Protein 8IRM (pdb70)

Organism: Arabidopsis thaliana (NCBI:txid3702)

Solvent-accessible surface area: 41224 Å² total; per-residue (Å²): 160,138,122,81,77,153,65,26,87,151,17,8,78,19,201,83,0,144,112,11,85,0,71,132,52,140,11,34,47,14,44,0,51,129,0,0,35,2,0,28,56,34,0,8,8,0,10,4,0,0,0,8,2,0,4,28,0,0,7,22,11,48,42,102,53,9,75,46,36,4,26,50,86,96,54,100,33,84,117,8,122,37,140,77,38,160,76,70,127,34,84,97,58,11,27,31,38,37,51,7,75,13,1,29,56,18,15,64,60,0,34,29,1,0,1,10,0,0,1,24,1,0,38,56,0,0,45,41,0,0,78,80,8,12,8,2,5,0,0,0,0,5,16,11,5,0,0,3,0,0,6,31,6,1,4,34,14,29,53,33,60,3,60,7,101,6,0,0,0,0,0,36,29,0,0,78,53,0,52,125,12,3,44,96,37,92,25,56,106,44,13,159,114,7,20,111,2,0,100,10,0,9,37,0,0,12,0,5,0,0,0,0,0,0,7,8,53,56,4,3,7,0,14,2,3,5,5,32,29,7,3,0,37,17,0,0,1,34,82,111,3,15,26,1,1,1,2,1,77,41,38,63,34,32,83,38,55,64,59,100,87,18,44,17,3,29,52,20,20,29,91,119,15,98,66,109,6,51,31,3,110,17,0,45,67,0,15,39,48,0,0,34,23,44,20,80,131,58,82,2,5,11,35,93,1,8,86,82,1,3,38,47,0,60,138,61,121,61,146,18,19,21,0,62,111,71,100,62,2,70,62,31,34,84,28,29,131,105,88,92,39,97,21,94,29,144,76,0,44,60,2,37,29,95,90,3,60,132,83,58,76,0,104,45,2,3,61,8,1,12,44,18,0,0,24,53,0,32,44,8,1,51,46,4,3,172,120,15,60,55,39,75,183,185,23,56,7,104,13,36,98,91,0,2,34,0,0,0,29,1,0,16,51,0,0,71,33,0,0,0,0,0,3,2,12,104,30,0,12,9,0,4,156,70,16,0,60,0,0,15,1,0,42,15,0,3,74,64,0,74,98,11,34,72,75,0,0,53,29,16,7,10,13,26,44,1,2,0,0,2,0,7,0,10,0,0,51,41,0,70,18,0,62,113,8,79,5,126,41,17,67,34,0,0,0,0,0,18,0,0,6,15,0,8,5,2,4,2,0,0,38,0,11,101,20,0,52,33,19,34,56,50,4,15,101,129,39,99,38,79,89,34,74,65,174,118,47,144,77,220,149,145,138,86,54,152,69,26,93,154,17,6,78,19,206,80,0,146,112,10,87,0,69,133,51,141,12,34,45,17,43,0,50,130,0,0,36,2,0,25,60,36,0,7,7,0,12,5,0,0,1,10,2,0,3,25,0,1,7,20,23,56,37,98,73,9,74,47,33,5,23,51,86,96,56,101,32,84,112,8,121,38,143,76,37,160,78,65,127,32,84,97,58,10,28,32,36,38,52,6,75,11,3,39,55,11,28,41,64,1,38,17,2,0,2,8,0,0,0,19,1,0,36,59,0,0,45,40,0,0,78,79,8,11,6,2,8,1,0,0,0,3,15,13,2,0,1,2,0,0,5,30,6,1,3,31,13,28,53,33,59,3,58,6,101,6,0,0,0,0,0,37,30,0,0,79,53,0,56,118,15,3,37,76,45,101,26,57,115,48,16,159,120,9,17,112,1,0,99,9,0,10,39,0,0,10,0,5,0,0,0,0,0,0,7,8,53,57,5,2,7,0,14,1,3,5,6,36,32,6,3,0,37,17,1,0,1,35,84,111,3,15,27,1,1,2,1,1,80,41,43,57,37,37,87,28,58,60,58,98,86,19,46,18,2,28,54,18,20,28,91,119,15,98,64,109,6,52,32,3,113,18,0,45,66,0,17,37,47,0,0,30,23,33,22,79,136,59,81,1,5,14,34,91,2,4,80,81,1,3,37,47,0,59,137,62,122,61,143,16,20,21,1,62,111,72,101,65,2,69,59,19,35,93,25,28,125,106,88,90,38,100,19,94,30,143,86,0,45,60,1,37,27,94,92,3,59,132,84,58,76,0,102,46,2,4,62,8,0,13,43,13,0,0,24,48,0,29,45,7,2,47,43,1,6,166,126,14,59,54,42,73,184,186,29,48,6,101,16,43,98,90,0,1,28,0,0,0,26,0,0,17,51,0,0,69,32,0,0,0,0,0,3,2,11,104,35,0,15,8,0,3,165,73,15,0,55,0,0,16,1,0,39,16,0,3,74,59,0,81,101,9,33,77,71,1,0,52,27,8,8,10,12,28,44,1,5,0,1,2,0,7,0,13,0,0,63,39,0,66,18,0,61,110,8,79,6,126,39,18,68,34,0,0,0,0,0,17,0,0,7,14,0,8,4,3,3,2,0,0,37,0,10,102,21,0,51,32,19,36,60,51,4,14,100,128,39,121,37,80,95,35,74,62,168,117,48,146,74,223

InterPro domains:
  IPR006043 Nucleobase cation symporter 2 family [PF00860] (124-240)
  IPR006043 Nucleobase cation symporter 2 family [PF00860] (277-529)
  IPR045018 Azaguanine-like transporters [PTHR43337] (21-566)

Foldseek 3Di:
DDPVVVVQVVQCPDPNNVLFVCVVQVHGAVLLLVLLVLLLLQPVLCLQQLLLLQLQLLFPQALVQADWAKPDNVDGVVRQDDVVMDTHRTDRLCLAVVHGPSSVVSSLLSSLLVSVLQLVLQLQLLVLCQNQLWFLFTKTFDDLLSNQLRPELQRGSRPYPHHLQLLLQLLQVLLVVLLVCLLPPCLVVVLPVADDLLLLLLLLLSLLLLQVQLCPDQFHLHLWFQDPPVRIGGAQAALVQFDKDWQWDADPPGPTHGDPPTRIHHRGDGPDRGNNQVLNVLLVVLLVQLVVCVVVVHRNSLVVSLVSLLVVQCDAPDSSHLQDPDPSSVVLNVLLVQQFDQDDNDRAAQSHDNPCVPPPSSVLSSVLLNNVQSSVQVVLVLVLCVLLVQQDPVGDRVSVSSSSSSQSVSSNSSSNSRGGRMHTDSSSSSSSVSSGGTSSSSNSNSVVSVVVHRRSSVSSSRHSNSSNSVSNVSSVVSNVSVVVFPCVDCLSNVLSVQLNVCCNPVSHSSRSSVSSSVSNCVVCVVVVVVVVCVVVPVHD/DDPVVVVQVVQCPDPNNVLFVCVVLVHGAVLLLVLLVLLCLQPVCCLFQLLLLQLQLLAQDALVQFDWAKPDNVDGVVPQDDVVIDTHRTDRLCLAVVHGVSSVVRSLLSSLLVSVLQLVLQLLLLLLCQNQLWFLFTKTFDLLFRNQLRCELQRGSRPYPHHLQLLLVLLLVLLVVLLVCLLVVCLVVVLPVFPPLLLLLLLLQSLLLLQLQLQPDSAHLHLWFQDPPPRTGGAQAALVQFDKDWQFDDDPPGPTHGDPPTRIHHRGDGPDRGNNQVLNVLLVVLLVQLVVCVVVVNRSSLVVSQVSLLVVQCDAPDSSHLQDPDPSSVVLNVLLVQQFDQDDNDRAAQSHDNPCVPPPSSVLSSVLLNNVQSSCQVVLVLVCCVVLVQQDPVGDRVSVSSNSSSQSVSSNVSSNSRGTRMHTDSSSSSSSNSPTGTSSSSNSNSVVSVVSHRRSSVSSSRHSNSSNSVSNVSSVVSNVSVVVFPCVDCLSNVLSVQLNPCCNVVSHNSRSSVSSSVSNCVSCVVVVVVVVVVVVPVHD

B-factor: mean 57.9, std 16.14, range [30.0, 123.57]

Nearest PDB structures (foldseek):
  8irn-assembly1_B  TM=1.001E+00  e=1.001E-74  Arabidopsis thaliana
  8wo7-assembly1_A  TM=9.992E-01  e=2.193E-74  Arabidopsis thaliana
  5iof-assembly1_A  TM=7.818E-01  e=3.837E-09  Deinococcus geothermalis DSM 11300
  5da0-assembly1_A  TM=7.818E-01  e=4.982E-09  Deinococcus geothermalis DSM 11300
  8opq-assembly1_B  TM=6.068E-01  e=4.071E-06  Homo sapiens

Structure (mmCIF, N/CA/C/O backbone):
data_8IRM
#
_entry.id   8IRM
#
_cell.length_a   1.00
_cell.length_b   1.00
_cell.length_c   1.00
_cell.angle_alpha   90.00
_cell.angle_beta   90.00
_cell.angle_gamma   90.00
#
_symmetry.space_group_name_H-M   'P 1'
#
loop_
_entity.id
_entity.type
_entity.pdbx_description
1 polymer 'Adenine/guanine permease AZG1'
2 branched 2-acetamido-2-deoxy-beta-D-glucopyranose-(1-4)-2-acetamido-2-deoxy-beta-D-glucopyranose
3 non-polymer ADENINE
4 water water
#
loop_
_atom_site.group_PDB
_atom_site.id
_atom_site.type_symbol
_atom_site.label_atom_id
_atom_site.label_alt_id
_atom_site.label_comp_id
_atom_site.label_asym_id
_atom_site.label_entity_id
_atom_site.label_seq_id
_atom_site.pdbx_PDB_ins_code
_atom_site.Cartn_x
_atom_site.Cartn_y
_atom_site.Cartn_z
_atom_site.occupancy
_atom_site.B_iso_or_equiv
_atom_site.auth_seq_id
_atom_site.auth_comp_id
_atom_site.auth_asym_id
_atom_site.auth_atom_id
_atom_site.pdbx_PDB_model_num
ATOM 1 N N . PRO A 1 18 ? 140.366 70.184 69.878 1.00 91.89 18 PRO A N 1
ATOM 2 C CA . PRO A 1 18 ? 140.085 71.593 70.174 1.00 91.89 18 PRO A CA 1
ATOM 3 C C . PRO A 1 18 ? 140.432 71.971 71.612 1.00 91.89 18 PRO A C 1
ATOM 4 O O . PRO A 1 18 ? 141.583 72.295 71.901 1.00 91.89 18 PRO A O 1
ATOM 8 N N . LYS A 1 19 ? 139.440 71.933 72.496 1.00 87.30 19 LYS A N 1
ATOM 9 C CA . LYS A 1 19 ? 139.617 72.252 73.902 1.00 87.30 19 LYS A CA 1
ATOM 10 C C . LYS A 1 19 ? 138.978 71.166 74.759 1.00 87.30 19 LYS A C 1
ATOM 11 O O . LYS A 1 19 ? 138.026 70.499 74.346 1.00 87.30 19 LYS A O 1
ATOM 17 N N . LEU A 1 20 ? 139.526 70.988 75.964 1.00 84.05 20 LEU A N 1
ATOM 18 C CA . LEU A 1 20 ? 138.971 70.011 76.896 1.00 84.05 20 LEU A CA 1
ATOM 19 C C . LEU A 1 20 ? 137.518 70.324 77.230 1.00 84.05 20 LEU A C 1
ATOM 20 O O . LEU A 1 20 ? 136.721 69.406 77.455 1.00 84.05 20 LEU A O 1
ATOM 25 N N . LEU A 1 21 ? 137.158 71.608 77.267 1.00 81.42 21 LEU A N 1
ATOM 26 C CA . LEU A 1 21 ? 135.776 71.986 77.537 1.00 81.42 21 LEU A CA 1
ATOM 27 C C . LEU A 1 21 ? 134.843 71.471 76.448 1.00 81.42 21 LEU A C 1
ATOM 28 O O . LEU A 1 21 ? 133.765 70.940 76.742 1.00 81.42 21 LEU A O 1
ATOM 33 N N . ASN A 1 22 ? 135.246 71.610 75.183 1.00 81.98 22 ASN A N 1
ATOM 34 C CA . ASN A 1 22 ? 134.433 71.100 74.084 1.00 81.98 22 ASN A CA 1
ATOM 35 C C . ASN A 1 22 ? 134.334 69.582 74.131 1.00 81.98 22 ASN A C 1
ATOM 36 O O . ASN A 1 22 ? 133.284 69.009 73.814 1.00 81.98 22 ASN A O 1
ATOM 41 N N . ARG A 1 23 ? 135.424 68.911 74.512 1.00 80.53 23 ARG A N 1
ATOM 42 C CA . ARG A 1 23 ? 135.393 67.459 74.646 1.00 80.53 23 ARG A CA 1
ATOM 43 C C . ARG A 1 23 ? 134.402 67.032 75.720 1.00 80.53 23 ARG A C 1
ATOM 44 O O . ARG A 1 23 ? 133.614 66.100 75.520 1.00 80.53 23 ARG A O 1
ATOM 52 N N . LEU A 1 24 ? 134.423 67.711 76.869 1.00 75.34 24 LEU A N 1
ATOM 53 C CA . LEU A 1 24 ? 133.453 67.411 77.918 1.00 75.34 24 LEU A CA 1
ATOM 54 C C . LEU A 1 24 ? 132.031 67.662 77.438 1.00 75.34 24 LEU A C 1
ATOM 55 O O . LEU A 1 24 ? 131.126 66.861 77.700 1.00 75.34 24 LEU A O 1
ATOM 60 N N . ASN A 1 25 ? 131.819 68.771 76.726 1.00 73.12 25 ASN A N 1
ATOM 61 C CA . ASN A 1 25 ? 130.484 69.099 76.241 1.00 73.12 25 ASN A CA 1
ATOM 62 C C . ASN A 1 25 ? 129.960 68.026 75.297 1.00 73.12 25 ASN A C 1
ATOM 63 O O . ASN A 1 25 ? 128.823 67.562 75.442 1.00 73.12 25 ASN A O 1
ATOM 68 N N . THR A 1 26 ? 130.777 67.607 74.329 1.00 75.27 26 THR A N 1
ATOM 69 C CA . THR A 1 26 ? 130.303 66.614 73.369 1.00 75.27 26 THR A CA 1
ATOM 70 C C . THR A 1 26 ? 130.136 65.247 74.022 1.00 75.27 26 THR A C 1
ATOM 71 O O . THR A 1 26 ? 129.206 64.504 73.683 1.00 75.27 26 THR A O 1
ATOM 75 N N . TYR A 1 27 ? 131.006 64.902 74.977 1.00 75.46 27 TYR A N 1
ATOM 76 C CA . TYR A 1 27 ? 130.864 63.627 75.669 1.00 75.46 27 TYR A CA 1
ATOM 77 C C . TYR A 1 27 ? 129.575 63.580 76.477 1.00 75.46 27 TYR A C 1
ATOM 78 O O . TYR A 1 27 ? 128.873 62.563 76.480 1.00 75.46 27 TYR A O 1
ATOM 87 N N . VAL A 1 28 ? 129.246 64.671 77.172 1.00 72.25 28 VAL A N 1
ATOM 88 C CA . VAL A 1 28 ? 128.009 64.698 77.944 1.00 72.25 28 VAL A CA 1
ATOM 89 C C . VAL A 1 28 ? 126.799 64.713 77.018 1.00 72.25 28 VAL A C 1
ATOM 90 O O . VAL A 1 28 ? 125.805 64.021 77.266 1.00 72.25 28 VAL A O 1
ATOM 94 N N . GLY A 1 29 ? 126.865 65.485 75.931 1.00 72.66 29 GLY A N 1
ATOM 95 C CA . GLY A 1 29 ? 125.730 65.574 75.028 1.00 72.66 29 GLY A CA 1
ATOM 96 C C . GLY A 1 29 ? 125.424 64.266 74.325 1.00 72.66 29 GLY A C 1
ATOM 97 O O . GLY A 1 29 ? 124.257 63.929 74.105 1.00 72.66 29 GLY A O 1
ATOM 98 N N . SER A 1 30 ? 126.460 63.512 73.958 1.00 74.26 30 SER A N 1
ATOM 99 C CA . SER A 1 30 ? 126.248 62.236 73.289 1.00 74.26 30 SER A CA 1
ATOM 100 C C . SER A 1 30 ? 125.972 61.093 74.257 1.00 74.26 30 SER A C 1
ATOM 101 O O . SER A 1 30 ? 125.691 59.978 73.807 1.00 74.26 30 SER A O 1
ATOM 104 N N . SER A 1 31 ? 126.043 61.338 75.562 1.00 73.72 31 SER A N 1
ATOM 105 C CA . SER A 1 31 ? 125.864 60.283 76.545 1.00 73.72 31 SER A CA 1
ATOM 106 C C . SER A 1 31 ? 124.381 60.014 76.794 1.00 73.72 31 SER A C 1
ATOM 107 O O . SER A 1 31 ? 123.495 60.672 76.243 1.00 73.72 31 SER A O 1
ATOM 110 N N . ARG A 1 32 ? 124.122 59.015 77.641 1.00 73.96 32 ARG A N 1
ATOM 111 C CA . ARG A 1 32 ? 122.749 58.676 78.002 1.00 73.96 32 ARG A CA 1
ATOM 112 C C . ARG A 1 32 ? 122.090 59.808 78.779 1.00 73.96 32 ARG A C 1
ATOM 113 O O . ARG A 1 32 ? 120.916 60.126 78.556 1.00 73.96 32 ARG A O 1
ATOM 121 N N . VAL A 1 33 ? 122.833 60.423 79.701 1.00 70.27 33 VAL A N 1
ATOM 122 C CA . VAL A 1 33 ? 122.304 61.550 80.463 1.00 70.27 33 VAL A CA 1
ATOM 123 C C . VAL A 1 33 ? 121.988 62.717 79.538 1.00 70.27 33 VAL A C 1
ATOM 124 O O . VAL A 1 33 ? 120.960 63.387 79.691 1.00 70.27 33 VAL A O 1
ATOM 128 N N . GLY A 1 34 ? 122.865 62.982 78.569 1.00 69.25 34 GLY A N 1
ATOM 129 C CA . GLY A 1 34 ? 122.622 64.075 77.644 1.00 69.25 34 GLY A CA 1
ATOM 130 C C . GLY A 1 34 ? 121.353 63.891 76.836 1.00 69.25 34 GLY A C 1
ATOM 131 O O . GLY A 1 34 ? 120.606 64.846 76.608 1.00 69.25 34 GLY A O 1
ATOM 132 N N . LYS A 1 35 ? 121.093 62.663 76.386 1.00 69.35 35 LYS A N 1
ATOM 133 C CA . LYS A 1 35 ? 119.866 62.399 75.645 1.00 69.35 35 LYS A CA 1
ATOM 134 C C . LYS A 1 35 ? 118.648 62.415 76.558 1.00 69.35 35 LYS A C 1
ATOM 135 O O . LYS A 1 35 ? 117.561 62.820 76.131 1.00 69.35 35 LYS A O 1
ATOM 141 N N . ARG A 1 36 ? 118.806 61.979 77.810 1.00 65.24 36 ARG A N 1
ATOM 142 C CA . ARG A 1 36 ? 117.699 62.029 78.759 1.00 65.24 36 ARG A CA 1
ATOM 143 C C . ARG A 1 36 ? 117.277 63.465 79.038 1.00 65.24 36 ARG A C 1
ATOM 144 O O . ARG A 1 36 ? 116.082 63.760 79.143 1.00 65.24 36 ARG A O 1
ATOM 152 N N . PHE A 1 37 ? 118.242 64.369 79.165 1.00 62.13 37 PHE A N 1
ATOM 153 C CA . PHE A 1 37 ? 117.965 65.777 79.409 1.00 62.13 37 PHE A CA 1
ATOM 154 C C . PHE A 1 37 ? 117.742 66.567 78.128 1.00 62.13 37 PHE A C 1
ATOM 155 O O . PHE A 1 37 ? 117.478 67.771 78.202 1.00 62.13 37 PHE A O 1
ATOM 163 N N . LYS A 1 38 ? 117.838 65.920 76.964 1.00 65.60 38 LYS A N 1
ATOM 164 C CA . LYS A 1 38 ? 117.602 66.564 75.671 1.00 65.60 38 LYS A CA 1
ATOM 165 C C . LYS A 1 38 ? 118.539 67.751 75.460 1.00 65.60 38 LYS A C 1
ATOM 166 O O . LYS A 1 38 ? 118.130 68.814 74.991 1.00 65.60 38 LYS A O 1
ATOM 172 N N . LEU A 1 39 ? 119.811 67.567 75.816 1.00 65.00 39 LEU A N 1
ATOM 173 C CA . LEU A 1 39 ? 120.787 68.643 75.674 1.00 65.00 39 LEU A CA 1
ATOM 174 C C . LEU A 1 39 ? 121.009 68.997 74.210 1.00 65.00 39 LEU A C 1
ATOM 175 O O . LEU A 1 39 ? 121.067 70.177 73.846 1.00 65.00 39 LEU A O 1
ATOM 180 N N . ALA A 1 40 ? 121.144 67.983 73.353 1.00 67.48 40 ALA A N 1
ATOM 181 C CA . ALA A 1 40 ? 121.352 68.240 71.932 1.00 67.48 40 ALA A CA 1
ATOM 182 C C . ALA A 1 40 ? 120.134 68.903 71.302 1.00 67.48 40 ALA A C 1
ATOM 183 O O . ALA A 1 40 ? 120.274 69.821 70.485 1.00 67.48 40 ALA A O 1
ATOM 185 N N . GLU A 1 41 ? 118.932 68.456 71.670 1.00 68.53 41 GLU A N 1
ATOM 186 C CA . GLU A 1 41 ? 117.715 68.981 71.063 1.00 68.53 41 GLU A CA 1
ATOM 187 C C . GLU A 1 41 ? 117.430 70.423 71.461 1.00 68.53 41 GLU A C 1
ATOM 188 O O . GLU A 1 41 ? 116.593 71.071 70.825 1.00 68.53 41 GLU A O 1
ATOM 194 N N . ARG A 1 42 ? 118.091 70.937 72.496 1.00 64.53 42 ARG A N 1
ATOM 195 C CA . ARG A 1 42 ? 117.860 72.296 72.967 1.00 64.53 42 ARG A CA 1
ATOM 196 C C . ARG A 1 42 ? 119.069 73.201 72.765 1.00 64.53 42 ARG A C 1
ATOM 197 O O . ARG A 1 42 ? 119.061 74.342 73.238 1.00 64.53 42 ARG A O 1
ATOM 205 N N . ASN A 1 43 ? 120.110 72.711 72.087 1.00 68.65 43 ASN A N 1
ATOM 206 C CA . ASN A 1 43 ? 121.242 73.525 71.635 1.00 68.65 43 ASN A CA 1
ATOM 207 C C . ASN A 1 43 ? 122.091 74.035 72.801 1.00 68.65 43 ASN A C 1
ATOM 208 O O . ASN A 1 43 ? 122.532 75.185 72.806 1.00 68.65 43 ASN A O 1
ATOM 213 N N . SER A 1 44 ? 122.325 73.171 73.789 1.00 66.41 44 SER A N 1
ATOM 214 C CA . SER A 1 44 ? 123.232 73.451 74.899 1.00 66.41 44 SER A CA 1
ATOM 215 C C . SER A 1 44 ? 123.495 72.153 75.647 1.00 66.41 44 SER A C 1
ATOM 216 O O . SER A 1 44 ? 122.541 71.450 75.995 1.00 66.41 44 SER A O 1
ATOM 219 N N . THR A 1 45 ? 124.757 71.806 75.911 1.00 69.49 45 THR A N 1
ATOM 220 C CA . THR A 1 45 ? 125.040 70.476 76.436 1.00 69.49 45 THR A CA 1
ATOM 221 C C . THR A 1 45 ? 125.520 70.472 77.883 1.00 69.49 45 THR A C 1
ATOM 222 O O . THR A 1 45 ? 124.805 69.979 78.757 1.00 69.49 45 THR A O 1
ATOM 226 N N . PHE A 1 46 ? 126.677 71.016 78.188 1.00 64.43 46 PHE A N 1
ATOM 227 C CA . PHE A 1 46 ? 126.970 70.868 79.611 1.00 64.43 46 PHE A CA 1
ATOM 228 C C . PHE A 1 46 ? 127.470 72.138 80.272 1.00 64.43 46 PHE A C 1
ATOM 229 O O . PHE A 1 46 ? 127.062 72.437 81.395 1.00 64.43 46 PHE A O 1
ATOM 237 N N . THR A 1 47 ? 128.334 72.898 79.604 1.00 63.06 47 THR A N 1
ATOM 238 C CA . THR A 1 47 ? 128.897 74.079 80.241 1.00 63.06 47 THR A CA 1
ATOM 239 C C . THR A 1 47 ? 127.897 75.223 80.255 1.00 63.06 47 THR A C 1
ATOM 240 O O . THR A 1 47 ? 127.884 76.025 81.192 1.00 63.06 47 THR A O 1
ATOM 244 N N . THR A 1 48 ? 127.048 75.306 79.231 1.00 59.29 48 THR A N 1
ATOM 245 C CA . THR A 1 48 ? 125.981 76.297 79.244 1.00 59.29 48 THR A CA 1
ATOM 246 C C . THR A 1 48 ? 125.028 76.048 80.404 1.00 59.29 48 THR A C 1
ATOM 247 O O . THR A 1 48 ? 124.600 76.990 81.079 1.00 59.29 48 THR A O 1
ATOM 251 N N . GLU A 1 49 ? 124.698 74.780 80.661 1.00 57.76 49 GLU A N 1
ATOM 252 C CA . GLU A 1 49 ? 123.838 74.452 81.793 1.00 57.76 49 GLU A CA 1
ATOM 253 C C . GLU A 1 49 ? 124.502 74.811 83.116 1.00 57.76 49 GLU A C 1
ATOM 254 O O . GLU A 1 49 ? 123.847 75.331 84.025 1.00 57.76 49 GLU A O 1
ATOM 260 N N . LEU A 1 50 ? 125.804 74.541 83.242 1.00 56.35 50 LEU A N 1
ATOM 261 C CA . LEU A 1 50 ? 126.512 74.881 84.472 1.00 56.35 50 LEU A CA 1
ATOM 262 C C . LEU A 1 50 ? 126.554 76.387 84.694 1.00 56.35 50 LEU A C 1
ATOM 263 O O . LEU A 1 50 ? 126.324 76.862 85.812 1.00 56.35 50 LEU A O 1
ATOM 268 N N . ARG A 1 51 ? 126.843 77.158 83.643 1.00 57.21 51 ARG A N 1
ATOM 269 C CA . ARG A 1 51 ? 126.864 78.611 83.783 1.00 57.21 51 ARG A CA 1
ATOM 270 C C . ARG A 1 51 ? 125.477 79.157 84.098 1.00 57.21 51 ARG A C 1
ATOM 271 O O . ARG A 1 51 ? 125.338 80.086 84.900 1.00 57.21 51 ARG A O 1
ATOM 279 N N . ALA A 1 52 ? 124.439 78.601 83.470 1.00 54.11 52 ALA A N 1
ATOM 280 C CA . ALA A 1 52 ? 123.081 79.049 83.754 1.00 54.11 52 ALA A CA 1
ATOM 281 C C . ALA A 1 52 ? 122.687 78.744 85.192 1.00 54.11 52 ALA A C 1
ATOM 282 O O . ALA A 1 52 ? 122.065 79.575 85.862 1.00 54.11 52 ALA A O 1
ATOM 284 N N . GLY A 1 53 ? 123.038 77.555 85.682 1.00 51.96 53 GLY A N 1
ATOM 285 C CA . GLY A 1 53 ? 122.768 77.233 87.072 1.00 51.96 53 GLY A CA 1
ATOM 286 C C . GLY A 1 53 ? 123.524 78.131 88.030 1.00 51.96 53 GLY A C 1
ATOM 287 O O . GLY A 1 53 ? 122.984 78.557 89.053 1.00 51.96 53 GLY A O 1
ATOM 288 N N . THR A 1 54 ? 124.784 78.433 87.709 1.00 51.75 54 THR A N 1
ATOM 289 C CA . THR A 1 54 ? 125.562 79.340 88.545 1.00 51.75 54 THR A CA 1
ATOM 290 C C . THR A 1 54 ? 124.942 80.730 88.576 1.00 51.75 54 THR A C 1
ATOM 291 O O . THR A 1 54 ? 124.849 81.351 89.639 1.00 51.75 54 THR A O 1
ATOM 295 N N . ALA A 1 55 ? 124.509 81.233 87.418 1.00 51.68 55 ALA A N 1
ATOM 296 C CA . ALA A 1 55 ? 123.875 82.546 87.370 1.00 51.68 55 ALA A CA 1
ATOM 297 C C . ALA A 1 55 ? 122.573 82.561 88.159 1.00 51.68 55 ALA A C 1
ATOM 298 O O . ALA A 1 55 ? 122.304 83.506 88.912 1.00 51.68 55 ALA A O 1
ATOM 300 N N . THR A 1 56 ? 121.754 81.518 88.006 1.00 50.92 56 THR A N 1
ATOM 301 C CA . THR A 1 56 ? 120.502 81.451 88.749 1.00 50.92 56 THR A CA 1
ATOM 302 C C . THR A 1 56 ? 120.758 81.407 90.248 1.00 50.92 56 THR A C 1
ATOM 303 O O . THR A 1 56 ? 120.089 82.105 91.018 1.00 50.92 56 THR A O 1
ATOM 307 N N . PHE A 1 57 ? 121.729 80.599 90.682 1.00 49.76 57 PHE A N 1
ATOM 308 C CA . PHE A 1 57 ? 122.028 80.516 92.105 1.00 49.76 57 PHE A CA 1
ATOM 309 C C . PHE A 1 57 ? 122.563 81.837 92.636 1.00 49.76 57 PHE A C 1
ATOM 310 O O . PHE A 1 57 ? 122.202 82.258 93.737 1.00 49.76 57 PHE A O 1
ATOM 318 N N . LEU A 1 58 ? 123.431 82.505 91.875 1.00 50.10 58 LEU A N 1
ATOM 319 C CA . LEU A 1 58 ? 123.931 83.802 92.313 1.00 50.10 58 LEU A CA 1
ATOM 320 C C . LEU A 1 58 ? 122.796 84.804 92.451 1.00 50.10 58 LEU A C 1
ATOM 321 O O . LEU A 1 58 ? 122.775 85.608 93.389 1.00 50.10 58 LEU A O 1
ATOM 326 N N . THR A 1 59 ? 121.835 84.765 91.529 1.00 50.34 59 THR A N 1
ATOM 327 C CA . THR A 1 59 ? 120.751 85.736 91.569 1.00 50.34 59 THR A CA 1
ATOM 328 C C . THR A 1 59 ? 119.737 85.413 92.664 1.00 50.34 59 THR A C 1
ATOM 329 O O . THR A 1 59 ? 119.078 86.321 93.180 1.00 50.34 59 THR A O 1
ATOM 333 N N . MET A 1 60 ? 119.602 84.141 93.040 1.00 49.39 60 MET A N 1
ATOM 334 C CA . MET A 1 60 ? 118.567 83.721 93.978 1.00 49.39 60 MET A CA 1
ATOM 335 C C . MET A 1 60 ? 119.080 83.417 95.380 1.00 49.39 60 MET A C 1
ATOM 336 O O . MET A 1 60 ? 118.266 83.175 96.274 1.00 49.39 60 MET A O 1
ATOM 341 N N . ALA A 1 61 ? 120.395 83.425 95.605 1.00 48.24 61 ALA A N 1
ATOM 342 C CA . ALA A 1 61 ? 120.923 82.914 96.864 1.00 48.24 61 ALA A CA 1
ATOM 343 C C . ALA A 1 61 ? 120.690 83.853 98.038 1.00 48.24 61 ALA A C 1
ATOM 344 O O . ALA A 1 61 ? 120.987 83.478 99.176 1.00 48.24 61 ALA A O 1
ATOM 346 N N . TYR A 1 62 ? 120.183 85.063 97.795 1.00 47.77 62 TYR A N 1
ATOM 347 C CA . TYR A 1 62 ? 119.794 85.929 98.902 1.00 47.77 62 TYR A CA 1
ATOM 348 C C . TYR A 1 62 ? 118.721 85.286 99.766 1.00 47.77 62 TYR A C 1
ATOM 349 O O . TYR A 1 62 ? 118.570 85.659 100.936 1.00 47.77 62 TYR A O 1
ATOM 358 N N . ILE A 1 63 ? 117.976 84.328 99.212 1.00 47.52 63 ILE A N 1
ATOM 359 C CA . ILE A 1 63 ? 116.926 83.664 99.973 1.00 47.52 63 ILE A CA 1
ATOM 360 C C . ILE A 1 63 ? 117.522 82.912 101.155 1.00 47.52 63 ILE A C 1
ATOM 361 O O . ILE A 1 63 ? 116.913 82.846 102.227 1.00 47.52 63 ILE A O 1
ATOM 366 N N . LEU A 1 64 ? 118.745 82.393 100.998 1.00 47.46 64 LEU A N 1
ATOM 367 C CA . LEU A 1 64 ? 119.405 81.652 102.068 1.00 47.46 64 LEU A CA 1
ATOM 368 C C . LEU A 1 64 ? 119.506 82.470 103.346 1.00 47.46 64 LEU A C 1
ATOM 369 O O . LEU A 1 64 ? 119.500 81.910 104.447 1.00 47.46 64 LEU A O 1
ATOM 374 N N . ALA A 1 65 ? 119.602 83.790 103.220 1.00 47.11 65 ALA A N 1
ATOM 375 C CA . ALA A 1 65 ? 119.581 84.687 104.364 1.00 47.11 65 ALA A CA 1
ATOM 376 C C . ALA A 1 65 ? 118.168 85.158 104.685 1.00 47.11 65 ALA A C 1
ATOM 377 O O . ALA A 1 65 ? 117.719 85.067 105.836 1.00 47.11 65 ALA A O 1
ATOM 379 N N . VAL A 1 66 ? 117.464 85.657 103.670 1.00 46.36 66 VAL A N 1
ATOM 380 C CA . VAL A 1 66 ? 116.221 86.381 103.909 1.00 46.36 66 VAL A CA 1
ATOM 381 C C . VAL A 1 66 ? 115.138 85.444 104.431 1.00 46.36 66 VAL A C 1
ATOM 382 O O . VAL A 1 66 ? 114.450 85.759 105.408 1.00 46.36 66 VAL A O 1
ATOM 386 N N . ASN A 1 67 ? 114.962 84.286 103.789 1.00 45.83 67 ASN A N 1
ATOM 387 C CA . ASN A 1 67 ? 113.912 83.366 104.206 1.00 45.83 67 ASN A CA 1
ATOM 388 C C . ASN A 1 67 ? 114.159 82.862 105.617 1.00 45.83 67 ASN A C 1
ATOM 389 O O . ASN A 1 67 ? 113.236 82.788 106.436 1.00 45.83 67 ASN A O 1
ATOM 394 N N . ALA A 1 68 ? 115.407 82.506 105.916 1.00 46.37 68 ALA A N 1
ATOM 395 C CA . ALA A 1 68 ? 115.736 82.002 107.241 1.00 46.37 68 ALA A CA 1
ATOM 396 C C . ALA A 1 68 ? 115.464 83.052 108.306 1.00 46.37 68 ALA A C 1
ATOM 397 O O . ALA A 1 68 ? 114.831 82.763 109.326 1.00 46.37 68 ALA A O 1
ATOM 399 N N . SER A 1 69 ? 115.908 84.291 108.073 1.00 46.30 69 SER A N 1
ATOM 400 C CA . SER A 1 69 ? 115.686 85.344 109.059 1.00 46.30 69 SER A CA 1
ATOM 401 C C . SER A 1 69 ? 114.199 85.622 109.245 1.00 46.30 69 SER A C 1
ATOM 402 O O . SER A 1 69 ? 113.711 85.742 110.378 1.00 46.30 69 SER A O 1
ATOM 405 N N . ILE A 1 70 ? 113.457 85.714 108.139 1.00 45.52 70 ILE A N 1
ATOM 406 C CA . ILE A 1 70 ? 112.038 86.040 108.217 1.00 45.52 70 ILE A CA 1
ATOM 407 C C . ILE A 1 70 ? 111.276 84.951 108.959 1.00 45.52 70 ILE A C 1
ATOM 408 O O . ILE A 1 70 ? 110.506 85.235 109.883 1.00 45.52 70 ILE A O 1
ATOM 413 N N . LEU A 1 71 ? 111.489 83.687 108.586 1.00 46.22 71 LEU A N 1
ATOM 414 C CA . LEU A 1 71 ? 110.783 82.603 109.258 1.00 46.22 71 LEU A CA 1
ATOM 415 C C . LEU A 1 71 ? 111.256 82.426 110.693 1.00 46.22 71 LEU A C 1
ATOM 416 O O . LEU A 1 71 ? 110.518 81.886 111.523 1.00 46.22 71 LEU A O 1
ATOM 421 N N . SER A 1 72 ? 112.480 82.858 111.005 1.00 47.96 72 SER A N 1
ATOM 422 C CA . SER A 1 72 ? 112.944 82.816 112.384 1.00 47.96 72 SER A CA 1
ATOM 423 C C . SER A 1 72 ? 112.241 83.860 113.235 1.00 47.96 72 SER A C 1
ATOM 424 O O . SER A 1 72 ? 111.964 83.612 114.413 1.00 47.96 72 SER A O 1
ATOM 427 N N . ASP A 1 73 ? 111.950 85.029 112.659 1.00 49.85 73 ASP A N 1
ATOM 428 C CA . ASP A 1 73 ? 111.198 86.040 113.395 1.00 49.85 73 ASP A CA 1
ATOM 429 C C . ASP A 1 73 ? 109.814 85.533 113.782 1.00 49.85 73 ASP A C 1
ATOM 430 O O . ASP A 1 73 ? 109.199 86.056 114.716 1.00 49.85 73 ASP A O 1
ATOM 435 N N . SER A 1 74 ? 109.313 84.516 113.080 1.00 48.97 74 SER A N 1
ATOM 436 C CA . SER A 1 74 ? 108.042 83.886 113.410 1.00 48.97 74 SER A CA 1
ATOM 437 C C . SER A 1 74 ? 108.078 83.124 114.727 1.00 48.97 74 SER A C 1
ATOM 438 O O . SER A 1 74 ? 107.013 82.817 115.271 1.00 48.97 74 SER A O 1
ATOM 441 N N . GLY A 1 75 ? 109.262 82.806 115.244 1.00 50.53 75 GLY A N 1
ATOM 442 C CA . GLY A 1 75 ? 109.394 82.073 116.482 1.00 50.53 75 GLY A CA 1
ATOM 443 C C . GLY A 1 75 ? 109.465 80.570 116.334 1.00 50.53 75 GLY A C 1
ATOM 444 O O . GLY A 1 75 ? 109.913 79.896 117.269 1.00 50.53 75 GLY A O 1
ATOM 445 N N . GLY A 1 76 ? 109.048 80.024 115.194 1.00 49.46 76 GLY A N 1
ATOM 446 C CA . GLY A 1 76 ? 109.139 78.591 114.980 1.00 49.46 76 GLY A CA 1
ATOM 447 C C . GLY A 1 76 ? 108.291 77.817 115.967 1.00 49.46 76 GLY A C 1
ATOM 448 O O . GLY A 1 76 ? 107.221 78.262 116.394 1.00 49.46 76 GLY A O 1
ATOM 449 N N . THR A 1 77 ? 108.784 76.644 116.353 1.00 52.94 77 THR A N 1
ATOM 450 C CA . THR A 1 77 ? 108.093 75.772 117.291 1.00 52.94 77 THR A CA 1
ATOM 451 C C . THR A 1 77 ? 108.321 76.174 118.741 1.00 52.94 77 THR A C 1
ATOM 452 O O . THR A 1 77 ? 107.811 75.504 119.643 1.00 52.94 77 THR A O 1
ATOM 456 N N . CYS A 1 78 ? 109.078 77.241 118.982 1.00 57.14 78 CYS A N 1
ATOM 457 C CA . CYS A 1 78 ? 109.342 77.684 120.343 1.00 57.14 78 CYS A CA 1
ATOM 458 C C . CYS A 1 78 ? 108.068 78.207 120.989 1.00 57.14 78 CYS A C 1
ATOM 459 O O . CYS A 1 78 ? 107.294 78.937 120.363 1.00 57.14 78 CYS A O 1
ATOM 462 N N . SER A 1 79 ? 107.854 77.832 122.242 1.00 62.75 79 SER A N 1
ATOM 463 C CA . SER A 1 79 ? 106.677 78.223 123.002 1.00 62.75 79 SER A CA 1
ATOM 464 C C . SER A 1 79 ? 107.106 78.759 124.366 1.00 62.75 79 SER A C 1
ATOM 465 O O . SER A 1 79 ? 108.290 78.976 124.632 1.00 62.75 79 SER A O 1
ATOM 468 N N . VAL A 1 80 ? 106.117 78.983 125.235 1.00 66.20 80 VAL A N 1
ATOM 469 C CA . VAL A 1 80 ? 106.395 79.416 126.597 1.00 66.20 80 VAL A CA 1
ATOM 470 C C . VAL A 1 80 ? 107.139 78.341 127.379 1.00 66.20 80 VAL A C 1
ATOM 471 O O . VAL A 1 80 ? 107.879 78.660 128.317 1.00 66.20 80 VAL A O 1
ATOM 475 N N . SER A 1 81 ? 106.975 77.070 127.007 1.00 65.80 81 SER A N 1
ATOM 476 C CA . SER A 1 81 ? 107.675 75.992 127.696 1.00 65.80 81 SER A CA 1
ATOM 477 C C . SER A 1 81 ? 109.186 76.089 127.543 1.00 65.80 81 SER A C 1
ATOM 478 O O . SER A 1 81 ? 109.916 75.528 128.366 1.00 65.80 81 SER A O 1
ATOM 481 N N . ASP A 1 82 ? 109.671 76.784 126.515 1.00 65.80 82 ASP A N 1
ATOM 482 C CA . ASP A 1 82 ? 111.097 77.021 126.347 1.00 65.80 82 ASP A CA 1
ATOM 483 C C . ASP A 1 82 ? 111.598 78.212 127.150 1.00 65.80 82 ASP A C 1
ATOM 484 O O . ASP A 1 82 ? 112.814 78.396 127.262 1.00 65.80 82 ASP A O 1
ATOM 489 N N . CYS A 1 83 ? 110.699 79.016 127.707 1.00 69.13 83 CYS A N 1
ATOM 490 C CA . CYS A 1 83 ? 111.095 80.152 128.526 1.00 69.13 83 CYS A CA 1
ATOM 491 C C . CYS A 1 83 ? 111.515 79.665 129.907 1.00 69.13 83 CYS A C 1
ATOM 492 O O . CYS A 1 83 ? 110.802 78.882 130.541 1.00 69.13 83 CYS A O 1
ATOM 495 N N . ILE A 1 84 ? 112.674 80.123 130.368 1.00 74.62 84 ILE A N 1
ATOM 496 C CA . ILE A 1 84 ? 113.190 79.726 131.675 1.00 74.62 84 ILE A CA 1
ATOM 497 C C . ILE A 1 84 ? 112.644 80.670 132.739 1.00 74.62 84 ILE A C 1
ATOM 498 O O . ILE A 1 84 ? 112.400 81.852 132.453 1.00 74.62 84 ILE A O 1
ATOM 503 N N . PRO A 1 85 ? 112.406 80.195 133.960 1.00 83.21 85 PRO A N 1
ATOM 504 C CA . PRO A 1 85 ? 112.032 81.111 135.043 1.00 83.21 85 PRO A CA 1
ATOM 505 C C . PRO A 1 85 ? 113.155 82.093 135.339 1.00 83.21 85 PRO A C 1
ATOM 506 O O . PRO A 1 85 ? 114.337 81.748 135.285 1.00 83.21 85 PRO A O 1
ATOM 510 N N . LEU A 1 86 ? 112.774 83.325 135.659 1.00 91.28 86 LEU A N 1
ATOM 511 C CA . LEU A 1 86 ? 113.720 84.396 135.931 1.00 91.28 86 LEU A CA 1
ATOM 512 C C . LEU A 1 86 ? 113.590 84.846 137.379 1.00 91.28 86 LEU A C 1
ATOM 513 O O . LEU A 1 86 ? 112.499 84.811 137.955 1.00 91.28 86 LEU A O 1
ATOM 518 N N . CYS A 1 87 ? 114.709 85.267 137.962 1.00 106.66 87 CYS A N 1
ATOM 519 C CA . CYS A 1 87 ? 114.713 85.681 139.356 1.00 106.66 87 CYS A CA 1
ATOM 520 C C . CYS A 1 87 ? 114.003 87.019 139.535 1.00 106.66 87 CYS A C 1
ATOM 521 O O . CYS A 1 87 ? 113.659 87.711 138.574 1.00 106.66 87 CYS A O 1
ATOM 524 N N . SER A 1 88 ? 113.781 87.373 140.804 1.00 110.18 88 SER A N 1
ATOM 525 C CA . SER A 1 88 ? 113.135 88.642 141.119 1.00 110.18 88 SER A CA 1
ATOM 526 C C . SER A 1 88 ? 113.976 89.823 140.653 1.00 110.18 88 SER A C 1
ATOM 527 O O . SER A 1 88 ? 113.443 90.795 140.108 1.00 110.18 88 SER A O 1
ATOM 530 N N . ASN A 1 89 ? 115.289 89.762 140.858 1.00 114.22 89 ASN A N 1
ATOM 531 C CA . ASN A 1 89 ? 116.167 90.837 140.428 1.00 114.22 89 ASN A CA 1
ATOM 532 C C . ASN A 1 89 ? 117.072 90.374 139.297 1.00 114.22 89 ASN A C 1
ATOM 533 O O . ASN A 1 89 ? 117.497 89.211 139.283 1.00 114.22 89 ASN A O 1
ATOM 538 N N . PRO A 1 90 ? 117.368 91.240 138.326 1.00 114.84 90 PRO A N 1
ATOM 539 C CA . PRO A 1 90 ? 118.256 90.833 137.225 1.00 114.84 90 PRO A CA 1
ATOM 540 C C . PRO A 1 90 ? 119.688 90.577 137.655 1.00 114.84 90 PRO A C 1
ATOM 541 O O . PRO A 1 90 ? 120.424 89.896 136.930 1.00 114.84 90 PRO A O 1
ATOM 545 N N . ALA A 1 91 ? 120.111 91.098 138.808 1.00 117.75 91 ALA A N 1
ATOM 546 C CA . ALA A 1 91 ? 121.499 90.973 139.233 1.00 117.75 91 ALA A CA 1
ATOM 547 C C . ALA A 1 91 ? 121.853 89.575 139.721 1.00 117.75 91 ALA A C 1
ATOM 548 O O . ALA A 1 91 ? 123.037 89.302 139.945 1.00 117.75 91 ALA A O 1
ATOM 550 N N . ILE A 1 92 ? 120.874 88.692 139.893 1.00 117.82 92 ILE A N 1
ATOM 551 C CA . ILE A 1 92 ? 121.103 87.361 140.442 1.00 117.82 92 ILE A CA 1
ATOM 552 C C . ILE A 1 92 ? 120.693 86.331 139.399 1.00 117.82 92 ILE A C 1
ATOM 553 O O . ILE A 1 92 ? 119.563 86.363 138.896 1.00 117.82 92 ILE A O 1
ATOM 558 N N . GLU A 1 93 ? 121.612 85.426 139.075 1.00 120.14 93 GLU A N 1
ATOM 559 C CA . GLU A 1 93 ? 121.312 84.332 138.170 1.00 120.14 93 GLU A CA 1
ATOM 560 C C . GLU A 1 93 ? 120.305 83.387 138.831 1.00 120.14 93 GLU A C 1
ATOM 561 O O . GLU A 1 93 ? 120.340 83.190 140.048 1.00 120.14 93 GLU A O 1
ATOM 567 N N . PRO A 1 94 ? 119.386 82.804 138.052 1.00 116.84 94 PRO A N 1
ATOM 568 C CA . PRO A 1 94 ? 118.265 82.067 138.665 1.00 116.84 94 PRO A CA 1
ATOM 569 C C . PRO A 1 94 ? 118.669 80.937 139.600 1.00 116.84 94 PRO A C 1
ATOM 570 O O . PRO A 1 94 ? 117.891 80.602 140.502 1.00 116.84 94 PRO A O 1
ATOM 574 N N . SER A 1 95 ? 119.842 80.326 139.419 1.00 120.34 95 SER A N 1
ATOM 575 C CA . SER A 1 95 ? 120.237 79.247 140.320 1.00 120.34 95 SER A CA 1
ATOM 576 C C . SER A 1 95 ? 120.491 79.758 141.733 1.00 120.34 95 SER A C 1
ATOM 577 O O . SER A 1 95 ? 120.227 79.043 142.707 1.00 120.34 95 SER A O 1
ATOM 580 N N . GLN A 1 96 ? 120.994 80.985 141.868 1.00 121.94 96 GLN A N 1
ATOM 581 C CA . GLN A 1 96 ? 121.270 81.587 143.167 1.00 121.94 96 GLN A CA 1
ATOM 582 C C . GLN A 1 96 ? 120.097 82.427 143.662 1.00 121.94 96 GLN A C 1
ATOM 583 O O . GLN A 1 96 ? 120.273 83.320 144.495 1.00 121.94 96 GLN A O 1
ATOM 589 N N . CYS A 1 97 ? 118.896 82.152 143.160 1.00 119.60 97 CYS A N 1
ATOM 590 C CA . CYS A 1 97 ? 117.731 82.986 143.451 1.00 119.60 97 CYS A CA 1
ATOM 591 C C . CYS A 1 97 ? 116.958 82.426 144.648 1.00 119.60 97 CYS A C 1
ATOM 592 O O . CYS A 1 97 ? 115.800 82.019 144.556 1.00 119.60 97 CYS A O 1
ATOM 595 N N . THR A 1 98 ? 117.640 82.399 145.791 1.00 123.57 98 THR A N 1
ATOM 596 C CA . THR A 1 98 ? 117.060 81.955 147.055 1.00 123.57 98 THR A CA 1
ATOM 597 C C . THR A 1 98 ? 117.441 82.964 148.130 1.00 123.57 98 THR A C 1
ATOM 598 O O . THR A 1 98 ? 118.620 83.091 148.475 1.00 123.57 98 THR A O 1
ATOM 602 N N . GLY A 1 99 ? 116.450 83.677 148.657 1.00 122.48 99 GLY A N 1
ATOM 603 C CA . GLY A 1 99 ? 116.691 84.673 149.672 1.00 122.48 99 GLY A CA 1
ATOM 604 C C . GLY A 1 99 ? 115.418 85.347 150.140 1.00 122.48 99 GLY A C 1
ATOM 605 O O . GLY A 1 99 ? 114.313 85.021 149.695 1.00 122.48 99 GLY A O 1
ATOM 606 N N . PRO A 1 100 ? 115.550 86.303 151.060 1.00 123.10 100 PRO A N 1
ATOM 607 C CA . PRO A 1 100 ? 114.365 87.019 151.553 1.00 123.10 100 PRO A CA 1
ATOM 608 C C . PRO A 1 100 ? 113.827 87.970 150.493 1.00 123.10 100 PRO A C 1
ATOM 609 O O . PRO A 1 100 ? 114.569 88.774 149.924 1.00 123.10 100 PRO A O 1
ATOM 613 N N . GLY A 1 101 ? 112.525 87.871 150.232 1.00 119.13 101 GLY A N 1
ATOM 614 C CA . GLY A 1 101 ? 111.914 88.689 149.204 1.00 119.13 101 GLY A CA 1
ATOM 615 C C . GLY A 1 101 ? 112.356 88.361 147.799 1.00 119.13 101 GLY A C 1
ATOM 616 O O . GLY A 1 101 ? 112.125 89.154 146.883 1.00 119.13 101 GLY A O 1
ATOM 617 N N . LEU A 1 102 ? 112.985 87.207 147.600 1.00 116.60 102 LEU A N 1
ATOM 618 C CA . LEU A 1 102 ? 113.517 86.797 146.309 1.00 116.60 102 LEU A CA 1
ATOM 619 C C . LEU A 1 102 ? 112.797 85.536 145.854 1.00 116.60 102 LEU A C 1
ATOM 620 O O . LEU A 1 102 ? 112.637 84.592 146.636 1.00 116.60 102 LEU A O 1
ATOM 625 N N . ARG A 1 103 ? 112.364 85.521 144.595 1.00 109.66 103 ARG A N 1
ATOM 626 C CA . ARG A 1 103 ? 111.582 84.409 144.077 1.00 109.66 103 ARG A CA 1
ATOM 627 C C . ARG A 1 103 ? 111.836 84.265 142.585 1.00 109.66 103 ARG A C 1
ATOM 628 O O . ARG A 1 103 ? 112.332 85.183 141.927 1.00 109.66 103 ARG A O 1
ATOM 636 N N . LEU A 1 104 ? 111.487 83.095 142.058 1.00 101.59 104 LEU A N 1
ATOM 637 C CA . LEU A 1 104 ? 111.578 82.830 140.630 1.00 101.59 104 LEU A CA 1
ATOM 638 C C . LEU A 1 104 ? 110.234 83.118 139.977 1.00 101.59 104 LEU A C 1
ATOM 639 O O . LEU A 1 104 ? 109.198 82.616 140.425 1.00 101.59 104 LEU A O 1
ATOM 644 N N . ILE A 1 105 ? 110.254 83.923 138.921 1.00 93.59 105 ILE A N 1
ATOM 645 C CA . ILE A 1 105 ? 109.039 84.308 138.215 1.00 93.59 105 ILE A CA 1
ATOM 646 C C . ILE A 1 105 ? 108.754 83.268 137.141 1.00 93.59 105 ILE A C 1
ATOM 647 O O . ILE A 1 105 ? 109.543 83.098 136.205 1.00 93.59 105 ILE A O 1
ATOM 652 N N . GLN A 1 106 ? 107.631 82.571 137.276 1.00 86.15 106 GLN A N 1
ATOM 653 C CA . GLN A 1 106 ? 107.251 81.589 136.276 1.00 86.15 106 GLN A CA 1
ATOM 654 C C . GLN A 1 106 ? 106.907 82.289 134.963 1.00 86.15 106 GLN A C 1
ATOM 655 O O . GLN A 1 106 ? 106.169 83.279 134.960 1.00 86.15 106 GLN A O 1
ATOM 661 N N . PRO A 1 107 ? 107.426 81.803 133.836 1.00 77.49 107 PRO A N 1
ATOM 662 C CA . PRO A 1 107 ? 107.214 82.498 132.559 1.00 77.49 107 PRO A CA 1
ATOM 663 C C . PRO A 1 107 ? 105.773 82.369 132.084 1.00 77.49 107 PRO A C 1
ATOM 664 O O . PRO A 1 107 ? 105.143 81.320 132.236 1.00 77.49 107 PRO A O 1
ATOM 668 N N . ASP A 1 108 ? 105.260 83.446 131.505 1.00 71.34 108 ASP A N 1
ATOM 669 C CA . ASP A 1 108 ? 103.926 83.507 130.927 1.00 71.34 108 ASP A CA 1
ATOM 670 C C . ASP A 1 108 ? 104.048 83.825 129.438 1.00 71.34 108 ASP A C 1
ATOM 671 O O . ASP A 1 108 ? 105.140 83.798 128.864 1.00 71.34 108 ASP A O 1
ATOM 676 N N . VAL A 1 109 ? 102.908 84.118 128.809 1.00 67.62 109 VAL A N 1
ATOM 677 C CA . VAL A 1 109 ? 102.888 84.419 127.380 1.00 67.62 109 VAL A CA 1
ATOM 678 C C . VAL A 1 109 ? 103.782 85.610 127.057 1.00 67.62 109 VAL A C 1
ATOM 679 O O . VAL A 1 109 ? 104.362 85.684 125.967 1.00 67.62 109 VAL A O 1
ATOM 683 N N . SER A 1 110 ? 103.933 86.545 127.997 1.00 65.26 110 SER A N 1
ATOM 684 C CA . SER A 1 110 ? 104.719 87.745 127.734 1.00 65.26 110 SER A CA 1
ATOM 685 C C . SER A 1 110 ? 106.216 87.468 127.662 1.00 65.26 110 SER A C 1
ATOM 686 O O . SER A 1 110 ? 106.975 88.361 127.272 1.00 65.26 110 SER A O 1
ATOM 689 N N . CYS A 1 111 ? 106.660 86.265 128.033 1.00 64.65 111 CYS A N 1
ATOM 690 C CA . CYS A 1 111 ? 108.075 85.928 127.915 1.00 64.65 111 CYS A CA 1
ATOM 691 C C . CYS A 1 111 ? 108.536 85.892 126.466 1.00 64.65 111 CYS A C 1
ATOM 692 O O . CYS A 1 111 ? 109.725 86.094 126.199 1.00 64.65 111 CYS A O 1
ATOM 695 N N . LYS A 1 112 ? 107.624 85.636 125.527 1.00 60.03 112 LYS A N 1
ATOM 696 C CA . LYS A 1 112 ? 107.997 85.565 124.120 1.00 60.03 112 LYS A CA 1
ATOM 697 C C . LYS A 1 112 ? 108.368 86.931 123.562 1.00 60.03 112 LYS A C 1
ATOM 698 O O . LYS A 1 112 ? 109.203 87.023 122.656 1.00 60.03 112 LYS A O 1
ATOM 704 N N . PHE A 1 113 ? 107.766 87.994 124.083 1.00 60.55 113 PHE A N 1
ATOM 705 C CA . PHE A 1 113 ? 107.944 89.337 123.559 1.00 60.55 113 PHE A CA 1
ATOM 706 C C . PHE A 1 113 ? 108.812 90.159 124.505 1.00 60.55 113 PHE A C 1
ATOM 707 O O . PHE A 1 113 ? 109.267 89.679 125.544 1.00 60.55 113 PHE A O 1
ATOM 715 N N . ASN A 1 114 ? 109.032 91.417 124.137 1.00 66.85 114 ASN A N 1
ATOM 716 C CA . ASN A 1 114 ? 109.966 92.266 124.865 1.00 66.85 114 ASN A CA 1
ATOM 717 C C . ASN A 1 114 ? 109.501 92.465 126.304 1.00 66.85 114 ASN A C 1
ATOM 718 O O . ASN A 1 114 ? 108.344 92.846 126.529 1.00 66.85 114 ASN A O 1
ATOM 723 N N . PRO A 1 115 ? 110.361 92.220 127.305 1.00 68.63 115 PRO A N 1
ATOM 724 C CA . PRO A 1 115 ? 111.732 91.729 127.120 1.00 68.63 115 PRO A CA 1
ATOM 725 C C . PRO A 1 115 ? 111.777 90.218 126.916 1.00 68.63 115 PRO A C 1
ATOM 726 O O . PRO A 1 115 ? 111.183 89.474 127.696 1.00 68.63 115 PRO A O 1
ATOM 730 N N . VAL A 1 116 ? 112.479 89.776 125.873 1.00 63.78 116 VAL A N 1
ATOM 731 C CA . VAL A 1 116 ? 112.430 88.375 125.475 1.00 63.78 116 VAL A CA 1
ATOM 732 C C . VAL A 1 116 ? 113.187 87.526 126.485 1.00 63.78 116 VAL A C 1
ATOM 733 O O . VAL A 1 116 ? 114.320 87.845 126.867 1.00 63.78 116 VAL A O 1
ATOM 737 N N . ASN A 1 117 ? 112.557 86.443 126.924 1.00 65.07 117 ASN A N 1
ATOM 738 C CA . ASN A 1 117 ? 113.201 85.521 127.845 1.00 65.07 117 ASN A CA 1
ATOM 739 C C . ASN A 1 117 ? 114.436 84.911 127.184 1.00 65.07 117 ASN A C 1
ATOM 740 O O . ASN A 1 117 ? 114.381 84.515 126.015 1.00 65.07 117 ASN A O 1
ATOM 745 N N . PRO A 1 118 ? 115.570 84.842 127.890 1.00 62.94 118 PRO A N 1
ATOM 746 C CA . PRO A 1 118 ? 116.777 84.263 127.275 1.00 62.94 118 PRO A CA 1
ATOM 747 C C . PRO A 1 118 ? 116.589 82.845 126.764 1.00 62.94 118 PRO A C 1
ATOM 748 O O . PRO A 1 118 ? 117.163 82.487 125.727 1.00 62.94 118 PRO A O 1
ATOM 752 N N . GLY A 1 119 ? 115.808 82.021 127.464 1.00 60.95 119 GLY A N 1
ATOM 753 C CA . GLY A 1 119 ? 115.540 80.682 126.967 1.00 60.95 119 GLY A CA 1
ATOM 754 C C . GLY A 1 119 ? 114.803 80.695 125.643 1.00 60.95 119 GLY A C 1
ATOM 755 O O . GLY A 1 119 ? 115.128 79.929 124.730 1.00 60.95 119 GLY A O 1
ATOM 756 N N . TYR A 1 120 ? 113.809 81.575 125.514 1.00 57.79 120 TYR A N 1
ATOM 757 C CA . TYR A 1 120 ? 113.092 81.696 124.251 1.00 57.79 120 TYR A CA 1
ATOM 758 C C . TYR A 1 120 ? 114.008 82.202 123.145 1.00 57.79 120 TYR A C 1
ATOM 759 O O . TYR A 1 120 ? 113.905 81.758 121.999 1.00 57.79 120 TYR A O 1
ATOM 768 N N . ALA A 1 121 ? 114.909 83.133 123.465 1.00 57.70 121 ALA A N 1
ATOM 769 C CA . ALA A 1 121 ? 115.845 83.628 122.461 1.00 57.70 121 ALA A CA 1
ATOM 770 C C . ALA A 1 121 ? 116.790 82.528 121.990 1.00 57.70 121 ALA A C 1
ATOM 771 O O . ALA A 1 121 ? 117.082 82.418 120.792 1.00 57.70 121 ALA A O 1
ATOM 773 N N . ALA A 1 122 ? 117.283 81.704 122.918 1.00 57.14 122 ALA A N 1
ATOM 774 C CA . ALA A 1 122 ? 118.138 80.586 122.530 1.00 57.14 122 ALA A CA 1
ATOM 775 C C . ALA A 1 122 ? 117.376 79.581 121.675 1.00 57.14 122 ALA A C 1
ATOM 776 O O . ALA A 1 122 ? 117.909 79.057 120.685 1.00 57.14 122 ALA A O 1
ATOM 778 N N . CYS A 1 123 ? 116.122 79.302 122.039 1.00 58.42 123 CYS A N 1
ATOM 779 C CA . CYS A 1 123 ? 115.298 78.420 121.222 1.00 58.42 123 CYS A CA 1
ATOM 780 C C . CYS A 1 123 ? 115.090 79.003 119.831 1.00 58.42 123 CYS A C 1
ATOM 781 O O . CYS A 1 123 ? 115.082 78.268 118.839 1.00 58.42 123 CYS A O 1
ATOM 784 N N . VAL A 1 124 ? 114.903 80.320 119.740 1.00 54.69 124 VAL A N 1
ATOM 785 C CA . VAL A 1 124 ? 114.706 80.961 118.444 1.00 54.69 124 VAL A CA 1
ATOM 786 C C . VAL A 1 124 ? 115.976 80.876 117.607 1.00 54.69 124 VAL A C 1
ATOM 787 O O . VAL A 1 124 ? 115.916 80.725 116.385 1.00 54.69 124 VAL A O 1
ATOM 791 N N . GLU A 1 125 ? 117.145 80.969 118.243 1.00 56.04 125 GLU A N 1
ATOM 792 C CA . GLU A 1 125 ? 118.394 80.786 117.503 1.00 56.04 125 GLU A CA 1
ATOM 793 C C . GLU A 1 125 ? 118.523 79.360 116.971 1.00 56.04 125 GLU A C 1
ATOM 794 O O . GLU A 1 125 ? 118.938 79.145 115.820 1.00 56.04 125 GLU A O 1
ATOM 800 N N . GLU A 1 126 ? 118.172 78.370 117.796 1.00 53.87 126 GLU A N 1
ATOM 801 C CA . GLU A 1 126 ? 118.169 76.987 117.322 1.00 53.87 126 GLU A CA 1
ATOM 802 C C . GLU A 1 126 ? 117.199 76.811 116.160 1.00 53.87 126 GLU A C 1
ATOM 803 O O . GLU A 1 126 ? 117.510 76.138 115.168 1.00 53.87 126 GLU A O 1
ATOM 809 N N . ILE A 1 127 ? 116.017 77.419 116.267 1.00 52.05 127 ILE A N 1
ATOM 810 C CA . ILE A 1 127 ? 115.031 77.371 115.196 1.00 52.05 127 ILE A CA 1
ATOM 811 C C . ILE A 1 127 ? 115.563 78.058 113.948 1.00 52.05 127 ILE A C 1
ATOM 812 O O . ILE A 1 127 ? 115.268 77.637 112.830 1.00 52.05 127 ILE A O 1
ATOM 817 N N . ARG A 1 128 ? 116.351 79.120 114.113 1.00 49.80 128 ARG A N 1
ATOM 818 C CA . ARG A 1 128 ? 116.943 79.791 112.961 1.00 49.80 128 ARG A CA 1
ATOM 819 C C . ARG A 1 128 ? 117.917 78.881 112.231 1.00 49.80 128 ARG A C 1
ATOM 820 O O . ARG A 1 128 ? 117.929 78.840 110.997 1.00 49.80 128 ARG A O 1
ATOM 828 N N . LYS A 1 129 ? 118.749 78.154 112.975 1.00 49.34 129 LYS A N 1
ATOM 829 C CA . LYS A 1 129 ? 119.632 77.179 112.334 1.00 49.34 129 LYS A CA 1
ATOM 830 C C . LYS A 1 129 ? 118.821 76.105 111.612 1.00 49.34 129 LYS A C 1
ATOM 831 O O . LYS A 1 129 ? 119.115 75.740 110.461 1.00 49.34 129 LYS A O 1
ATOM 837 N N . ASP A 1 130 ? 117.776 75.604 112.277 1.00 51.00 130 ASP A N 1
ATOM 838 C CA . ASP A 1 130 ? 116.909 74.603 111.666 1.00 51.00 130 ASP A CA 1
ATOM 839 C C . ASP A 1 130 ? 116.274 75.131 110.389 1.00 51.00 130 ASP A C 1
ATOM 840 O O . ASP A 1 130 ? 116.140 74.399 109.407 1.00 51.00 130 ASP A O 1
ATOM 845 N N . LEU A 1 131 ? 115.881 76.403 110.385 1.00 47.33 131 LEU A N 1
ATOM 846 C CA . LEU A 1 131 ? 115.206 76.980 109.231 1.00 47.33 131 LEU A CA 1
ATOM 847 C C . LEU A 1 131 ? 116.177 77.281 108.101 1.00 47.33 131 LEU A C 1
ATOM 848 O O . LEU A 1 131 ? 115.793 77.220 106.933 1.00 47.33 131 LEU A O 1
ATOM 853 N N . ILE A 1 132 ? 117.431 77.602 108.420 1.00 47.58 132 ILE A N 1
ATOM 854 C CA . ILE A 1 132 ? 118.455 77.686 107.381 1.00 47.58 132 ILE A CA 1
ATOM 855 C C . ILE A 1 132 ? 118.589 76.342 106.680 1.00 47.58 132 ILE A C 1
ATOM 856 O O . ILE A 1 132 ? 118.559 76.252 105.442 1.00 47.58 132 ILE A O 1
ATOM 861 N N . VAL A 1 133 ? 118.729 75.273 107.467 1.00 47.81 133 VAL A N 1
ATOM 862 C CA . VAL A 1 133 ? 118.869 73.946 106.873 1.00 47.81 133 VAL A CA 1
ATOM 863 C C . VAL A 1 133 ? 117.608 73.570 106.103 1.00 47.81 133 VAL A C 1
ATOM 864 O O . VAL A 1 133 ? 117.676 72.952 105.036 1.00 47.81 133 VAL A O 1
ATOM 868 N N . ALA A 1 134 ? 116.438 73.939 106.630 1.00 46.46 134 ALA A N 1
ATOM 869 C CA . ALA A 1 134 ? 115.179 73.628 105.963 1.00 46.46 134 ALA A CA 1
ATOM 870 C C . ALA A 1 134 ? 115.053 74.365 104.639 1.00 46.46 134 ALA A C 1
ATOM 871 O O . ALA A 1 134 ? 114.583 73.795 103.653 1.00 46.46 134 ALA A O 1
ATOM 873 N N . THR A 1 135 ? 115.456 75.635 104.599 1.00 46.54 135 THR A N 1
ATOM 874 C CA . THR A 1 135 ? 115.444 76.387 103.351 1.00 46.54 135 THR A CA 1
ATOM 875 C C . THR A 1 135 ? 116.361 75.740 102.326 1.00 46.54 135 THR A C 1
ATOM 876 O O . THR A 1 135 ? 115.984 75.555 101.163 1.00 46.54 135 THR A O 1
ATOM 880 N N . VAL A 1 136 ? 117.570 75.370 102.753 1.00 46.72 136 VAL A N 1
ATOM 881 C CA . VAL A 1 136 ? 118.513 74.729 101.840 1.00 46.72 136 VAL A CA 1
ATOM 882 C C . VAL A 1 136 ? 117.929 73.430 101.298 1.00 46.72 136 VAL A C 1
ATOM 883 O O . VAL A 1 136 ? 117.943 73.180 100.087 1.00 46.72 136 VAL A O 1
ATOM 887 N N . ALA A 1 137 ? 117.401 72.588 102.188 1.00 45.83 137 ALA A N 1
ATOM 888 C CA . ALA A 1 137 ? 116.896 71.284 101.775 1.00 45.83 137 ALA A CA 1
ATOM 889 C C . ALA A 1 137 ? 115.667 71.413 100.887 1.00 45.83 137 ALA A C 1
ATOM 890 O O . ALA A 1 137 ? 115.529 70.678 99.904 1.00 45.83 137 ALA A O 1
ATOM 892 N N . ALA A 1 138 ? 114.759 72.334 101.216 1.00 46.60 138 ALA A N 1
ATOM 893 C CA . ALA A 1 138 ? 113.572 72.531 100.395 1.00 46.60 138 ALA A CA 1
ATOM 894 C C . ALA A 1 138 ? 113.938 73.041 99.010 1.00 46.60 138 ALA A C 1
ATOM 895 O O . ALA A 1 138 ? 113.399 72.560 98.007 1.00 46.60 138 ALA A O 1
ATOM 897 N N . SER A 1 139 ? 114.859 74.006 98.930 1.00 47.87 139 SER A N 1
ATOM 898 C CA . SER A 1 139 ? 115.295 74.493 97.628 1.00 47.87 139 SER A CA 1
ATOM 899 C C . SER A 1 139 ? 115.965 73.388 96.825 1.00 47.87 139 SER A C 1
ATOM 900 O O . SER A 1 139 ? 115.707 73.238 95.625 1.00 47.87 139 SER A O 1
ATOM 903 N N . LEU A 1 140 ? 116.816 72.593 97.476 1.00 47.20 140 LEU A N 1
ATOM 904 C CA . LEU A 1 140 ? 117.494 71.498 96.792 1.00 47.20 140 LEU A CA 1
ATOM 905 C C . LEU A 1 140 ? 116.495 70.487 96.247 1.00 47.20 140 LEU A C 1
ATOM 906 O O . LEU A 1 140 ? 116.584 70.071 95.086 1.00 47.20 140 LEU A O 1
ATOM 911 N N . ILE A 1 141 ? 115.536 70.074 97.077 1.00 47.49 141 ILE A N 1
ATOM 912 C CA . ILE A 1 141 ? 114.579 69.056 96.661 1.00 47.49 141 ILE A CA 1
ATOM 913 C C . ILE A 1 141 ? 113.677 69.586 95.555 1.00 47.49 141 ILE A C 1
ATOM 914 O O . ILE A 1 141 ? 113.386 68.877 94.585 1.00 47.49 141 ILE A O 1
ATOM 919 N N . GLY A 1 142 ? 113.228 70.838 95.670 1.00 48.55 142 GLY A N 1
ATOM 920 C CA . GLY A 1 142 ? 112.419 71.415 94.612 1.00 48.55 142 GLY A CA 1
ATOM 921 C C . GLY A 1 142 ? 113.164 71.512 93.296 1.00 48.55 142 GLY A C 1
ATOM 922 O O . GLY A 1 142 ? 112.619 71.186 92.238 1.00 48.55 142 GLY A O 1
ATOM 923 N N . CYS A 1 143 ? 114.425 71.950 93.344 1.00 48.45 143 CYS A N 1
ATOM 924 C CA . CYS A 1 143 ? 115.222 72.036 92.127 1.00 48.45 143 CYS A CA 1
ATOM 925 C C . CYS A 1 143 ? 115.441 70.661 91.512 1.00 48.45 143 CYS A C 1
ATOM 926 O O . CYS A 1 143 ? 115.360 70.504 90.290 1.00 48.45 143 CYS A O 1
ATOM 929 N N . VAL A 1 144 ? 115.715 69.651 92.340 1.00 49.15 144 VAL A N 1
ATOM 930 C CA . VAL A 1 144 ? 115.937 68.305 91.819 1.00 49.15 144 VAL A CA 1
ATOM 931 C C . VAL A 1 144 ? 114.666 67.761 91.178 1.00 49.15 144 VAL A C 1
ATOM 932 O O . VAL A 1 144 ? 114.706 67.169 90.092 1.00 49.15 144 VAL A O 1
ATOM 936 N N . ILE A 1 145 ? 113.519 67.957 91.831 1.00 50.08 145 ILE A N 1
ATOM 937 C CA . ILE A 1 145 ? 112.256 67.475 91.278 1.00 50.08 145 ILE A CA 1
ATOM 938 C C . ILE A 1 145 ? 111.948 68.172 89.960 1.00 50.08 145 ILE A C 1
ATOM 939 O O . ILE A 1 145 ? 111.523 67.532 88.990 1.00 50.08 145 ILE A O 1
ATOM 944 N N . MET A 1 146 ? 112.152 69.490 89.899 1.00 52.14 146 MET A N 1
ATOM 945 C CA . MET A 1 146 ? 111.875 70.214 88.663 1.00 52.14 146 MET A CA 1
ATOM 946 C C . MET A 1 146 ? 112.822 69.797 87.546 1.00 52.14 146 MET A C 1
ATOM 947 O O . MET A 1 146 ? 112.405 69.653 86.392 1.00 52.14 146 MET A O 1
ATOM 952 N N . GLY A 1 147 ? 114.102 69.608 87.864 1.00 52.89 147 GLY A N 1
ATOM 953 C CA . GLY A 1 147 ? 115.054 69.210 86.843 1.00 52.89 147 GLY A CA 1
ATOM 954 C C . GLY A 1 147 ? 114.811 67.808 86.322 1.00 52.89 147 GLY A C 1
ATOM 955 O O . GLY A 1 147 ? 114.980 67.543 85.130 1.00 52.89 147 GLY A O 1
ATOM 956 N N . LEU A 1 148 ? 114.415 66.889 87.203 1.00 54.91 148 LEU A N 1
ATOM 957 C CA . LEU A 1 148 ? 114.281 65.498 86.787 1.00 54.91 148 LEU A CA 1
ATOM 958 C C . LEU A 1 148 ? 112.919 65.221 86.161 1.00 54.91 148 LEU A C 1
ATOM 959 O O . LEU A 1 148 ? 112.839 64.689 85.049 1.00 54.91 148 LEU A O 1
ATOM 964 N N . MET A 1 149 ? 111.838 65.570 86.856 1.00 58.22 149 MET A N 1
ATOM 965 C CA . MET A 1 149 ? 110.515 65.185 86.382 1.00 58.22 149 MET A CA 1
ATOM 966 C C . MET A 1 149 ? 109.952 66.164 85.358 1.00 58.22 149 MET A C 1
ATOM 967 O O . MET A 1 149 ? 109.221 65.753 84.451 1.00 58.22 149 MET A O 1
ATOM 972 N N . ALA A 1 150 ? 110.290 67.447 85.463 1.00 55.07 150 ALA A N 1
ATOM 973 C CA . ALA A 1 150 ? 109.798 68.430 84.505 1.00 55.07 150 ALA A CA 1
ATOM 974 C C . ALA A 1 150 ? 110.817 68.770 83.428 1.00 55.07 150 ALA A C 1
ATOM 975 O O . ALA A 1 150 ? 110.425 69.147 82.318 1.00 55.07 150 ALA A O 1
ATOM 977 N N . ASN A 1 151 ? 112.110 68.648 83.733 1.00 55.27 151 ASN A N 1
ATOM 978 C CA . ASN A 1 151 ? 113.193 68.931 82.790 1.00 55.27 151 ASN A CA 1
ATOM 979 C C . ASN A 1 151 ? 113.125 70.375 82.288 1.00 55.27 151 ASN A C 1
ATOM 980 O O . ASN A 1 151 ? 113.056 70.647 81.088 1.00 55.27 151 ASN A O 1
ATOM 985 N N . LEU A 1 152 ? 113.144 71.305 83.235 1.00 53.87 152 LEU A N 1
ATOM 986 C CA . LEU A 1 152 ? 113.125 72.722 82.920 1.00 53.87 152 LEU A CA 1
ATOM 987 C C . LEU A 1 152 ? 114.194 73.447 83.720 1.00 53.87 152 LEU A C 1
ATOM 988 O O . LEU A 1 152 ? 114.504 73.056 84.849 1.00 53.87 152 LEU A O 1
ATOM 993 N N . PRO A 1 153 ? 114.777 74.518 83.158 1.00 53.76 153 PRO A N 1
ATOM 994 C CA . PRO A 1 153 ? 115.830 75.280 83.843 1.00 53.76 153 PRO A CA 1
ATOM 995 C C . PRO A 1 153 ? 115.296 76.229 84.914 1.00 53.76 153 PRO A C 1
ATOM 996 O O . PRO A 1 153 ? 115.645 77.409 84.954 1.00 53.76 153 PRO A O 1
ATOM 1000 N N . LEU A 1 154 ? 114.449 75.705 85.792 1.00 51.48 154 LEU A N 1
ATOM 1001 C CA . LEU A 1 154 ? 113.781 76.493 86.814 1.00 51.48 154 LEU A CA 1
ATOM 1002 C C . LEU A 1 154 ? 114.270 76.084 88.194 1.00 51.48 154 LEU A C 1
ATOM 1003 O O . LEU A 1 154 ? 114.402 74.893 88.490 1.00 51.48 154 LEU A O 1
ATOM 1008 N N . ALA A 1 155 ? 114.536 77.077 89.034 1.00 49.39 155 ALA A N 1
ATOM 1009 C CA . ALA A 1 155 ? 115.006 76.859 90.393 1.00 49.39 155 ALA A CA 1
ATOM 1010 C C . ALA A 1 155 ? 113.892 77.195 91.372 1.00 49.39 155 ALA A C 1
ATOM 1011 O O . ALA A 1 155 ? 113.207 78.210 91.215 1.00 49.39 155 ALA A O 1
ATOM 1013 N N . LEU A 1 156 ? 113.714 76.342 92.374 1.00 49.14 156 LEU A N 1
ATOM 1014 C CA . LEU A 1 156 ? 112.641 76.475 93.347 1.00 49.14 156 LEU A CA 1
ATOM 1015 C C . LEU A 1 156 ? 113.221 76.787 94.718 1.00 49.14 156 LEU A C 1
ATOM 1016 O O . LEU A 1 156 ? 114.244 76.221 95.112 1.00 49.14 156 LEU A O 1
ATOM 1021 N N . ALA A 1 157 ? 112.567 77.693 95.437 1.00 48.47 157 ALA A N 1
ATOM 1022 C CA . ALA A 1 157 ? 112.992 78.071 96.777 1.00 48.47 157 ALA A CA 1
ATOM 1023 C C . ALA A 1 157 ? 111.821 78.750 97.472 1.00 48.47 157 ALA A C 1
ATOM 1024 O O . ALA A 1 157 ? 110.869 79.167 96.809 1.00 48.47 157 ALA A O 1
ATOM 1026 N N . PRO A 1 158 ? 111.843 78.844 98.803 1.00 48.13 158 PRO A N 1
ATOM 1027 C CA . PRO A 1 158 ? 110.721 79.479 99.509 1.00 48.13 158 PRO A CA 1
ATOM 1028 C C . PRO A 1 158 ? 110.470 80.899 99.024 1.00 48.13 158 PRO A C 1
ATOM 1029 O O . PRO A 1 158 ? 111.340 81.767 99.099 1.00 48.13 158 PRO A O 1
ATOM 1033 N N . GLY A 1 159 ? 109.256 81.129 98.528 1.00 48.34 159 GLY A N 1
ATOM 1034 C CA . GLY A 1 159 ? 108.922 82.413 97.949 1.00 48.34 159 GLY A CA 1
ATOM 1035 C C . GLY A 1 159 ? 108.860 83.524 98.977 1.00 48.34 159 GLY A C 1
ATOM 1036 O O . GLY A 1 159 ? 108.503 83.326 100.136 1.00 48.34 159 GLY A O 1
ATOM 1037 N N . MET A 1 160 ? 109.196 84.730 98.519 1.00 49.01 160 MET A N 1
ATOM 1038 C CA . MET A 1 160 ? 109.348 85.875 99.411 1.00 49.01 160 MET A CA 1
ATOM 1039 C C . MET A 1 160 ? 108.009 86.340 99.978 1.00 49.01 160 MET A C 1
ATOM 1040 O O . MET A 1 160 ? 107.883 86.594 101.185 1.00 49.01 160 MET A O 1
ATOM 1045 N N . GLY A 1 161 ? 107.000 86.475 99.115 1.00 48.55 161 GLY A N 1
ATOM 1046 C CA . GLY A 1 161 ? 105.695 86.906 99.587 1.00 48.55 161 GLY A CA 1
ATOM 1047 C C . GLY A 1 161 ? 105.097 85.944 100.593 1.00 48.55 161 GLY A C 1
ATOM 1048 O O . GLY A 1 161 ? 104.617 86.355 101.655 1.00 48.55 161 GLY A O 1
ATOM 1049 N N . THR A 1 162 ? 105.184 84.656 100.294 1.00 48.43 162 THR A N 1
ATOM 1050 C CA . THR A 1 162 ? 104.684 83.654 101.213 1.00 48.43 162 THR A CA 1
ATOM 1051 C C . THR A 1 162 ? 105.534 83.686 102.481 1.00 48.43 162 THR A C 1
ATOM 1052 O O . THR A 1 162 ? 105.019 83.496 103.578 1.00 48.43 162 THR A O 1
ATOM 1056 N N . ASN A 1 163 ? 106.835 83.926 102.333 1.00 48.23 163 ASN A N 1
ATOM 1057 C CA . ASN A 1 163 ? 107.713 84.005 103.498 1.00 48.23 163 ASN A CA 1
ATOM 1058 C C . ASN A 1 163 ? 107.203 85.035 104.492 1.00 48.23 163 ASN A C 1
ATOM 1059 O O . ASN A 1 163 ? 106.964 84.728 105.669 1.00 48.23 163 ASN A O 1
ATOM 1064 N N . ALA A 1 164 ? 107.019 86.269 104.022 1.00 47.51 164 ALA A N 1
ATOM 1065 C CA . ALA A 1 164 ? 106.592 87.342 104.910 1.00 47.51 164 ALA A CA 1
ATOM 1066 C C . ALA A 1 164 ? 105.188 87.094 105.442 1.00 47.51 164 ALA A C 1
ATOM 1067 O O . ALA A 1 164 ? 104.916 87.322 106.627 1.00 47.51 164 ALA A O 1
ATOM 1069 N N . TYR A 1 165 ? 104.281 86.624 104.580 1.00 47.27 165 TYR A N 1
ATOM 1070 C CA . TYR A 1 165 ? 102.913 86.369 105.016 1.00 47.27 165 TYR A CA 1
ATOM 1071 C C . TYR A 1 165 ? 102.863 85.273 106.076 1.00 47.27 165 TYR A C 1
ATOM 1072 O O . TYR A 1 165 ? 102.135 85.390 107.067 1.00 47.27 165 TYR A O 1
ATOM 1081 N N . PHE A 1 166 ? 103.634 84.202 105.884 1.00 46.29 166 PHE A N 1
ATOM 1082 C CA . PHE A 1 166 ? 103.697 83.123 106.859 1.00 46.29 166 PHE A CA 1
ATOM 1083 C C . PHE A 1 166 ? 104.263 83.611 108.183 1.00 46.29 166 PHE A C 1
ATOM 1084 O O . PHE A 1 166 ? 103.727 83.294 109.250 1.00 46.29 166 PHE A O 1
ATOM 1092 N N . ALA A 1 167 ? 105.345 84.389 108.136 1.00 47.04 167 ALA A N 1
ATOM 1093 C CA . ALA A 1 167 ? 106.038 84.725 109.374 1.00 47.04 167 ALA A CA 1
ATOM 1094 C C . ALA A 1 167 ? 105.299 85.794 110.169 1.00 47.04 167 ALA A C 1
ATOM 1095 O O . ALA A 1 167 ? 105.051 85.617 111.366 1.00 47.04 167 ALA A O 1
ATOM 1097 N N . TYR A 1 168 ? 104.937 86.906 109.531 1.00 48.12 168 TYR A N 1
ATOM 1098 C CA . TYR A 1 168 ? 104.463 88.067 110.269 1.00 48.12 168 TYR A CA 1
ATOM 1099 C C . TYR A 1 168 ? 102.950 88.210 110.308 1.00 48.12 168 TYR A C 1
ATOM 1100 O O . TYR A 1 168 ? 102.449 89.043 111.069 1.00 48.12 168 TYR A O 1
ATOM 1109 N N . THR A 1 169 ? 102.208 87.428 109.526 1.00 46.51 169 THR A N 1
ATOM 1110 C CA . THR A 1 169 ? 100.754 87.509 109.517 1.00 46.51 169 THR A CA 1
ATOM 1111 C C . THR A 1 169 ? 100.097 86.232 110.025 1.00 46.51 169 THR A C 1
ATOM 1112 O O . THR A 1 169 ? 99.287 86.282 110.953 1.00 46.51 169 THR A O 1
ATOM 1116 N N . VAL A 1 170 ? 100.419 85.083 109.431 1.00 45.71 170 VAL A N 1
ATOM 1117 C CA . VAL A 1 170 ? 99.769 83.837 109.824 1.00 45.71 170 VAL A CA 1
ATOM 1118 C C . VAL A 1 170 ? 100.164 83.452 111.243 1.00 45.71 170 VAL A C 1
ATOM 1119 O O . VAL A 1 170 ? 99.310 83.158 112.086 1.00 45.71 170 VAL A O 1
ATOM 1123 N N . VAL A 1 171 ? 101.461 83.458 111.531 1.00 46.84 171 VAL A N 1
ATOM 1124 C CA . VAL A 1 171 ? 101.966 83.095 112.845 1.00 46.84 171 VAL A CA 1
ATOM 1125 C C . VAL A 1 171 ? 102.247 84.326 113.695 1.00 46.84 171 VAL A C 1
ATOM 1126 O O . VAL A 1 171 ? 102.100 84.287 114.916 1.00 46.84 171 VAL A O 1
ATOM 1130 N N . GLY A 1 172 ? 102.647 85.424 113.066 1.00 47.68 172 GLY A N 1
ATOM 1131 C CA . GLY A 1 172 ? 102.994 86.632 113.779 1.00 47.68 172 GLY A CA 1
ATOM 1132 C C . GLY A 1 172 ? 104.408 86.587 114.323 1.00 47.68 172 GLY A C 1
ATOM 1133 O O . GLY A 1 172 ? 105.096 85.565 114.293 1.00 47.68 172 GLY A O 1
ATOM 1134 N N . PHE A 1 173 ? 104.850 87.731 114.831 1.00 50.26 173 PHE A N 1
ATOM 1135 C CA . PHE A 1 173 ? 106.175 87.808 115.427 1.00 50.26 173 PHE A CA 1
ATOM 1136 C C . PHE A 1 173 ? 106.198 87.035 116.736 1.00 50.26 173 PHE A C 1
ATOM 1137 O O . PHE A 1 173 ? 105.432 87.335 117.656 1.00 50.26 173 PHE A O 1
ATOM 1145 N N . HIS A 1 174 ? 107.084 86.041 116.814 1.00 51.09 174 HIS A N 1
ATOM 1146 C CA . HIS A 1 174 ? 107.209 85.180 117.989 1.00 51.09 174 HIS A CA 1
ATOM 1147 C C . HIS A 1 174 ? 105.874 84.531 118.344 1.00 51.09 174 HIS A C 1
ATOM 1148 O O . HIS A 1 174 ? 105.499 84.427 119.511 1.00 51.09 174 HIS A O 1
ATOM 1155 N N . GLY A 1 175 ? 105.150 84.091 117.320 1.00 50.34 175 GLY A N 1
ATOM 1156 C CA . GLY A 1 175 ? 103.896 83.387 117.535 1.00 50.34 175 GLY A CA 1
ATOM 1157 C C . GLY A 1 175 ? 102.803 84.227 118.157 1.00 50.34 175 GLY A C 1
ATOM 1158 O O . GLY A 1 175 ? 102.036 83.726 118.987 1.00 50.34 175 GLY A O 1
ATOM 1159 N N . SER A 1 176 ? 102.709 85.495 117.770 1.00 50.46 176 SER A N 1
ATOM 1160 C CA . SER A 1 176 ? 101.673 86.384 118.275 1.00 50.46 176 SER A CA 1
ATOM 1161 C C . SER A 1 176 ? 100.429 86.403 117.398 1.00 50.46 176 SER A C 1
ATOM 1162 O O . SER A 1 176 ? 99.471 87.109 117.726 1.00 50.46 176 SER A O 1
ATOM 1165 N N . GLY A 1 177 ? 100.418 85.653 116.302 1.00 50.65 177 GLY A N 1
ATOM 1166 C CA . GLY A 1 177 ? 99.280 85.611 115.412 1.00 50.65 177 GLY A CA 1
ATOM 1167 C C . GLY A 1 177 ? 98.213 84.647 115.892 1.00 50.65 177 GLY A C 1
ATOM 1168 O O . GLY A 1 177 ? 98.292 84.055 116.969 1.00 50.65 177 GLY A O 1
ATOM 1169 N N . SER A 1 178 ? 97.187 84.493 115.057 1.00 51.66 178 SER A N 1
ATOM 1170 C CA . SER A 1 178 ? 96.045 83.654 115.394 1.00 51.66 178 SER A CA 1
ATOM 1171 C C . SER A 1 178 ? 96.257 82.185 115.056 1.00 51.66 178 SER A C 1
ATOM 1172 O O . SER A 1 178 ? 95.435 81.353 115.452 1.00 51.66 178 SER A O 1
ATOM 1175 N N . ILE A 1 179 ? 97.328 81.847 114.343 1.00 48.45 179 ILE A N 1
ATOM 1176 C CA . ILE A 1 179 ? 97.619 80.475 113.948 1.00 48.45 179 ILE A CA 1
ATOM 1177 C C . ILE A 1 179 ? 99.024 80.136 114.421 1.00 48.45 179 ILE A C 1
ATOM 1178 O O . ILE A 1 179 ? 99.956 80.921 114.217 1.00 48.45 179 ILE A O 1
ATOM 1183 N N . SER A 1 180 ? 99.173 78.980 115.062 1.00 47.17 180 SER A N 1
ATOM 1184 C CA . SER A 1 180 ? 100.478 78.559 115.541 1.00 47.17 180 SER A CA 1
ATOM 1185 C C . SER A 1 180 ? 101.373 78.161 114.369 1.00 47.17 180 SER A C 1
ATOM 1186 O O . SER A 1 180 ? 100.918 77.956 113.241 1.00 47.17 180 SER A O 1
ATOM 1189 N N . TYR A 1 181 ? 102.673 78.058 114.652 1.00 47.02 181 TYR A N 1
ATOM 1190 C CA . TYR A 1 181 ? 103.630 77.699 113.612 1.00 47.02 181 TYR A CA 1
ATOM 1191 C C . TYR A 1 181 ? 103.359 76.304 113.064 1.00 47.02 181 TYR A C 1
ATOM 1192 O O . TYR A 1 181 ? 103.440 76.079 111.852 1.00 47.02 181 TYR A O 1
ATOM 1201 N N . ARG A 1 182 ? 103.042 75.351 113.942 1.00 48.17 182 ARG A N 1
ATOM 1202 C CA . ARG A 1 182 ? 102.728 74.000 113.488 1.00 48.17 182 ARG A CA 1
ATOM 1203 C C . ARG A 1 182 ? 101.436 73.969 112.681 1.00 48.17 182 ARG A C 1
ATOM 1204 O O . ARG A 1 182 ? 101.347 73.275 111.660 1.00 48.17 182 ARG A O 1
ATOM 1212 N N . THR A 1 183 ? 100.420 74.712 113.123 1.00 47.48 183 THR A N 1
ATOM 1213 C CA . THR A 1 183 ? 99.172 74.769 112.373 1.00 47.48 183 THR A CA 1
ATOM 1214 C C . THR A 1 183 ? 99.373 75.458 111.030 1.00 47.48 183 THR A C 1
ATOM 1215 O O . THR A 1 183 ? 98.755 75.079 110.030 1.00 47.48 183 THR A O 1
ATOM 1219 N N . ALA A 1 184 ? 100.248 76.462 110.981 1.00 46.00 184 ALA A N 1
ATOM 1220 C CA . ALA A 1 184 ? 100.560 77.1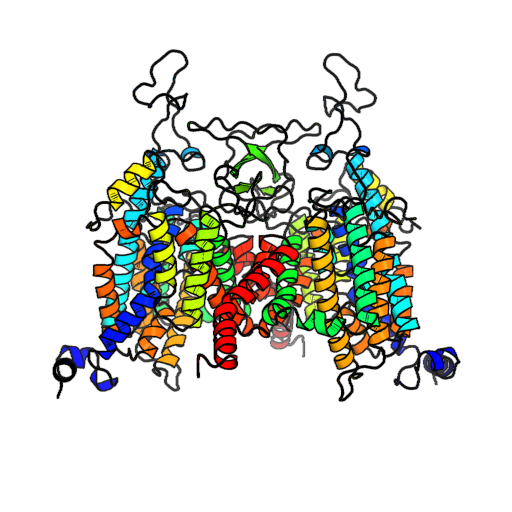01 109.707 1.00 46.00 184 ALA A CA 1
ATOM 1221 C C . ALA A 1 184 ? 101.327 76.158 108.789 1.00 46.00 184 ALA A C 1
ATOM 1222 O O . ALA A 1 184 ? 101.142 76.184 107.567 1.00 46.00 184 ALA A O 1
ATOM 1224 N N . LEU A 1 185 ? 102.196 75.319 109.356 1.00 45.66 185 LEU A N 1
ATOM 1225 C CA . LEU A 1 185 ? 102.862 74.296 108.555 1.00 45.66 185 LEU A CA 1
ATOM 1226 C C . LEU A 1 185 ? 101.855 73.311 107.982 1.00 45.66 185 LEU A C 1
ATOM 1227 O O . LEU A 1 185 ? 101.967 72.897 106.824 1.00 45.66 185 LEU A O 1
ATOM 1232 N N . ALA A 1 186 ? 100.865 72.919 108.786 1.00 46.81 186 ALA A N 1
ATOM 1233 C CA . ALA A 1 186 ? 99.801 72.058 108.280 1.00 46.81 186 ALA A CA 1
ATOM 1234 C C . ALA A 1 186 ? 99.006 72.754 107.183 1.00 46.81 186 ALA A C 1
ATOM 1235 O O . ALA A 1 186 ? 98.588 72.118 106.208 1.00 46.81 186 ALA A O 1
ATOM 1237 N N . ALA A 1 187 ? 98.772 74.059 107.336 1.00 46.47 187 ALA A N 1
ATOM 1238 C CA . ALA A 1 187 ? 98.094 74.822 106.294 1.00 46.47 187 ALA A CA 1
ATOM 1239 C C . ALA A 1 187 ? 98.888 74.809 104.998 1.00 46.47 187 ALA A C 1
ATOM 1240 O O . ALA A 1 187 ? 98.321 74.628 103.918 1.00 46.47 187 ALA A O 1
ATOM 1242 N N . VAL A 1 188 ? 100.206 74.989 105.088 1.00 46.20 188 VAL A N 1
ATOM 1243 C CA . VAL A 1 188 ? 101.053 74.957 103.896 1.00 46.20 188 VAL A CA 1
ATOM 1244 C C . VAL A 1 188 ? 101.043 73.566 103.271 1.00 46.20 188 VAL A C 1
ATOM 1245 O O . VAL A 1 188 ? 101.022 73.419 102.044 1.00 46.20 188 VAL A O 1
ATOM 1249 N N . PHE A 1 189 ? 101.054 72.526 104.105 1.00 46.78 189 PHE A N 1
ATOM 1250 C CA . PHE A 1 189 ? 101.039 71.155 103.603 1.00 46.78 189 PHE A CA 1
ATOM 1251 C C . PHE A 1 189 ? 99.746 70.854 102.852 1.00 46.78 189 PHE A C 1
ATOM 1252 O O . PHE A 1 189 ? 99.767 70.317 101.737 1.00 46.78 189 PHE A O 1
ATOM 1260 N N . ILE A 1 190 ? 98.605 71.205 103.447 1.00 48.87 190 ILE A N 1
ATOM 1261 C CA . ILE A 1 190 ? 97.322 70.957 102.796 1.00 48.87 190 ILE A CA 1
ATOM 1262 C C . ILE A 1 190 ? 97.172 71.842 101.563 1.00 48.87 190 ILE A C 1
ATOM 1263 O O . ILE A 1 190 ? 96.569 71.439 100.564 1.00 48.87 190 ILE A O 1
ATOM 1268 N N . GLU A 1 191 ? 97.724 73.056 101.610 1.00 50.11 191 GLU A N 1
ATOM 1269 C CA . GLU A 1 191 ? 97.741 73.919 100.436 1.00 50.11 191 GLU A CA 1
ATOM 1270 C C . GLU A 1 191 ? 98.522 73.288 99.293 1.00 50.11 191 GLU A C 1
ATOM 1271 O O . GLU A 1 191 ? 98.079 73.317 98.141 1.00 50.11 191 GLU A O 1
ATOM 1277 N N . GLY A 1 192 ? 99.690 72.722 99.591 1.00 49.60 192 GLY A N 1
ATOM 1278 C CA . GLY A 1 192 ? 100.450 72.035 98.562 1.00 49.60 192 GLY A CA 1
ATOM 1279 C C . GLY A 1 192 ? 99.716 70.830 98.010 1.00 49.60 192 GLY A C 1
ATOM 1280 O O . GLY A 1 192 ? 99.742 70.573 96.805 1.00 49.60 192 GLY A O 1
ATOM 1281 N N . LEU A 1 193 ? 99.045 70.077 98.885 1.00 49.36 193 LEU A N 1
ATOM 1282 C CA . LEU A 1 193 ? 98.270 68.929 98.422 1.00 49.36 193 LEU A CA 1
ATOM 1283 C C . LEU A 1 193 ? 97.131 69.361 97.504 1.00 49.36 193 LEU A C 1
ATOM 1284 O O . LEU A 1 193 ? 96.894 68.740 96.462 1.00 49.36 193 LEU A O 1
ATOM 1289 N N . ILE A 1 194 ? 96.420 70.429 97.872 1.00 50.54 194 ILE A N 1
ATOM 1290 C CA . ILE A 1 194 ? 95.321 70.924 97.047 1.00 50.54 194 ILE A CA 1
ATOM 1291 C C . ILE A 1 194 ? 95.845 71.451 95.717 1.00 50.54 194 ILE A C 1
ATOM 1292 O O . ILE A 1 194 ? 95.233 71.236 94.664 1.00 50.54 194 ILE A O 1
ATOM 1297 N N . PHE A 1 195 ? 96.976 72.159 95.744 1.00 51.94 195 PHE A N 1
ATOM 1298 C CA . PHE A 1 195 ? 97.567 72.663 94.511 1.00 51.94 195 PHE A CA 1
ATOM 1299 C C . PHE A 1 195 ? 97.972 71.518 93.593 1.00 51.94 195 PHE A C 1
ATOM 1300 O O . PHE A 1 195 ? 97.731 71.570 92.383 1.00 51.94 195 PHE A O 1
ATOM 1308 N N . LEU A 1 196 ? 98.567 70.464 94.156 1.00 52.15 196 LEU A N 1
ATOM 1309 C CA . LEU A 1 196 ? 98.915 69.292 93.360 1.00 52.15 196 LEU A CA 1
ATOM 1310 C C . LEU A 1 196 ? 97.672 68.630 92.782 1.00 52.15 196 LEU A C 1
ATOM 1311 O O . LEU A 1 196 ? 97.667 68.208 91.620 1.00 52.15 196 LEU A O 1
ATOM 1316 N N . PHE A 1 197 ? 96.608 68.531 93.580 1.00 53.20 197 PHE A N 1
ATOM 1317 C CA . PHE A 1 197 ? 95.378 67.906 93.107 1.00 53.20 197 PHE A CA 1
ATOM 1318 C C . PHE A 1 197 ? 94.768 68.686 91.950 1.00 53.20 197 PHE A C 1
ATOM 1319 O O . PHE A 1 197 ? 94.356 68.102 90.942 1.00 53.20 197 PHE A O 1
ATOM 1327 N N . ILE A 1 198 ? 94.696 70.012 92.077 1.00 54.67 198 ILE A N 1
ATOM 1328 C CA . ILE A 1 198 ? 94.053 70.806 91.034 1.00 54.67 198 ILE A CA 1
ATOM 1329 C C . ILE A 1 198 ? 94.948 70.908 89.805 1.00 54.67 198 ILE A C 1
ATOM 1330 O O . ILE A 1 198 ? 94.458 71.052 88.679 1.00 54.67 198 ILE A O 1
ATOM 1335 N N . SER A 1 199 ? 96.269 70.843 89.991 1.00 55.46 199 SER A N 1
ATOM 1336 C CA . SER A 1 199 ? 97.167 70.826 88.843 1.00 55.46 199 SER A CA 1
ATOM 1337 C C . SER A 1 199 ? 97.079 69.503 88.097 1.00 55.46 199 SER A C 1
ATOM 1338 O O . SER A 1 199 ? 97.184 69.469 86.866 1.00 55.46 199 SER A O 1
ATOM 1341 N N . ALA A 1 200 ? 96.881 68.402 88.824 1.00 58.18 200 ALA A N 1
ATOM 1342 C CA . ALA A 1 200 ? 96.818 67.084 88.208 1.00 58.18 200 ALA A CA 1
ATOM 1343 C C . ALA A 1 200 ? 95.574 66.882 87.353 1.00 58.18 200 ALA A C 1
ATOM 1344 O O . ALA A 1 200 ? 95.530 65.920 86.580 1.00 58.18 200 ALA A O 1
ATOM 1346 N N . ILE A 1 201 ? 94.572 67.753 87.466 1.00 58.90 201 ILE A N 1
ATOM 1347 C CA . ILE A 1 201 ? 93.340 67.635 86.695 1.00 58.90 201 ILE A CA 1
ATOM 1348 C C . ILE A 1 201 ? 93.183 68.747 85.675 1.00 58.90 201 ILE A C 1
ATOM 1349 O O . ILE A 1 201 ? 92.558 68.528 84.627 1.00 58.90 201 ILE A O 1
ATOM 1354 N N . GLY A 1 202 ? 93.750 69.922 85.926 1.00 61.09 202 GLY A N 1
ATOM 1355 C CA . GLY A 1 202 ? 93.610 71.029 85.006 1.00 61.09 202 GLY A CA 1
ATOM 1356 C C . GLY A 1 202 ? 92.681 72.129 85.460 1.00 61.09 202 GLY A C 1
ATOM 1357 O O . GLY A 1 202 ? 92.330 72.993 84.649 1.00 61.09 202 GLY A O 1
ATOM 1358 N N . PHE A 1 203 ? 92.267 72.126 86.724 1.00 62.98 203 PHE A N 1
ATOM 1359 C CA . PHE A 1 203 ? 91.456 73.206 87.268 1.00 62.98 203 PHE A CA 1
ATOM 1360 C C . PHE A 1 203 ? 92.294 74.390 87.729 1.00 62.98 203 PHE A C 1
ATOM 1361 O O . PHE A 1 203 ? 91.727 75.401 88.158 1.00 62.98 203 PHE A O 1
ATOM 1369 N N . ARG A 1 204 ? 93.622 74.284 87.650 1.00 60.38 204 ARG A N 1
ATOM 1370 C CA . ARG A 1 204 ? 94.484 75.371 88.099 1.00 60.38 204 ARG A CA 1
ATOM 1371 C C . ARG A 1 204 ? 94.245 76.640 87.295 1.00 60.38 204 ARG A C 1
ATOM 1372 O O . ARG A 1 204 ? 94.191 77.737 87.859 1.00 60.38 204 ARG A O 1
ATOM 1380 N N . ALA A 1 205 ? 94.099 76.513 85.975 1.00 61.66 205 ALA A N 1
ATOM 1381 C CA . ALA A 1 205 ? 93.843 77.686 85.145 1.00 61.66 205 ALA A CA 1
ATOM 1382 C C . ALA A 1 205 ? 92.505 78.327 85.491 1.00 61.66 205 ALA A C 1
ATOM 1383 O O . ALA A 1 205 ? 92.380 79.557 85.498 1.00 61.66 205 ALA A O 1
ATOM 1385 N N . LYS A 1 206 ? 91.491 77.509 85.777 1.00 63.38 206 LYS A N 1
ATOM 1386 C CA . LYS A 1 206 ? 90.186 78.052 86.139 1.00 63.38 206 LYS A CA 1
ATOM 1387 C C . LYS A 1 206 ? 90.238 78.785 87.475 1.00 63.38 206 LYS A C 1
ATOM 1388 O O . LYS A 1 206 ? 89.690 79.887 87.610 1.00 63.38 206 LYS A O 1
ATOM 1394 N N . LEU A 1 207 ? 90.898 78.198 88.476 1.00 61.26 207 LEU A N 1
ATOM 1395 C CA . LEU A 1 207 ? 91.029 78.894 89.753 1.00 61.26 207 LEU A CA 1
ATOM 1396 C C . LEU A 1 207 ? 91.903 80.137 89.624 1.00 61.26 207 LEU A C 1
ATOM 1397 O O . LEU A 1 207 ? 91.743 81.093 90.390 1.00 61.26 207 LEU A O 1
ATOM 1402 N N . ALA A 1 208 ? 92.832 80.145 88.666 1.00 60.90 208 ALA A N 1
ATOM 1403 C CA . ALA A 1 208 ? 93.634 81.342 88.438 1.00 60.90 208 ALA A CA 1
ATOM 1404 C C . ALA A 1 208 ? 92.803 82.449 87.803 1.00 60.90 208 ALA A C 1
ATOM 1405 O O . ALA A 1 208 ? 92.922 83.619 88.185 1.00 60.90 208 ALA A O 1
ATOM 1407 N N . LYS A 1 209 ? 91.956 82.101 86.832 1.00 63.40 209 LYS A N 1
ATOM 1408 C CA . LYS A 1 209 ? 91.081 83.091 86.217 1.00 63.40 209 LYS A CA 1
ATOM 1409 C C . LYS A 1 209 ? 89.935 83.503 87.131 1.00 63.40 209 LYS A C 1
ATOM 1410 O O . LYS A 1 209 ? 89.261 84.496 86.839 1.00 63.40 209 LYS A O 1
ATOM 1416 N N . LEU A 1 210 ? 89.696 82.765 88.217 1.00 59.81 210 LEU A N 1
ATOM 1417 C CA . LEU A 1 210 ? 88.671 83.169 89.175 1.00 59.81 210 LEU A CA 1
ATOM 1418 C C . LEU A 1 210 ? 89.005 84.515 89.812 1.00 59.81 210 LEU A C 1
ATOM 1419 O O . LEU A 1 210 ? 88.106 85.321 90.075 1.00 59.81 210 LEU A O 1
ATOM 1424 N N . VAL A 1 211 ? 90.280 84.769 90.076 1.00 57.14 211 VAL A N 1
ATOM 1425 C CA . VAL A 1 211 ? 90.690 86.034 90.699 1.00 57.14 211 VAL A CA 1
ATOM 1426 C C . VAL A 1 211 ? 90.541 87.165 89.689 1.00 57.14 211 VAL A C 1
ATOM 1427 O O . VAL A 1 211 ? 90.940 87.003 88.522 1.00 57.14 211 VAL A O 1
ATOM 1431 N N . PRO A 1 212 ? 89.974 88.310 90.074 1.00 51.95 212 PRO A N 1
ATOM 1432 C CA . PRO A 1 212 ? 89.828 89.419 89.124 1.00 51.95 212 PRO A CA 1
ATOM 1433 C C . PRO A 1 212 ? 91.176 89.932 88.640 1.00 51.95 212 PRO A C 1
ATOM 1434 O O . PRO A 1 212 ? 92.178 89.888 89.356 1.00 51.95 212 PRO A O 1
ATOM 1438 N N . LYS A 1 213 ? 91.187 90.419 87.400 1.00 52.40 213 LYS A N 1
ATOM 1439 C CA . LYS A 1 213 ? 92.436 90.859 86.782 1.00 52.40 213 LYS A CA 1
ATOM 1440 C C . LYS A 1 213 ? 93.114 92.004 87.526 1.00 52.40 213 LYS A C 1
ATOM 1441 O O . LYS A 1 213 ? 94.329 91.909 87.772 1.00 52.40 213 LYS A O 1
ATOM 1447 N N . PRO A 1 214 ? 92.435 93.103 87.887 1.00 50.90 214 PRO A N 1
ATOM 1448 C CA . PRO A 1 214 ? 93.145 94.159 88.630 1.00 50.90 214 PRO A CA 1
ATOM 1449 C C . PRO A 1 214 ? 93.685 93.690 89.967 1.00 50.90 214 PRO A C 1
ATOM 1450 O O . PRO A 1 214 ? 94.804 94.057 90.342 1.00 50.90 214 PRO A O 1
ATOM 1454 N N . VAL A 1 215 ? 92.922 92.870 90.692 1.00 50.34 215 VAL A N 1
ATOM 1455 C CA . VAL A 1 215 ? 93.395 92.345 91.968 1.00 50.34 215 VAL A CA 1
ATOM 1456 C C . VAL A 1 215 ? 94.600 91.441 91.754 1.00 50.34 215 VAL A C 1
ATOM 1457 O O . VAL A 1 215 ? 95.591 91.517 92.488 1.00 50.34 215 VAL A O 1
ATOM 1461 N N . ARG A 1 216 ? 94.537 90.581 90.737 1.00 52.66 216 ARG A N 1
ATOM 1462 C CA . ARG A 1 216 ? 95.645 89.676 90.456 1.00 52.66 216 ARG A CA 1
ATOM 1463 C C . ARG A 1 216 ? 96.910 90.440 90.086 1.00 52.66 216 ARG A C 1
ATOM 1464 O O . ARG A 1 216 ? 98.011 90.076 90.514 1.00 52.66 216 ARG A O 1
ATOM 1472 N N . ILE A 1 217 ? 96.775 91.501 89.289 1.00 51.42 217 ILE A N 1
ATOM 1473 C CA . ILE A 1 217 ? 97.947 92.271 88.887 1.00 51.42 217 ILE A CA 1
ATOM 1474 C C . ILE A 1 217 ? 98.509 93.061 90.063 1.00 51.42 217 ILE A C 1
ATOM 1475 O O . ILE A 1 217 ? 99.726 93.095 90.278 1.00 51.42 217 ILE A O 1
ATOM 1480 N N . SER A 1 218 ? 97.642 93.704 90.845 1.00 49.12 218 SER A N 1
ATOM 1481 C CA . SER A 1 218 ? 98.099 94.561 91.929 1.00 49.12 218 SER A CA 1
ATOM 1482 C C . SER A 1 218 ? 98.487 93.790 93.180 1.00 49.12 218 SER A C 1
ATOM 1483 O O . SER A 1 218 ? 99.041 94.393 94.104 1.00 49.12 218 SER A O 1
ATOM 1486 N N . SER A 1 219 ? 98.207 92.487 93.245 1.00 48.32 219 SER A N 1
ATOM 1487 C CA . SER A 1 219 ? 98.656 91.702 94.388 1.00 48.32 219 SER A CA 1
ATOM 1488 C C . SER A 1 219 ? 100.175 91.658 94.462 1.00 48.32 219 SER A C 1
ATOM 1489 O O . SER A 1 219 ? 100.750 91.688 95.555 1.00 48.32 219 SER A O 1
ATOM 1492 N N . SER A 1 220 ? 100.844 91.579 93.311 1.00 48.18 220 SER A N 1
ATOM 1493 C CA . SER A 1 220 ? 102.303 91.580 93.306 1.00 48.18 220 SER A CA 1
ATOM 1494 C C . SER A 1 220 ? 102.857 92.893 93.845 1.00 48.18 220 SER A C 1
ATOM 1495 O O . SER A 1 220 ? 103.797 92.898 94.646 1.00 48.18 220 SER A O 1
ATOM 1498 N N . ALA A 1 221 ? 102.273 94.018 93.430 1.00 47.63 221 ALA A N 1
ATOM 1499 C CA . ALA A 1 221 ? 102.721 95.313 93.931 1.00 47.63 221 ALA A CA 1
ATOM 1500 C C . ALA A 1 221 ? 102.407 95.473 95.413 1.00 47.63 221 ALA A C 1
ATOM 1501 O O . ALA A 1 221 ? 103.194 96.067 96.159 1.00 47.63 221 ALA A O 1
ATOM 1503 N N . GLY A 1 222 ? 101.261 94.958 95.859 1.00 46.12 222 GLY A N 1
ATOM 1504 C CA . GLY A 1 222 ? 100.948 94.999 97.277 1.00 46.12 222 GLY A CA 1
ATOM 1505 C C . GLY A 1 222 ? 101.914 94.177 98.107 1.00 46.12 222 GLY A C 1
ATOM 1506 O O . GLY A 1 222 ? 102.333 94.598 99.187 1.00 46.12 222 GLY A O 1
ATOM 1507 N N . ILE A 1 223 ? 102.284 92.994 97.612 1.00 45.72 223 ILE A N 1
ATOM 1508 C CA . ILE A 1 223 ? 103.264 92.167 98.307 1.00 45.72 223 ILE A CA 1
ATOM 1509 C C . ILE A 1 223 ? 104.624 92.853 98.318 1.00 45.72 223 ILE A C 1
ATOM 1510 O O . ILE A 1 223 ? 105.361 92.781 99.307 1.00 45.72 223 ILE A O 1
ATOM 1515 N N . GLY A 1 224 ? 104.978 93.529 97.225 1.00 45.02 224 GLY A N 1
ATOM 1516 C CA . GLY A 1 224 ? 106.222 94.281 97.206 1.00 45.02 224 GLY A CA 1
ATOM 1517 C C . GLY A 1 224 ? 106.235 95.415 98.213 1.00 45.02 224 GLY A C 1
ATOM 1518 O O . GLY A 1 224 ? 107.236 95.640 98.897 1.00 45.02 224 GLY A O 1
ATOM 1519 N N . LEU A 1 225 ? 105.125 96.149 98.314 1.00 44.66 225 LEU A N 1
ATOM 1520 C CA . LEU A 1 225 ? 105.021 97.204 99.316 1.00 44.66 225 LEU A CA 1
ATOM 1521 C C . LEU A 1 225 ? 105.099 96.630 100.724 1.00 44.66 225 LEU A C 1
ATOM 1522 O O . LEU A 1 225 ? 105.727 97.217 101.610 1.00 44.66 225 LEU A O 1
ATOM 1527 N N . PHE A 1 226 ? 104.458 95.482 100.945 1.00 44.27 226 PHE A N 1
ATOM 1528 C CA . PHE A 1 226 ? 104.523 94.814 102.240 1.00 44.27 226 PHE A CA 1
ATOM 1529 C C . PHE A 1 226 ? 105.954 94.420 102.586 1.00 44.27 226 PHE A C 1
ATOM 1530 O O . PHE A 1 226 ? 106.411 94.628 103.716 1.00 44.27 226 PHE A O 1
ATOM 1538 N N . LEU A 1 227 ? 106.680 93.862 101.616 1.00 43.72 227 LEU A N 1
ATOM 1539 C CA . LEU A 1 227 ? 108.065 93.464 101.846 1.00 43.72 227 LEU A CA 1
ATOM 1540 C C . LEU A 1 227 ? 108.953 94.671 102.115 1.00 43.72 227 LEU A C 1
ATOM 1541 O O . LEU A 1 227 ? 109.832 94.621 102.981 1.00 43.72 227 LEU A O 1
ATOM 1546 N N . ALA A 1 228 ? 108.749 95.763 101.377 1.00 44.03 228 ALA A N 1
ATOM 1547 C CA . ALA A 1 228 ? 109.531 96.971 101.621 1.00 44.03 228 ALA A CA 1
ATOM 1548 C C . ALA A 1 228 ? 109.236 97.549 102.999 1.00 44.03 228 ALA A C 1
ATOM 1549 O O . ALA A 1 228 ? 110.150 97.992 103.705 1.00 44.03 228 ALA A O 1
ATOM 1551 N N . PHE A 1 229 ? 107.964 97.548 103.402 1.00 45.23 229 PHE A N 1
ATOM 1552 C CA . PHE A 1 229 ? 107.607 98.002 104.740 1.00 45.23 229 PHE A CA 1
ATOM 1553 C C . PHE A 1 229 ? 108.276 97.141 105.800 1.00 45.23 229 PHE A C 1
ATOM 1554 O O . PHE A 1 229 ? 108.770 97.657 106.808 1.00 45.23 229 PHE A O 1
ATOM 1562 N N . ILE A 1 230 ? 108.315 95.826 105.581 1.00 45.83 230 ILE A N 1
ATOM 1563 C CA . ILE A 1 230 ? 109.029 94.944 106.500 1.00 45.83 230 ILE A CA 1
ATOM 1564 C C . ILE A 1 230 ? 110.503 95.318 106.555 1.00 45.83 230 ILE A C 1
ATOM 1565 O O . ILE A 1 230 ? 111.096 95.416 107.635 1.00 45.83 230 ILE A O 1
ATOM 1570 N N . GLY A 1 231 ? 111.112 95.554 105.393 1.00 45.78 231 GLY A N 1
ATOM 1571 C CA . GLY A 1 231 ? 112.497 95.983 105.345 1.00 45.78 231 GLY A CA 1
ATOM 1572 C C . GLY A 1 231 ? 112.741 97.339 105.969 1.00 45.78 231 GLY A C 1
ATOM 1573 O O . GLY A 1 231 ? 113.894 97.686 106.241 1.00 45.78 231 GLY A O 1
ATOM 1574 N N . LEU A 1 232 ? 111.684 98.115 106.195 1.00 46.58 232 LEU A N 1
ATOM 1575 C CA . LEU A 1 232 ? 111.791 99.411 106.849 1.00 46.58 232 LEU A CA 1
ATOM 1576 C C . LEU A 1 232 ? 111.375 99.376 108.316 1.00 46.58 232 LEU A C 1
ATOM 1577 O O . LEU A 1 232 ? 111.046 100.423 108.876 1.00 46.58 232 LEU A O 1
ATOM 1582 N N . GLN A 1 233 ? 111.361 98.207 108.945 1.00 48.63 233 GLN A N 1
ATOM 1583 C CA . GLN A 1 233 ? 111.079 98.107 110.367 1.00 48.63 233 GLN A CA 1
ATOM 1584 C C . GLN A 1 233 ? 112.371 97.801 111.123 1.00 48.63 233 GLN A C 1
ATOM 1585 O O . GLN A 1 233 ? 113.457 97.744 110.542 1.00 48.63 233 GLN A O 1
ATOM 1591 N N . ASN A 1 234 ? 112.260 97.601 112.436 1.00 54.62 234 ASN A N 1
ATOM 1592 C CA . ASN A 1 234 ? 113.440 97.443 113.281 1.00 54.62 234 ASN A CA 1
ATOM 1593 C C . ASN A 1 234 ? 113.845 95.981 113.441 1.00 54.62 234 ASN A C 1
ATOM 1594 O O . ASN A 1 234 ? 114.963 95.597 113.084 1.00 54.62 234 ASN A O 1
ATOM 1599 N N . ASN A 1 235 ? 112.949 95.154 113.979 1.00 54.30 235 ASN A N 1
ATOM 1600 C CA . ASN A 1 235 ? 113.243 93.735 114.129 1.00 54.30 235 ASN A CA 1
ATOM 1601 C C . ASN A 1 235 ? 113.306 93.020 112.791 1.00 54.30 235 ASN A C 1
ATOM 1602 O O . ASN A 1 235 ? 113.716 91.856 112.740 1.00 54.30 235 ASN A O 1
ATOM 1607 N N . GLN A 1 236 ? 112.917 93.691 111.720 1.00 51.53 236 GLN A N 1
ATOM 1608 C CA . GLN A 1 236 ? 112.751 93.093 110.410 1.00 51.53 236 GLN A CA 1
ATOM 1609 C C . GLN A 1 236 ? 113.733 93.615 109.374 1.00 51.53 236 GLN A C 1
ATOM 1610 O O . GLN A 1 236 ? 114.189 92.838 108.532 1.00 51.53 236 GLN A O 1
ATOM 1616 N N . GLY A 1 237 ? 114.074 94.900 109.418 1.00 48.13 237 GLY A N 1
ATOM 1617 C CA . GLY A 1 237 ? 114.949 95.497 108.431 1.00 48.13 237 GLY A CA 1
ATOM 1618 C C . GLY A 1 237 ? 115.878 96.553 108.993 1.00 48.13 237 GLY A C 1
ATOM 1619 O O . GLY A 1 237 ? 116.501 96.348 110.038 1.00 48.13 237 GLY A O 1
ATOM 1620 N N . ILE A 1 238 ? 115.976 97.695 108.306 1.00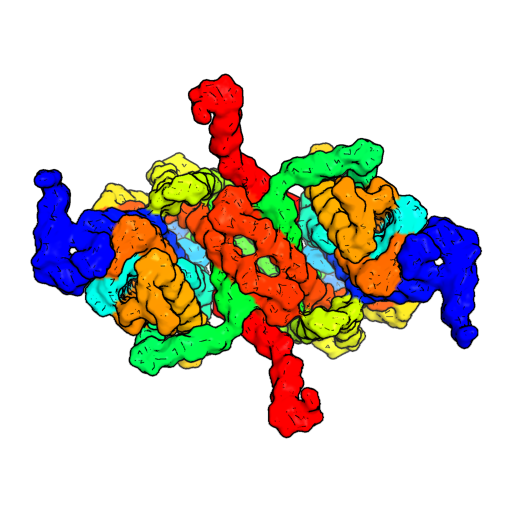 47.23 238 ILE A N 1
ATOM 1621 C CA . ILE A 1 238 ? 116.955 98.721 108.661 1.00 47.23 238 ILE A CA 1
ATOM 1622 C C . ILE A 1 238 ? 116.426 99.758 109.639 1.00 47.23 238 ILE A C 1
ATOM 1623 O O . ILE A 1 238 ? 117.213 100.572 110.144 1.00 47.23 238 ILE A O 1
ATOM 1628 N N . GLY A 1 239 ? 115.129 99.760 109.925 1.00 49.94 239 GLY A N 1
ATOM 1629 C CA . GLY A 1 239 ? 114.543 100.843 110.688 1.00 49.94 239 GLY A CA 1
ATOM 1630 C C . GLY A 1 239 ? 113.955 101.892 109.769 1.00 49.94 239 GLY A C 1
ATOM 1631 O O . GLY A 1 239 ? 113.432 101.557 108.704 1.00 49.94 239 GLY A O 1
ATOM 1632 N N . LEU A 1 240 ? 114.044 103.161 110.160 1.00 49.83 240 LEU A N 1
ATOM 1633 C CA . LEU A 1 240 ? 113.558 104.346 109.460 1.00 49.83 240 LEU A CA 1
ATOM 1634 C C . LEU A 1 240 ? 112.041 104.490 109.560 1.00 49.83 240 LEU A C 1
ATOM 1635 O O . LEU A 1 240 ? 111.523 105.561 109.249 1.00 49.83 240 LEU A O 1
ATOM 1640 N N . VAL A 1 241 ? 111.317 103.493 110.057 1.00 48.13 241 VAL A N 1
ATOM 1641 C CA . VAL A 1 241 ? 109.885 103.610 110.298 1.00 48.13 241 VAL A CA 1
ATOM 1642 C C . VAL A 1 241 ? 109.638 103.141 111.721 1.00 48.13 241 VAL A C 1
ATOM 1643 O O . VAL A 1 241 ? 109.867 101.968 112.042 1.00 48.13 241 VAL A O 1
ATOM 1647 N N . GLY A 1 242 ? 109.179 104.054 112.577 1.00 49.57 242 GLY A N 1
ATOM 1648 C CA . GLY A 1 242 ? 108.967 103.748 113.971 1.00 49.57 242 GLY A CA 1
ATOM 1649 C C . GLY A 1 242 ? 107.584 104.188 114.411 1.00 49.57 242 GLY A C 1
ATOM 1650 O O . GLY A 1 242 ? 106.859 104.863 113.680 1.00 49.57 242 GLY A O 1
ATOM 1651 N N . TYR A 1 243 ? 107.237 103.792 115.630 1.00 53.43 243 TYR A N 1
ATOM 1652 C CA . TYR A 1 243 ? 105.929 104.112 116.175 1.00 53.43 243 TYR A CA 1
ATOM 1653 C C . TYR A 1 243 ? 105.780 105.615 116.360 1.00 53.43 243 TYR A C 1
ATOM 1654 O O . TYR A 1 243 ? 106.743 106.330 116.643 1.00 53.43 243 TYR A O 1
ATOM 1663 N N . SER A 1 244 ? 104.551 106.094 116.192 1.00 52.00 244 SER A N 1
ATOM 1664 C CA . SER A 1 244 ? 104.235 107.481 116.488 1.00 52.00 244 SER A CA 1
ATOM 1665 C C . SER A 1 244 ? 102.951 107.536 117.307 1.00 52.00 244 SER A C 1
ATOM 1666 O O . SER A 1 244 ? 101.956 106.888 116.942 1.00 52.00 244 SER A O 1
ATOM 1669 N N . PRO A 1 245 ? 102.934 108.269 118.422 1.00 54.14 245 PRO A N 1
ATOM 1670 C CA . PRO A 1 245 ? 101.702 108.347 119.224 1.00 54.14 245 PRO A CA 1
ATOM 1671 C C . PRO A 1 245 ? 100.526 108.947 118.479 1.00 54.14 245 PRO A C 1
ATOM 1672 O O . PRO A 1 245 ? 99.382 108.540 118.714 1.00 54.14 245 PRO A O 1
ATOM 1676 N N . SER A 1 246 ? 100.768 109.901 117.581 1.00 52.05 246 SER A N 1
ATOM 1677 C CA . SER A 1 246 ? 99.697 110.603 116.883 1.00 52.05 246 SER A CA 1
ATOM 1678 C C . SER A 1 246 ? 99.470 110.049 115.481 1.00 52.05 246 SER A C 1
ATOM 1679 O O . SER A 1 246 ? 98.341 109.707 115.118 1.00 52.05 246 SER A O 1
ATOM 1682 N N . THR A 1 247 ? 100.529 109.956 114.684 1.00 50.33 247 THR A N 1
ATOM 1683 C CA . THR A 1 247 ? 100.429 109.496 113.307 1.00 50.33 247 THR A CA 1
ATOM 1684 C C . THR A 1 247 ? 100.595 107.991 113.176 1.00 50.33 247 THR A C 1
ATOM 1685 O O . THR A 1 247 ? 100.419 107.455 112.077 1.00 50.33 247 THR A O 1
ATOM 1689 N N . LEU A 1 248 ? 100.968 107.327 114.268 1.00 50.32 248 LEU A N 1
ATOM 1690 C CA . LEU A 1 248 ? 101.199 105.893 114.402 1.00 50.32 248 LEU A CA 1
ATOM 1691 C C . LEU A 1 248 ? 102.488 105.449 113.722 1.00 50.32 248 LEU A C 1
ATOM 1692 O O . LEU A 1 248 ? 103.113 104.490 114.178 1.00 50.32 248 LEU A O 1
ATOM 1697 N N . VAL A 1 249 ? 103.014 106.250 112.800 1.00 48.57 249 VAL A N 1
ATOM 1698 C CA . VAL A 1 249 ? 104.244 105.910 112.086 1.00 48.57 249 VAL A CA 1
ATOM 1699 C C . VAL A 1 249 ? 104.990 107.197 111.770 1.00 48.57 249 VAL A C 1
ATOM 1700 O O . VAL A 1 249 ? 104.407 108.153 111.251 1.00 48.57 249 VAL A O 1
ATOM 1704 N N . THR A 1 250 ? 106.277 107.223 112.097 1.00 50.32 250 THR A N 1
ATOM 1705 C CA . THR A 1 250 ? 107.135 108.368 111.817 1.00 50.32 250 THR A CA 1
ATOM 1706 C C . THR A 1 250 ? 108.536 107.867 111.499 1.00 50.32 250 THR A C 1
ATOM 1707 O O . THR A 1 250 ? 108.770 106.664 111.350 1.00 50.32 250 THR A O 1
ATOM 1711 N N . LEU A 1 251 ? 109.476 108.805 111.432 1.00 51.99 251 LEU A N 1
ATOM 1712 C CA . LEU A 1 251 ? 110.856 108.513 111.067 1.00 51.99 251 LEU A CA 1
ATOM 1713 C C . LEU A 1 251 ? 111.589 107.889 112.248 1.00 51.99 251 LEU A C 1
ATOM 1714 O O . LEU A 1 251 ? 111.777 108.526 113.288 1.00 51.99 251 LEU A O 1
ATOM 1719 N N . ALA A 1 252 ? 111.988 106.639 112.080 1.00 52.99 252 ALA A N 1
ATOM 1720 C CA . ALA A 1 252 ? 112.829 105.891 113.003 1.00 52.99 252 ALA A CA 1
ATOM 1721 C C . ALA A 1 252 ? 114.290 106.079 112.596 1.00 52.99 252 ALA A C 1
ATOM 1722 O O . ALA A 1 252 ? 114.664 107.127 112.063 1.00 52.99 252 ALA A O 1
ATOM 1724 N N . ALA A 1 253 ? 115.130 105.092 112.923 1.00 54.62 253 ALA A N 1
ATOM 1725 C CA . ALA A 1 253 ? 116.569 105.065 112.677 1.00 54.62 253 ALA A CA 1
ATOM 1726 C C . ALA A 1 253 ? 117.307 105.907 113.701 1.00 54.62 253 ALA A C 1
ATOM 1727 O O . ALA A 1 253 ? 118.358 106.485 113.410 1.00 54.62 253 ALA A O 1
ATOM 1729 N N . CYS A 1 254 ? 116.752 105.977 114.901 1.00 58.00 254 CYS A N 1
ATOM 1730 C CA . CYS A 1 254 ? 117.502 106.403 116.063 1.00 58.00 254 CYS A CA 1
ATOM 1731 C C . CYS A 1 254 ? 118.275 105.217 116.630 1.00 58.00 254 CYS A C 1
ATOM 1732 O O . CYS A 1 254 ? 117.925 104.062 116.378 1.00 58.00 254 CYS A O 1
ATOM 1735 N N . PRO A 1 255 ? 119.342 105.471 117.386 1.00 57.74 255 PRO A N 1
ATOM 1736 C CA . PRO A 1 255 ? 120.112 104.362 117.960 1.00 57.74 255 PRO A CA 1
ATOM 1737 C C . PRO A 1 255 ? 119.258 103.508 118.884 1.00 57.74 255 PRO A C 1
ATOM 1738 O O . PRO A 1 255 ? 118.289 103.978 119.483 1.00 57.74 255 PRO A O 1
ATOM 1742 N N . ALA A 1 256 ? 119.628 102.228 118.982 1.00 59.20 256 ALA A N 1
ATOM 1743 C CA . ALA A 1 256 ? 118.857 101.288 119.790 1.00 59.20 256 ALA A CA 1
ATOM 1744 C C . ALA A 1 256 ? 118.789 101.714 121.249 1.00 59.20 256 ALA A C 1
ATOM 1745 O O . ALA A 1 256 ? 117.834 101.367 121.952 1.00 59.20 256 ALA A O 1
ATOM 1747 N N . SER A 1 257 ? 119.786 102.462 121.724 1.00 60.65 257 SER A N 1
ATOM 1748 C CA . SER A 1 257 ? 119.749 102.971 123.089 1.00 60.65 257 SER A CA 1
ATOM 1749 C C . SER A 1 257 ? 118.668 104.024 123.288 1.00 60.65 257 SER A C 1
ATOM 1750 O O . SER A 1 257 ? 118.266 104.272 124.429 1.00 60.65 257 SER A O 1
ATOM 1753 N N . SER A 1 258 ? 118.190 104.648 122.211 1.00 59.77 258 SER A N 1
ATOM 1754 C CA . SER A 1 258 ? 117.155 105.668 122.292 1.00 59.77 258 SER A CA 1
ATOM 1755 C C . SER A 1 258 ? 115.804 105.171 121.790 1.00 59.77 258 SER A C 1
ATOM 1756 O O . SER A 1 258 ? 114.986 105.974 121.330 1.00 59.77 258 SER A O 1
ATOM 1759 N N . ARG A 1 259 ? 115.557 103.869 121.863 1.00 60.81 259 ARG A N 1
ATOM 1760 C CA . ARG A 1 259 ? 114.273 103.288 121.504 1.00 60.81 259 ARG A CA 1
ATOM 1761 C C . ARG A 1 259 ? 113.613 102.717 122.750 1.00 60.81 259 ARG A C 1
ATOM 1762 O O . ARG A 1 259 ? 114.268 102.063 123.566 1.00 60.81 259 ARG A O 1
ATOM 1770 N N . ILE A 1 260 ? 112.313 102.969 122.895 1.00 61.87 260 ILE A N 1
ATOM 1771 C CA . ILE A 1 260 ? 111.572 102.573 124.082 1.00 61.87 260 ILE A CA 1
ATOM 1772 C C . ILE A 1 260 ? 110.320 101.814 123.668 1.00 61.87 260 ILE A C 1
ATOM 1773 O O . ILE A 1 260 ? 109.855 101.901 122.530 1.00 61.87 260 ILE A O 1
ATOM 1778 N N . SER A 1 261 ? 109.778 101.061 124.618 1.00 65.01 261 SER A N 1
ATOM 1779 C CA . SER A 1 261 ? 108.627 100.206 124.384 1.00 65.01 261 SER A CA 1
ATOM 1780 C C . SER A 1 261 ? 107.330 100.935 124.714 1.00 65.01 261 SER A C 1
ATOM 1781 O O . SER A 1 261 ? 107.322 102.052 125.233 1.00 65.01 261 SER A O 1
ATOM 1784 N N . LEU A 1 262 ? 106.216 100.279 124.403 1.00 62.51 262 LEU A N 1
ATOM 1785 C CA . LEU A 1 262 ? 104.888 100.800 124.678 1.00 62.51 262 LEU A CA 1
ATOM 1786 C C . LEU A 1 262 ? 104.039 99.712 125.311 1.00 62.51 262 LEU A C 1
ATOM 1787 O O . LEU A 1 262 ? 104.203 98.526 125.018 1.00 62.51 262 LEU A O 1
ATOM 1792 N N . ALA A 1 263 ? 103.119 100.128 126.176 1.00 65.35 263 ALA A N 1
ATOM 1793 C CA . ALA A 1 263 ? 102.164 99.215 126.761 1.00 65.35 263 ALA A CA 1
ATOM 1794 C C . ALA A 1 263 ? 100.803 99.894 126.797 1.00 65.35 263 ALA A C 1
ATOM 1795 O O . ALA A 1 263 ? 100.726 101.123 126.941 1.00 65.35 263 ALA A O 1
ATOM 1797 N N . PRO A 1 264 ? 99.723 99.131 126.652 1.00 67.60 264 PRO A N 1
ATOM 1798 C CA . PRO A 1 264 ? 98.385 99.726 126.731 1.00 67.60 264 PRO A CA 1
ATOM 1799 C C . PRO A 1 264 ? 98.112 100.313 128.107 1.00 67.60 264 PRO A C 1
ATOM 1800 O O . PRO A 1 264 ? 98.575 99.800 129.127 1.00 67.60 264 PRO A O 1
ATOM 1804 N N . VAL A 1 265 ? 97.349 101.408 128.125 1.00 72.00 265 VAL A N 1
ATOM 1805 C CA . VAL A 1 265 ? 97.004 102.110 129.353 1.00 72.00 265 VAL A CA 1
ATOM 1806 C C . VAL A 1 265 ? 95.518 102.444 129.341 1.00 72.00 265 VAL A C 1
ATOM 1807 O O . VAL A 1 265 ? 94.833 102.313 128.325 1.00 72.00 265 VAL A O 1
ATOM 1811 N N . ILE A 1 266 ? 95.026 102.881 130.498 1.00 81.95 266 ILE A N 1
ATOM 1812 C CA . ILE A 1 266 ? 93.629 103.264 130.679 1.00 81.95 266 ILE A CA 1
ATOM 1813 C C . ILE A 1 266 ? 93.582 104.758 130.965 1.00 81.95 266 ILE A C 1
ATOM 1814 O O . ILE A 1 266 ? 94.190 105.232 131.932 1.00 81.95 266 ILE A O 1
ATOM 1819 N N . THR A 1 267 ? 92.856 105.496 130.133 1.00 87.04 267 THR A N 1
ATOM 1820 C CA . THR A 1 267 ? 92.682 106.925 130.330 1.00 87.04 267 THR A CA 1
ATOM 1821 C C . THR A 1 267 ? 91.380 107.206 131.078 1.00 87.04 267 THR A C 1
ATOM 1822 O O . THR A 1 267 ? 90.514 106.341 131.227 1.00 87.04 267 THR A O 1
ATOM 1826 N N . SER A 1 268 ? 91.251 108.441 131.555 1.00 95.52 268 SER A N 1
ATOM 1827 C CA . SER A 1 268 ? 90.081 108.872 132.307 1.00 95.52 268 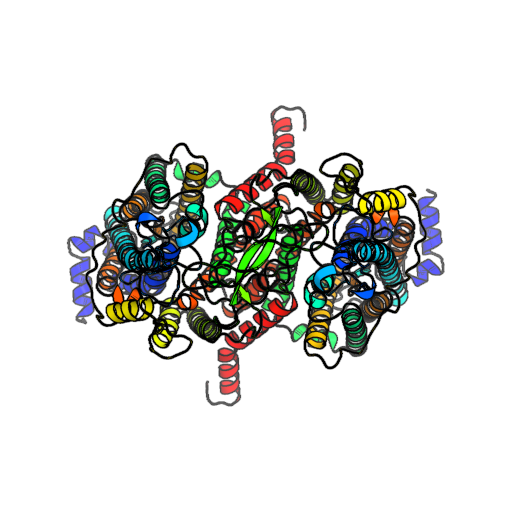SER A CA 1
ATOM 1828 C C . SER A 1 268 ? 89.778 110.316 131.923 1.00 95.52 268 SER A C 1
ATOM 1829 O O . SER A 1 268 ? 90.270 110.826 130.913 1.00 95.52 268 SER A O 1
ATOM 1832 N N . ALA A 1 269 ? 88.953 110.977 132.728 1.00 101.30 269 ALA A N 1
ATOM 1833 C CA . ALA A 1 269 ? 88.602 112.370 132.490 1.00 101.30 269 ALA A CA 1
ATOM 1834 C C . ALA A 1 269 ? 89.536 113.348 133.192 1.00 101.30 269 ALA A C 1
ATOM 1835 O O . ALA A 1 269 ? 89.312 114.560 133.107 1.00 101.30 269 ALA A O 1
ATOM 1837 N N . ASN A 1 270 ? 90.566 112.863 133.880 1.00 103.30 270 ASN A N 1
ATOM 1838 C CA . ASN A 1 270 ? 91.563 113.733 134.494 1.00 103.30 270 ASN A CA 1
ATOM 1839 C C . ASN A 1 270 ? 92.973 113.477 133.987 1.00 103.30 270 ASN A C 1
ATOM 1840 O O . ASN A 1 270 ? 93.745 114.426 133.830 1.00 103.30 270 ASN A O 1
ATOM 1845 N N . GLY A 1 271 ? 93.332 112.222 133.719 1.00 99.09 271 GLY A N 1
ATOM 1846 C CA . GLY A 1 271 ? 94.657 111.917 133.215 1.00 99.09 271 GLY A CA 1
ATOM 1847 C C . GLY A 1 271 ? 95.383 110.801 133.939 1.00 99.09 271 GLY A C 1
ATOM 1848 O O . GLY A 1 271 ? 96.594 110.638 133.766 1.00 99.09 271 GLY A O 1
ATOM 1849 N N . THR A 1 272 ? 94.666 110.023 134.752 1.00 98.56 272 THR A N 1
ATOM 1850 C CA . THR A 1 272 ? 95.275 108.938 135.526 1.00 98.56 272 THR A CA 1
ATOM 1851 C C . THR A 1 272 ? 95.558 107.746 134.607 1.00 98.56 272 THR A C 1
ATOM 1852 O O . THR A 1 272 ? 94.966 106.667 134.703 1.00 98.56 272 THR A O 1
ATOM 1856 N N . VAL A 1 273 ? 96.525 107.938 133.714 1.00 90.03 273 VAL A N 1
ATOM 1857 C CA . VAL A 1 273 ? 96.927 106.902 132.771 1.00 90.03 273 VAL A CA 1
ATOM 1858 C C . VAL A 1 273 ? 97.618 105.798 133.569 1.00 90.03 273 VAL A C 1
ATOM 1859 O O . VAL A 1 273 ? 98.734 105.964 134.062 1.00 90.03 273 VAL A O 1
ATOM 1863 N N . SER A 1 274 ? 96.933 104.669 133.717 1.00 83.67 274 SER A N 1
ATOM 1864 C CA . SER A 1 274 ? 97.445 103.529 134.460 1.00 83.67 274 SER A CA 1
ATOM 1865 C C . SER A 1 274 ? 97.683 102.352 133.524 1.00 83.67 274 SER A C 1
ATOM 1866 O O . SER A 1 274 ? 96.959 102.158 132.545 1.00 83.67 274 SER A O 1
ATOM 1869 N N . LEU A 1 275 ? 98.706 101.565 133.839 1.00 78.03 275 LEU A N 1
ATOM 1870 C CA . LEU A 1 275 ? 99.094 100.457 132.978 1.00 78.03 275 LEU A CA 1
ATOM 1871 C C . LEU A 1 275 ? 98.009 99.388 132.951 1.00 78.03 275 LEU A C 1
ATOM 1872 O O . LEU A 1 275 ? 97.368 99.102 133.966 1.00 78.03 275 LEU A O 1
ATOM 1877 N N . LEU A 1 276 ? 97.806 98.794 131.778 1.00 75.09 276 LEU A N 1
ATOM 1878 C CA . LEU A 1 276 ? 96.837 97.720 131.606 1.00 75.09 276 LEU A CA 1
ATOM 1879 C C . LEU A 1 276 ? 97.524 96.387 131.870 1.00 75.09 276 LEU A C 1
ATOM 1880 O O . LEU A 1 276 ? 98.398 95.971 131.101 1.00 75.09 276 LEU A O 1
ATOM 1885 N N . ALA A 1 277 ? 97.130 95.723 132.955 1.00 74.54 277 ALA A N 1
ATOM 1886 C CA . ALA A 1 277 ? 97.756 94.463 133.334 1.00 74.54 277 ALA A CA 1
ATOM 1887 C C . ALA A 1 277 ? 97.533 93.411 132.256 1.00 74.54 277 ALA A C 1
ATOM 1888 O O . ALA A 1 277 ? 96.427 93.266 131.729 1.00 74.54 277 ALA A O 1
ATOM 1890 N N . GLY A 1 278 ? 98.592 92.675 131.930 1.00 74.15 278 GLY A N 1
ATOM 1891 C CA . GLY A 1 278 ? 98.539 91.692 130.873 1.00 74.15 278 GLY A CA 1
ATOM 1892 C C . GLY A 1 278 ? 98.690 92.249 129.476 1.00 74.15 278 GLY A C 1
ATOM 1893 O O . GLY A 1 278 ? 98.578 91.486 128.508 1.00 74.15 278 GLY A O 1
ATOM 1894 N N . GLY A 1 279 ? 98.935 93.550 129.337 1.00 71.59 279 GLY A N 1
ATOM 1895 C CA . GLY A 1 279 ? 99.060 94.132 128.016 1.00 71.59 279 GLY A CA 1
ATOM 1896 C C . GLY A 1 279 ? 100.293 93.633 127.288 1.00 71.59 279 GLY A C 1
ATOM 1897 O O . GLY A 1 279 ? 101.327 93.341 127.889 1.00 71.59 279 GLY A O 1
ATOM 1898 N N . SER A 1 280 ? 100.173 93.541 125.967 1.00 68.24 280 SER A N 1
ATOM 1899 C CA . SER A 1 280 ? 101.255 93.051 125.119 1.00 68.24 280 SER A CA 1
ATOM 1900 C C . SER A 1 280 ? 102.211 94.200 124.834 1.00 68.24 280 SER A C 1
ATOM 1901 O O . SER A 1 280 ? 101.938 95.061 123.996 1.00 68.24 280 SER A O 1
ATOM 1904 N N . VAL A 1 281 ? 103.342 94.215 125.540 1.00 66.29 281 VAL A N 1
ATOM 1905 C CA . VAL A 1 281 ? 104.339 95.259 125.344 1.00 66.29 281 VAL A CA 1
ATOM 1906 C C . VAL A 1 281 ? 105.022 95.065 123.998 1.00 66.29 281 VAL A C 1
ATOM 1907 O O . VAL A 1 281 ? 105.352 93.940 123.601 1.00 66.29 281 VAL A O 1
ATOM 1911 N N . SER A 1 282 ? 105.237 96.167 123.286 1.00 64.22 282 SER A N 1
ATOM 1912 C CA . SER A 1 282 ? 105.864 96.126 121.972 1.00 64.22 282 SER A CA 1
ATOM 1913 C C . SER A 1 282 ? 107.369 95.932 122.128 1.00 64.22 282 SER A C 1
ATOM 1914 O O . SER A 1 282 ? 107.884 95.696 123.224 1.00 64.22 282 SER A O 1
ATOM 1917 N N . GLY A 1 283 ? 108.099 96.050 121.023 1.00 64.21 283 GLY A N 1
ATOM 1918 C CA . GLY A 1 283 ? 109.541 95.946 121.073 1.00 64.21 283 GLY A CA 1
ATOM 1919 C C . GLY A 1 283 ? 110.151 97.274 121.459 1.00 64.21 283 GLY A C 1
ATOM 1920 O O . GLY A 1 283 ? 109.778 97.853 122.480 1.00 64.21 283 GLY A O 1
ATOM 1921 N N . ASP A 1 284 ? 111.087 97.774 120.658 1.00 63.65 284 ASP A N 1
ATOM 1922 C CA . ASP A 1 284 ? 111.674 99.096 120.866 1.00 63.65 284 ASP A CA 1
ATOM 1923 C C . ASP A 1 284 ? 111.433 99.870 119.577 1.00 63.65 284 ASP A C 1
ATOM 1924 O O . ASP A 1 284 ? 112.282 99.893 118.683 1.00 63.65 284 ASP A O 1
ATOM 1929 N N . ILE A 1 285 ? 110.268 100.506 119.488 1.00 59.78 285 ILE A N 1
ATOM 1930 C CA . ILE A 1 285 ? 109.803 101.101 118.241 1.00 59.78 285 ILE A CA 1
ATOM 1931 C C . ILE A 1 285 ? 109.622 102.607 118.324 1.00 59.78 285 ILE A C 1
ATOM 1932 O O . ILE A 1 285 ? 109.457 103.249 117.276 1.00 59.78 285 ILE A O 1
ATOM 1937 N N . MET A 1 286 ? 109.651 103.200 119.513 1.00 61.60 286 MET A N 1
ATOM 1938 C CA . MET A 1 286 ? 109.446 104.633 119.679 1.00 61.60 286 MET A CA 1
ATOM 1939 C C . MET A 1 286 ? 110.792 105.306 119.905 1.00 61.60 286 MET A C 1
ATOM 1940 O O . MET A 1 286 ? 111.501 104.977 120.861 1.00 61.60 286 MET A O 1
ATOM 1945 N N . CYS A 1 287 ? 111.136 106.244 119.029 1.00 63.53 287 CYS A N 1
ATOM 1946 C CA . CYS A 1 287 ? 112.366 107.011 119.154 1.00 63.53 287 CYS A CA 1
ATOM 1947 C C . CYS A 1 287 ? 112.126 108.222 120.045 1.00 63.53 287 CYS A C 1
ATOM 1948 O O . CYS A 1 287 ? 111.188 108.991 119.817 1.00 63.53 287 CYS A O 1
ATOM 1951 N N . ILE A 1 288 ? 112.971 108.386 121.059 1.00 62.84 288 ILE A N 1
ATOM 1952 C CA . ILE A 1 288 ? 112.883 109.569 121.905 1.00 62.84 288 ILE A CA 1
ATOM 1953 C C . ILE A 1 288 ? 113.758 110.702 121.381 1.00 62.84 288 ILE A C 1
ATOM 1954 O O . ILE A 1 288 ? 113.370 111.871 121.469 1.00 62.84 288 ILE A O 1
ATOM 1959 N N . HIS A 1 289 ? 114.925 110.386 120.833 1.00 63.89 289 HIS A N 1
ATOM 1960 C CA . HIS A 1 289 ? 115.829 111.392 120.288 1.00 63.89 289 HIS A CA 1
ATOM 1961 C C . HIS A 1 289 ? 116.812 110.689 119.361 1.00 63.89 289 HIS A C 1
ATOM 1962 O O . HIS A 1 289 ? 116.807 109.462 119.232 1.00 63.89 289 HIS A O 1
ATOM 1969 N N . GLY A 1 290 ? 117.661 111.483 118.718 1.00 59.72 290 GLY A N 1
ATOM 1970 C CA . GLY A 1 290 ? 118.678 110.950 117.830 1.00 59.72 290 GLY A CA 1
ATOM 1971 C C . GLY A 1 290 ? 118.152 110.319 116.559 1.00 59.72 290 GLY A C 1
ATOM 1972 O O . GLY A 1 290 ? 118.678 109.290 116.123 1.00 59.72 290 GLY A O 1
ATOM 1973 N N . ARG A 1 291 ? 117.133 110.915 115.947 1.00 56.95 291 ARG A N 1
ATOM 1974 C CA . ARG A 1 291 ? 116.591 110.385 114.704 1.00 56.95 291 ARG A CA 1
ATOM 1975 C C . ARG A 1 291 ? 117.625 110.466 113.588 1.00 56.95 291 ARG A C 1
ATOM 1976 O O . ARG A 1 291 ? 118.415 111.410 113.519 1.00 56.95 291 ARG A O 1
ATOM 1984 N N . MET A 1 292 ? 117.610 109.461 112.709 1.00 55.30 292 MET A N 1
ATOM 1985 C CA . MET A 1 292 ? 118.560 109.345 111.601 1.00 55.30 292 MET A CA 1
ATOM 1986 C C . MET A 1 292 ? 120.004 109.316 112.089 1.00 55.30 292 MET A C 1
ATOM 1987 O O . MET A 1 292 ? 120.894 109.890 111.458 1.00 55.30 292 MET A O 1
ATOM 1992 N N . GLU A 1 293 ? 120.253 108.645 113.212 1.00 55.39 293 GLU A N 1
ATOM 1993 C CA . GLU A 1 293 ? 121.591 108.562 113.771 1.00 55.39 293 GLU A CA 1
ATOM 1994 C C . GLU A 1 293 ? 122.032 107.145 114.106 1.00 55.39 293 GLU A C 1
ATOM 1995 O O . GLU A 1 293 ? 123.147 106.970 114.606 1.00 55.39 293 GLU A O 1
ATOM 2001 N N . SER A 1 294 ? 121.206 106.140 113.857 1.00 51.94 294 SER A N 1
ATOM 2002 C CA . SER A 1 294 ? 121.587 104.773 114.189 1.00 51.94 294 SER A CA 1
ATOM 2003 C C . SER A 1 294 ? 122.608 104.263 113.183 1.00 51.94 294 SER A C 1
ATOM 2004 O O . SER A 1 294 ? 122.345 104.300 111.975 1.00 51.94 294 SER A O 1
ATOM 2007 N N . PRO A 1 295 ? 123.777 103.800 113.625 1.00 47.90 295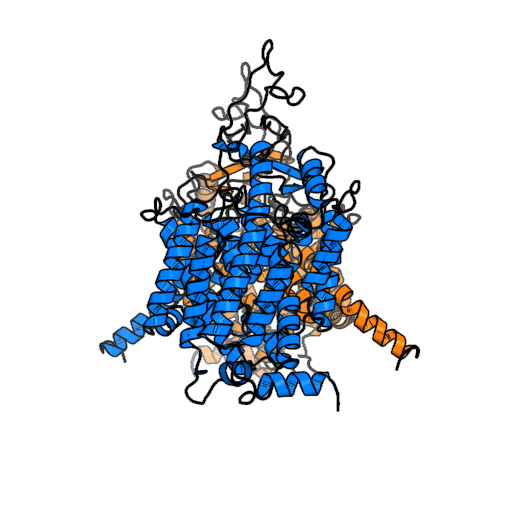 PRO A N 1
ATOM 2008 C CA . PRO A 1 295 ? 124.764 103.275 112.671 1.00 47.90 295 PRO A CA 1
ATOM 2009 C C . PRO A 1 295 ? 124.284 102.056 111.905 1.00 47.90 295 PRO A C 1
ATOM 2010 O O . PRO A 1 295 ? 124.702 101.859 110.758 1.00 47.90 295 PRO A O 1
ATOM 2014 N N . THR A 1 296 ? 123.431 101.221 112.503 1.00 45.80 296 THR A N 1
ATOM 2015 C CA . THR A 1 296 ? 122.940 100.044 111.792 1.00 45.80 296 THR A CA 1
ATOM 2016 C C . THR A 1 296 ? 122.072 100.440 110.607 1.00 45.80 296 THR A C 1
ATOM 2017 O O . THR A 1 296 ? 122.141 99.815 109.543 1.00 45.80 296 THR A O 1
ATOM 2021 N N . PHE A 1 297 ? 121.256 101.482 110.767 1.00 45.71 297 PHE A N 1
ATOM 2022 C CA . PHE A 1 297 ? 120.452 101.965 109.651 1.00 45.71 297 PHE A CA 1
ATOM 2023 C C . PHE A 1 297 ? 121.329 102.481 108.520 1.00 45.71 297 PHE A C 1
ATOM 2024 O O . PHE A 1 297 ? 121.037 102.248 107.344 1.00 45.71 297 PHE A O 1
ATOM 2032 N N . TRP A 1 298 ? 122.407 103.193 108.850 1.00 45.53 298 TRP A N 1
ATOM 2033 C CA . TRP A 1 298 ? 123.279 103.713 107.804 1.00 45.53 298 TRP A CA 1
ATOM 2034 C C . TRP A 1 298 ? 124.083 102.605 107.136 1.00 45.53 298 TRP A C 1
ATOM 2035 O O . TRP A 1 298 ? 124.353 102.679 105.932 1.00 45.53 298 TRP A O 1
ATOM 2046 N N . LEU A 1 299 ? 124.465 101.570 107.885 1.00 43.68 299 LEU A N 1
ATOM 2047 C CA . LEU A 1 299 ? 125.076 100.402 107.259 1.00 43.68 299 LEU A CA 1
ATOM 2048 C C . LEU A 1 299 ? 124.095 99.718 106.316 1.00 43.68 299 LEU A C 1
ATOM 2049 O O . LEU A 1 299 ? 124.468 99.289 105.216 1.00 43.68 299 LEU A O 1
ATOM 2054 N N . GLY A 1 300 ? 122.832 99.613 106.729 1.00 43.06 300 GLY A N 1
ATOM 2055 C CA . GLY A 1 300 ? 121.812 99.107 105.829 1.00 43.06 300 GLY A CA 1
ATOM 2056 C C . GLY A 1 300 ? 121.646 99.970 104.594 1.00 43.06 300 GLY A C 1
ATOM 2057 O O . GLY A 1 300 ? 121.422 99.462 103.500 1.00 43.06 300 GLY A O 1
ATOM 2058 N N . ILE A 1 301 ? 121.758 101.287 104.752 1.00 42.58 301 ILE A N 1
ATOM 2059 C CA . ILE A 1 301 ? 121.644 102.182 103.604 1.00 42.58 301 ILE A CA 1
ATOM 2060 C C . ILE A 1 301 ? 122.817 101.984 102.652 1.00 42.58 301 ILE A C 1
ATOM 2061 O O . ILE A 1 301 ? 122.655 102.023 101.427 1.00 42.58 301 ILE A O 1
ATOM 2066 N N . VAL A 1 302 ? 124.016 101.770 103.196 1.00 42.25 302 VAL A N 1
ATOM 2067 C CA . VAL A 1 302 ? 125.175 101.487 102.352 1.00 42.25 302 VAL A CA 1
ATOM 2068 C C . VAL A 1 302 ? 124.974 100.183 101.590 1.00 42.25 302 VAL A C 1
ATOM 2069 O O . VAL A 1 302 ? 125.268 100.093 100.390 1.00 42.25 302 VAL A O 1
ATOM 2073 N N . GLY A 1 303 ? 124.470 99.153 102.271 1.00 43.14 303 GLY A N 1
ATOM 2074 C CA . GLY A 1 303 ? 124.160 97.910 101.580 1.00 43.14 303 GLY A CA 1
ATOM 2075 C C . GLY A 1 303 ? 123.090 98.087 100.520 1.00 43.14 303 GLY A C 1
ATOM 2076 O O . GLY A 1 303 ? 123.147 97.472 99.452 1.00 43.14 303 GLY A O 1
ATOM 2077 N N . PHE A 1 304 ? 122.100 98.934 100.803 1.00 43.09 304 PHE A N 1
ATOM 2078 C CA . PHE A 1 304 ? 121.064 99.252 99.829 1.00 43.09 304 PHE A CA 1
ATOM 2079 C C . PHE A 1 304 ? 121.661 99.905 98.594 1.00 43.09 304 PHE A C 1
ATOM 2080 O O . PHE A 1 304 ? 121.295 99.567 97.465 1.00 43.09 304 PHE A O 1
ATOM 2088 N N . VAL A 1 305 ? 122.588 100.840 98.793 1.00 43.44 305 VAL A N 1
ATOM 2089 C CA . VAL A 1 305 ? 123.250 101.497 97.671 1.00 43.44 305 VAL A CA 1
ATOM 2090 C C . VAL A 1 305 ? 124.058 100.487 96.869 1.00 43.44 305 VAL A C 1
ATOM 2091 O O . VAL A 1 305 ? 124.072 100.520 95.632 1.00 43.44 305 VAL A O 1
ATOM 2095 N N . ILE A 1 306 ? 124.739 99.570 97.558 1.00 43.43 306 ILE A N 1
ATOM 2096 C CA . ILE A 1 306 ? 125.538 98.559 96.869 1.00 43.43 306 ILE A CA 1
ATOM 2097 C C . ILE A 1 306 ? 124.649 97.678 95.999 1.00 43.43 306 ILE A C 1
ATOM 2098 O O . ILE A 1 306 ? 124.936 97.448 94.817 1.00 43.43 306 ILE A O 1
ATOM 2103 N N . ILE A 1 307 ? 123.550 97.178 96.568 1.00 45.25 307 ILE A N 1
ATOM 2104 C CA . ILE A 1 307 ? 122.654 96.313 95.804 1.00 45.25 307 ILE A CA 1
ATOM 2105 C C . ILE A 1 307 ? 122.011 97.085 94.661 1.00 45.25 307 ILE A C 1
ATOM 2106 O O . ILE A 1 307 ? 121.824 96.550 93.565 1.00 45.25 307 ILE A O 1
ATOM 2111 N N . ALA A 1 308 ? 121.652 98.347 94.898 1.00 45.66 308 ALA A N 1
ATOM 2112 C CA . ALA A 1 308 ? 121.025 99.147 93.853 1.00 45.66 308 ALA A CA 1
ATOM 2113 C C . ALA A 1 308 ? 121.975 99.380 92.687 1.00 45.66 308 ALA A C 1
ATOM 2114 O O . ALA A 1 308 ? 121.573 99.274 91.524 1.00 45.66 308 ALA A O 1
ATOM 2116 N N . TYR A 1 309 ? 123.239 99.696 92.974 1.00 47.87 309 TYR A N 1
ATOM 2117 C CA . TYR A 1 309 ? 124.213 99.869 91.903 1.00 47.87 309 TYR A CA 1
ATOM 2118 C C . TYR A 1 309 ? 124.481 98.564 91.171 1.00 47.87 309 TYR A C 1
ATOM 2119 O O . TYR A 1 309 ? 124.640 98.556 89.945 1.00 47.87 309 TYR A O 1
ATOM 2128 N N . CYS A 1 310 ? 124.546 97.448 91.898 1.00 48.41 310 CYS A N 1
ATOM 2129 C CA . CYS A 1 310 ? 124.786 96.173 91.231 1.00 48.41 310 CYS A CA 1
ATOM 2130 C C . CYS A 1 310 ? 123.590 95.763 90.378 1.00 48.41 310 CYS A C 1
ATOM 2131 O O . CYS A 1 310 ? 123.751 95.099 89.349 1.00 48.41 310 CYS A O 1
ATOM 2134 N N . LEU A 1 311 ? 122.380 96.149 90.791 1.00 48.09 311 LEU A N 1
ATOM 2135 C CA . LEU A 1 311 ? 121.202 95.917 89.962 1.00 48.09 311 LEU A CA 1
ATOM 2136 C C . LEU A 1 311 ? 121.217 96.807 88.727 1.00 48.09 311 LEU A C 1
ATOM 2137 O O . LEU A 1 311 ? 120.842 96.372 87.633 1.00 48.09 311 LEU A O 1
ATOM 2142 N N . VAL A 1 312 ? 121.636 98.064 88.888 1.00 48.36 312 VAL A N 1
ATOM 2143 C CA . VAL A 1 312 ? 121.713 98.981 87.755 1.00 48.36 312 VAL A CA 1
ATOM 2144 C C . VAL A 1 312 ? 122.726 98.480 86.734 1.00 48.36 312 VAL A C 1
ATOM 2145 O O . VAL A 1 312 ? 122.474 98.501 85.524 1.00 48.36 312 VAL A O 1
ATOM 2149 N N . LYS A 1 313 ? 123.879 98.013 87.204 1.00 50.72 313 LYS A N 1
ATOM 2150 C CA . LYS A 1 313 ? 124.948 97.539 86.337 1.00 50.72 313 LYS A CA 1
ATOM 2151 C C . LYS A 1 313 ? 124.725 96.117 85.838 1.00 50.72 313 LYS A C 1
ATOM 2152 O O . LYS A 1 313 ? 125.639 95.543 85.237 1.00 50.72 313 LYS A O 1
ATOM 2158 N N . ASN A 1 314 ? 123.542 95.545 86.072 1.00 52.06 314 ASN A N 1
ATOM 2159 C CA . ASN A 1 314 ? 123.210 94.188 85.633 1.00 52.06 314 ASN A CA 1
ATOM 2160 C C . ASN A 1 314 ? 124.205 93.167 86.179 1.00 52.06 314 ASN A C 1
ATOM 2161 O O . ASN A 1 314 ? 124.626 92.245 85.478 1.00 52.06 314 ASN A O 1
ATOM 2166 N N . VAL A 1 315 ? 124.584 93.333 87.441 1.00 50.33 315 VAL A N 1
ATOM 2167 C CA . VAL A 1 315 ? 125.531 92.438 88.095 1.00 50.33 315 VAL A CA 1
ATOM 2168 C C . VAL A 1 315 ? 124.748 91.326 88.780 1.00 50.33 315 VAL A C 1
ATOM 2169 O O . VAL A 1 315 ? 123.900 91.591 89.639 1.00 50.33 315 VAL A O 1
ATOM 2173 N N . LYS A 1 316 ? 125.024 90.084 88.396 1.00 52.67 316 LYS A N 1
ATOM 2174 C CA . LYS A 1 316 ? 124.357 88.945 89.008 1.00 52.67 316 LYS A CA 1
ATOM 2175 C C . LYS A 1 316 ? 124.824 88.764 90.447 1.00 52.67 316 LYS A C 1
ATOM 2176 O O . LYS A 1 316 ? 126.017 88.834 90.753 1.00 52.67 316 LYS A O 1
ATOM 2182 N N . GLY A 1 317 ? 123.868 88.515 91.334 1.00 50.02 317 GLY A N 1
ATOM 2183 C CA . GLY A 1 317 ? 124.185 88.407 92.746 1.00 50.02 317 GLY A CA 1
ATOM 2184 C C . GLY A 1 317 ? 124.287 89.737 93.457 1.00 50.02 317 GLY A C 1
ATOM 2185 O O . GLY A 1 317 ? 125.111 89.886 94.367 1.00 50.02 317 GLY A O 1
ATOM 2186 N N . ALA A 1 318 ? 123.467 90.713 93.062 1.00 48.98 318 ALA A N 1
ATOM 2187 C CA . ALA A 1 318 ? 123.493 92.023 93.704 1.00 48.98 318 ALA A CA 1
ATOM 2188 C C . ALA A 1 318 ? 123.156 91.920 95.186 1.00 48.98 318 ALA A C 1
ATOM 2189 O O . ALA A 1 318 ? 123.872 92.456 96.045 1.00 48.98 318 ALA A O 1
ATOM 2191 N N . MET A 1 319 ? 122.061 91.227 95.505 1.00 48.84 319 MET A N 1
ATOM 2192 C CA . MET A 1 319 ? 121.656 91.094 96.898 1.00 48.84 319 MET A CA 1
ATOM 2193 C C . MET A 1 319 ? 122.656 90.266 97.686 1.00 48.84 319 MET A C 1
ATOM 2194 O O . MET A 1 319 ? 122.876 90.519 98.874 1.00 48.84 319 MET A O 1
ATOM 2199 N N . ILE A 1 320 ? 123.280 89.280 97.041 1.00 47.96 320 ILE A N 1
ATOM 2200 C CA . ILE A 1 320 ? 124.373 88.557 97.682 1.00 47.96 320 ILE A CA 1
ATOM 2201 C C . ILE A 1 320 ? 125.456 89.522 98.127 1.00 47.96 320 ILE A C 1
ATOM 2202 O O . ILE A 1 320 ? 125.916 89.480 99.271 1.00 47.96 320 ILE A O 1
ATOM 2207 N N . TYR A 1 321 ? 125.875 90.413 97.232 1.00 47.83 321 TYR A N 1
ATOM 2208 C CA . TYR A 1 321 ? 126.981 91.304 97.554 1.00 47.83 321 TYR A CA 1
ATOM 2209 C C . TYR A 1 321 ? 126.596 92.287 98.650 1.00 47.83 321 TYR A C 1
ATOM 2210 O O . TYR A 1 321 ? 127.384 92.535 99.570 1.00 47.83 321 TYR A O 1
ATOM 2219 N N . GLY A 1 322 ? 125.382 92.837 98.589 1.00 45.28 322 GLY A N 1
ATOM 2220 C CA . GLY A 1 322 ? 124.957 93.754 99.636 1.00 45.28 322 GLY A CA 1
ATOM 2221 C C . GLY A 1 322 ? 124.841 93.086 100.994 1.00 45.28 322 GLY A C 1
ATOM 2222 O O . GLY A 1 322 ? 125.321 93.612 102.006 1.00 45.28 322 GLY A O 1
ATOM 2223 N N . ILE A 1 323 ? 124.203 91.913 101.034 1.00 43.28 323 ILE A N 1
ATOM 2224 C CA . ILE A 1 323 ? 124.055 91.179 102.285 1.00 43.28 323 ILE A CA 1
ATOM 2225 C C . ILE A 1 323 ? 125.418 90.798 102.839 1.00 43.28 323 ILE A C 1
ATOM 2226 O O . ILE A 1 323 ? 125.669 90.924 104.041 1.00 43.28 323 ILE A O 1
ATOM 2231 N N . VAL A 1 324 ? 126.318 90.328 101.974 1.00 43.58 324 VAL A N 1
ATOM 2232 C CA . VAL A 1 324 ? 127.641 89.912 102.422 1.00 43.58 324 VAL A CA 1
ATOM 2233 C C . VAL A 1 324 ? 128.416 91.100 102.971 1.00 43.58 324 VAL A C 1
ATOM 2234 O O . VAL A 1 324 ? 129.080 90.993 104.004 1.00 43.58 324 VAL A O 1
ATOM 2238 N N . PHE A 1 325 ? 128.335 92.253 102.304 1.00 44.27 325 PHE A N 1
ATOM 2239 C CA . PHE A 1 325 ? 129.047 93.428 102.794 1.00 44.27 325 PHE A CA 1
ATOM 2240 C C . PHE A 1 325 ? 128.528 93.853 104.162 1.00 44.27 325 PHE A C 1
ATOM 2241 O O . PHE A 1 325 ? 129.310 94.061 105.101 1.00 44.27 325 PHE A O 1
ATOM 2249 N N . VAL A 1 326 ? 127.205 93.979 104.298 1.00 43.47 326 VAL A N 1
ATOM 2250 C CA . VAL A 1 326 ? 126.641 94.426 105.569 1.00 43.47 326 VAL A CA 1
ATOM 2251 C C . VAL A 1 326 ? 126.944 93.420 106.673 1.00 43.47 326 VAL A C 1
ATOM 2252 O O . VAL A 1 326 ? 127.318 93.795 107.790 1.00 43.47 326 VAL A O 1
ATOM 2256 N N . THR A 1 327 ? 126.804 92.127 106.374 1.00 43.49 327 THR A N 1
ATOM 2257 C CA . THR A 1 327 ? 127.060 91.093 107.369 1.00 43.49 327 THR A CA 1
ATOM 2258 C C . THR A 1 327 ? 128.528 91.056 107.776 1.00 43.49 327 THR A C 1
ATOM 2259 O O . THR A 1 327 ? 128.842 90.876 108.956 1.00 43.49 327 THR A O 1
ATOM 2263 N N . ALA A 1 328 ? 129.441 91.209 106.815 1.00 42.54 328 ALA A N 1
ATOM 2264 C CA . ALA A 1 328 ? 130.863 91.209 107.135 1.00 42.54 328 ALA A CA 1
ATOM 2265 C C . ALA A 1 328 ? 131.230 92.406 107.996 1.00 42.54 328 ALA A C 1
ATOM 2266 O O . ALA A 1 328 ? 132.060 92.292 108.906 1.00 42.54 328 ALA A O 1
ATOM 2268 N N . VAL A 1 329 ? 130.633 93.567 107.721 1.00 43.60 329 VAL A N 1
ATOM 2269 C CA . VAL A 1 329 ? 130.861 94.720 108.588 1.00 43.60 329 VAL A CA 1
ATOM 2270 C C . VAL A 1 329 ? 130.286 94.461 109.975 1.00 43.60 329 VAL A C 1
ATOM 2271 O O . VAL A 1 329 ? 130.859 94.873 110.991 1.00 43.60 329 VAL A O 1
ATOM 2275 N N . SER A 1 330 ? 129.156 93.758 110.043 1.00 44.15 330 SER A N 1
ATOM 2276 C CA . SER A 1 330 ? 128.513 93.453 111.314 1.00 44.15 330 SER A CA 1
ATOM 2277 C C . SER A 1 330 ? 129.177 92.309 112.070 1.00 44.15 330 SER A C 1
ATOM 2278 O O . SER A 1 330 ? 128.828 92.073 113.230 1.00 44.15 330 SER A O 1
ATOM 2281 N N . TRP A 1 331 ? 130.108 91.589 111.448 1.00 42.83 331 TRP A N 1
ATOM 2282 C CA . TRP A 1 331 ? 130.761 90.464 112.104 1.00 42.83 331 TRP A CA 1
ATOM 2283 C C . TRP A 1 331 ? 131.852 90.889 113.074 1.00 42.83 331 TRP A C 1
ATOM 2284 O O . TRP A 1 331 ? 132.280 90.070 113.893 1.00 42.83 331 TRP A O 1
ATOM 2295 N N . PHE A 1 332 ? 132.315 92.132 112.999 1.00 45.70 332 PHE A N 1
ATOM 2296 C CA . PHE A 1 332 ? 133.271 92.621 113.976 1.00 45.70 332 PHE A CA 1
ATOM 2297 C C . PHE A 1 332 ? 132.591 92.778 115.330 1.00 45.70 332 PHE A C 1
ATOM 2298 O O . PHE A 1 332 ? 131.438 93.201 115.428 1.00 45.70 332 PHE A O 1
ATOM 2306 N N . ARG A 1 333 ? 133.323 92.428 116.384 1.00 50.92 333 ARG A N 1
ATOM 2307 C CA . ARG A 1 333 ? 132.701 92.111 117.662 1.00 50.92 333 ARG A CA 1
ATOM 2308 C C . ARG A 1 333 ? 132.321 93.331 118.491 1.00 50.92 333 ARG A C 1
ATOM 2309 O O . ARG A 1 333 ? 131.275 93.312 119.150 1.00 50.92 333 ARG A O 1
ATOM 2317 N N . ASN A 1 334 ? 133.128 94.390 118.486 1.00 52.58 334 ASN A N 1
ATOM 2318 C CA . ASN A 1 334 ? 132.959 95.487 119.432 1.00 52.58 334 ASN A CA 1
ATOM 2319 C C . ASN A 1 334 ? 132.583 96.801 118.755 1.00 52.58 334 ASN A C 1
ATOM 2320 O O . ASN A 1 334 ? 133.090 97.862 119.124 1.00 52.58 334 ASN A O 1
ATOM 2325 N N . THR A 1 335 ? 131.695 96.749 117.771 1.00 50.42 335 THR A N 1
ATOM 2326 C CA . THR A 1 335 ? 131.194 97.945 117.112 1.00 50.42 335 THR A CA 1
ATOM 2327 C C . THR A 1 335 ? 129.720 98.151 117.442 1.00 50.42 335 THR A C 1
ATOM 2328 O O . THR A 1 335 ? 129.079 97.329 118.099 1.00 50.42 335 THR A O 1
ATOM 2332 N N . GLU A 1 336 ? 129.187 99.282 116.985 1.00 51.98 336 GLU A N 1
ATOM 2333 C CA . GLU A 1 336 ? 127.773 99.575 117.169 1.00 51.98 336 GLU A CA 1
ATOM 2334 C C . GLU A 1 336 ? 126.888 98.890 116.137 1.00 51.98 336 GLU A C 1
ATOM 2335 O O . GLU A 1 336 ? 125.668 98.843 116.324 1.00 51.98 336 GLU A O 1
ATOM 2341 N N . VAL A 1 337 ? 127.468 98.361 115.065 1.00 47.19 337 VAL A N 1
ATOM 2342 C CA . VAL A 1 337 ? 126.727 97.633 114.046 1.00 47.19 337 VAL A CA 1
ATOM 2343 C C . VAL A 1 337 ? 126.965 96.130 114.162 1.00 47.19 337 VAL A C 1
ATOM 2344 O O . VAL A 1 337 ? 126.712 95.392 113.218 1.00 47.19 337 VAL A O 1
ATOM 2348 N N . THR A 1 338 ? 127.447 95.670 115.311 1.00 46.89 338 THR A N 1
ATOM 2349 C CA . THR A 1 338 ? 127.845 94.278 115.450 1.00 46.89 338 THR A CA 1
ATOM 2350 C C . THR A 1 338 ? 126.636 93.353 115.436 1.00 46.89 338 THR A C 1
ATOM 2351 O O . THR A 1 338 ? 125.546 93.712 115.890 1.00 46.89 338 THR A O 1
ATOM 2355 N N . ALA A 1 339 ? 126.831 92.157 114.885 1.00 46.58 339 ALA A N 1
ATOM 2356 C CA . ALA A 1 339 ? 125.831 91.103 114.937 1.00 46.58 339 ALA A CA 1
ATOM 2357 C C . ALA A 1 339 ? 125.972 90.226 116.172 1.00 46.58 339 ALA A C 1
ATOM 2358 O O . ALA A 1 339 ? 125.111 89.373 116.411 1.00 46.58 339 ALA A O 1
ATOM 2360 N N . PHE A 1 340 ? 127.031 90.419 116.956 1.00 47.57 340 PHE A N 1
ATOM 2361 C CA . PHE A 1 340 ? 127.283 89.652 118.174 1.00 47.57 340 PHE A CA 1
ATOM 2362 C C . PHE A 1 340 ? 127.499 90.636 119.315 1.00 47.57 340 PHE A C 1
ATOM 2363 O O . PHE A 1 340 ? 128.641 90.966 119.659 1.00 47.57 340 PHE A O 1
ATOM 2371 N N . PRO A 1 341 ? 126.421 91.132 119.920 1.00 50.87 341 PRO A N 1
ATOM 2372 C CA . PRO A 1 341 ? 126.569 92.067 121.038 1.00 50.87 341 PRO A CA 1
ATOM 2373 C C . PRO A 1 341 ? 127.218 91.393 122.237 1.00 50.87 341 PRO A C 1
ATOM 2374 O O . PRO A 1 341 ? 127.191 90.171 122.389 1.00 50.87 341 PRO A O 1
ATOM 2378 N N . ASN A 1 342 ? 127.815 92.213 123.099 1.00 55.78 342 ASN A N 1
ATOM 2379 C CA . ASN A 1 342 ? 128.533 91.686 124.253 1.00 55.78 342 ASN A CA 1
ATOM 2380 C C . ASN A 1 342 ? 127.560 91.193 125.316 1.00 55.78 342 ASN A C 1
ATOM 2381 O O . ASN A 1 342 ? 127.518 91.727 126.428 1.00 55.78 342 ASN A O 1
ATOM 2386 N N . THR A 1 343 ? 126.779 90.169 124.977 1.00 54.77 343 THR A N 1
ATOM 2387 C CA . THR A 1 343 ? 125.824 89.554 125.886 1.00 54.77 343 THR A CA 1
ATOM 2388 C C . THR A 1 343 ? 126.000 88.044 125.807 1.00 54.77 343 THR A C 1
ATOM 2389 O O . THR A 1 343 ? 126.815 87.537 125.031 1.00 54.77 343 THR A O 1
ATOM 2393 N N . SER A 1 344 ? 125.235 87.318 126.623 1.00 55.37 344 SER A N 1
ATOM 2394 C CA . SER A 1 344 ? 125.283 85.861 126.569 1.00 55.37 344 SER A CA 1
ATOM 2395 C C . SER A 1 344 ? 124.781 85.349 125.225 1.00 55.37 344 SER A C 1
ATOM 2396 O O . SER A 1 344 ? 125.380 84.447 124.626 1.00 55.37 344 SER A O 1
ATOM 2399 N N . ALA A 1 345 ? 123.679 85.919 124.734 1.00 53.47 345 ALA A N 1
ATOM 2400 C CA . ALA A 1 345 ? 123.173 85.539 123.419 1.00 53.47 345 ALA A CA 1
ATOM 2401 C C . ALA A 1 345 ? 124.167 85.899 122.324 1.00 53.47 345 ALA A C 1
ATOM 2402 O O . ALA A 1 345 ? 124.402 85.108 121.404 1.00 53.47 345 ALA A O 1
ATOM 2404 N N . GLY A 1 346 ? 124.762 87.090 122.407 1.00 51.47 346 GLY A N 1
ATOM 2405 C CA . GLY A 1 346 ? 125.769 87.470 121.432 1.00 51.47 346 GLY A CA 1
ATOM 2406 C C . GLY A 1 346 ? 127.006 86.598 121.505 1.00 51.47 346 GLY A C 1
ATOM 2407 O O . GLY A 1 346 ? 127.595 86.253 120.478 1.00 51.47 346 GLY A O 1
ATOM 2408 N N . ASP A 1 347 ? 127.419 86.231 122.720 1.00 53.69 347 ASP A N 1
ATOM 2409 C CA . ASP A 1 347 ? 128.558 85.332 122.872 1.00 53.69 347 ASP A CA 1
ATOM 2410 C C . ASP A 1 347 ? 128.271 83.972 122.252 1.00 53.69 347 ASP A C 1
ATOM 2411 O O . ASP A 1 347 ? 129.129 83.401 121.572 1.00 53.69 347 ASP A O 1
ATOM 2416 N N . ALA A 1 348 ? 127.069 83.435 122.475 1.00 52.36 348 ALA A N 1
ATOM 2417 C CA . ALA A 1 348 ? 126.710 82.154 121.875 1.00 52.36 348 ALA A CA 1
ATOM 2418 C C . ALA A 1 348 ? 126.651 82.251 120.356 1.00 52.36 348 ALA A C 1
ATOM 2419 O O . ALA A 1 348 ? 127.102 81.341 119.648 1.00 52.36 348 ALA A O 1
ATOM 2421 N N . ALA A 1 349 ? 126.091 83.346 119.838 1.00 50.56 349 ALA A N 1
ATOM 2422 C CA . ALA A 1 349 ? 126.024 83.530 118.393 1.00 50.56 349 ALA A CA 1
ATOM 2423 C C . ALA A 1 349 ? 127.416 83.606 117.784 1.00 50.56 349 ALA A C 1
ATOM 2424 O O . ALA A 1 349 ? 127.678 82.997 116.742 1.00 50.56 349 ALA A O 1
ATOM 2426 N N . HIS A 1 350 ? 128.328 84.338 118.425 1.00 49.56 350 HIS A N 1
ATOM 2427 C CA . HIS A 1 350 ? 129.694 84.419 117.918 1.00 49.56 350 HIS A CA 1
ATOM 2428 C C . HIS A 1 350 ? 130.409 83.080 118.034 1.00 49.56 350 HIS A C 1
ATOM 2429 O O . HIS A 1 350 ? 131.216 82.727 117.169 1.00 49.56 350 HIS A O 1
ATOM 2436 N N . ASP A 1 351 ? 130.141 82.328 119.103 1.00 50.70 351 ASP A N 1
ATOM 2437 C CA . ASP A 1 351 ? 130.751 81.012 119.253 1.00 50.70 351 ASP A CA 1
ATOM 2438 C C . ASP A 1 351 ? 130.309 80.076 118.139 1.00 50.70 351 ASP A C 1
ATOM 2439 O O . ASP A 1 351 ? 131.121 79.320 117.592 1.00 50.70 351 ASP A O 1
ATOM 2444 N N . TYR A 1 352 ? 129.021 80.104 117.794 1.00 48.50 352 TYR A N 1
ATOM 2445 C CA . TYR A 1 352 ? 128.552 79.305 116.668 1.00 48.50 352 TYR A CA 1
ATOM 2446 C C . TYR A 1 352 ? 129.124 79.816 115.353 1.00 48.50 352 TYR A C 1
ATOM 2447 O O . TYR A 1 352 ? 129.444 79.025 114.461 1.00 48.50 352 TYR A O 1
ATOM 2456 N N . PHE A 1 353 ? 129.258 81.134 115.211 1.00 46.39 353 PHE A N 1
ATOM 2457 C CA . PHE A 1 353 ? 129.816 81.710 113.995 1.00 46.39 353 PHE A CA 1
ATOM 2458 C C . PHE A 1 353 ? 131.290 81.369 113.818 1.00 46.39 353 PHE A C 1
ATOM 2459 O O . PHE A 1 353 ? 131.772 81.333 112.681 1.00 46.39 353 PHE A O 1
ATOM 2467 N N . LYS A 1 354 ? 132.009 81.111 114.913 1.00 50.64 354 LYS A N 1
ATOM 2468 C CA . LYS A 1 354 ? 133.441 80.841 114.822 1.00 50.64 354 LYS A CA 1
ATOM 2469 C C . LYS A 1 354 ? 133.725 79.606 113.979 1.00 50.64 354 LYS A C 1
ATOM 2470 O O . LYS A 1 354 ? 134.636 79.614 113.143 1.00 50.64 354 LYS A O 1
ATOM 2476 N N . LYS A 1 355 ? 132.970 78.531 114.187 1.00 50.49 355 LYS A N 1
ATOM 2477 C CA . LYS A 1 355 ? 133.094 77.342 113.349 1.00 50.49 355 LYS A CA 1
ATOM 2478 C C . LYS A 1 355 ? 132.475 77.672 111.998 1.00 50.49 355 LYS A C 1
ATOM 2479 O O . LYS A 1 355 ? 131.257 77.787 111.871 1.00 50.49 355 LYS A O 1
ATOM 2485 N N . ILE A 1 356 ? 133.322 77.844 110.983 1.00 50.04 356 ILE A N 1
ATOM 2486 C CA . ILE A 1 356 ? 132.837 78.306 109.686 1.00 50.04 356 ILE A CA 1
ATOM 2487 C C . ILE A 1 356 ? 131.878 77.291 109.079 1.00 50.04 356 ILE A C 1
ATOM 2488 O O . ILE A 1 356 ? 130.889 77.658 108.433 1.00 50.04 356 ILE A O 1
ATOM 2493 N N . VAL A 1 357 ? 132.146 76.005 109.283 1.00 51.52 357 VAL A N 1
ATOM 2494 C CA . VAL A 1 357 ? 131.367 74.932 108.682 1.00 51.52 357 VAL A CA 1
ATOM 2495 C C . VAL A 1 357 ? 130.730 74.094 109.780 1.00 51.52 357 VAL A C 1
ATOM 2496 O O . VAL A 1 357 ? 131.363 73.800 110.800 1.00 51.52 357 VAL A O 1
ATOM 2500 N N . ASP A 1 358 ? 129.469 73.723 109.572 1.00 52.81 358 ASP A N 1
ATOM 2501 C CA . ASP A 1 358 ? 128.750 72.858 110.494 1.00 52.81 358 ASP A CA 1
ATOM 2502 C C . ASP A 1 358 ? 127.658 72.127 109.731 1.00 52.81 358 ASP A C 1
ATOM 2503 O O . ASP A 1 358 ? 126.958 72.726 108.912 1.00 52.81 358 ASP A O 1
ATOM 2508 N N . VAL A 1 359 ? 127.520 70.834 110.002 1.00 53.44 359 VAL A N 1
ATOM 2509 C CA . VAL A 1 359 ? 126.460 70.021 109.413 1.00 53.44 359 VAL A CA 1
ATOM 2510 C C . VAL A 1 359 ? 125.328 70.009 110.434 1.00 53.44 359 VAL A C 1
ATOM 2511 O O . VAL A 1 359 ? 125.244 69.135 111.297 1.00 53.44 359 VAL A O 1
ATOM 2515 N N . HIS A 1 360 ? 124.447 70.999 110.336 1.00 51.59 360 HIS A N 1
ATOM 2516 C CA . HIS A 1 360 ? 123.334 71.114 111.262 1.00 51.59 360 HIS A CA 1
ATOM 2517 C C . HIS A 1 360 ? 122.204 70.184 110.845 1.00 51.59 360 HIS A C 1
ATOM 2518 O O . HIS A 1 360 ? 121.883 70.062 109.660 1.00 51.59 360 HIS A O 1
ATOM 2525 N N . VAL A 1 361 ? 121.604 69.524 111.830 1.00 52.97 361 VAL A N 1
ATOM 2526 C CA . VAL A 1 361 ? 120.508 68.589 111.614 1.00 52.97 361 VAL A CA 1
ATOM 2527 C C . VAL A 1 361 ? 119.242 69.205 112.187 1.00 52.97 361 VAL A C 1
ATOM 2528 O O . VAL A 1 361 ? 119.231 69.650 113.341 1.00 52.97 361 VAL A O 1
ATOM 2532 N N . ILE A 1 362 ? 118.182 69.240 111.380 1.00 51.82 362 ILE A N 1
ATOM 2533 C CA . ILE A 1 362 ? 116.926 69.828 111.830 1.00 51.82 362 ILE A CA 1
ATOM 2534 C C . ILE A 1 362 ? 116.360 68.980 112.957 1.00 51.82 362 ILE A C 1
ATOM 2535 O O . ILE A 1 362 ? 116.168 67.768 112.808 1.00 51.82 362 ILE A O 1
ATOM 2540 N N . LYS A 1 363 ? 116.084 69.617 114.093 1.00 57.06 363 LYS A N 1
ATOM 2541 C CA . LYS A 1 363 ? 115.620 68.928 115.288 1.00 57.06 363 LYS A CA 1
ATOM 2542 C C . LYS A 1 363 ? 114.196 69.298 115.670 1.00 57.06 363 LYS A C 1
ATOM 2543 O O . LYS A 1 363 ? 113.408 68.425 116.045 1.00 57.06 363 LYS A O 1
ATOM 2549 N N . HIS A 1 364 ? 113.843 70.579 115.582 1.00 54.71 364 HIS A N 1
ATOM 2550 C CA . HIS A 1 364 ? 112.541 71.055 116.025 1.00 54.71 364 HIS A CA 1
ATOM 2551 C C . HIS A 1 364 ? 111.575 71.337 114.885 1.00 54.71 364 HIS A C 1
ATOM 2552 O O . HIS A 1 364 ? 110.360 71.297 115.101 1.00 54.71 364 HIS A O 1
ATOM 2559 N N . THR A 1 365 ? 112.081 71.612 113.687 1.00 51.04 365 THR A N 1
ATOM 2560 C CA . THR A 1 365 ? 111.263 72.131 112.601 1.00 51.04 365 THR A CA 1
ATOM 2561 C C . THR A 1 365 ? 110.771 71.054 111.641 1.00 51.04 365 THR A C 1
ATOM 2562 O O . THR A 1 365 ? 109.642 71.150 111.150 1.00 51.04 365 THR A O 1
ATOM 2566 N N . ALA A 1 366 ? 111.571 70.025 111.379 1.00 50.27 366 ALA A N 1
ATOM 2567 C CA . ALA A 1 366 ? 111.175 68.988 110.435 1.00 50.27 366 ALA A CA 1
ATOM 2568 C C . ALA A 1 366 ? 110.091 68.103 111.035 1.00 50.27 366 ALA A C 1
ATOM 2569 O O . ALA A 1 366 ? 110.201 67.658 112.181 1.00 50.27 366 ALA A O 1
ATOM 2571 N N . GLY A 1 367 ? 109.050 67.841 110.253 1.00 49.65 367 GLY A N 1
ATOM 2572 C CA . GLY A 1 367 ? 107.947 67.018 110.723 1.00 49.65 367 GLY A CA 1
ATOM 2573 C C . GLY A 1 367 ? 107.195 67.622 111.887 1.00 49.65 367 GLY A C 1
ATOM 2574 O O . GLY A 1 367 ? 106.742 66.893 112.778 1.00 49.65 367 GLY A O 1
ATOM 2575 N N . ALA A 1 368 ? 107.046 68.946 111.898 1.00 50.28 368 ALA A N 1
ATOM 2576 C CA . ALA A 1 368 ? 106.373 69.659 112.975 1.00 50.28 368 ALA A CA 1
ATOM 2577 C C . ALA A 1 368 ? 104.957 70.070 112.586 1.00 50.28 368 ALA A C 1
ATOM 2578 O O . ALA A 1 368 ? 104.473 71.121 113.006 1.00 50.28 368 ALA A O 1
ATOM 2580 N N . LEU A 1 369 ? 104.287 69.255 111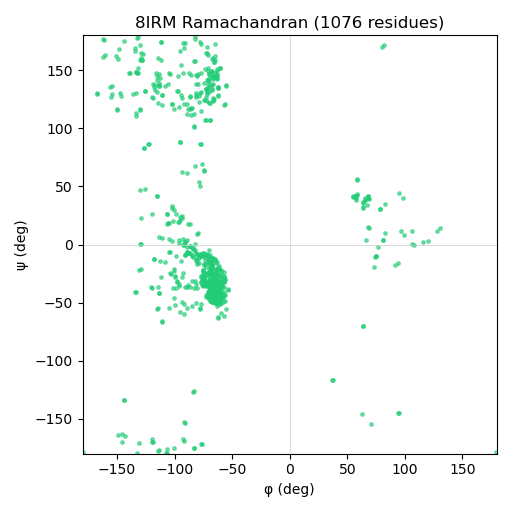.778 1.00 50.00 369 LEU A N 1
ATOM 2581 C CA . LEU A 1 369 ? 102.920 69.550 111.379 1.00 50.00 369 LEU A CA 1
ATOM 2582 C C . LEU A 1 369 ? 101.956 69.299 112.531 1.00 50.00 369 LEU A C 1
ATOM 2583 O O . LEU A 1 369 ? 102.196 68.460 113.402 1.00 50.00 369 LEU A O 1
ATOM 2588 N N . SER A 1 370 ? 100.852 70.042 112.530 1.00 53.19 370 SER A N 1
ATOM 2589 C CA . SER A 1 370 ? 99.801 69.854 113.524 1.00 53.19 370 SER A CA 1
ATOM 2590 C C . SER A 1 370 ? 98.471 70.233 112.896 1.00 53.19 370 SER A C 1
ATOM 2591 O O . SER A 1 370 ? 98.260 71.398 112.549 1.00 53.19 370 SER A O 1
ATOM 2594 N N . PHE A 1 371 ? 97.578 69.254 112.760 1.00 54.27 371 PHE A N 1
ATOM 2595 C CA . PHE A 1 371 ? 96.276 69.453 112.137 1.00 54.27 371 PHE A CA 1
ATOM 2596 C C . PHE A 1 371 ? 95.189 69.778 113.155 1.00 54.27 371 PHE A C 1
ATOM 2597 O O . PHE A 1 371 ? 94.006 69.534 112.899 1.00 54.27 371 PHE A O 1
ATOM 2605 N N . SER A 1 372 ? 95.569 70.328 114.308 1.00 58.05 372 SER A N 1
ATOM 2606 C CA . SER A 1 372 ? 94.596 70.615 115.355 1.00 58.05 372 SER A CA 1
ATOM 2607 C C . SER A 1 372 ? 93.742 71.835 115.037 1.00 58.05 372 SER A C 1
ATOM 2608 O O . SER A 1 372 ? 92.593 71.913 115.485 1.00 58.05 372 SER A O 1
ATOM 2611 N N . GLY A 1 373 ? 94.272 72.786 114.275 1.00 56.02 373 GLY A N 1
ATOM 2612 C CA . GLY A 1 373 ? 93.572 74.031 114.033 1.00 56.02 373 GLY A CA 1
ATOM 2613 C C . GLY A 1 373 ? 92.780 74.095 112.744 1.00 56.02 373 GLY A C 1
ATOM 2614 O O . GLY A 1 373 ? 92.443 75.189 112.286 1.00 56.02 373 GLY A O 1
ATOM 2615 N N . ILE A 1 374 ? 92.467 72.940 112.152 1.00 55.23 374 ILE A N 1
ATOM 2616 C CA . ILE A 1 374 ? 91.755 72.926 110.875 1.00 55.23 374 ILE A CA 1
ATOM 2617 C C . ILE A 1 374 ? 90.395 73.600 111.004 1.00 55.23 374 ILE A C 1
ATOM 2618 O O . ILE A 1 374 ? 89.975 74.358 110.122 1.00 55.23 374 ILE A O 1
ATOM 2623 N N . ASN A 1 375 ? 89.685 73.340 112.103 1.00 57.45 375 ASN A N 1
ATOM 2624 C CA . ASN A 1 375 ? 88.336 73.867 112.266 1.00 57.45 375 ASN A CA 1
ATOM 2625 C C . ASN A 1 375 ? 88.296 75.383 112.419 1.00 57.45 375 ASN A C 1
ATOM 2626 O O . ASN A 1 375 ? 87.209 75.963 112.342 1.00 57.45 375 ASN A O 1
ATOM 2631 N N . LYS A 1 376 ? 89.435 76.033 112.633 1.00 56.08 376 LYS A N 1
ATOM 2632 C CA . LYS A 1 376 ? 89.456 77.473 112.839 1.00 56.08 376 LYS A CA 1
ATOM 2633 C C . LYS A 1 376 ? 89.391 78.214 111.509 1.00 56.08 376 LYS A C 1
ATOM 2634 O O . LYS A 1 376 ? 89.917 77.749 110.495 1.00 56.08 376 LYS A O 1
ATOM 2640 N N . GLY A 1 377 ? 88.731 79.372 111.522 1.00 52.09 377 GLY A N 1
ATOM 2641 C CA . GLY A 1 377 ? 88.611 80.162 110.307 1.00 52.09 377 GLY A CA 1
ATOM 2642 C C . GLY A 1 377 ? 89.932 80.745 109.841 1.00 52.09 377 GLY A C 1
ATOM 2643 O O . GLY A 1 377 ? 90.175 80.865 108.638 1.00 52.09 377 GLY A O 1
ATOM 2644 N N . HIS A 1 378 ? 90.794 81.132 110.784 1.00 52.51 378 HIS A N 1
ATOM 2645 C CA . HIS A 1 378 ? 92.076 81.726 110.416 1.00 52.51 378 HIS A CA 1
ATOM 2646 C C . HIS A 1 378 ? 92.957 80.727 109.681 1.00 52.51 378 HIS A C 1
ATOM 2647 O O . HIS A 1 378 ? 93.709 81.102 108.773 1.00 52.51 378 HIS A O 1
ATOM 2654 N N . PHE A 1 379 ? 92.878 79.450 110.058 1.00 50.39 379 PHE A N 1
ATOM 2655 C CA . PHE A 1 379 ? 93.626 78.418 109.348 1.00 50.39 379 PHE A CA 1
ATOM 2656 C C . PHE A 1 379 ? 93.231 78.378 107.880 1.00 50.39 379 PHE A C 1
ATOM 2657 O O . PHE A 1 379 ? 94.089 78.318 106.994 1.00 50.39 379 PHE A O 1
ATOM 2665 N N . TRP A 1 380 ? 91.929 78.420 107.603 1.00 50.14 380 TRP A N 1
ATOM 2666 C CA . TRP A 1 380 ? 91.474 78.348 106.222 1.00 50.14 380 TRP A CA 1
ATOM 2667 C C . TRP A 1 380 ? 91.733 79.645 105.474 1.00 50.14 380 TRP A C 1
ATOM 2668 O O . TRP A 1 380 ? 91.987 79.615 104.268 1.00 50.14 380 TRP A O 1
ATOM 2679 N N . GLU A 1 381 ? 91.693 80.785 106.163 1.00 50.34 381 GLU A N 1
ATOM 2680 C CA . GLU A 1 381 ? 92.092 82.035 105.526 1.00 50.34 381 GLU A CA 1
ATOM 2681 C C . GLU A 1 381 ? 93.549 81.973 105.084 1.00 50.34 381 GLU A C 1
ATOM 2682 O O . GLU A 1 381 ? 93.884 82.327 103.947 1.00 50.34 381 GLU A O 1
ATOM 2688 N N . ALA A 1 382 ? 94.427 81.494 105.969 1.00 49.33 382 ALA A N 1
ATOM 2689 C CA . ALA A 1 382 ? 95.835 81.351 105.619 1.00 49.33 382 ALA A CA 1
ATOM 2690 C C . ALA A 1 382 ? 96.025 80.345 104.492 1.00 49.33 382 ALA A C 1
ATOM 2691 O O . ALA A 1 382 ? 96.822 80.574 103.577 1.00 49.33 382 ALA A O 1
ATOM 2693 N N . LEU A 1 383 ? 95.303 79.224 104.544 1.00 48.28 383 LEU A N 1
ATOM 2694 C CA . LEU A 1 383 ? 95.425 78.206 103.506 1.00 48.28 383 LEU A CA 1
ATOM 2695 C C . LEU A 1 383 ? 94.994 78.741 102.148 1.00 48.28 383 LEU A C 1
ATOM 2696 O O . LEU A 1 383 ? 95.674 78.518 101.141 1.00 48.28 383 LEU A O 1
ATOM 2701 N N . VAL A 1 384 ? 93.867 79.453 102.099 1.00 48.00 384 VAL A N 1
ATOM 2702 C CA . VAL A 1 384 ? 93.372 79.976 100.832 1.00 48.00 384 VAL A CA 1
ATOM 2703 C C . VAL A 1 384 ? 94.296 81.065 100.306 1.00 48.00 384 VAL A C 1
ATOM 2704 O O . VAL A 1 384 ? 94.532 81.163 99.096 1.00 48.00 384 VAL A O 1
ATOM 2708 N N . THR A 1 385 ? 94.839 81.899 101.196 1.00 47.95 385 THR A N 1
ATOM 2709 C CA . THR A 1 385 ? 95.777 82.924 100.753 1.00 47.95 385 THR A CA 1
ATOM 2710 C C . THR A 1 385 ? 97.050 82.298 100.200 1.00 47.95 385 THR A C 1
ATOM 2711 O O . THR A 1 385 ? 97.560 82.724 99.158 1.00 47.95 385 THR A O 1
ATOM 2715 N N . PHE A 1 386 ? 97.571 81.273 100.879 1.00 48.25 386 PHE A N 1
ATOM 2716 C CA . PHE A 1 386 ? 98.724 80.547 100.356 1.00 48.25 386 PHE A CA 1
ATOM 2717 C C . PHE A 1 386 ? 98.416 79.950 98.992 1.00 48.25 386 PHE A C 1
ATOM 2718 O O . PHE A 1 386 ? 99.225 80.055 98.064 1.00 48.25 386 PHE A O 1
ATOM 2726 N N . LEU A 1 387 ? 97.244 79.329 98.851 1.00 50.18 387 LEU A N 1
ATOM 2727 C CA . LEU A 1 387 ? 96.889 78.674 97.598 1.00 50.18 387 LEU A CA 1
ATOM 2728 C C . LEU A 1 387 ? 96.793 79.677 96.459 1.00 50.18 387 LEU A C 1
ATOM 2729 O O . LEU A 1 387 ? 97.348 79.456 95.379 1.00 50.18 387 LEU A O 1
ATOM 2734 N N . TYR A 1 388 ? 96.097 80.792 96.681 1.00 53.16 388 TYR A N 1
ATOM 2735 C CA . TYR A 1 388 ? 95.954 81.785 95.621 1.00 53.16 388 TYR A CA 1
ATOM 2736 C C . TYR A 1 388 ? 97.281 82.452 95.289 1.00 53.16 388 TYR A C 1
ATOM 2737 O O . TYR A 1 388 ? 97.588 82.665 94.110 1.00 53.16 388 TYR A O 1
ATOM 2746 N N . VAL A 1 389 ? 98.085 82.786 96.300 1.00 50.27 389 VAL A N 1
ATOM 2747 C CA . VAL A 1 389 ? 99.378 83.406 96.029 1.00 50.27 389 VAL A CA 1
ATOM 2748 C C . VAL A 1 389 ? 100.255 82.459 95.224 1.00 50.27 389 VAL A C 1
ATOM 2749 O O . VAL A 1 389 ? 100.872 82.855 94.231 1.00 50.27 389 VAL A O 1
ATOM 2753 N N . ASP A 1 390 ? 100.299 81.185 95.622 1.00 52.24 390 ASP A N 1
ATOM 2754 C CA . ASP A 1 390 ? 101.108 80.215 94.894 1.00 52.24 390 ASP A CA 1
ATOM 2755 C C . ASP A 1 390 ? 100.598 80.021 93.473 1.00 52.24 390 ASP A C 1
ATOM 2756 O O . ASP A 1 390 ? 101.391 79.987 92.528 1.00 52.24 390 ASP A O 1
ATOM 2761 N N . ILE A 1 391 ? 99.279 79.916 93.298 1.00 52.85 391 ILE A N 1
ATOM 2762 C CA . ILE A 1 391 ? 98.719 79.695 91.967 1.00 52.85 391 ILE A CA 1
ATOM 2763 C C . ILE A 1 391 ? 99.052 80.863 91.053 1.00 52.85 391 ILE A C 1
ATOM 2764 O O . ILE A 1 391 ? 99.567 80.678 89.946 1.00 52.85 391 ILE A O 1
ATOM 2769 N N . LEU A 1 392 ? 98.775 82.088 91.507 1.00 53.00 392 LEU A N 1
ATOM 2770 C CA . LEU A 1 392 ? 99.015 83.255 90.666 1.00 53.00 392 LEU A CA 1
ATOM 2771 C C . LEU A 1 392 ? 100.501 83.433 90.384 1.00 53.00 392 LEU A C 1
ATOM 2772 O O . LEU A 1 392 ? 100.902 83.673 89.238 1.00 53.00 392 LEU A O 1
ATOM 2777 N N . ASP A 1 393 ? 101.337 83.302 91.418 1.00 55.30 393 ASP A N 1
ATOM 2778 C CA . ASP A 1 393 ? 102.772 83.477 91.248 1.00 55.30 393 ASP A CA 1
ATOM 2779 C C . ASP A 1 393 ? 103.335 82.460 90.268 1.00 55.30 393 ASP A C 1
ATOM 2780 O O . ASP A 1 393 ? 104.070 82.817 89.344 1.00 55.30 393 ASP A O 1
ATOM 2785 N N . THR A 1 394 ? 102.994 81.183 90.450 1.00 55.42 394 THR A N 1
ATOM 2786 C CA . THR A 1 394 ? 103.544 80.148 89.588 1.00 55.42 394 THR A CA 1
ATOM 2787 C C . THR A 1 394 ? 103.004 80.270 88.170 1.00 55.42 394 THR A C 1
ATOM 2788 O O . THR A 1 394 ? 103.752 80.098 87.203 1.00 55.42 394 THR A O 1
ATOM 2792 N N . THR A 1 395 ? 101.715 80.589 88.021 1.00 57.26 395 THR A N 1
ATOM 2793 C CA . THR A 1 395 ? 101.140 80.738 86.690 1.00 57.26 395 THR A CA 1
ATOM 2794 C C . THR A 1 395 ? 101.796 81.882 85.931 1.00 57.26 395 THR A C 1
ATOM 2795 O O . THR A 1 395 ? 102.120 81.743 84.747 1.00 57.26 395 THR A O 1
ATOM 2799 N N . GLY A 1 396 ? 102.003 83.023 86.589 1.00 58.66 396 GLY A N 1
ATOM 2800 C CA . GLY A 1 396 ? 102.705 84.111 85.929 1.00 58.66 396 GLY A CA 1
ATOM 2801 C C . GLY A 1 396 ? 104.148 83.762 85.619 1.00 58.66 396 GLY A C 1
ATOM 2802 O O . GLY A 1 396 ? 104.624 83.966 84.496 1.00 58.66 396 GLY A O 1
ATOM 2803 N N . THR A 1 397 ? 104.855 83.199 86.603 1.00 59.41 397 THR A N 1
ATOM 2804 C CA . THR A 1 397 ? 106.291 82.990 86.478 1.00 59.41 397 THR A CA 1
ATOM 2805 C C . THR A 1 397 ? 106.618 81.943 85.423 1.00 59.41 397 THR A C 1
ATOM 2806 O O . THR A 1 397 ? 107.518 82.150 84.606 1.00 59.41 397 THR A O 1
ATOM 2810 N N . LEU A 1 398 ? 105.907 80.813 85.422 1.00 61.38 398 LEU A N 1
ATOM 2811 C CA . LEU A 1 398 ? 106.234 79.742 84.489 1.00 61.38 398 LEU A CA 1
ATOM 2812 C C . LEU A 1 398 ? 106.019 80.179 83.048 1.00 61.38 398 LEU A C 1
ATOM 2813 O O . LEU A 1 398 ? 106.845 79.894 82.173 1.00 61.38 398 LEU A O 1
ATOM 2818 N N . TYR A 1 399 ? 104.920 80.882 82.779 1.00 66.14 399 TYR A N 1
ATOM 2819 C CA . TYR A 1 399 ? 104.657 81.321 81.414 1.00 66.14 399 TYR A CA 1
ATOM 2820 C C . TYR A 1 399 ? 105.595 82.449 81.003 1.00 66.14 399 TYR A C 1
ATOM 2821 O O . TYR A 1 399 ? 106.018 82.515 79.841 1.00 66.14 399 TYR A O 1
ATOM 2830 N N . SER A 1 400 ? 105.965 83.326 81.942 1.00 67.14 400 SER A N 1
ATOM 2831 C CA . SER A 1 400 ? 106.988 84.320 81.638 1.00 67.14 400 SER A CA 1
ATOM 2832 C C . SER A 1 400 ? 108.314 83.651 81.291 1.00 67.14 400 SER A C 1
ATOM 2833 O O . SER A 1 400 ? 109.011 84.080 80.365 1.00 67.14 400 SER A O 1
ATOM 2836 N N . MET A 1 401 ? 108.674 82.594 82.023 1.00 66.84 401 MET A N 1
ATOM 2837 C CA . MET A 1 401 ? 109.894 81.854 81.717 1.00 66.84 401 MET A CA 1
ATOM 2838 C C . MET A 1 401 ? 109.815 81.215 80.341 1.00 66.84 401 MET A C 1
ATOM 2839 O O . MET A 1 401 ? 110.772 81.277 79.561 1.00 66.84 401 MET A O 1
ATOM 2844 N N . ALA A 1 402 ? 108.684 80.582 80.035 1.00 71.60 402 ALA A N 1
ATOM 2845 C CA . ALA A 1 402 ? 108.540 79.899 78.757 1.00 71.60 402 ALA A CA 1
ATOM 2846 C C . ALA A 1 402 ? 108.614 80.884 77.600 1.00 71.60 402 ALA A C 1
ATOM 2847 O O . ALA A 1 402 ? 109.158 80.565 76.537 1.00 71.60 402 ALA A O 1
ATOM 2849 N N . ARG A 1 403 ? 108.072 82.089 77.785 1.00 74.49 403 ARG A N 1
ATOM 2850 C CA . ARG A 1 403 ? 108.249 83.126 76.775 1.00 74.49 403 ARG A CA 1
ATOM 2851 C C . ARG A 1 403 ? 109.701 83.584 76.707 1.00 74.49 403 ARG A C 1
ATOM 2852 O O . ARG A 1 403 ? 110.206 83.913 75.627 1.00 74.49 403 ARG A O 1
ATOM 2860 N N . PHE A 1 404 ? 110.389 83.618 77.852 1.00 74.27 404 PHE A N 1
ATOM 2861 C CA . PHE A 1 404 ? 111.816 83.928 77.846 1.00 74.27 404 PHE A CA 1
ATOM 2862 C C . PHE A 1 404 ? 112.609 82.861 77.101 1.00 74.27 404 PHE A C 1
ATOM 2863 O O . PHE A 1 404 ? 113.470 83.181 76.274 1.00 74.27 404 PHE A O 1
ATOM 2871 N N . ALA A 1 405 ? 112.331 81.590 77.378 1.00 72.87 405 ALA A N 1
ATOM 2872 C CA . ALA A 1 405 ? 113.046 80.479 76.764 1.00 72.87 405 ALA A CA 1
ATOM 2873 C C . ALA A 1 405 ? 112.482 80.087 75.407 1.00 72.87 405 ALA A C 1
ATOM 2874 O O . ALA A 1 405 ? 113.029 79.187 74.761 1.00 72.87 405 ALA A O 1
ATOM 2876 N N . GLY A 1 406 ? 111.408 80.733 74.963 1.00 76.15 406 GLY A N 1
ATOM 2877 C CA . GLY A 1 406 ? 110.808 80.406 73.680 1.00 76.15 406 GLY A CA 1
ATOM 2878 C C . GLY A 1 406 ? 110.251 79.002 73.610 1.00 76.15 406 GLY A C 1
ATOM 2879 O O . GLY A 1 406 ? 110.260 78.385 72.538 1.00 76.15 406 GLY A O 1
ATOM 2880 N N . PHE A 1 407 ? 109.769 78.479 74.735 1.00 74.96 407 PHE A N 1
ATOM 2881 C CA . PHE A 1 407 ? 109.136 77.169 74.764 1.00 74.96 407 PHE A CA 1
ATOM 2882 C C . PHE A 1 407 ? 107.644 77.226 74.467 1.00 74.96 407 PHE A C 1
ATOM 2883 O O . PHE A 1 407 ? 107.017 76.171 74.321 1.00 74.96 407 PHE A O 1
ATOM 2891 N N . VAL A 1 408 ? 107.067 78.419 74.365 1.00 78.03 408 VAL A N 1
ATOM 2892 C CA . VAL A 1 408 ? 105.636 78.583 74.130 1.00 78.03 408 VAL A CA 1
ATOM 2893 C C . VAL A 1 408 ? 105.353 78.344 72.653 1.00 78.03 408 VAL A C 1
ATOM 2894 O O . VAL A 1 408 ? 105.987 78.952 71.784 1.00 78.03 408 VAL A O 1
ATOM 2898 N N . ASP A 1 409 ? 104.405 77.457 72.368 1.00 83.49 409 ASP A N 1
ATOM 2899 C CA . ASP A 1 409 ? 103.965 77.214 71.004 1.00 83.49 409 ASP A CA 1
ATOM 2900 C C . ASP A 1 409 ? 102.779 78.125 70.688 1.00 83.49 409 ASP A C 1
ATOM 2901 O O . ASP A 1 409 ? 102.458 79.047 71.442 1.00 83.49 409 ASP A O 1
ATOM 2906 N N . GLU A 1 410 ? 102.114 77.877 69.558 1.00 88.70 410 GLU A N 1
ATOM 2907 C CA . GLU A 1 410 ? 100.942 78.673 69.208 1.00 88.70 410 GLU A CA 1
ATOM 2908 C C . GLU A 1 410 ? 99.809 78.454 70.202 1.00 88.70 410 GLU A C 1
ATOM 2909 O O . GLU A 1 410 ? 99.069 79.389 70.530 1.00 88.70 410 GLU A O 1
ATOM 2915 N N . LYS A 1 411 ? 99.657 77.222 70.695 1.00 85.98 411 LYS A N 1
ATOM 2916 C CA . LYS A 1 411 ? 98.599 76.918 71.652 1.00 85.98 411 LYS A CA 1
ATOM 2917 C C . LYS A 1 411 ? 98.810 77.602 72.996 1.00 85.98 411 LYS A C 1
ATOM 2918 O O . LYS A 1 411 ? 97.851 77.735 73.764 1.00 85.98 411 LYS A O 1
ATOM 2924 N N . GLY A 1 412 ? 100.029 78.034 73.300 1.00 81.48 412 GLY A N 1
ATOM 2925 C CA . GLY A 1 412 ? 100.322 78.674 74.565 1.00 81.48 412 GLY A CA 1
ATOM 2926 C C . GLY A 1 412 ? 100.890 77.773 75.638 1.00 81.48 412 GLY A C 1
ATOM 2927 O O . GLY A 1 412 ? 100.962 78.195 76.797 1.00 81.48 412 GLY A O 1
ATOM 2928 N N . ASP A 1 413 ? 101.292 76.555 75.295 1.00 79.02 413 ASP A N 1
ATOM 2929 C CA . ASP A 1 413 ? 101.831 75.595 76.243 1.00 79.02 413 ASP A CA 1
ATOM 2930 C C . ASP A 1 413 ? 103.312 75.374 75.970 1.00 79.02 413 ASP A C 1
ATOM 2931 O O . ASP A 1 413 ? 103.807 75.634 74.870 1.00 79.02 413 ASP A O 1
ATOM 2936 N N . PHE A 1 414 ? 104.025 74.887 76.982 1.00 71.33 414 PHE A N 1
ATOM 2937 C CA . PHE A 1 414 ? 105.458 74.635 76.861 1.00 71.33 414 PHE A CA 1
ATOM 2938 C C . PHE A 1 414 ? 105.802 73.229 77.337 1.00 71.33 414 PHE A C 1
ATOM 2939 O O . PHE A 1 414 ? 106.746 73.010 78.099 1.00 71.33 414 PHE A O 1
ATOM 2947 N N . ALA A 1 415 ? 105.016 72.252 76.881 1.00 73.89 415 ALA A N 1
ATOM 2948 C CA . ALA A 1 415 ? 105.336 70.834 77.015 1.00 73.89 415 ALA A CA 1
ATOM 2949 C C . ALA A 1 415 ? 105.397 70.377 78.468 1.00 73.89 415 ALA A C 1
ATOM 2950 O O . ALA A 1 415 ? 104.526 69.632 78.928 1.00 73.89 415 ALA A O 1
ATOM 2952 N N . GLY A 1 416 ? 106.421 70.814 79.195 1.00 67.52 416 GLY A N 1
ATOM 2953 C CA . GLY A 1 416 ? 106.641 70.334 80.543 1.00 67.52 416 GLY A CA 1
ATOM 2954 C C . GLY A 1 416 ? 105.918 71.133 81.605 1.00 67.52 416 GLY A C 1
ATOM 2955 O O . GLY A 1 416 ? 106.268 71.055 82.784 1.00 67.52 416 GLY A O 1
ATOM 2956 N N . GLN A 1 417 ? 104.910 71.909 81.199 1.00 66.66 417 GLN A N 1
ATOM 2957 C CA . GLN A 1 417 ? 104.184 72.737 82.155 1.00 66.66 417 GLN A CA 1
ATOM 2958 C C . GLN A 1 417 ? 103.460 71.887 83.191 1.00 66.66 417 GLN A C 1
ATOM 2959 O O . GLN A 1 417 ? 103.437 72.229 84.377 1.00 66.66 417 GLN A O 1
ATOM 2965 N N . TYR A 1 418 ? 102.859 70.780 82.759 1.00 60.76 418 TYR A N 1
ATOM 2966 C CA . TYR A 1 418 ? 102.088 69.933 83.664 1.00 60.76 418 TYR A CA 1
ATOM 2967 C C . TYR A 1 418 ? 102.970 69.406 84.792 1.00 60.76 418 TYR A C 1
ATOM 2968 O O . TYR A 1 418 ? 102.659 69.570 85.985 1.00 60.76 418 TYR A O 1
ATOM 2977 N N . PHE A 1 419 ? 104.114 68.825 84.432 1.00 58.35 419 PHE A N 1
ATOM 2978 C CA . PHE A 1 419 ? 105.047 68.357 85.444 1.00 58.35 419 PHE A CA 1
ATOM 2979 C C . PHE A 1 419 ? 105.729 69.514 86.160 1.00 58.35 419 PHE A C 1
ATOM 2980 O O . PHE A 1 419 ? 106.161 69.351 87.300 1.00 58.35 419 PHE A O 1
ATOM 2988 N N . ALA A 1 420 ? 105.816 70.688 85.532 1.00 56.78 420 ALA A N 1
ATOM 2989 C CA . ALA A 1 420 ? 106.361 71.851 86.230 1.00 56.78 420 ALA A CA 1
ATOM 2990 C C . ALA A 1 420 ? 105.476 72.243 87.405 1.00 56.78 420 ALA A C 1
ATOM 2991 O O . ALA A 1 420 ? 105.961 72.481 88.520 1.00 56.78 420 ALA A O 1
ATOM 2993 N N . PHE A 1 421 ? 104.164 72.301 87.175 1.00 56.68 421 PHE A N 1
ATOM 2994 C CA . PHE A 1 421 ? 103.242 72.655 88.246 1.00 56.68 421 PHE A CA 1
ATOM 2995 C C . PHE A 1 421 ? 103.175 71.561 89.303 1.00 56.68 421 PHE A C 1
ATOM 2996 O O . PHE A 1 421 ? 103.101 71.857 90.504 1.00 56.68 421 PHE A O 1
ATOM 3004 N N . MET A 1 422 ? 103.219 70.288 88.889 1.00 56.43 422 MET A N 1
ATOM 3005 C CA . MET A 1 422 ? 103.284 69.235 89.899 1.00 56.43 422 MET A CA 1
ATOM 3006 C C . MET A 1 422 ? 104.573 69.317 90.707 1.00 56.43 422 MET A C 1
ATOM 3007 O O . MET A 1 422 ? 104.572 69.042 91.910 1.00 56.43 422 MET A O 1
ATOM 3012 N N . SER A 1 423 ? 105.687 69.673 90.063 1.00 53.65 423 SER A N 1
ATOM 3013 C CA . SER A 1 423 ? 106.946 69.826 90.781 1.00 53.65 423 SER A CA 1
ATOM 3014 C C . SER A 1 423 ? 106.851 70.941 91.807 1.00 53.65 423 SER A C 1
ATOM 3015 O O . SER A 1 423 ? 107.306 70.786 92.944 1.00 53.65 423 SER A O 1
ATOM 3018 N N . ASP A 1 424 ? 106.252 72.069 91.422 1.00 52.20 424 ASP A N 1
ATOM 3019 C CA . ASP A 1 424 ? 106.084 73.172 92.362 1.00 52.20 424 ASP A CA 1
ATOM 3020 C C . ASP A 1 424 ? 105.226 72.755 93.551 1.00 52.20 424 ASP A C 1
ATOM 3021 O O . ASP A 1 424 ? 105.569 73.040 94.704 1.00 52.20 424 ASP A O 1
ATOM 3026 N N . ALA A 1 425 ? 104.116 72.059 93.292 1.00 50.27 425 ALA A N 1
ATOM 3027 C CA . ALA A 1 425 ? 103.236 71.646 94.383 1.00 50.27 425 ALA A CA 1
ATOM 3028 C C . ALA A 1 425 ? 103.905 70.620 95.293 1.00 50.27 425 ALA A C 1
ATOM 3029 O O . ALA A 1 425 ? 103.795 70.699 96.526 1.00 50.27 425 ALA A O 1
ATOM 3031 N N . SER A 1 426 ? 104.595 69.641 94.706 1.00 49.57 426 SER A N 1
ATOM 3032 C CA . SER A 1 426 ? 105.289 68.638 95.504 1.00 49.57 426 SER A CA 1
ATOM 3033 C C . SER A 1 426 ? 106.391 69.273 96.335 1.00 49.57 426 SER A C 1
ATOM 3034 O O . SER A 1 426 ? 106.618 68.881 97.484 1.00 49.57 426 SER A O 1
ATOM 3037 N N . ALA A 1 427 ? 107.092 70.255 95.769 1.00 48.99 427 ALA A N 1
ATOM 3038 C CA . ALA A 1 427 ? 108.110 70.962 96.530 1.00 48.99 427 ALA A CA 1
ATOM 3039 C C . ALA A 1 427 ? 107.486 71.762 97.665 1.00 48.99 427 ALA A C 1
ATOM 3040 O O . ALA A 1 427 ? 108.078 71.883 98.741 1.00 48.99 427 ALA A O 1
ATOM 3042 N N . ILE A 1 428 ? 106.289 72.314 97.446 1.00 48.60 428 ILE A N 1
ATOM 3043 C CA . ILE A 1 428 ? 105.577 72.988 98.532 1.00 48.60 428 ILE A CA 1
ATOM 3044 C C . ILE A 1 428 ? 105.301 72.009 99.666 1.00 48.60 428 ILE A C 1
ATOM 3045 O O . ILE A 1 428 ? 105.517 72.315 100.846 1.00 48.60 428 ILE A O 1
ATOM 3050 N N . VAL A 1 429 ? 104.816 70.817 99.320 1.00 47.09 429 VAL A N 1
ATOM 3051 C CA . VAL A 1 429 ? 104.522 69.806 100.336 1.00 47.09 429 VAL A CA 1
ATOM 3052 C C . VAL A 1 429 ? 105.791 69.409 101.085 1.00 47.09 429 VAL A C 1
ATOM 3053 O O . VAL A 1 429 ? 105.798 69.303 102.319 1.00 47.09 429 VAL A O 1
ATOM 3057 N N . ILE A 1 430 ? 106.883 69.185 100.351 1.00 46.67 430 ILE A N 1
ATOM 3058 C CA . ILE A 1 430 ? 108.140 68.782 100.978 1.00 46.67 430 ILE A CA 1
ATOM 3059 C C . ILE A 1 430 ? 108.658 69.879 101.899 1.00 46.67 430 ILE A C 1
ATOM 3060 O O . ILE A 1 430 ? 109.139 69.604 103.003 1.00 46.67 430 ILE A O 1
ATOM 3065 N N . GLY A 1 431 ? 108.583 71.134 101.457 1.00 46.73 431 GLY A N 1
ATOM 3066 C CA . GLY A 1 431 ? 109.033 72.231 102.297 1.00 46.73 431 GLY A CA 1
ATOM 3067 C C . GLY A 1 431 ? 108.192 72.390 103.546 1.00 46.73 431 GLY A C 1
ATOM 3068 O O . GLY A 1 431 ? 108.708 72.722 104.615 1.00 46.73 431 GLY A O 1
ATOM 3069 N N . SER A 1 432 ? 106.882 72.164 103.428 1.00 46.81 432 SER A N 1
ATOM 3070 C CA . SER A 1 432 ? 106.026 72.166 104.609 1.00 46.81 432 SER A CA 1
ATOM 3071 C C . SER A 1 432 ? 106.428 71.063 105.574 1.00 46.81 432 SER A C 1
ATOM 3072 O O . SER A 1 432 ? 106.442 71.267 106.793 1.00 46.81 432 SER A O 1
ATOM 3075 N N . LEU A 1 433 ? 106.750 69.880 105.046 1.00 47.41 433 LEU A N 1
ATOM 3076 C CA . LEU A 1 433 ? 107.222 68.794 105.901 1.00 47.41 433 LEU A CA 1
ATOM 3077 C C . LEU A 1 433 ? 108.531 69.164 106.587 1.00 47.41 433 LEU A C 1
ATOM 3078 O O . LEU A 1 433 ? 108.733 68.855 107.766 1.00 47.41 433 LEU A O 1
ATOM 3083 N N . LEU A 1 434 ? 109.435 69.821 105.861 1.00 47.15 434 LEU A N 1
ATOM 3084 C CA . LEU A 1 434 ? 110.682 70.300 106.440 1.00 47.15 434 LEU A CA 1
ATOM 3085 C C . LEU A 1 434 ? 110.483 71.520 107.326 1.00 47.15 434 LEU A C 1
ATOM 3086 O O . LEU A 1 434 ? 111.374 71.839 108.119 1.00 47.15 434 LEU A O 1
ATOM 3091 N N . GLY A 1 435 ? 109.353 72.210 107.203 1.00 47.87 435 GLY A N 1
ATOM 3092 C CA . GLY A 1 435 ? 109.018 73.291 108.106 1.00 47.87 435 GLY A CA 1
ATOM 3093 C C . GLY A 1 435 ? 109.316 74.681 107.589 1.00 47.87 435 GLY A C 1
ATOM 3094 O O . GLY A 1 435 ? 109.768 75.542 108.346 1.00 47.87 435 GLY A O 1
ATOM 3095 N N . THR A 1 436 ? 109.057 74.922 106.309 1.00 48.60 436 THR A N 1
ATOM 3096 C CA . THR A 1 436 ? 109.288 76.225 105.706 1.00 48.60 436 THR A CA 1
ATOM 3097 C C . THR A 1 436 ? 108.020 76.693 105.006 1.00 48.60 436 THR A C 1
ATOM 3098 O O . THR A 1 436 ? 107.099 75.914 104.752 1.00 48.60 436 THR A O 1
ATOM 3102 N N . SER A 1 437 ? 107.985 77.986 104.702 1.00 48.57 437 SER A N 1
ATOM 3103 C CA . SER A 1 437 ? 106.873 78.607 103.994 1.00 48.57 437 SER A CA 1
ATOM 3104 C C . SER A 1 437 ? 106.829 78.052 102.575 1.00 48.57 437 SER A C 1
ATOM 3105 O O . SER A 1 437 ? 107.830 77.492 102.111 1.00 48.57 437 SER A O 1
ATOM 3108 N N . PRO A 1 438 ? 105.702 78.160 101.866 1.00 48.08 438 PRO A N 1
ATOM 3109 C CA . PRO A 1 438 ? 105.596 77.511 100.552 1.00 48.08 438 PRO A CA 1
ATOM 3110 C C . PRO A 1 438 ? 106.711 77.943 99.613 1.00 48.08 438 PRO A C 1
ATOM 3111 O O . PRO A 1 438 ? 107.062 79.121 99.533 1.00 48.08 438 PRO A O 1
ATOM 3115 N N . VAL A 1 439 ? 107.268 76.971 98.901 1.00 49.33 439 VAL A N 1
ATOM 3116 C CA . VAL A 1 439 ? 108.361 77.214 97.969 1.00 49.33 439 VAL A CA 1
ATOM 3117 C C . VAL A 1 439 ? 107.783 77.351 96.570 1.00 49.33 439 VAL A C 1
ATOM 3118 O O . VAL A 1 439 ? 106.811 76.677 96.212 1.00 49.33 439 VAL A O 1
ATOM 3122 N N . THR A 1 440 ? 108.380 78.214 95.768 1.00 50.82 440 THR A N 1
ATOM 3123 C CA . THR A 1 440 ? 107.897 78.395 94.419 1.00 50.82 440 THR A CA 1
ATOM 3124 C C . THR A 1 440 ? 109.056 78.642 93.494 1.00 50.82 440 THR A C 1
ATOM 3125 O O . THR A 1 440 ? 110.199 78.740 93.921 1.00 50.82 440 THR A O 1
ATOM 3129 N N . VAL A 1 441 ? 108.749 78.725 92.212 1.00 50.22 441 VAL A N 1
ATOM 3130 C CA . VAL A 1 441 ? 109.756 79.013 91.203 1.00 50.22 441 VAL A CA 1
ATOM 3131 C C . VAL A 1 441 ? 110.049 80.505 91.217 1.00 50.22 441 VAL A C 1
ATOM 3132 O O . VAL A 1 441 ? 109.143 81.332 91.055 1.00 50.22 441 VAL A O 1
ATOM 3136 N N . PHE A 1 442 ? 111.312 80.862 91.423 1.00 50.12 442 PHE A N 1
ATOM 3137 C CA . PHE A 1 442 ? 111.695 82.265 91.442 1.00 50.12 442 PHE A CA 1
ATOM 3138 C C . PHE A 1 442 ? 111.774 82.843 90.038 1.00 50.12 442 PHE A C 1
ATOM 3139 O O . PHE A 1 442 ? 112.114 82.145 89.080 1.00 50.12 442 PHE A O 1
ATOM 3147 N N . ILE A 1 443 ? 111.453 84.134 89.932 1.00 52.45 443 ILE A N 1
ATOM 3148 C CA . ILE A 1 443 ? 111.661 84.867 88.689 1.00 52.45 443 ILE A CA 1
ATOM 3149 C C . ILE A 1 443 ? 113.145 84.946 88.366 1.00 52.45 443 ILE A C 1
ATOM 3150 O O . ILE A 1 443 ? 113.534 85.085 87.199 1.00 52.45 443 ILE A O 1
ATOM 3155 N N . GLU A 1 444 ? 113.997 84.832 89.386 1.00 51.68 444 GLU A N 1
ATOM 3156 C CA . GLU A 1 444 ? 115.439 84.834 89.178 1.00 51.68 444 GLU A CA 1
ATOM 3157 C C . GLU A 1 444 ? 115.898 83.678 88.301 1.00 51.68 444 GLU A C 1
ATOM 3158 O O . GLU A 1 444 ? 116.999 83.739 87.741 1.00 51.68 444 GLU A O 1
ATOM 3164 N N . SER A 1 445 ? 115.075 82.634 88.158 1.00 52.80 445 SER A N 1
ATOM 3165 C CA . SER A 1 445 ? 115.391 81.558 87.226 1.00 52.80 445 SER A CA 1
ATOM 3166 C C . SER A 1 445 ? 115.606 82.086 85.816 1.00 52.80 445 SER A C 1
ATOM 3167 O O . SER A 1 445 ? 116.385 81.506 85.049 1.00 52.80 445 SER A O 1
ATOM 3170 N N . SER A 1 446 ? 114.936 83.188 85.460 1.00 53.45 446 SER A N 1
ATOM 3171 C CA . SER A 1 446 ? 115.112 83.772 84.136 1.00 53.45 446 SER A CA 1
ATOM 3172 C C . SER A 1 446 ? 116.571 84.110 83.873 1.00 53.45 446 SER A C 1
ATOM 3173 O O . SER A 1 446 ? 117.044 84.012 82.735 1.00 53.45 446 SER A O 1
ATOM 3176 N N . THR A 1 447 ? 117.308 84.483 84.924 1.00 53.31 447 THR A N 1
ATOM 3177 C CA . THR A 1 447 ? 118.726 84.783 84.764 1.00 53.31 447 THR A CA 1
ATOM 3178 C C . THR A 1 447 ? 119.470 83.600 84.162 1.00 53.31 447 THR A C 1
ATOM 3179 O O . THR A 1 447 ? 120.336 83.777 83.299 1.00 53.31 447 THR A O 1
ATOM 3183 N N . GLY A 1 448 ? 119.142 82.384 84.597 1.00 53.18 448 GLY A N 1
ATOM 3184 C CA . GLY A 1 448 ? 119.729 81.212 83.974 1.00 53.18 448 GLY A CA 1
ATOM 3185 C C . GLY A 1 448 ? 119.269 81.027 82.543 1.00 53.18 448 GLY A C 1
ATOM 3186 O O . GLY A 1 448 ? 120.066 80.689 81.664 1.00 53.18 448 GLY A O 1
ATOM 3187 N N . ILE A 1 449 ? 117.980 81.260 82.285 1.00 55.42 449 ILE A N 1
ATOM 3188 C CA . ILE A 1 449 ? 117.447 81.079 80.938 1.00 55.42 449 ILE A CA 1
ATOM 3189 C C . ILE A 1 449 ? 118.101 82.058 79.973 1.00 55.42 449 ILE A C 1
ATOM 3190 O O . ILE A 1 449 ? 118.406 81.714 78.825 1.00 55.42 449 ILE A O 1
ATOM 3195 N N . ARG A 1 450 ? 118.341 83.288 80.429 1.00 56.97 450 ARG A N 1
ATOM 3196 C CA . ARG A 1 450 ? 119.053 84.256 79.604 1.00 56.97 450 ARG A CA 1
ATOM 3197 C C . ARG A 1 450 ? 120.484 83.813 79.330 1.00 56.97 450 ARG A C 1
ATOM 3198 O O . ARG A 1 450 ? 121.058 84.178 78.298 1.00 56.97 450 ARG A O 1
ATOM 3206 N N . GLU A 1 451 ? 121.076 83.031 80.235 1.00 57.37 451 GLU A N 1
ATOM 3207 C CA . GLU A 1 451 ? 122.440 82.555 80.038 1.00 57.37 451 GLU A CA 1
ATOM 3208 C C . GLU A 1 451 ? 122.513 81.339 79.129 1.00 57.37 451 GLU A C 1
ATOM 3209 O O . GLU A 1 451 ? 123.618 80.913 78.777 1.00 57.37 451 GLU A O 1
ATOM 3215 N N . GLY A 1 452 ? 121.374 80.768 78.749 1.00 57.10 452 GLY A N 1
ATOM 3216 C CA . GLY A 1 452 ? 121.370 79.645 77.834 1.00 57.10 452 GLY A CA 1
ATOM 3217 C C . GLY A 1 452 ? 120.835 78.362 78.432 1.00 57.10 452 GLY A C 1
ATOM 3218 O O . GLY A 1 452 ? 120.830 77.322 77.769 1.00 57.10 452 GLY A O 1
ATOM 3219 N N . GLY A 1 453 ? 120.394 78.416 79.686 1.00 56.23 453 GLY A N 1
ATOM 3220 C CA . GLY A 1 453 ? 119.815 77.252 80.327 1.00 56.23 453 GLY A CA 1
ATOM 3221 C C . GLY A 1 453 ? 118.504 76.830 79.701 1.00 56.23 453 GLY A C 1
ATOM 3222 O O . GLY A 1 453 ? 117.562 77.623 79.627 1.00 56.23 453 GLY A O 1
ATOM 3223 N N . ARG A 1 454 ? 118.430 75.582 79.246 1.00 57.80 454 ARG A N 1
ATOM 3224 C CA . ARG A 1 454 ? 117.240 75.075 78.577 1.00 57.80 454 ARG A CA 1
ATOM 3225 C C . ARG A 1 454 ? 116.722 73.762 79.136 1.00 57.80 454 ARG A C 1
ATOM 3226 O O . ARG A 1 454 ? 115.542 73.455 78.932 1.00 57.80 454 ARG A O 1
ATOM 3234 N N . THR A 1 455 ? 117.544 72.982 79.823 1.00 56.21 455 THR A N 1
ATOM 3235 C CA . THR A 1 455 ? 117.165 71.672 80.322 1.00 56.21 455 THR A CA 1
ATOM 3236 C C . THR A 1 455 ? 117.128 71.684 81.846 1.00 56.21 455 THR A C 1
ATOM 3237 O O . THR A 1 455 ? 117.345 72.712 82.492 1.00 56.21 455 THR A O 1
ATOM 3241 N N . GLY A 1 456 ? 116.850 70.516 82.420 1.00 54.09 456 GLY A N 1
ATOM 3242 C CA . GLY A 1 456 ? 116.804 70.385 83.863 1.00 54.09 456 GLY A CA 1
ATOM 3243 C C . GLY A 1 456 ? 118.158 70.361 84.535 1.00 54.09 456 GLY A C 1
ATOM 3244 O O . GLY A 1 456 ? 118.215 70.389 85.768 1.00 54.09 456 GLY A O 1
ATOM 3245 N N . LEU A 1 457 ? 119.243 70.307 83.759 1.00 54.20 457 LEU A N 1
ATOM 3246 C CA . LEU A 1 457 ? 120.576 70.329 84.350 1.00 54.20 457 LEU A CA 1
ATOM 3247 C C . LEU A 1 457 ? 120.861 71.657 85.037 1.00 54.20 457 LEU A C 1
ATOM 3248 O O . LEU A 1 457 ? 121.683 71.714 85.957 1.00 54.20 457 LEU A O 1
ATOM 3253 N N . THR A 1 458 ? 120.202 72.732 84.602 1.00 52.40 458 THR A N 1
ATOM 3254 C CA . THR A 1 458 ? 120.305 74.000 85.316 1.00 52.40 458 THR A CA 1
ATOM 3255 C C . THR A 1 458 ? 119.746 73.875 86.727 1.00 52.40 458 THR A C 1
ATOM 3256 O O . THR A 1 458 ? 120.353 74.355 87.693 1.00 52.40 458 THR A O 1
ATOM 3260 N N . ALA A 1 459 ? 118.594 73.218 86.865 1.00 50.64 459 ALA A N 1
ATOM 3261 C CA . ALA A 1 459 ? 118.010 73.010 88.185 1.00 50.64 459 ALA A CA 1
ATOM 3262 C C . ALA A 1 459 ? 118.897 72.123 89.047 1.00 50.64 459 ALA A C 1
ATOM 3263 O O . ALA A 1 459 ? 119.033 72.356 90.252 1.00 50.64 459 ALA A O 1
ATOM 3265 N N . ILE A 1 460 ? 119.508 71.096 88.451 1.00 50.40 460 ILE A N 1
ATOM 3266 C CA . ILE A 1 460 ? 120.411 70.230 89.206 1.00 50.40 460 ILE A CA 1
ATOM 3267 C C . ILE A 1 460 ? 121.642 71.004 89.660 1.00 50.40 460 ILE A C 1
ATOM 3268 O O . ILE A 1 460 ? 122.140 70.807 90.774 1.00 50.40 460 ILE A O 1
ATOM 3273 N N . THR A 1 461 ? 122.159 71.887 88.804 1.00 50.18 461 THR A N 1
ATOM 3274 C CA . THR A 1 461 ? 123.290 72.723 89.197 1.00 50.18 461 THR A CA 1
ATOM 3275 C C . THR A 1 461 ? 122.917 73.646 90.351 1.00 50.18 461 THR A C 1
ATOM 3276 O O . THR A 1 461 ? 123.699 73.826 91.293 1.00 50.18 461 THR A O 1
ATOM 3280 N N . VAL A 1 462 ? 121.724 74.239 90.293 1.00 49.07 462 VAL A N 1
ATOM 3281 C CA . VAL A 1 462 ? 121.266 75.086 91.392 1.00 49.07 462 VAL A CA 1
ATOM 3282 C C . VAL A 1 462 ? 121.111 74.265 92.667 1.00 49.07 462 VAL A C 1
ATOM 3283 O O . VAL A 1 462 ? 121.426 74.733 93.767 1.00 49.07 462 VAL A O 1
ATOM 3287 N N . ALA A 1 463 ? 120.630 73.027 92.541 1.00 48.36 463 ALA A N 1
ATOM 3288 C CA . ALA A 1 463 ? 120.487 72.159 93.705 1.00 48.36 463 ALA A CA 1
ATOM 3289 C C . ALA A 1 463 ? 121.840 71.815 94.314 1.00 48.36 463 ALA A C 1
ATOM 3290 O O . ALA A 1 463 ? 121.980 71.754 95.540 1.00 48.36 463 ALA A O 1
ATOM 3292 N N . VAL A 1 464 ? 122.848 71.578 93.474 1.00 47.55 464 VAL A N 1
ATOM 3293 C CA . VAL A 1 464 ? 124.190 71.302 93.981 1.00 47.55 464 VAL A CA 1
ATOM 3294 C C . VAL A 1 464 ? 124.763 72.535 94.671 1.00 47.55 464 VAL A C 1
ATOM 3295 O O . VAL A 1 464 ? 125.427 72.434 95.712 1.00 47.55 464 VAL A O 1
ATOM 3299 N N . TYR A 1 465 ? 124.519 73.716 94.104 1.00 49.13 465 TYR A N 1
ATOM 3300 C CA . TYR A 1 465 ? 124.959 74.948 94.752 1.00 49.13 465 TYR A CA 1
ATOM 3301 C C . TYR A 1 465 ? 124.271 75.140 96.097 1.00 49.13 465 TYR A C 1
ATOM 3302 O O . TYR A 1 465 ? 124.883 75.633 97.049 1.00 49.13 465 TYR A O 1
ATOM 3311 N N . PHE A 1 466 ? 122.992 74.771 96.190 1.00 49.74 466 PHE A N 1
ATOM 3312 C CA . PHE A 1 466 ? 122.297 74.826 97.473 1.00 49.74 466 PHE A CA 1
ATOM 3313 C C . PHE A 1 466 ? 122.876 73.816 98.456 1.00 49.74 466 PHE A C 1
ATOM 3314 O O . PHE A 1 466 ? 122.979 74.098 99.654 1.00 49.74 466 PHE A O 1
ATOM 3322 N N . LEU A 1 467 ? 123.248 72.631 97.970 1.00 50.32 467 LEU A N 1
ATOM 3323 C CA . LEU A 1 467 ? 123.928 71.653 98.814 1.00 50.32 467 LEU A CA 1
ATOM 3324 C C . LEU A 1 467 ? 125.208 72.237 99.396 1.00 50.32 467 LEU A C 1
ATOM 3325 O O . LEU A 1 467 ? 125.489 72.090 100.590 1.00 50.32 467 LEU A O 1
ATOM 3330 N N . LEU A 1 468 ? 125.999 72.906 98.556 1.00 50.93 468 LEU A N 1
ATOM 3331 C CA . LEU A 1 468 ? 127.200 73.568 99.054 1.00 50.93 468 LEU A CA 1
ATOM 3332 C C . LEU A 1 468 ? 126.860 74.748 99.958 1.00 50.93 468 LEU A C 1
ATOM 3333 O O . LEU A 1 468 ? 127.679 75.142 100.794 1.00 50.93 468 LEU A O 1
ATOM 3338 N N . ALA A 1 469 ? 125.671 75.334 99.795 1.00 51.66 469 ALA A N 1
ATOM 3339 C CA . ALA A 1 469 ? 125.241 76.397 100.698 1.00 51.66 469 ALA A CA 1
ATOM 3340 C C . ALA A 1 469 ? 125.040 75.862 102.107 1.00 51.66 469 ALA A C 1
ATOM 3341 O O . ALA A 1 469 ? 125.359 76.541 103.089 1.00 51.66 469 ALA A O 1
ATOM 3343 N N . MET A 1 470 ? 124.497 74.654 102.226 1.00 54.87 470 MET A N 1
ATOM 3344 C CA . MET A 1 470 ? 124.551 73.946 103.490 1.00 54.87 470 MET A CA 1
ATOM 3345 C C . MET A 1 470 ? 126.015 73.642 103.809 1.00 54.87 470 MET A C 1
ATOM 3346 O O . MET A 1 470 ? 126.884 73.691 102.938 1.00 54.87 470 MET A O 1
ATOM 3351 N N . PHE A 1 471 ? 126.281 73.332 105.078 1.00 53.03 471 PHE A N 1
ATOM 3352 C CA . PHE A 1 471 ? 127.598 73.309 105.711 1.00 53.03 471 PHE A CA 1
ATOM 3353 C C . PHE A 1 471 ? 128.085 74.715 106.015 1.00 53.03 471 PHE A C 1
ATOM 3354 O O . PHE A 1 471 ? 129.172 74.869 106.568 1.00 53.03 471 PHE A O 1
ATOM 3362 N N . PHE A 1 472 ? 127.323 75.747 105.658 1.00 49.82 472 PHE A N 1
ATOM 3363 C CA . PHE A 1 472 ? 127.650 77.123 106.006 1.00 49.82 472 PHE A CA 1
ATOM 3364 C C . PHE A 1 472 ? 126.559 77.754 106.860 1.00 49.82 472 PHE A C 1
ATOM 3365 O O . PHE A 1 472 ? 126.390 78.976 106.844 1.00 49.82 472 PHE A O 1
ATOM 3373 N N . THR A 1 473 ? 125.808 76.934 107.594 1.00 49.54 473 THR A N 1
ATOM 3374 C CA . THR A 1 473 ? 124.788 77.458 108.496 1.00 49.54 473 THR A CA 1
ATOM 3375 C C . THR A 1 473 ? 125.341 78.433 109.531 1.00 49.54 473 THR A C 1
ATOM 3376 O O . THR A 1 473 ? 124.693 79.470 109.760 1.00 49.54 473 THR A O 1
ATOM 3380 N N . PRO A 1 474 ? 126.483 78.187 110.187 1.00 47.89 474 PRO A N 1
ATOM 3381 C CA . PRO A 1 474 ? 127.029 79.222 111.078 1.00 47.89 474 PRO A CA 1
ATOM 3382 C C . PRO A 1 474 ? 127.338 80.511 110.358 1.00 47.89 474 PRO A C 1
ATOM 3383 O O . PRO A 1 474 ? 127.218 81.594 110.943 1.00 47.89 474 PRO A O 1
ATOM 3387 N N . LEU A 1 475 ? 127.739 80.419 109.096 1.00 47.99 475 LEU A N 1
ATOM 3388 C CA . LEU A 1 475 ? 128.082 81.600 108.325 1.00 47.99 475 LEU A CA 1
ATOM 3389 C C . LEU A 1 475 ? 126.826 82.351 107.898 1.00 47.99 475 LEU A C 1
ATOM 3390 O O . LEU A 1 475 ? 126.890 83.549 107.607 1.00 47.99 475 LEU A O 1
ATOM 3395 N N . LEU A 1 476 ? 125.682 81.662 107.869 1.00 46.13 476 LEU A N 1
ATOM 3396 C CA . LEU A 1 476 ? 124.410 82.250 107.466 1.00 46.13 476 LEU A CA 1
ATOM 3397 C C . LEU A 1 476 ? 123.517 82.622 108.642 1.00 46.13 476 LEU A C 1
ATOM 3398 O O . LEU A 1 476 ? 122.616 83.451 108.476 1.00 46.13 476 LEU A O 1
ATOM 3403 N N . ALA A 1 477 ? 123.729 82.025 109.814 1.00 46.09 477 ALA A N 1
ATOM 3404 C CA . ALA A 1 477 ? 122.937 82.362 110.988 1.00 46.09 477 ALA A CA 1
ATOM 3405 C C . ALA A 1 477 ? 123.378 83.662 111.641 1.00 46.09 477 ALA A C 1
ATOM 3406 O O . ALA A 1 477 ? 122.698 84.141 112.554 1.00 46.09 477 ALA A O 1
ATOM 3408 N N . SER A 1 478 ? 124.490 84.241 111.194 1.00 46.44 478 SER A N 1
ATOM 3409 C CA . SER A 1 478 ? 125.035 85.464 111.760 1.00 46.44 478 SER A CA 1
ATOM 3410 C C . SER A 1 478 ? 124.708 86.690 110.918 1.00 46.44 478 SER A C 1
ATOM 3411 O O . SER A 1 478 ? 125.485 87.650 110.904 1.00 46.44 478 SER A O 1
ATOM 3414 N N . ILE A 1 479 ? 123.583 86.676 110.216 1.00 44.65 479 ILE A N 1
ATOM 3415 C CA . ILE A 1 479 ? 123.207 87.757 109.312 1.00 44.65 479 ILE A CA 1
ATOM 3416 C C . ILE A 1 479 ? 122.192 88.644 110.027 1.00 44.65 479 ILE A C 1
ATOM 3417 O O . ILE A 1 479 ? 121.095 88.165 110.354 1.00 44.65 479 ILE A O 1
ATOM 3422 N N . PRO A 1 480 ? 122.506 89.908 110.285 1.00 43.77 480 PRO A N 1
ATOM 3423 C CA . PRO A 1 480 ? 121.637 90.746 111.114 1.00 43.77 480 PRO A CA 1
ATOM 3424 C C . PRO A 1 480 ? 120.423 91.256 110.348 1.00 43.77 480 PRO A C 1
ATOM 3425 O O . PRO A 1 480 ? 120.276 91.058 109.143 1.00 43.77 480 PRO A O 1
ATOM 3429 N N . ALA A 1 481 ? 119.540 91.924 111.094 1.00 44.69 481 ALA A N 1
ATOM 3430 C CA . ALA A 1 481 ? 118.303 92.438 110.513 1.00 44.69 481 ALA A CA 1
ATOM 3431 C C . ALA A 1 481 ? 118.578 93.519 109.477 1.00 44.69 481 ALA A C 1
ATOM 3432 O O . ALA A 1 481 ? 117.905 93.581 108.440 1.00 44.69 481 ALA A O 1
ATOM 3434 N N . TRP A 1 482 ? 119.552 94.392 109.743 1.00 43.56 482 TRP A N 1
ATOM 3435 C CA . TRP A 1 482 ? 119.875 95.441 108.786 1.00 43.56 482 TRP A CA 1
ATOM 3436 C C . TRP A 1 482 ? 120.584 94.904 107.552 1.00 43.56 482 TRP A C 1
ATOM 3437 O O . TRP A 1 482 ? 120.768 95.656 106.590 1.00 43.56 482 TRP A O 1
ATOM 3448 N N . ALA A 1 483 ? 120.989 93.633 107.558 1.00 42.80 483 ALA A N 1
ATOM 3449 C CA . ALA A 1 483 ? 121.450 92.995 106.332 1.00 42.80 483 ALA A CA 1
ATOM 3450 C C . ALA A 1 483 ? 120.284 92.411 105.546 1.00 42.80 483 ALA A C 1
ATOM 3451 O O . ALA A 1 483 ? 120.290 92.438 104.311 1.00 42.80 483 ALA A O 1
ATOM 3453 N N . VAL A 1 484 ? 119.279 91.874 106.244 1.00 43.62 484 VAL A N 1
ATOM 3454 C CA . VAL A 1 484 ? 118.068 91.408 105.572 1.00 43.62 484 VAL A CA 1
ATOM 3455 C C . VAL A 1 484 ? 117.378 92.577 104.885 1.00 43.62 484 VAL A C 1
ATOM 3456 O O . VAL A 1 484 ? 117.150 92.556 103.672 1.00 43.62 484 VAL A O 1
ATOM 3460 N N . GLY A 1 485 ? 116.943 93.562 105.671 1.00 43.06 485 GLY A N 1
ATOM 3461 C CA . GLY A 1 485 ? 116.988 94.953 105.281 1.00 43.06 485 GLY A CA 1
ATOM 3462 C C . GLY A 1 485 ? 116.728 95.288 103.826 1.00 43.06 485 GLY A C 1
ATOM 3463 O O . GLY A 1 485 ? 115.638 95.094 103.281 1.00 43.06 485 GLY A O 1
ATOM 3464 N N . PRO A 1 486 ? 117.758 95.838 103.187 1.00 42.54 486 PRO A N 1
ATOM 3465 C CA . PRO A 1 486 ? 117.619 96.430 101.844 1.00 42.54 486 PRO A CA 1
ATOM 3466 C C . PRO A 1 486 ? 117.172 95.441 100.778 1.00 42.54 486 PRO A C 1
ATOM 3467 O O . PRO A 1 486 ? 116.532 95.859 99.801 1.00 42.54 486 PRO A O 1
ATOM 3471 N N . PRO A 1 487 ? 117.542 94.154 100.859 1.00 42.61 487 PRO A N 1
ATOM 3472 C CA . PRO A 1 487 ? 116.941 93.195 99.919 1.00 42.61 487 PRO A CA 1
ATOM 3473 C C . PRO A 1 487 ? 115.425 93.216 99.905 1.00 42.61 487 PRO A C 1
ATOM 3474 O O . PRO A 1 487 ? 114.829 93.101 98.831 1.00 42.61 487 PRO A O 1
ATOM 3478 N N . LEU A 1 488 ? 114.782 93.369 101.063 1.00 43.81 488 LEU A N 1
ATOM 3479 C CA . LEU A 1 488 ? 113.325 93.440 101.095 1.00 43.81 488 LEU A CA 1
ATOM 3480 C C . LEU A 1 488 ? 112.815 94.662 100.339 1.00 43.81 488 LEU A C 1
ATOM 3481 O O . LEU A 1 488 ? 111.884 94.559 99.528 1.00 43.81 488 LEU A O 1
ATOM 3486 N N . ILE A 1 489 ? 113.434 95.820 100.573 1.00 43.96 489 ILE A N 1
ATOM 3487 C CA . ILE A 1 489 ? 113.009 97.046 99.905 1.00 43.96 489 ILE A CA 1
ATOM 3488 C C . ILE A 1 489 ? 113.207 96.931 98.401 1.00 43.96 489 ILE A C 1
ATOM 3489 O O . ILE A 1 489 ? 112.361 97.367 97.614 1.00 43.96 489 ILE A O 1
ATOM 3494 N N . LEU A 1 490 ? 114.320 96.334 97.974 1.00 44.78 490 LEU A N 1
ATOM 3495 C CA . LEU A 1 490 ? 114.600 96.257 96.543 1.00 44.78 490 LEU A CA 1
ATOM 3496 C C . LEU A 1 490 ? 113.738 95.201 95.859 1.00 44.78 490 LEU A C 1
ATOM 3497 O O . LEU A 1 490 ? 113.366 95.359 94.689 1.00 44.78 490 LEU A O 1
ATOM 3502 N N . VAL A 1 491 ? 113.391 94.128 96.573 1.00 46.14 491 VAL A N 1
ATOM 3503 C CA . VAL A 1 491 ? 112.397 93.193 96.059 1.00 46.14 491 VAL A CA 1
ATOM 3504 C C . VAL A 1 491 ? 111.067 93.905 95.867 1.00 46.14 491 VAL A C 1
ATOM 3505 O O . VAL A 1 491 ? 110.376 93.703 94.862 1.00 46.14 491 VAL A O 1
ATOM 3509 N N . GLY A 1 492 ? 110.691 94.757 96.823 1.00 46.13 492 GLY A N 1
ATOM 3510 C CA . GLY A 1 492 ? 109.496 95.566 96.643 1.00 46.13 492 GLY A CA 1
ATOM 3511 C C . GLY A 1 492 ? 109.587 96.485 95.439 1.00 46.13 492 GLY A C 1
ATOM 3512 O O . GLY A 1 492 ? 108.621 96.639 94.686 1.00 46.13 492 GLY A O 1
ATOM 3513 N N . VAL A 1 493 ? 110.753 97.100 95.236 1.00 46.55 493 VAL A N 1
ATOM 3514 C CA . VAL A 1 493 ? 110.947 97.986 94.090 1.00 46.55 493 VAL A CA 1
ATOM 3515 C C . VAL A 1 493 ? 110.738 97.223 92.790 1.00 46.55 493 VAL A C 1
ATOM 3516 O O . VAL A 1 493 ? 110.064 97.699 91.869 1.00 46.55 493 VAL A O 1
ATOM 3520 N N . MET A 1 494 ? 111.321 96.026 92.692 1.00 50.20 494 MET A N 1
ATOM 3521 C CA . MET A 1 494 ? 111.196 95.257 91.459 1.00 50.20 494 MET A CA 1
ATOM 3522 C C . MET A 1 494 ? 109.774 94.747 91.260 1.00 50.20 494 MET A C 1
ATOM 3523 O O . MET A 1 494 ? 109.283 94.690 90.128 1.00 50.20 494 MET A O 1
ATOM 3528 N N . MET A 1 495 ? 109.096 94.367 92.345 1.00 49.88 495 MET A N 1
ATOM 3529 C CA . MET A 1 495 ? 107.727 93.882 92.212 1.00 49.88 495 MET A CA 1
ATOM 3530 C C . MET A 1 495 ? 106.759 95.013 91.904 1.00 49.88 495 MET A C 1
ATOM 3531 O O . MET A 1 495 ? 105.651 94.766 91.417 1.00 49.88 495 MET A O 1
ATOM 3536 N N . MET A 1 496 ? 107.153 96.257 92.180 1.00 53.20 496 MET A N 1
ATOM 3537 C CA . MET A 1 496 ? 106.270 97.387 91.924 1.00 53.20 496 MET A CA 1
ATOM 3538 C C . MET A 1 496 ? 106.044 97.640 90.437 1.00 53.20 496 MET A C 1
ATOM 3539 O O . MET A 1 496 ? 105.137 98.402 90.090 1.00 53.20 496 MET A O 1
ATOM 3544 N N . LYS A 1 497 ? 106.815 97.007 89.552 1.00 54.33 497 LYS A N 1
ATOM 3545 C CA . LYS A 1 497 ? 106.692 97.270 88.123 1.00 54.33 497 LYS A CA 1
ATOM 3546 C C . LYS A 1 497 ? 105.366 96.805 87.537 1.00 54.33 497 LYS A C 1
ATOM 3547 O O . LYS A 1 497 ? 105.057 97.166 86.397 1.00 54.33 497 LYS A O 1
ATOM 3553 N N . SER A 1 498 ? 104.580 96.022 88.274 1.00 54.45 498 SER A N 1
ATOM 3554 C CA . SER A 1 498 ? 103.301 95.539 87.773 1.00 54.45 498 SER A CA 1
ATOM 3555 C C . SER A 1 498 ? 102.217 96.608 87.770 1.00 54.45 498 SER A C 1
ATOM 3556 O O . SER A 1 498 ? 101.131 96.360 87.238 1.00 54.45 498 SER A O 1
ATOM 3559 N N . VAL A 1 499 ? 102.479 97.782 88.350 1.00 55.13 499 VAL A N 1
ATOM 3560 C CA . VAL A 1 499 ? 101.460 98.826 88.423 1.00 55.13 499 VAL A CA 1
ATOM 3561 C C . VAL A 1 499 ? 101.100 99.341 87.038 1.00 55.13 499 VAL A C 1
ATOM 3562 O O . VAL A 1 499 ? 99.981 99.820 86.818 1.00 55.13 499 VAL A O 1
ATOM 3566 N N . THR A 1 500 ? 102.029 99.258 86.084 1.00 56.81 500 THR A N 1
ATOM 3567 C CA . THR A 1 500 ? 101.789 99.784 84.747 1.00 56.81 500 THR A CA 1
ATOM 3568 C C . THR A 1 500 ? 100.745 98.991 83.973 1.00 56.81 500 THR A C 1
ATOM 3569 O O . THR A 1 500 ? 100.264 99.477 82.945 1.00 56.81 500 THR A O 1
ATOM 3573 N N . GLU A 1 501 ? 100.386 97.796 84.434 1.00 57.86 501 GLU A N 1
ATOM 3574 C CA . GLU A 1 501 ? 99.400 96.959 83.767 1.00 57.86 501 GLU A CA 1
ATOM 3575 C C . GLU A 1 501 ? 97.983 97.208 84.264 1.00 57.86 501 GLU A C 1
ATOM 3576 O O . GLU A 1 501 ? 97.052 96.536 83.809 1.00 57.86 501 GLU A O 1
ATOM 3582 N N . ILE A 1 502 ? 97.799 98.153 85.180 1.00 55.45 502 ILE A N 1
ATOM 3583 C CA . ILE A 1 502 ? 96.492 98.481 85.733 1.00 55.45 502 ILE A CA 1
ATOM 3584 C C . ILE A 1 502 ? 95.936 99.681 84.984 1.00 55.45 502 ILE A C 1
ATOM 3585 O O . ILE A 1 502 ? 96.638 100.681 84.788 1.00 55.45 502 ILE A O 1
ATOM 3590 N N . ASP A 1 503 ? 94.680 99.582 84.556 1.00 58.18 503 ASP A N 1
ATOM 3591 C CA . ASP A 1 503 ? 93.989 100.696 83.912 1.00 58.18 503 ASP A CA 1
ATOM 3592 C C . ASP A 1 503 ? 93.567 101.674 85.000 1.00 58.18 503 ASP A C 1
ATOM 3593 O O . ASP A 1 503 ? 92.454 101.616 85.523 1.00 58.18 503 ASP A O 1
ATOM 3598 N N . TRP A 1 504 ? 94.472 102.589 85.348 1.00 54.74 504 TRP A N 1
ATOM 3599 C CA . TRP A 1 504 ? 94.205 103.531 86.427 1.00 54.74 504 TRP A CA 1
ATOM 3600 C C . TRP A 1 504 ? 93.156 104.571 86.061 1.00 54.74 504 TRP A C 1
ATOM 3601 O O . TRP A 1 504 ? 92.646 105.250 86.959 1.00 54.74 504 TRP A O 1
ATOM 3612 N N . GLU A 1 505 ? 92.830 104.722 84.777 1.00 58.35 505 GLU A N 1
ATOM 3613 C CA . GLU A 1 505 ? 91.754 105.625 84.388 1.00 58.35 505 GLU A CA 1
ATOM 3614 C C . GLU A 1 505 ? 90.384 105.038 84.699 1.00 58.35 505 GLU A C 1
ATOM 3615 O O . GLU A 1 505 ? 89.442 105.787 84.976 1.00 58.35 505 GLU A O 1
ATOM 3621 N N . ASP A 1 506 ? 90.256 103.715 84.656 1.00 56.00 506 ASP A N 1
ATOM 3622 C CA . ASP A 1 506 ? 89.002 103.050 84.982 1.00 56.00 506 ASP A CA 1
ATOM 3623 C C . ASP A 1 506 ? 88.922 102.844 86.488 1.00 56.00 506 ASP A C 1
ATOM 3624 O O . ASP A 1 506 ? 89.748 102.131 87.066 1.00 56.00 506 ASP A O 1
ATOM 3629 N N . MET A 1 507 ? 87.928 103.466 87.124 1.00 53.76 507 MET A N 1
ATOM 3630 C CA . MET A 1 507 ? 87.800 103.352 88.573 1.00 53.76 507 MET A CA 1
ATOM 3631 C C . MET A 1 507 ? 87.450 101.930 88.991 1.00 53.76 507 MET A C 1
ATOM 3632 O O . MET A 1 507 ? 87.902 101.462 90.041 1.00 53.76 507 MET A O 1
ATOM 3637 N N . ARG A 1 508 ? 86.658 101.222 88.181 1.00 54.44 508 ARG A N 1
ATOM 3638 C CA . ARG A 1 508 ? 86.350 99.829 88.485 1.00 54.44 508 ARG A CA 1
ATOM 3639 C C . ARG A 1 508 ? 87.594 98.953 88.473 1.00 54.44 508 ARG A C 1
ATOM 3640 O O . ARG A 1 508 ? 87.582 97.870 89.067 1.00 54.44 508 ARG A O 1
ATOM 3648 N N . GLU A 1 509 ? 88.657 99.389 87.802 1.00 53.75 509 GLU A N 1
ATOM 3649 C CA . GLU A 1 509 ? 89.939 98.701 87.840 1.00 53.75 509 GLU A CA 1
ATOM 3650 C C . GLU A 1 509 ? 90.918 99.331 88.816 1.00 53.75 509 GLU A C 1
ATOM 3651 O O . GLU A 1 509 ? 91.668 98.609 89.478 1.00 53.75 509 GLU A O 1
ATOM 3657 N N . ALA A 1 510 ? 90.919 100.660 88.925 1.00 49.70 510 ALA A N 1
ATOM 3658 C CA . ALA A 1 510 ? 91.881 101.347 89.777 1.00 49.70 510 ALA A CA 1
ATOM 3659 C C . ALA A 1 510 ? 91.571 101.160 91.257 1.00 49.70 510 ALA A C 1
ATOM 3660 O O . ALA A 1 510 ? 92.483 100.921 92.055 1.00 49.70 510 ALA A O 1
ATOM 3662 N N . ILE A 1 511 ? 90.305 101.276 91.644 1.00 46.98 511 ILE A N 1
ATOM 3663 C CA . ILE A 1 511 ? 89.922 101.231 93.053 1.00 46.98 511 ILE A CA 1
ATOM 3664 C C . ILE A 1 511 ? 90.223 99.861 93.659 1.00 46.98 511 ILE A C 1
ATOM 3665 O O . ILE A 1 511 ? 90.838 99.808 94.730 1.00 46.98 511 ILE A O 1
ATOM 3670 N N . PRO A 1 512 ? 89.821 98.735 93.050 1.00 46.95 512 PRO A N 1
ATOM 3671 C CA . PRO A 1 512 ? 90.227 97.440 93.627 1.00 46.95 512 PRO A CA 1
ATOM 3672 C C . PRO A 1 512 ? 91.731 97.240 93.652 1.00 46.95 512 PRO A C 1
ATOM 3673 O O . PRO A 1 512 ? 92.274 96.719 94.637 1.00 46.95 512 PRO A O 1
ATOM 3677 N N . ALA A 1 513 ? 92.422 97.654 92.588 1.00 45.99 513 ALA A N 1
ATOM 3678 C CA . ALA A 1 513 ? 93.872 97.517 92.547 1.00 45.99 513 ALA A CA 1
ATOM 3679 C C . ALA A 1 513 ? 94.526 98.349 93.639 1.00 45.99 513 ALA A C 1
ATOM 3680 O O . ALA A 1 513 ? 95.420 97.873 94.347 1.00 45.99 513 ALA A O 1
ATOM 3682 N N . PHE A 1 514 ? 94.076 99.594 93.800 1.00 45.97 514 PHE A N 1
ATOM 3683 C CA . PHE A 1 514 ? 94.620 100.448 94.849 1.00 45.97 514 PHE A CA 1
ATOM 3684 C C . PHE A 1 514 ? 94.322 99.883 96.230 1.00 45.97 514 PHE A C 1
ATOM 3685 O O . PHE A 1 514 ? 95.175 99.930 97.123 1.00 45.97 514 PHE A O 1
ATOM 3693 N N . VAL A 1 515 ? 93.113 99.356 96.428 1.00 45.49 515 VAL A N 1
ATOM 3694 C CA . VAL A 1 515 ? 92.740 98.816 97.733 1.00 45.49 515 VAL A CA 1
ATOM 3695 C C . VAL A 1 515 ? 93.636 97.641 98.093 1.00 45.49 515 VAL A C 1
ATOM 3696 O O . VAL A 1 515 ? 94.173 97.570 99.201 1.00 45.49 515 VAL A O 1
ATOM 3700 N N . THR A 1 516 ? 93.826 96.709 97.156 1.00 46.65 516 THR A N 1
ATOM 3701 C CA . THR A 1 516 ? 94.751 95.603 97.393 1.00 46.65 516 THR A CA 1
ATOM 3702 C C . THR A 1 516 ? 96.151 96.122 97.699 1.00 46.65 516 THR A C 1
ATOM 3703 O O . THR A 1 516 ? 96.780 95.734 98.699 1.00 46.65 516 THR A O 1
ATOM 3707 N N . MET A 1 517 ? 96.631 97.038 96.856 1.00 49.64 517 MET A N 1
ATOM 3708 C CA . MET A 1 517 ? 98.012 97.493 96.903 1.00 49.64 517 MET A CA 1
ATOM 3709 C C . MET A 1 517 ? 98.315 98.213 98.206 1.00 49.64 517 MET A C 1
ATOM 3710 O O . MET A 1 517 ? 99.445 98.163 98.703 1.00 49.64 517 MET A O 1
ATOM 3715 N N . ILE A 1 518 ? 97.325 98.903 98.764 1.00 46.38 518 ILE A N 1
ATOM 3716 C CA . ILE A 1 518 ? 97.552 99.660 99.986 1.00 46.38 518 ILE A CA 1
ATOM 3717 C C . ILE A 1 518 ? 97.195 98.851 101.230 1.00 46.38 518 ILE A C 1
ATOM 3718 O O . ILE A 1 518 ? 97.783 99.069 102.292 1.00 46.38 518 ILE A O 1
ATOM 3723 N N . LEU A 1 519 ? 96.259 97.906 101.130 1.00 45.91 519 LEU A N 1
ATOM 3724 C CA . LEU A 1 519 ? 95.886 97.124 102.297 1.00 45.91 519 LEU A CA 1
ATOM 3725 C C . LEU A 1 519 ? 96.911 96.052 102.617 1.00 45.91 519 LEU A C 1
ATOM 3726 O O . LEU A 1 519 ? 97.032 95.657 103.781 1.00 45.91 519 LEU A O 1
ATOM 3731 N N . MET A 1 520 ? 97.646 95.554 101.620 1.00 46.76 520 MET A N 1
ATOM 3732 C CA . MET A 1 520 ? 98.685 94.578 101.946 1.00 46.76 520 MET A CA 1
ATOM 3733 C C . MET A 1 520 ? 99.750 95.132 102.889 1.00 46.76 520 MET A C 1
ATOM 3734 O O . MET A 1 520 ? 100.101 94.435 103.856 1.00 46.76 520 MET A O 1
ATOM 3739 N N . PRO A 1 521 ? 100.306 96.342 102.693 1.00 46.04 521 PRO A N 1
ATOM 3740 C CA . PRO A 1 521 ? 101.269 96.855 103.678 1.00 46.04 521 PRO A CA 1
ATOM 3741 C C . PRO A 1 521 ? 100.634 97.507 104.899 1.00 46.04 521 PRO A C 1
ATOM 3742 O O . PRO A 1 521 ? 101.201 97.445 105.993 1.00 46.04 521 PRO A O 1
ATOM 3746 N N . LEU A 1 522 ? 99.466 98.134 104.738 1.00 46.52 522 LEU A N 1
ATOM 3747 C CA . LEU A 1 522 ? 98.887 98.898 105.841 1.00 46.52 522 LEU A CA 1
ATOM 3748 C C . LEU A 1 522 ? 98.225 97.983 106.862 1.00 46.52 522 LEU A C 1
ATOM 3749 O O . LEU A 1 522 ? 98.535 98.046 108.056 1.00 46.52 522 LEU A O 1
ATOM 3754 N N . THR A 1 523 ? 97.303 97.128 106.419 1.00 48.23 523 THR A N 1
ATOM 3755 C CA . THR A 1 523 ? 96.818 96.081 107.308 1.00 48.23 523 THR A CA 1
ATOM 3756 C C . THR A 1 523 ? 97.901 95.063 107.618 1.00 48.23 523 THR A C 1
ATOM 3757 O O . THR A 1 523 ? 97.718 94.240 108.520 1.00 48.23 523 THR A O 1
ATOM 3761 N N . TYR A 1 524 ? 99.008 95.101 106.874 1.00 47.61 524 TYR A N 1
ATOM 3762 C CA . TYR A 1 524 ? 100.190 94.288 107.136 1.00 47.61 524 TYR A CA 1
ATOM 3763 C C . TYR A 1 524 ? 99.863 92.811 106.941 1.00 47.61 524 TYR A C 1
ATOM 3764 O O . TYR A 1 524 ? 100.293 91.947 107.704 1.00 47.61 524 TYR A O 1
ATOM 3773 N N . SER A 1 525 ? 99.077 92.526 105.906 1.00 47.63 525 SER A N 1
ATOM 3774 C CA . SER A 1 525 ? 98.581 91.183 105.649 1.00 47.63 525 SER A CA 1
ATOM 3775 C C . SER A 1 525 ? 98.258 91.048 104.170 1.00 47.63 525 SER A C 1
ATOM 3776 O O . SER A 1 525 ? 97.518 91.866 103.619 1.00 47.63 525 SER A O 1
ATOM 3779 N N . VAL A 1 526 ? 98.818 90.018 103.535 1.00 46.74 526 VAL A N 1
ATOM 3780 C CA . VAL A 1 526 ? 98.482 89.734 102.144 1.00 46.74 526 VAL A CA 1
ATOM 3781 C C . VAL A 1 526 ? 97.033 89.278 102.033 1.00 46.74 526 VAL A C 1
ATOM 3782 O O . VAL A 1 526 ? 96.317 89.652 101.096 1.00 46.74 526 VAL A O 1
ATOM 3786 N N . ALA A 1 527 ? 96.578 88.471 102.995 1.00 46.48 527 ALA A N 1
ATOM 3787 C CA . ALA A 1 527 ? 95.207 87.974 102.970 1.00 46.48 527 ALA A CA 1
ATOM 3788 C C . ALA A 1 527 ? 94.200 89.111 103.038 1.00 46.48 527 ALA A C 1
ATOM 3789 O O . ALA A 1 527 ? 93.205 89.110 102.307 1.00 46.48 527 ALA A O 1
ATOM 3791 N N . TYR A 1 528 ? 94.435 90.084 103.919 1.00 47.97 528 TYR A N 1
ATOM 3792 C CA . TYR A 1 528 ? 93.497 91.192 104.059 1.00 47.97 528 TYR A CA 1
ATOM 3793 C C . TYR A 1 528 ? 93.471 92.052 102.804 1.00 47.97 528 TYR A C 1
ATOM 3794 O O . TYR A 1 528 ? 92.405 92.507 102.378 1.00 47.97 528 TYR A O 1
ATOM 3803 N N . GLY A 1 529 ? 94.635 92.284 102.197 1.00 46.90 529 GLY A N 1
ATOM 3804 C CA . GLY A 1 529 ? 94.665 93.012 100.940 1.00 46.90 529 GLY A CA 1
ATOM 3805 C C . GLY A 1 529 ? 93.901 92.301 99.841 1.00 46.90 529 GLY A C 1
ATOM 3806 O O . GLY A 1 529 ? 93.127 92.921 99.109 1.00 46.90 529 GLY A O 1
ATOM 3807 N N . LEU A 1 530 ? 94.094 90.984 99.722 1.00 46.51 530 LEU A N 1
ATOM 3808 C CA . LEU A 1 530 ? 93.363 90.218 98.717 1.00 46.51 530 LEU A CA 1
ATOM 3809 C C . LEU A 1 530 ? 91.862 90.260 98.971 1.00 46.51 530 LEU A C 1
ATOM 3810 O O . LEU A 1 530 ? 91.073 90.446 98.037 1.00 46.51 530 LEU A O 1
ATOM 3815 N N . ILE A 1 531 ? 91.449 90.088 100.228 1.00 45.52 531 ILE A N 1
ATOM 3816 C CA . ILE A 1 531 ? 90.025 90.086 100.556 1.00 45.52 531 ILE A CA 1
ATOM 3817 C C . ILE A 1 531 ? 89.410 91.444 100.250 1.00 45.52 531 ILE A C 1
ATOM 3818 O O . ILE A 1 531 ? 88.334 91.535 99.648 1.00 45.52 531 ILE A O 1
ATOM 3823 N N . GLY A 1 532 ? 90.086 92.520 100.655 1.00 46.52 532 GLY A N 1
ATOM 3824 C CA . GLY A 1 532 ? 89.568 93.849 100.388 1.00 46.52 532 GLY A CA 1
ATOM 3825 C C . GLY A 1 532 ? 89.485 94.155 98.907 1.00 46.52 532 GLY A C 1
ATOM 3826 O O . GLY A 1 532 ? 88.503 94.733 98.439 1.00 46.52 532 GLY A O 1
ATOM 3827 N N . GLY A 1 533 ? 90.508 93.762 98.146 1.00 47.29 533 GLY A N 1
ATOM 3828 C CA . GLY A 1 533 ? 90.479 94.001 96.714 1.00 47.29 533 GLY A CA 1
ATOM 3829 C C . GLY A 1 533 ? 89.372 93.236 96.018 1.00 47.29 533 GLY A C 1
ATOM 3830 O O . GLY A 1 533 ? 88.658 93.784 95.176 1.00 47.29 533 GLY A O 1
ATOM 3831 N N . ILE A 1 534 ? 89.208 91.958 96.366 1.00 46.82 534 ILE A N 1
ATOM 3832 C CA . ILE A 1 534 ? 88.153 91.155 95.756 1.00 46.82 534 ILE A CA 1
ATOM 3833 C C . ILE A 1 534 ? 86.781 91.702 96.129 1.00 46.82 534 ILE A C 1
ATOM 3834 O O . ILE A 1 534 ? 85.883 91.794 95.282 1.00 46.82 534 ILE A O 1
ATOM 3839 N N . GLY A 1 535 ? 86.596 92.078 97.396 1.00 46.29 535 GLY A N 1
ATOM 3840 C CA . GLY A 1 535 ? 85.321 92.638 97.810 1.00 46.29 535 GLY A CA 1
ATOM 3841 C C . GLY A 1 535 ? 85.002 93.946 97.115 1.00 46.29 535 GLY A C 1
ATOM 3842 O O . GLY A 1 535 ? 83.869 94.168 96.683 1.00 46.29 535 GLY A O 1
ATOM 3843 N N . SER A 1 536 ? 85.995 94.830 96.996 1.00 46.47 536 SER A N 1
ATOM 3844 C CA . SER A 1 536 ? 85.776 96.094 96.303 1.00 46.47 536 SER A CA 1
ATOM 3845 C C . SER A 1 536 ? 85.478 95.868 94.828 1.00 46.47 536 SER A C 1
ATOM 3846 O O . SER A 1 536 ? 84.616 96.541 94.255 1.00 46.47 536 SER A O 1
ATOM 3849 N N . TYR A 1 537 ? 86.173 94.918 94.197 1.00 48.33 537 TYR A N 1
ATOM 3850 C CA . TYR A 1 537 ? 85.896 94.596 92.801 1.00 48.33 537 TYR A CA 1
ATOM 3851 C C . TYR A 1 537 ? 84.467 94.101 92.628 1.00 48.33 537 TYR A C 1
ATOM 3852 O O . TYR A 1 537 ? 83.746 94.546 91.726 1.00 48.33 537 TYR A O 1
ATOM 3861 N N . VAL A 1 538 ? 84.036 93.184 93.495 1.00 47.76 538 VAL A N 1
ATOM 3862 C CA . VAL A 1 538 ? 82.686 92.639 93.393 1.00 47.76 538 VAL A CA 1
ATOM 3863 C C . VAL A 1 538 ? 81.651 93.734 93.611 1.00 47.76 538 VAL A C 1
ATOM 3864 O O . VAL A 1 538 ? 80.667 93.834 92.869 1.00 47.76 538 VAL A O 1
ATOM 3868 N N . VAL A 1 539 ? 81.861 94.578 94.622 1.00 47.07 539 VAL A N 1
ATOM 3869 C CA . VAL A 1 539 ? 80.907 95.646 94.906 1.00 47.07 539 VAL A CA 1
ATOM 3870 C C . VAL A 1 539 ? 80.828 96.619 93.737 1.00 47.07 539 VAL A C 1
ATOM 3871 O O . VAL A 1 539 ? 79.736 97.030 93.330 1.00 47.07 539 VAL A O 1
ATOM 3875 N N . LEU A 1 540 ? 81.977 96.989 93.168 1.00 47.96 540 LEU A N 1
ATOM 3876 C CA . LEU A 1 540 ? 81.983 97.963 92.083 1.00 47.96 540 LEU A CA 1
ATOM 3877 C C . LEU A 1 540 ? 81.423 97.386 90.792 1.00 47.96 540 LEU A C 1
ATOM 3878 O O . LEU A 1 540 ? 80.921 98.138 89.950 1.00 47.96 540 LEU A O 1
ATOM 3883 N N . HIS A 1 541 ? 81.504 96.073 90.606 1.00 51.11 541 HIS A N 1
ATOM 3884 C CA . HIS A 1 541 ? 80.949 95.454 89.412 1.00 51.11 541 HIS A CA 1
ATOM 3885 C C . HIS A 1 541 ? 79.549 94.898 89.622 1.00 51.11 541 HIS A C 1
ATOM 3886 O O . HIS A 1 541 ? 78.993 94.306 88.692 1.00 51.11 541 HIS A O 1
ATOM 3893 N N . LEU A 1 542 ? 78.980 95.051 90.820 1.00 52.80 542 LEU A N 1
ATOM 3894 C CA . LEU A 1 542 ? 77.614 94.590 91.053 1.00 52.80 542 LEU A CA 1
ATOM 3895 C C . LEU A 1 542 ? 76.626 95.251 90.101 1.00 52.80 542 LEU A C 1
ATOM 3896 O O . LEU A 1 542 ? 75.731 94.585 89.572 1.00 52.80 542 LEU A O 1
ATOM 3901 N N . TRP A 1 543 ? 76.760 96.560 89.879 1.00 58.11 543 TRP A N 1
ATOM 3902 C CA . TRP A 1 543 ? 75.826 97.260 89.001 1.00 58.11 543 TRP A CA 1
ATOM 3903 C C . TRP A 1 543 ? 75.918 96.729 87.575 1.00 58.11 543 TRP A C 1
ATOM 3904 O O . TRP A 1 543 ? 74.897 96.442 86.939 1.00 58.11 543 TRP A O 1
ATOM 3915 N N . ASP A 1 544 ? 77.140 96.581 87.059 1.00 62.23 544 ASP A N 1
ATOM 3916 C CA . ASP A 1 544 ? 77.317 96.079 85.700 1.00 62.23 544 ASP A CA 1
ATOM 3917 C C . ASP A 1 544 ? 76.809 94.649 85.565 1.00 62.23 544 ASP A C 1
ATOM 3918 O O . ASP A 1 544 ? 76.170 94.300 84.564 1.00 62.23 544 ASP A O 1
ATOM 3923 N N . TRP A 1 545 ? 77.093 93.803 86.558 1.00 59.52 545 TRP A N 1
ATOM 3924 C CA . TRP A 1 545 ? 76.637 92.420 86.501 1.00 59.52 545 TRP A CA 1
ATOM 3925 C C . TRP A 1 545 ? 75.118 92.339 86.560 1.00 59.52 545 TRP A C 1
ATOM 3926 O O . TRP A 1 545 ? 74.505 91.551 85.833 1.00 59.52 545 TRP A O 1
ATOM 3937 N N . GLY A 1 546 ? 74.490 93.150 87.412 1.00 66.67 546 GLY A N 1
ATOM 3938 C CA . GLY A 1 546 ? 73.039 93.182 87.447 1.00 66.67 546 GLY A CA 1
ATOM 3939 C C . GLY A 1 546 ? 72.439 93.676 86.146 1.00 66.67 546 GLY A C 1
ATOM 3940 O O . GLY A 1 546 ? 71.426 93.151 85.680 1.00 66.67 546 GLY A O 1
ATOM 3941 N N . GLU A 1 547 ? 73.062 94.688 85.537 1.00 71.04 547 GLU A N 1
ATOM 3942 C CA . GLU A 1 547 ? 72.576 95.188 84.257 1.00 71.04 547 GLU A CA 1
ATOM 3943 C C . GLU A 1 547 ? 72.658 94.118 83.177 1.00 71.04 547 GLU A C 1
ATOM 3944 O O . GLU A 1 547 ? 71.697 93.907 82.428 1.00 71.04 547 GLU A O 1
ATOM 3950 N N . GLU A 1 548 ? 73.795 93.422 83.084 1.00 73.11 548 GLU A N 1
ATOM 3951 C CA . GLU A 1 548 ? 73.926 92.402 82.048 1.00 73.11 548 GLU A CA 1
ATOM 3952 C C . GLU A 1 548 ? 73.016 91.213 82.331 1.00 73.11 548 GLU A C 1
ATOM 3953 O O . GLU A 1 548 ? 72.499 90.588 81.400 1.00 73.11 548 GLU A O 1
ATOM 3959 N N . GLY A 1 549 ? 72.786 90.898 83.609 1.00 75.94 549 GLY A N 1
ATOM 3960 C CA . GLY A 1 549 ? 71.841 89.845 83.939 1.00 75.94 549 GLY A CA 1
ATOM 3961 C C . GLY A 1 549 ? 70.417 90.199 83.559 1.00 75.94 549 GLY A C 1
ATOM 3962 O O . GLY A 1 549 ? 69.672 89.357 83.053 1.00 75.94 549 GLY A O 1
ATOM 3963 N N . LEU A 1 550 ? 70.017 91.449 83.803 1.00 78.72 550 LEU A N 1
ATOM 3964 C CA . LEU A 1 550 ? 68.691 91.894 83.388 1.00 78.72 550 LEU A CA 1
ATOM 3965 C C . LEU A 1 550 ? 68.561 91.884 81.870 1.00 78.72 550 LEU A C 1
ATOM 3966 O O . LEU A 1 550 ? 67.509 91.518 81.333 1.00 78.72 550 LEU A O 1
ATOM 3971 N N . VAL A 1 551 ? 69.618 92.290 81.163 1.00 80.96 551 VAL A N 1
ATOM 3972 C CA . VAL A 1 551 ? 69.594 92.255 79.702 1.00 80.96 551 VAL A CA 1
ATOM 3973 C C . VAL A 1 551 ? 69.448 90.822 79.203 1.00 80.96 551 VAL A C 1
ATOM 3974 O O . VAL A 1 551 ? 68.658 90.545 78.292 1.00 80.96 551 VAL A O 1
ATOM 3978 N N . LYS A 1 552 ? 70.203 89.891 79.790 1.00 82.11 552 LYS A N 1
ATOM 3979 C CA . LYS A 1 552 ? 70.094 88.490 79.394 1.00 82.11 552 LYS A CA 1
ATOM 3980 C C . LYS A 1 552 ? 68.703 87.943 79.690 1.00 82.11 552 LYS A C 1
ATOM 3981 O O . LYS A 1 552 ? 68.143 87.185 78.890 1.00 82.11 552 LYS A O 1
ATOM 3987 N N . LEU A 1 553 ? 68.133 88.312 80.837 1.00 84.76 553 LEU A N 1
ATOM 3988 C CA . LEU A 1 553 ? 66.768 87.913 81.155 1.00 84.76 553 LEU A CA 1
ATOM 3989 C C . LEU A 1 553 ? 65.751 88.586 80.243 1.00 84.76 553 LEU A C 1
ATOM 3990 O O . LEU A 1 553 ? 64.685 88.013 79.994 1.00 84.76 553 LEU A O 1
ATOM 3995 N N . GLY A 1 554 ? 66.058 89.778 79.733 1.00 86.96 554 GLY A N 1
ATOM 3996 C CA . GLY A 1 554 ? 65.193 90.476 78.807 1.00 86.96 554 GLY A CA 1
ATOM 3997 C C . GLY A 1 554 ? 64.486 91.689 79.374 1.00 86.96 554 GLY A C 1
ATOM 3998 O O . GLY A 1 554 ? 63.742 92.348 78.637 1.00 86.96 554 GLY A O 1
ATOM 3999 N N . PHE A 1 555 ? 64.695 92.007 80.653 1.00 89.18 555 PHE A N 1
ATOM 4000 C CA . PHE A 1 555 ? 64.020 93.158 81.242 1.00 89.18 555 PHE A CA 1
ATOM 4001 C C . PHE A 1 555 ? 64.561 94.473 80.696 1.00 89.18 555 PHE A C 1
ATOM 4002 O O . PHE A 1 555 ? 63.857 95.490 80.719 1.00 89.18 555 PHE A O 1
ATOM 4010 N N . LEU A 1 556 ? 65.798 94.480 80.206 1.00 88.94 556 LEU A N 1
ATOM 4011 C CA . LEU A 1 556 ? 66.416 95.678 79.660 1.00 88.94 556 LEU A CA 1
ATOM 4012 C C . LEU A 1 556 ? 66.979 95.384 78.277 1.00 88.94 556 LEU A C 1
ATOM 4013 O O . LEU A 1 556 ? 67.241 94.233 77.919 1.00 88.94 556 LEU A O 1
ATOM 4018 N N . LYS A 1 557 ? 67.159 96.447 77.501 1.00 91.91 557 LYS A N 1
ATOM 4019 C CA . LYS A 1 557 ? 67.656 96.328 76.137 1.00 91.91 557 LYS A CA 1
ATOM 4020 C C . LYS A 1 557 ? 69.093 96.829 76.031 1.00 91.91 557 LYS A C 1
ATOM 4021 O O . LYS A 1 557 ? 69.874 96.333 75.220 1.00 91.91 557 LYS A O 1
ATOM 4027 N N . PRO B 1 18 ? 64.179 134.064 69.414 1.00 90.24 18 PRO B N 1
ATOM 4028 C CA . PRO B 1 18 ? 64.675 132.848 70.068 1.00 90.24 18 PRO B CA 1
ATOM 4029 C C . PRO B 1 18 ? 64.235 132.750 71.525 1.00 90.24 18 PRO B C 1
ATOM 4030 O O . PRO B 1 18 ? 63.355 133.497 71.953 1.00 90.24 18 PRO B O 1
ATOM 4034 N N . LYS B 1 19 ? 64.850 131.841 72.275 1.00 87.24 19 LYS B N 1
ATOM 4035 C CA . LYS B 1 19 ? 64.485 131.643 73.667 1.00 87.24 19 LYS B CA 1
ATOM 4036 C C . LYS B 1 19 ? 64.981 132.805 74.521 1.00 87.24 19 LYS B C 1
ATOM 4037 O O . LYS B 1 19 ? 65.822 133.605 74.105 1.00 87.24 19 LYS B O 1
ATOM 4043 N N . LEU B 1 20 ? 64.436 132.892 75.736 1.00 84.08 20 LEU B N 1
ATOM 4044 C CA . LEU B 1 20 ? 64.865 133.930 76.666 1.00 84.08 20 LEU B CA 1
ATOM 4045 C C . LEU B 1 20 ? 66.313 133.732 77.094 1.00 84.08 20 LEU B C 1
ATOM 4046 O O . LEU B 1 20 ? 67.014 134.709 77.377 1.00 84.08 20 LEU B O 1
ATOM 4051 N N . LEU B 1 21 ? 66.773 132.480 77.154 1.00 81.12 21 LEU B N 1
ATOM 4052 C CA . LEU B 1 21 ? 68.155 132.216 77.538 1.00 81.12 21 LEU B CA 1
ATOM 4053 C C . LEU B 1 21 ? 69.130 132.741 76.491 1.00 81.12 21 LEU B C 1
ATOM 4054 O O . LEU B 1 21 ? 70.194 133.269 76.833 1.00 81.12 21 LEU B O 1
ATOM 4059 N N . ASN B 1 22 ? 68.785 132.599 75.209 1.00 81.93 22 ASN B N 1
ATOM 4060 C CA . ASN B 1 22 ? 69.662 133.085 74.147 1.00 81.93 22 ASN B CA 1
ATOM 4061 C C . ASN B 1 22 ? 69.782 134.603 74.178 1.00 81.93 22 ASN B C 1
ATOM 4062 O O . ASN B 1 22 ? 70.818 135.158 73.797 1.00 81.93 22 ASN B O 1
ATOM 4067 N N . ARG B 1 23 ? 68.727 135.292 74.617 1.00 80.17 23 ARG B N 1
ATOM 4068 C CA . ARG B 1 23 ? 68.786 136.745 74.734 1.00 80.17 23 ARG B CA 1
ATOM 4069 C C . ARG B 1 23 ? 69.825 137.170 75.763 1.00 80.17 23 ARG B C 1
ATOM 4070 O O . ARG B 1 23 ? 70.559 138.143 75.558 1.00 80.17 23 ARG B O 1
ATOM 4078 N N . LEU B 1 24 ? 69.893 136.452 76.886 1.00 74.89 24 LEU B N 1
ATOM 4079 C CA . LEU B 1 24 ? 70.890 136.761 77.905 1.00 74.89 24 LEU B CA 1
ATOM 4080 C C . LEU B 1 24 ? 72.303 136.548 77.379 1.00 74.89 24 LEU B C 1
ATOM 4081 O O . LEU B 1 24 ? 73.206 137.344 77.663 1.00 74.89 24 LEU B O 1
ATOM 4086 N N . ASN B 1 25 ? 72.515 135.475 76.616 1.00 72.91 25 ASN B N 1
ATOM 4087 C CA . ASN B 1 25 ? 73.850 135.170 76.113 1.00 72.91 25 ASN B CA 1
ATOM 4088 C C . ASN B 1 25 ? 74.337 136.243 75.148 1.00 72.91 25 ASN B C 1
ATOM 4089 O O . ASN B 1 25 ? 75.492 136.679 75.217 1.00 72.91 25 ASN B O 1
ATOM 4094 N N . THR B 1 26 ? 73.469 136.681 74.234 1.00 75.29 26 THR B N 1
ATOM 4095 C CA . THR B 1 26 ? 73.876 137.688 73.259 1.00 75.29 26 THR B CA 1
ATOM 4096 C C . THR B 1 26 ? 74.095 139.043 73.919 1.00 75.29 26 THR B C 1
ATOM 4097 O O . THR B 1 26 ? 75.008 139.785 73.536 1.00 75.29 26 THR B O 1
ATOM 4101 N N . TYR B 1 27 ? 73.266 139.388 74.904 1.00 75.10 27 TYR B N 1
ATOM 4102 C CA . TYR B 1 27 ? 73.405 140.678 75.570 1.00 75.10 27 TYR B CA 1
ATOM 4103 C C . TYR B 1 27 ? 74.705 140.753 76.361 1.00 75.10 27 TYR B C 1
ATOM 4104 O O . TYR B 1 27 ? 75.432 141.750 76.287 1.00 75.10 27 TYR B O 1
ATOM 4113 N N . VAL B 1 28 ? 75.013 139.706 77.128 1.00 72.33 28 VAL B N 1
ATOM 4114 C CA . VAL B 1 28 ? 76.235 139.706 77.925 1.00 72.33 28 VAL B CA 1
ATOM 4115 C C . VAL B 1 28 ? 77.461 139.622 77.026 1.00 72.33 28 VAL B C 1
ATOM 4116 O O . VAL B 1 28 ? 78.464 140.309 77.256 1.00 72.33 28 VAL B O 1
ATOM 4120 N N . GLY B 1 29 ? 77.400 138.791 75.984 1.00 73.14 29 GLY B N 1
ATOM 4121 C CA . GLY B 1 29 ? 78.555 138.614 75.119 1.00 73.14 29 GLY B CA 1
ATOM 4122 C C . GLY B 1 29 ? 78.955 139.884 74.393 1.00 73.14 29 GLY B C 1
ATOM 4123 O O . GLY B 1 29 ? 80.141 140.131 74.161 1.00 73.14 29 GLY B O 1
ATOM 4124 N N . SER B 1 30 ? 77.976 140.703 74.020 1.00 74.38 30 SER B N 1
ATOM 4125 C CA . SER B 1 30 ? 78.236 141.954 73.323 1.00 74.38 30 SER B CA 1
ATOM 4126 C C . SER B 1 30 ? 78.447 143.129 74.268 1.00 74.38 30 SER B C 1
ATOM 4127 O O . SER B 1 30 ? 78.722 144.238 73.801 1.00 74.38 30 SER B O 1
ATOM 4130 N N . SER B 1 31 ? 78.328 142.917 75.575 1.00 73.17 31 SER B N 1
ATOM 4131 C CA . SER B 1 31 ? 78.475 143.997 76.534 1.00 73.17 31 SER B CA 1
ATOM 4132 C C . SER B 1 31 ? 79.950 144.267 76.826 1.00 73.17 31 SER B C 1
ATOM 4133 O O . SER B 1 31 ? 80.852 143.615 76.294 1.00 73.17 31 SER B O 1
ATOM 4136 N N . ARG B 1 32 ? 80.186 145.260 77.687 1.00 73.30 32 ARG B N 1
ATOM 4137 C CA . ARG B 1 32 ? 81.549 145.594 78.086 1.00 73.30 32 ARG B CA 1
ATOM 4138 C C . ARG B 1 32 ? 82.187 144.455 78.869 1.00 73.30 32 ARG B C 1
ATOM 4139 O O . ARG B 1 32 ? 83.371 144.150 78.685 1.00 73.30 32 ARG B O 1
ATOM 4147 N N . VAL B 1 33 ? 81.419 143.820 79.756 1.00 69.97 33 VAL B N 1
ATOM 4148 C CA . VAL B 1 33 ? 81.928 142.679 80.510 1.00 69.97 33 VAL B CA 1
ATOM 4149 C C . VAL B 1 33 ? 82.260 141.526 79.573 1.00 69.97 33 VAL B C 1
ATOM 4150 O O . VAL B 1 33 ? 83.289 140.857 79.727 1.00 69.97 33 VAL B O 1
ATOM 4154 N N . GLY B 1 34 ? 81.394 141.274 78.590 1.00 69.03 34 GLY B N 1
ATOM 4155 C CA . GLY B 1 34 ? 81.635 140.176 77.670 1.00 69.03 34 GLY B CA 1
ATOM 4156 C C . GLY B 1 34 ? 82.904 140.352 76.859 1.00 69.03 34 GLY B C 1
ATOM 4157 O O . GLY B 1 34 ? 83.653 139.396 76.647 1.00 69.03 34 GLY B O 1
ATOM 4158 N N . LYS B 1 35 ? 83.159 141.573 76.388 1.00 69.43 35 LYS B N 1
ATOM 4159 C CA . LYS B 1 35 ? 84.386 141.829 75.645 1.00 69.43 35 LYS B CA 1
ATOM 4160 C C . LYS B 1 35 ? 85.606 141.807 76.557 1.00 69.43 35 LYS B C 1
ATOM 4161 O O . LYS B 1 35 ? 86.689 141.394 76.130 1.00 69.43 35 LYS B O 1
ATOM 4167 N N . ARG B 1 36 ? 85.451 142.249 77.807 1.00 65.10 36 ARG B N 1
ATOM 4168 C CA . ARG B 1 36 ? 86.556 142.196 78.757 1.00 65.10 36 ARG B CA 1
ATOM 4169 C C . ARG B 1 36 ? 86.972 140.759 79.039 1.00 65.10 36 ARG B C 1
ATOM 4170 O O . ARG B 1 36 ? 88.167 140.459 79.143 1.00 65.10 36 ARG B O 1
ATOM 4178 N N . PHE B 1 37 ? 86.003 139.860 79.170 1.00 61.94 37 PHE B N 1
ATOM 4179 C CA . PHE B 1 37 ? 86.275 138.451 79.413 1.00 61.94 37 PHE B CA 1
ATOM 4180 C C . PHE B 1 37 ? 86.493 137.661 78.131 1.00 61.94 37 PHE B C 1
ATOM 4181 O O . PHE B 1 37 ? 86.757 136.456 78.205 1.00 61.94 37 PHE B O 1
ATOM 4189 N N . LYS B 1 38 ? 86.395 138.308 76.968 1.00 65.62 38 LYS B N 1
ATOM 4190 C CA . LYS B 1 38 ? 86.626 137.664 75.674 1.00 65.62 38 LYS B CA 1
ATOM 4191 C C . LYS B 1 38 ? 85.689 136.477 75.466 1.00 65.62 38 LYS B C 1
ATOM 4192 O O . LYS B 1 38 ? 86.098 135.414 74.998 1.00 65.62 38 LYS B O 1
ATOM 4198 N N . LEU B 1 39 ? 84.418 136.661 75.825 1.00 64.89 39 LEU B N 1
ATOM 4199 C CA . LEU B 1 39 ? 83.442 135.585 75.687 1.00 64.89 39 LEU B CA 1
ATOM 4200 C C . LEU B 1 39 ? 83.219 135.227 74.224 1.00 64.89 39 LEU B C 1
ATOM 4201 O O . LEU B 1 39 ? 83.157 134.047 73.863 1.00 64.89 39 LEU B O 1
ATOM 4206 N N . ALA B 1 40 ? 83.088 136.239 73.364 1.00 67.13 40 ALA B N 1
ATOM 4207 C CA . ALA B 1 40 ? 82.878 135.979 71.944 1.00 67.13 40 ALA B CA 1
ATOM 4208 C C . ALA B 1 40 ? 84.098 135.322 71.312 1.00 67.13 40 ALA B C 1
ATOM 4209 O O . ALA B 1 40 ? 83.962 134.393 70.507 1.00 67.13 40 ALA B O 1
ATOM 4211 N N . GLU B 1 41 ? 85.298 135.787 71.664 1.00 68.37 41 GLU B N 1
ATOM 4212 C CA . GLU B 1 41 ? 86.518 135.266 71.059 1.00 68.37 41 GLU B CA 1
ATOM 4213 C C . GLU B 1 41 ? 86.799 133.821 71.446 1.00 68.37 41 GLU B C 1
ATOM 4214 O O . GLU B 1 41 ? 87.597 133.160 70.773 1.00 68.37 41 GLU B O 1
ATOM 4220 N N . ARG B 1 42 ? 86.179 133.317 72.511 1.00 64.29 42 ARG B N 1
ATOM 4221 C CA . ARG B 1 42 ? 86.415 131.958 72.977 1.00 64.29 42 ARG B CA 1
ATOM 4222 C C . ARG B 1 42 ? 85.211 131.048 72.768 1.00 64.29 42 ARG B C 1
ATOM 4223 O O . ARG B 1 42 ? 85.226 129.902 73.229 1.00 64.29 42 ARG B O 1
ATOM 4231 N N . ASN B 1 43 ? 84.166 131.538 72.096 1.00 68.02 43 ASN B N 1
ATOM 4232 C CA . ASN B 1 43 ? 83.036 130.722 71.641 1.00 68.02 43 ASN B CA 1
ATOM 4233 C C . ASN B 1 43 ? 82.193 130.197 72.805 1.00 68.02 43 ASN B C 1
ATOM 4234 O O . ASN B 1 43 ? 81.764 129.043 72.803 1.00 68.02 43 ASN B O 1
ATOM 4239 N N . SER B 1 44 ? 81.952 131.052 73.798 1.00 65.97 44 SER B N 1
ATOM 4240 C CA . SER B 1 44 ? 81.046 130.760 74.905 1.00 65.97 44 SER B CA 1
ATOM 4241 C C . SER B 1 44 ? 80.779 132.053 75.659 1.00 65.97 44 SER B C 1
ATOM 4242 O O . SER B 1 44 ? 81.731 132.751 76.021 1.00 65.97 44 SER B O 1
ATOM 4245 N N . THR B 1 45 ? 79.516 132.399 75.915 1.00 69.31 45 THR B N 1
ATOM 4246 C CA . THR B 1 45 ? 79.201 133.737 76.408 1.00 69.31 45 THR B CA 1
ATOM 4247 C C . THR B 1 45 ? 78.720 133.750 77.855 1.00 69.31 45 THR B C 1
ATOM 4248 O O . THR B 1 45 ? 79.425 134.263 78.723 1.00 69.31 45 THR B O 1
ATOM 4252 N N . PHE B 1 46 ? 77.571 133.191 78.163 1.00 64.63 46 PHE B N 1
ATOM 4253 C CA . PHE B 1 46 ? 77.276 133.357 79.584 1.00 64.63 46 PHE B CA 1
ATOM 4254 C C . PHE B 1 46 ? 76.782 132.095 80.265 1.00 64.63 46 PHE B C 1
ATOM 4255 O O . PHE B 1 46 ? 77.193 131.814 81.391 1.00 64.63 46 PHE B O 1
ATOM 4263 N N . THR B 1 47 ? 75.920 131.321 79.609 1.00 62.77 47 THR B N 1
ATOM 4264 C CA . THR B 1 47 ? 75.359 130.149 80.265 1.00 62.77 47 THR B CA 1
ATOM 4265 C C . THR B 1 47 ? 76.375 129.022 80.330 1.00 62.77 47 THR B C 1
ATOM 4266 O O . THR B 1 47 ? 76.412 128.273 81.310 1.00 62.77 47 THR B O 1
ATOM 4270 N N . THR B 1 48 ? 77.216 128.902 79.303 1.00 58.79 48 THR B N 1
ATOM 4271 C CA . THR B 1 48 ? 78.275 127.903 79.329 1.00 58.79 48 THR B CA 1
ATOM 4272 C C . THR B 1 48 ? 79.228 128.144 80.491 1.00 58.79 48 THR B C 1
ATOM 4273 O O . THR B 1 48 ? 79.648 127.192 81.156 1.00 58.79 48 THR B O 1
ATOM 4277 N N . GLU B 1 49 ? 79.567 129.407 80.759 1.00 57.60 49 GLU B N 1
ATOM 4278 C CA . GLU B 1 49 ? 80.406 129.723 81.910 1.00 57.60 49 GLU B CA 1
ATOM 4279 C C . GLU B 1 49 ? 79.696 129.403 83.219 1.00 57.60 49 GLU B C 1
ATOM 4280 O O . GLU B 1 49 ? 80.321 128.918 84.168 1.00 57.60 49 GLU B O 1
ATOM 4286 N N . LEU B 1 50 ? 78.391 129.679 83.294 1.00 56.59 50 LEU B N 1
ATOM 4287 C CA . LEU B 1 50 ? 77.637 129.363 84.502 1.00 56.59 50 LEU B CA 1
ATOM 4288 C C . LEU B 1 50 ? 77.571 127.860 84.741 1.00 56.59 50 LEU B C 1
ATOM 4289 O O . LEU B 1 50 ? 77.733 127.400 85.877 1.00 56.59 50 LEU B O 1
ATOM 4294 N N . ARG B 1 51 ? 77.326 127.077 83.688 1.00 57.10 51 ARG B N 1
ATOM 4295 C CA . ARG B 1 51 ? 77.312 125.626 83.853 1.00 57.10 51 ARG B CA 1
ATOM 4296 C C . ARG B 1 51 ? 78.710 125.094 84.136 1.00 57.10 51 ARG B C 1
ATOM 4297 O O . ARG B 1 51 ? 78.876 124.166 84.935 1.00 57.10 51 ARG B O 1
ATOM 4305 N N . ALA B 1 52 ? 79.726 125.662 83.483 1.00 53.96 52 ALA B N 1
ATOM 4306 C CA . ALA B 1 52 ? 81.098 125.244 83.744 1.00 53.96 52 ALA B CA 1
ATOM 4307 C C . ALA B 1 52 ? 81.512 125.568 85.172 1.00 53.96 52 ALA B C 1
ATOM 4308 O O . ALA B 1 52 ? 82.188 124.768 85.828 1.00 53.96 52 ALA B O 1
ATOM 4310 N N . GLY B 1 53 ? 81.129 126.745 85.667 1.00 52.27 53 GLY B N 1
ATOM 4311 C CA . GLY B 1 53 ? 81.410 127.076 87.053 1.00 52.27 53 GLY B CA 1
ATOM 4312 C C . GLY B 1 53 ? 80.672 126.174 88.022 1.00 52.27 53 GLY B C 1
ATOM 4313 O O . GLY B 1 53 ? 81.224 125.766 89.047 1.00 52.27 53 GLY B O 1
ATOM 4314 N N . THR B 1 54 ? 79.412 125.859 87.717 1.00 52.18 54 THR B N 1
ATOM 4315 C CA . THR B 1 54 ? 78.659 124.928 88.549 1.00 52.18 54 THR B CA 1
ATOM 4316 C C . THR B 1 54 ? 79.272 123.534 88.507 1.00 52.18 54 THR B C 1
ATOM 4317 O O . THR B 1 54 ? 79.369 122.860 89.539 1.00 52.18 54 THR B O 1
ATOM 4321 N N . ALA B 1 55 ? 79.689 123.085 87.322 1.00 52.05 55 ALA B N 1
ATOM 4322 C CA . ALA B 1 55 ? 80.302 121.767 87.203 1.00 52.05 55 ALA B CA 1
ATOM 4323 C C . ALA B 1 55 ? 81.621 121.699 87.960 1.00 52.05 55 ALA B C 1
ATOM 4324 O O . ALA B 1 55 ? 81.920 120.692 88.612 1.00 52.05 55 ALA B O 1
ATOM 4326 N N . THR B 1 56 ? 82.430 122.757 87.876 1.00 51.46 56 THR B N 1
ATOM 4327 C CA . THR B 1 56 ? 83.690 122.780 88.611 1.00 51.46 56 THR B CA 1
ATOM 4328 C C . THR B 1 56 ? 83.449 122.772 90.114 1.00 51.46 56 THR B C 1
ATOM 4329 O O . THR B 1 56 ? 84.125 122.049 90.853 1.00 51.46 56 THR B O 1
ATOM 4333 N N . PHE B 1 57 ? 82.485 123.566 90.584 1.00 50.06 57 P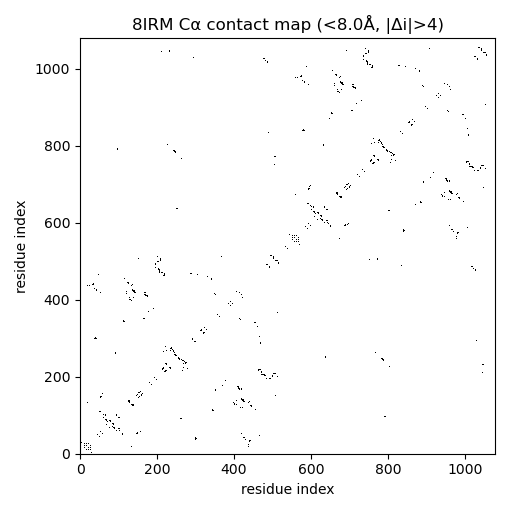HE B N 1
ATOM 4334 C CA . PHE B 1 57 ? 82.241 123.659 92.019 1.00 50.06 57 PHE B CA 1
ATOM 4335 C C . PHE B 1 57 ? 81.765 122.332 92.592 1.00 50.06 57 PHE B C 1
ATOM 4336 O O . PHE B 1 57 ? 82.219 121.915 93.662 1.00 50.06 57 PHE B O 1
ATOM 4344 N N . LEU B 1 58 ? 80.851 121.651 91.896 1.00 50.18 58 LEU B N 1
ATOM 4345 C CA . LEU B 1 58 ? 80.356 120.370 92.390 1.00 50.18 58 LEU B CA 1
ATOM 4346 C C . LEU B 1 58 ? 81.482 119.354 92.506 1.00 50.18 58 LEU B C 1
ATOM 4347 O O . LEU B 1 58 ? 81.592 118.649 93.516 1.00 50.18 58 LEU B O 1
ATOM 4352 N N . THR B 1 59 ? 82.338 119.274 91.488 1.00 50.98 59 THR B N 1
ATOM 4353 C CA . THR B 1 59 ? 83.461 118.349 91.518 1.00 50.98 59 THR B CA 1
ATOM 4354 C C . THR B 1 59 ? 84.494 118.746 92.565 1.00 50.98 59 THR B C 1
ATOM 4355 O O . THR B 1 59 ? 85.310 117.912 92.970 1.00 50.98 59 THR B O 1
ATOM 4359 N N . MET B 1 60 ? 84.452 119.990 93.036 1.00 50.43 60 MET B N 1
ATOM 4360 C CA . MET B 1 60 ? 85.462 120.532 93.930 1.00 50.43 60 MET B CA 1
ATOM 4361 C C . MET B 1 60 ? 84.942 120.820 95.332 1.00 50.43 60 MET B C 1
ATOM 4362 O O . MET B 1 60 ? 85.750 120.978 96.253 1.00 50.43 60 MET B O 1
ATOM 4367 N N . ALA B 1 61 ? 83.622 120.843 95.531 1.00 48.51 61 ALA B N 1
ATOM 4368 C CA . ALA B 1 61 ? 83.059 121.313 96.792 1.00 48.51 61 ALA B CA 1
ATOM 4369 C C . ALA B 1 61 ? 83.417 120.421 97.972 1.00 48.51 61 ALA B C 1
ATOM 4370 O O . ALA B 1 61 ? 83.192 120.819 99.119 1.00 48.51 61 ALA B O 1
ATOM 4372 N N . TYR B 1 62 ? 83.952 119.223 97.726 1.00 47.65 62 TYR B N 1
ATOM 4373 C CA . TYR B 1 62 ? 84.371 118.361 98.826 1.00 47.65 62 TYR B CA 1
ATOM 4374 C C . TYR B 1 62 ? 85.447 119.009 99.685 1.00 47.65 62 TYR B C 1
ATOM 4375 O O . TYR B 1 62 ? 85.614 118.622 100.845 1.00 47.65 62 TYR B O 1
ATOM 4384 N N . ILE B 1 63 ? 86.182 119.981 99.140 1.00 47.42 63 ILE B N 1
ATOM 4385 C CA . ILE B 1 63 ? 87.215 120.661 99.913 1.00 47.42 63 ILE B CA 1
ATOM 4386 C C . ILE B 1 63 ? 86.598 121.486 101.034 1.00 47.42 63 ILE B C 1
ATOM 4387 O O . ILE B 1 63 ? 87.267 121.798 102.026 1.00 47.42 63 ILE B O 1
ATOM 4392 N N . LEU B 1 64 ? 85.321 121.850 100.902 1.00 47.93 64 LEU B N 1
ATOM 4393 C CA . LEU B 1 64 ? 84.638 122.554 101.982 1.00 47.93 64 LEU B CA 1
ATOM 4394 C C . LEU B 1 64 ? 84.548 121.693 103.232 1.00 47.93 64 LEU B C 1
ATOM 4395 O O . LEU B 1 64 ? 84.515 122.219 104.350 1.00 47.93 64 LEU B O 1
ATOM 4400 N N . ALA B 1 65 ? 84.507 120.375 103.063 1.00 46.95 65 ALA B N 1
ATOM 4401 C CA . ALA B 1 65 ? 84.473 119.428 104.166 1.00 46.95 65 ALA B CA 1
ATOM 4402 C C . ALA B 1 65 ? 85.861 118.938 104.556 1.00 46.95 65 ALA B C 1
ATOM 4403 O O . ALA B 1 65 ? 86.215 118.944 105.738 1.00 46.95 65 ALA B O 1
ATOM 4405 N N . VAL B 1 66 ? 86.653 118.511 103.573 1.00 46.46 66 VAL B N 1
ATOM 4406 C CA . VAL B 1 66 ? 87.907 117.824 103.861 1.00 46.46 66 VAL B CA 1
ATOM 4407 C C . VAL B 1 66 ? 88.948 118.787 104.421 1.00 46.46 66 VAL B C 1
ATOM 4408 O O . VAL B 1 66 ? 89.643 118.468 105.392 1.00 46.46 66 VAL B O 1
ATOM 4412 N N . ASN B 1 67 ? 89.078 119.973 103.823 1.00 45.83 67 ASN B N 1
ATOM 4413 C CA . ASN B 1 67 ? 90.180 120.865 104.178 1.00 45.83 67 ASN B CA 1
ATOM 4414 C C . ASN B 1 67 ? 90.073 121.345 105.619 1.00 45.83 67 ASN B C 1
ATOM 4415 O O . ASN B 1 67 ? 91.049 121.293 106.376 1.00 45.83 67 ASN B O 1
ATOM 4420 N N . ALA B 1 68 ? 88.896 121.829 106.016 1.00 46.51 68 ALA B N 1
ATOM 4421 C CA . ALA B 1 68 ? 88.738 122.358 107.365 1.00 46.51 68 ALA B CA 1
ATOM 4422 C C . ALA B 1 68 ? 88.881 121.262 108.411 1.00 46.51 68 ALA B C 1
ATOM 4423 O O . ALA B 1 68 ? 89.440 121.495 109.488 1.00 46.51 68 ALA B O 1
ATOM 4425 N N . SER B 1 69 ? 88.371 120.065 108.116 1.00 47.09 69 SER B N 1
ATOM 4426 C CA . SER B 1 69 ? 88.509 118.952 109.048 1.00 47.09 69 SER B CA 1
ATOM 4427 C C . SER B 1 69 ? 89.970 118.568 109.239 1.00 47.09 69 SER B C 1
ATOM 4428 O O . SER B 1 69 ? 90.406 118.298 110.364 1.00 47.09 69 SER B O 1
ATOM 4431 N N . ILE B 1 70 ? 90.739 118.531 108.151 1.00 45.99 70 ILE B N 1
ATOM 4432 C CA . ILE B 1 70 ? 92.148 118.168 108.250 1.00 45.99 70 ILE B CA 1
ATOM 4433 C C . ILE B 1 70 ? 92.926 119.230 109.016 1.00 45.99 70 ILE B C 1
ATOM 4434 O O . ILE B 1 70 ? 93.688 118.915 109.937 1.00 45.99 70 ILE B O 1
ATOM 4439 N N . LEU B 1 71 ? 92.741 120.502 108.659 1.00 46.79 71 LEU B N 1
ATOM 4440 C CA . LEU B 1 71 ? 93.498 121.568 109.307 1.00 46.79 71 LEU B CA 1
ATOM 4441 C C . LEU B 1 71 ? 93.077 121.763 110.757 1.00 46.79 71 LEU B C 1
ATOM 4442 O O . LEU B 1 71 ? 93.848 122.306 111.554 1.00 46.79 71 LEU B O 1
ATOM 4447 N N . SER B 1 72 ? 91.860 121.349 111.113 1.00 49.16 72 SER B N 1
ATOM 4448 C CA . SER B 1 72 ? 91.432 121.433 112.505 1.00 49.16 72 SER B CA 1
ATOM 4449 C C . SER B 1 72 ? 92.228 120.480 113.385 1.00 49.16 72 SER B C 1
ATOM 4450 O O . SER B 1 72 ? 92.566 120.816 114.525 1.00 49.16 72 SER B O 1
ATOM 4453 N N . ASP B 1 73 ? 92.531 119.285 112.873 1.00 50.83 73 ASP B N 1
ATOM 4454 C CA . ASP B 1 73 ? 93.326 118.324 113.627 1.00 50.83 73 ASP B CA 1
ATOM 4455 C C . ASP B 1 73 ? 94.719 118.851 113.935 1.00 50.83 73 ASP B C 1
ATOM 4456 O O . ASP B 1 73 ? 95.375 118.344 114.850 1.00 50.83 73 ASP B O 1
ATOM 4461 N N . SER B 1 74 ? 95.182 119.857 113.192 1.00 50.00 74 SER B N 1
ATOM 4462 C CA . SER B 1 74 ? 96.441 120.520 113.497 1.00 50.00 74 SER B CA 1
ATOM 4463 C C . SER B 1 74 ? 96.404 121.269 114.820 1.00 50.00 74 SER B C 1
ATOM 4464 O O . SER B 1 74 ? 97.463 121.665 115.319 1.00 50.00 74 SER B O 1
ATOM 4467 N N . GLY B 1 75 ? 95.221 121.482 115.393 1.00 52.59 75 GLY B N 1
ATOM 4468 C CA . GLY B 1 75 ? 95.080 122.155 116.664 1.00 52.59 75 GLY B CA 1
ATOM 4469 C C . GLY B 1 75 ? 94.821 123.641 116.569 1.00 52.59 75 GLY B C 1
ATOM 4470 O O . GLY B 1 75 ? 94.388 124.241 117.559 1.00 52.59 75 GLY B O 1
ATOM 4471 N N . GLY B 1 76 ? 95.069 124.250 115.412 1.00 50.65 76 GLY B N 1
ATOM 4472 C CA . GLY B 1 76 ? 94.812 125.666 115.263 1.00 50.65 76 GLY B CA 1
ATOM 4473 C C . GLY B 1 76 ? 95.786 126.518 116.057 1.00 50.65 76 GLY B C 1
ATOM 4474 O O . GLY B 1 76 ? 96.912 126.117 116.360 1.00 50.65 76 GLY B O 1
ATOM 4475 N N . THR B 1 77 ? 95.331 127.719 116.409 1.00 54.92 77 THR B N 1
ATOM 4476 C CA . THR B 1 77 ? 96.185 128.724 117.023 1.00 54.92 77 THR B CA 1
ATOM 4477 C C . THR B 1 77 ? 96.280 128.616 118.538 1.00 54.92 77 THR B C 1
ATOM 4478 O O . THR B 1 77 ? 97.087 129.334 119.136 1.00 54.92 77 THR B O 1
ATOM 4482 N N . CYS B 1 78 ? 95.496 127.757 119.179 1.00 63.86 78 CYS B N 1
ATOM 4483 C CA . CYS B 1 78 ? 95.461 127.776 120.632 1.00 63.86 78 CYS B CA 1
ATOM 4484 C C . CYS B 1 78 ? 96.430 126.755 121.209 1.00 63.86 78 CYS B C 1
ATOM 4485 O O . CYS B 1 78 ? 96.755 125.745 120.580 1.00 63.86 78 CYS B O 1
ATOM 4488 N N . SER B 1 79 ? 96.877 127.032 122.425 1.00 67.85 79 SER B N 1
ATOM 4489 C CA . SER B 1 79 ? 97.882 126.265 123.134 1.00 67.85 79 SER B CA 1
ATOM 4490 C C . SER B 1 79 ? 97.293 125.712 124.429 1.00 67.85 79 SER B C 1
ATOM 4491 O O . SER B 1 79 ? 96.074 125.708 124.634 1.00 67.85 79 SER B O 1
ATOM 4494 N N . VAL B 1 80 ? 98.173 125.218 125.297 1.00 69.51 80 VAL B N 1
ATOM 4495 C CA . VAL B 1 80 ? 97.810 124.744 126.628 1.00 69.51 80 VAL B CA 1
ATOM 4496 C C . VAL B 1 80 ? 97.124 125.864 127.403 1.00 69.51 80 VAL B C 1
ATOM 4497 O O . VAL B 1 80 ? 96.353 125.609 128.335 1.00 69.51 80 VAL B O 1
ATOM 4501 N N . SER B 1 81 ? 97.388 127.114 127.013 1.00 69.46 81 SER B N 1
ATOM 4502 C CA . SER B 1 81 ? 96.804 128.258 127.704 1.00 69.46 81 SER B CA 1
ATOM 4503 C C . SER B 1 81 ? 95.281 128.249 127.672 1.00 69.46 81 SER B C 1
ATOM 4504 O O . SER B 1 81 ? 94.653 128.854 128.547 1.00 69.46 81 SER B O 1
ATOM 4507 N N . ASP B 1 82 ? 94.672 127.584 126.693 1.00 70.28 82 ASP B N 1
ATOM 4508 C CA . ASP B 1 82 ? 93.224 127.444 126.640 1.00 70.28 82 ASP B CA 1
ATOM 4509 C C . ASP B 1 82 ? 92.729 126.131 127.228 1.00 70.28 82 ASP B C 1
ATOM 4510 O O . ASP B 1 82 ? 91.525 125.865 127.182 1.00 70.28 82 ASP B O 1
ATOM 4515 N N . CYS B 1 83 ? 93.619 125.309 127.775 1.00 71.22 83 CYS B N 1
ATOM 4516 C CA . CYS B 1 83 ? 93.203 124.142 128.538 1.00 71.22 83 CYS B CA 1
ATOM 4517 C C . CYS B 1 83 ? 92.757 124.587 129.925 1.00 71.22 83 CYS B C 1
ATOM 4518 O O . CYS B 1 83 ? 93.464 125.341 130.600 1.00 71.22 83 CYS B O 1
ATOM 4521 N N . ILE B 1 84 ? 91.582 124.131 130.346 1.00 75.40 84 ILE B N 1
ATOM 4522 C CA . ILE B 1 84 ? 91.042 124.509 131.650 1.00 75.40 84 ILE B CA 1
ATOM 4523 C C . ILE B 1 84 ? 91.596 123.572 132.717 1.00 75.40 84 ILE B C 1
ATOM 4524 O O . ILE B 1 84 ? 91.843 122.390 132.436 1.00 75.40 84 ILE B O 1
ATOM 4529 N N . PRO B 1 85 ? 91.841 124.057 133.933 1.00 83.98 85 PRO B N 1
ATOM 4530 C CA . PRO B 1 85 ? 92.209 123.147 135.023 1.00 83.98 85 PRO B CA 1
ATOM 4531 C C . PRO B 1 85 ? 91.078 122.175 135.323 1.00 83.98 85 PRO B C 1
ATOM 4532 O O . PRO B 1 85 ? 89.899 122.531 135.274 1.00 83.98 85 PRO B O 1
ATOM 4536 N N . LEU B 1 86 ? 91.448 120.940 135.643 1.00 92.43 86 LEU B N 1
ATOM 4537 C CA . LEU B 1 86 ? 90.492 119.873 135.896 1.00 92.43 86 LEU B CA 1
ATOM 4538 C C . LEU B 1 86 ? 90.597 119.417 137.342 1.00 92.43 86 LEU B C 1
ATOM 4539 O O . LEU B 1 86 ? 91.688 119.403 137.922 1.00 92.43 86 LEU B O 1
ATOM 4544 N N . CYS B 1 87 ? 89.459 119.044 137.920 1.00 107.85 87 CYS B N 1
ATOM 4545 C CA . CYS B 1 87 ? 89.440 118.556 139.288 1.00 107.85 87 CYS B CA 1
ATOM 4546 C C . CYS B 1 87 ? 90.155 117.212 139.384 1.00 107.85 87 CYS B C 1
ATOM 4547 O O . CYS B 1 87 ? 90.329 116.497 138.393 1.00 107.85 87 CYS B O 1
ATOM 4550 N N . SER B 1 88 ? 90.579 116.876 140.604 1.00 110.55 88 SER B N 1
ATOM 4551 C CA . SER B 1 88 ? 91.313 115.631 140.811 1.00 110.55 88 SER B CA 1
ATOM 4552 C C . SER B 1 88 ? 90.459 114.422 140.454 1.00 110.55 88 SER B C 1
ATOM 4553 O O . SER B 1 88 ? 90.944 113.474 139.826 1.00 110.55 88 SER B O 1
ATOM 4556 N N . ASN B 1 89 ? 89.184 114.435 140.840 1.00 115.32 89 ASN B N 1
ATOM 4557 C CA . ASN B 1 89 ? 88.328 113.331 140.423 1.00 115.32 89 ASN B CA 1
ATOM 4558 C C . ASN B 1 89 ? 87.412 113.758 139.285 1.00 115.32 89 ASN B C 1
ATOM 4559 O O . ASN B 1 89 ? 87.032 114.935 139.206 1.00 115.32 89 ASN B O 1
ATOM 4564 N N . PRO B 1 90 ? 87.080 112.854 138.361 1.00 115.49 90 PRO B N 1
ATOM 4565 C CA . PRO B 1 90 ? 86.202 113.236 137.242 1.00 115.49 90 PRO B CA 1
ATOM 4566 C C . PRO B 1 90 ? 84.770 113.525 137.654 1.00 115.49 90 PRO B C 1
ATOM 4567 O O . PRO B 1 90 ? 84.046 114.180 136.894 1.00 115.49 90 PRO B O 1
ATOM 4571 N N . ALA B 1 91 ? 84.337 113.061 138.826 1.00 118.19 91 ALA B N 1
ATOM 4572 C CA . ALA B 1 91 ? 82.935 113.169 139.210 1.00 118.19 91 ALA B CA 1
ATOM 4573 C C . ALA B 1 91 ? 82.538 114.568 139.663 1.00 118.19 91 ALA B C 1
ATOM 4574 O O . ALA B 1 91 ? 81.343 114.817 139.853 1.00 118.19 91 ALA B O 1
ATOM 4576 N N . ILE B 1 92 ? 83.490 115.478 139.841 1.00 117.97 92 ILE B N 1
ATOM 4577 C CA . ILE B 1 92 ? 83.215 116.804 140.382 1.00 117.97 92 ILE B CA 1
ATOM 4578 C C . ILE B 1 92 ? 83.612 117.844 139.344 1.00 117.97 92 ILE B C 1
ATOM 4579 O O . ILE B 1 92 ? 84.741 117.828 138.838 1.00 117.97 92 ILE B O 1
ATOM 4584 N N . GLU B 1 93 ? 82.680 118.740 139.028 1.00 119.33 93 GLU B N 1
ATOM 4585 C CA . GLU B 1 93 ? 82.964 119.847 138.132 1.00 119.33 93 GLU B CA 1
ATOM 4586 C C . GLU B 1 93 ? 83.970 120.792 138.796 1.00 119.33 93 GLU B C 1
ATOM 4587 O O . GLU B 1 93 ? 83.941 120.979 140.015 1.00 119.33 93 GLU B O 1
ATOM 4593 N N . PRO B 1 94 ? 84.879 121.389 138.016 1.00 116.44 94 PRO B N 1
ATOM 4594 C CA . PRO B 1 94 ? 86.004 122.121 138.629 1.00 116.44 94 PRO B CA 1
ATOM 4595 C C . PRO B 1 94 ? 85.605 123.232 139.588 1.00 116.44 94 PRO B C 1
ATOM 4596 O O . PRO B 1 94 ? 86.385 123.546 140.496 1.00 116.44 94 PRO B O 1
ATOM 4600 N N . SER B 1 95 ? 84.433 123.849 139.420 1.00 119.52 95 SER B N 1
ATOM 4601 C CA . SER B 1 95 ? 84.038 124.908 140.345 1.00 119.52 95 SER B CA 1
ATOM 4602 C C . SER B 1 95 ? 83.808 124.370 141.752 1.00 119.52 95 SER B C 1
ATOM 4603 O O . SER B 1 95 ? 84.011 125.094 142.733 1.00 119.52 95 SER B O 1
ATOM 4606 N N . GLN B 1 96 ? 83.391 123.109 141.874 1.00 120.82 96 GLN B N 1
ATOM 4607 C CA . GLN B 1 96 ? 83.143 122.483 143.167 1.00 120.82 96 GLN B CA 1
ATOM 4608 C C . GLN B 1 96 ? 84.347 121.680 143.651 1.00 120.82 96 GLN B C 1
ATOM 4609 O O . GLN B 1 96 ? 84.210 120.797 144.501 1.00 120.82 96 GLN B O 1
ATOM 4615 N N . CYS B 1 97 ? 85.532 121.978 143.122 1.00 119.38 97 CYS B N 1
ATOM 4616 C CA . CYS B 1 97 ? 86.741 121.230 143.467 1.00 119.38 97 CYS B CA 1
ATOM 4617 C C . CYS B 1 97 ? 87.424 121.845 144.690 1.00 119.38 97 CYS B C 1
ATOM 4618 O O . CYS B 1 97 ? 88.566 122.303 144.649 1.00 119.38 97 CYS B O 1
ATOM 4621 N N . THR B 1 98 ? 86.687 121.847 145.800 1.00 123.34 98 THR B N 1
ATOM 4622 C CA . THR B 1 98 ? 87.185 122.328 147.085 1.00 123.34 98 THR B CA 1
ATOM 4623 C C . THR B 1 98 ? 86.800 121.310 148.150 1.00 123.34 98 THR B C 1
ATOM 4624 O O . THR B 1 98 ? 85.617 121.166 148.476 1.00 123.34 98 THR B O 1
ATOM 4628 N N . GLY B 1 99 ? 87.791 120.606 148.689 1.00 122.81 99 GLY B N 1
ATOM 4629 C CA . GLY B 1 99 ? 87.547 119.604 149.698 1.00 122.81 99 GLY B CA 1
ATOM 4630 C C . GLY B 1 99 ? 88.818 118.917 150.155 1.00 122.81 99 GLY B C 1
ATOM 4631 O O . GLY B 1 99 ? 89.923 119.237 149.707 1.00 122.81 99 GLY B O 1
ATOM 4632 N N . PRO B 1 100 ? 88.682 117.956 151.070 1.00 123.48 100 PRO B N 1
ATOM 4633 C CA . PRO B 1 100 ? 89.864 117.229 151.554 1.00 123.48 100 PRO B CA 1
ATOM 4634 C C . PRO B 1 100 ? 90.389 116.276 150.490 1.00 123.48 100 PRO B C 1
ATOM 4635 O O . PRO B 1 100 ? 89.645 115.454 149.948 1.00 123.48 100 PRO B O 1
ATOM 4639 N N . GLY B 1 101 ? 91.680 116.394 150.191 1.00 119.47 101 GLY B N 1
ATOM 4640 C CA . GLY B 1 101 ? 92.278 115.572 149.159 1.00 119.47 101 GLY B CA 1
ATOM 4641 C C . GLY B 1 101 ? 91.820 115.898 147.758 1.00 119.47 101 GLY B C 1
ATOM 4642 O O . GLY B 1 101 ? 92.053 115.109 146.839 1.00 119.47 101 GLY B O 1
ATOM 4643 N N . LEU B 1 102 ? 91.177 117.046 147.568 1.00 117.23 102 LEU B N 1
ATOM 4644 C CA . LEU B 1 102 ? 90.637 117.457 146.280 1.00 117.23 102 LEU B CA 1
ATOM 4645 C C . LEU B 1 102 ? 91.376 118.703 145.817 1.00 117.23 102 LEU B C 1
ATOM 4646 O O . LEU B 1 102 ? 91.529 119.658 146.585 1.00 117.23 102 LEU B O 1
ATOM 4651 N N . ARG B 1 103 ? 91.834 118.691 144.567 1.00 110.29 103 ARG B N 1
ATOM 4652 C CA . ARG B 1 103 ? 92.646 119.783 144.052 1.00 110.29 103 ARG B CA 1
ATOM 4653 C C . ARG B 1 103 ? 92.399 119.939 142.560 1.00 110.29 103 ARG B C 1
ATOM 4654 O O . ARG B 1 103 ? 91.924 119.021 141.887 1.00 110.29 103 ARG B O 1
ATOM 4662 N N . LEU B 1 104 ? 92.735 121.120 142.048 1.00 102.65 104 LEU B N 1
ATOM 4663 C CA . LEU B 1 104 ? 92.652 121.399 140.622 1.00 102.65 104 LEU B CA 1
ATOM 4664 C C . LEU B 1 104 ? 93.999 121.116 139.972 1.00 102.65 104 LEU B C 1
ATOM 4665 O O . LEU B 1 104 ? 95.028 121.642 140.406 1.00 102.65 104 LEU B O 1
ATOM 4670 N N . ILE B 1 105 ? 93.988 120.286 138.935 1.00 95.01 105 ILE B N 1
ATOM 4671 C CA . ILE B 1 105 ? 95.206 119.903 138.233 1.00 95.01 105 ILE B CA 1
ATOM 4672 C C . ILE B 1 105 ? 95.487 120.943 137.158 1.00 95.01 105 ILE B C 1
ATOM 4673 O O . ILE B 1 105 ? 94.699 121.108 136.221 1.00 95.01 105 ILE B O 1
ATOM 4678 N N . GLN B 1 106 ? 96.607 121.645 137.293 1.00 87.76 106 GLN B N 1
ATOM 4679 C CA . GLN B 1 106 ? 96.984 122.626 136.290 1.00 87.76 106 GLN B CA 1
ATOM 4680 C C . GLN B 1 106 ? 97.328 121.924 134.978 1.00 87.76 106 GLN B C 1
ATOM 4681 O O . GLN B 1 106 ? 98.053 120.924 134.978 1.00 87.76 106 GLN B O 1
ATOM 4687 N N . PRO B 1 107 ? 96.822 122.418 133.848 1.00 79.20 107 PRO B N 1
ATOM 4688 C CA . PRO B 1 107 ? 97.035 121.724 132.571 1.00 79.20 107 PRO B CA 1
ATOM 4689 C C . PRO B 1 107 ? 98.476 121.852 132.097 1.00 79.20 107 PRO B C 1
ATOM 4690 O O . PRO B 1 107 ? 99.106 122.901 132.248 1.00 79.20 107 PRO B O 1
ATOM 4694 N N . ASP B 1 108 ? 98.989 120.775 131.518 1.00 72.80 108 ASP B N 1
ATOM 4695 C CA . ASP B 1 108 ? 100.321 120.716 130.936 1.00 72.80 108 ASP B CA 1
ATOM 4696 C C . ASP B 1 108 ? 100.195 120.396 129.447 1.00 72.80 108 ASP B C 1
ATOM 4697 O O . ASP B 1 108 ? 99.102 120.422 128.877 1.00 72.80 108 ASP B O 1
ATOM 4702 N N . VAL B 1 109 ? 101.333 120.099 128.817 1.00 68.59 109 VAL B N 1
ATOM 4703 C CA . VAL B 1 109 ? 101.348 119.798 127.388 1.00 68.59 109 VAL B CA 1
ATOM 4704 C C . VAL B 1 109 ? 100.446 118.612 127.067 1.00 68.59 109 VAL B C 1
ATOM 4705 O O . VAL B 1 109 ? 99.853 118.548 125.984 1.00 68.59 109 VAL B O 1
ATOM 4709 N N . SER B 1 110 ? 100.305 117.670 128.002 1.00 66.29 110 SER B N 1
ATOM 4710 C CA . SER B 1 110 ? 99.510 116.475 127.745 1.00 66.29 110 SER B CA 1
ATOM 4711 C C . SER B 1 110 ? 98.016 116.764 127.659 1.00 66.29 110 SER B C 1
ATOM 4712 O O . SER B 1 110 ? 97.255 115.881 127.250 1.00 66.29 110 SER B O 1
ATOM 4715 N N . CYS B 1 111 ? 97.576 117.967 128.039 1.00 65.42 111 CYS B N 1
ATOM 4716 C CA . CYS B 1 111 ? 96.163 118.309 127.920 1.00 65.42 111 CYS B CA 1
ATOM 4717 C C . CYS B 1 111 ? 95.701 118.346 126.471 1.00 65.42 111 CYS B C 1
ATOM 4718 O O . CYS B 1 111 ? 94.510 118.152 126.205 1.00 65.42 111 CYS B O 1
ATOM 4721 N N . LYS B 1 112 ? 96.614 118.595 125.531 1.00 60.58 112 LYS B N 1
ATOM 4722 C CA . LYS B 1 112 ? 96.240 118.661 124.124 1.00 60.58 112 LYS B CA 1
ATOM 4723 C C . LYS B 1 112 ? 95.867 117.293 123.571 1.00 60.58 112 LYS B C 1
ATOM 4724 O O . LYS B 1 112 ? 95.029 117.198 122.668 1.00 60.58 112 LYS B O 1
ATOM 4730 N N . PHE B 1 113 ? 96.470 116.231 124.093 1.00 61.38 113 PHE B N 1
ATOM 4731 C CA . PHE B 1 113 ? 96.298 114.888 123.568 1.00 61.38 113 PHE B CA 1
ATOM 4732 C C . PHE B 1 113 ? 95.433 114.060 124.513 1.00 61.38 113 PHE B C 1
ATOM 4733 O O . PHE B 1 113 ? 94.972 114.537 125.551 1.00 61.38 113 PHE B O 1
ATOM 4741 N N . ASN B 1 114 ? 95.222 112.801 124.144 1.00 67.66 114 ASN B N 1
ATOM 4742 C CA . ASN B 1 114 ? 94.291 111.945 124.867 1.00 67.66 114 ASN B CA 1
ATOM 4743 C C . ASN B 1 114 ? 94.754 111.744 126.307 1.00 67.66 114 ASN B C 1
ATOM 4744 O O . ASN B 1 114 ? 95.915 111.377 126.534 1.00 67.66 114 ASN B O 1
ATOM 4749 N N . PRO B 1 115 ? 93.888 111.975 127.306 1.00 69.18 115 PRO B N 1
ATOM 4750 C CA . PRO B 1 115 ? 92.514 112.452 127.113 1.00 69.18 115 PRO B CA 1
ATOM 4751 C C . PRO B 1 115 ? 92.460 113.962 126.909 1.00 69.18 115 PRO B C 1
ATOM 4752 O O . PRO B 1 115 ? 93.025 114.710 127.706 1.00 69.18 115 PRO B O 1
ATOM 4756 N N . VAL B 1 116 ? 91.787 114.399 125.845 1.00 64.32 116 VAL B N 1
ATOM 4757 C CA . VAL B 1 116 ? 91.837 115.801 125.449 1.00 64.32 116 VAL B CA 1
ATOM 4758 C C . VAL B 1 116 ? 91.093 116.649 126.470 1.00 64.32 116 VAL B C 1
ATOM 4759 O O . VAL B 1 116 ? 89.958 116.339 126.853 1.00 64.32 116 VAL B O 1
ATOM 4763 N N . ASN B 1 117 ? 91.737 117.720 126.917 1.00 65.70 117 ASN B N 1
ATOM 4764 C CA . ASN B 1 117 ? 91.109 118.635 127.854 1.00 65.70 117 ASN B CA 1
ATOM 4765 C C . ASN B 1 117 ? 89.872 119.261 127.215 1.00 65.70 117 ASN B C 1
ATOM 4766 O O . ASN B 1 117 ? 89.916 119.663 126.047 1.00 65.70 117 ASN B O 1
ATOM 4771 N N . PRO B 1 118 ? 88.750 119.336 127.935 1.00 64.36 118 PRO B N 1
ATOM 4772 C CA . PRO B 1 118 ? 87.557 119.982 127.363 1.00 64.36 118 PRO B CA 1
ATOM 4773 C C . PRO B 1 118 ? 87.794 121.415 126.919 1.00 64.36 118 PRO B C 1
ATOM 4774 O O . PRO B 1 118 ? 87.171 121.869 125.953 1.00 64.36 118 PRO B O 1
ATOM 4778 N N . GLY B 1 119 ? 88.672 122.145 127.607 1.00 62.85 119 GLY B N 1
ATOM 4779 C CA . GLY B 1 119 ? 89.014 123.483 127.158 1.00 62.85 119 GLY B CA 1
ATOM 4780 C C . GLY B 1 119 ? 89.705 123.486 125.808 1.00 62.85 119 GLY B C 1
ATOM 4781 O O . GLY B 1 119 ? 89.427 124.336 124.960 1.00 62.85 119 GLY B O 1
ATOM 4782 N N . TYR B 1 120 ? 90.618 122.537 125.592 1.00 59.51 120 TYR B N 1
ATOM 4783 C CA . TYR B 1 120 ? 91.295 122.446 124.303 1.00 59.51 120 TYR B CA 1
ATOM 4784 C C . TYR B 1 120 ? 90.373 121.879 123.233 1.00 59.51 120 TYR B C 1
ATOM 4785 O O . TYR B 1 120 ? 90.491 122.232 122.055 1.00 59.51 120 TYR B O 1
ATOM 4794 N N . ALA B 1 121 ? 89.460 120.987 123.617 1.00 59.95 121 ALA B N 1
ATOM 4795 C CA . ALA B 1 121 ? 88.477 120.495 122.661 1.00 59.95 121 ALA B CA 1
ATOM 4796 C C . ALA B 1 121 ? 87.547 121.609 122.205 1.00 59.95 121 ALA B C 1
ATOM 4797 O O . ALA B 1 121 ? 86.991 121.542 121.103 1.00 59.95 121 ALA B O 1
ATOM 4799 N N . ALA B 1 122 ? 87.360 122.635 123.038 1.00 59.28 122 ALA B N 1
ATOM 4800 C CA . ALA B 1 122 ? 86.556 123.781 122.632 1.00 59.28 122 ALA B CA 1
ATOM 4801 C C . ALA B 1 122 ? 87.292 124.659 121.627 1.00 59.28 122 ALA B C 1
ATOM 4802 O O . ALA B 1 122 ? 86.651 125.386 120.863 1.00 59.28 122 ALA B O 1
ATOM 4804 N N . CYS B 1 123 ? 88.628 124.619 121.621 1.00 60.54 123 CYS B N 1
ATOM 4805 C CA . CYS B 1 123 ? 89.387 125.258 120.549 1.00 60.54 123 CYS B CA 1
ATOM 4806 C C . CYS B 1 123 ? 88.992 124.708 119.191 1.00 60.54 123 CYS B C 1
ATOM 4807 O O . CYS B 1 123 ? 88.517 125.442 118.318 1.00 60.54 123 CYS B O 1
ATOM 4810 N N . VAL B 1 124 ? 89.212 123.407 118.994 1.00 56.76 124 VAL B N 1
ATOM 4811 C CA . VAL B 1 124 ? 89.130 122.819 117.662 1.00 56.76 124 VAL B CA 1
ATOM 4812 C C . VAL B 1 124 ? 87.749 123.045 117.068 1.00 56.76 124 VAL B C 1
ATOM 4813 O O . VAL B 1 124 ? 87.610 123.291 115.866 1.00 56.76 124 VAL B O 1
ATOM 4817 N N . GLU B 1 125 ? 86.709 122.992 117.902 1.00 58.09 125 GLU B N 1
ATOM 4818 C CA . GLU B 1 125 ? 85.376 123.339 117.425 1.00 58.09 125 GLU B CA 1
ATOM 4819 C C . GLU B 1 125 ? 85.314 124.796 116.983 1.00 58.09 125 GLU B C 1
ATOM 4820 O O . GLU B 1 125 ? 84.754 125.107 115.927 1.00 58.09 125 GLU B O 1
ATOM 4826 N N . GLU B 1 126 ? 85.892 125.706 117.773 1.00 55.12 126 GLU B N 1
ATOM 4827 C CA . GLU B 1 126 ? 85.958 127.105 117.361 1.00 55.12 126 GLU B CA 1
ATOM 4828 C C . GLU B 1 126 ? 86.929 127.297 116.204 1.00 55.12 126 GLU B C 1
ATOM 4829 O O . GLU B 1 126 ? 86.664 128.083 115.288 1.00 55.12 126 GLU B O 1
ATOM 4835 N N . ILE B 1 127 ? 88.063 126.597 116.236 1.00 52.91 127 ILE B N 1
ATOM 4836 C CA . ILE B 1 127 ? 89.048 126.722 115.168 1.00 52.91 127 ILE B CA 1
ATOM 4837 C C . ILE B 1 127 ? 88.499 126.153 113.865 1.00 52.91 127 ILE B C 1
ATOM 4838 O O . ILE B 1 127 ? 88.747 126.696 112.783 1.00 52.91 127 ILE B O 1
ATOM 4843 N N . ARG B 1 128 ? 87.731 125.064 113.949 1.00 50.49 128 ARG B N 1
ATOM 4844 C CA . ARG B 1 128 ? 87.151 124.471 112.748 1.00 50.49 128 ARG B CA 1
ATOM 4845 C C . ARG B 1 128 ? 86.217 125.447 112.048 1.00 50.49 128 ARG B C 1
ATOM 4846 O O . ARG B 1 128 ? 86.209 125.533 110.816 1.00 50.49 128 ARG B O 1
ATOM 4854 N N . LYS B 1 129 ? 85.419 126.188 112.818 1.00 49.91 129 LYS B N 1
ATOM 4855 C CA . LYS B 1 129 ? 84.551 127.197 112.223 1.00 49.91 129 LYS B CA 1
ATOM 4856 C C . LYS B 1 129 ? 85.366 128.281 111.529 1.00 49.91 129 LYS B C 1
ATOM 4857 O O . LYS B 1 129 ? 84.996 128.749 110.447 1.00 49.91 129 LYS B O 1
ATOM 4863 N N . ASP B 1 130 ? 86.478 128.694 112.141 1.00 50.79 130 ASP B N 1
ATOM 4864 C CA . ASP B 1 130 ? 87.366 129.655 111.496 1.00 50.79 130 ASP B CA 1
ATOM 4865 C C . ASP B 1 130 ? 87.962 129.081 110.220 1.00 50.79 130 ASP B C 1
ATOM 4866 O O . ASP B 1 130 ? 88.076 129.781 109.208 1.00 50.79 130 ASP B O 1
ATOM 4871 N N . LEU B 1 131 ? 88.355 127.807 110.252 1.00 47.06 131 LEU B N 1
ATOM 4872 C CA . LEU B 1 131 ? 89.007 127.204 109.096 1.00 47.06 131 LEU B CA 1
ATOM 4873 C C . LEU B 1 131 ? 88.019 126.910 107.976 1.00 47.06 131 LEU B C 1
ATOM 4874 O O . LEU B 1 131 ? 88.418 126.830 106.811 1.00 47.06 131 LEU B O 1
ATOM 4879 N N . ILE B 1 132 ? 86.738 126.732 108.303 1.00 47.81 132 ILE B N 1
ATOM 4880 C CA . ILE B 1 132 ? 85.722 126.615 107.262 1.00 47.81 132 ILE B CA 1
ATOM 4881 C C . ILE B 1 132 ? 85.601 127.926 106.498 1.00 47.81 132 ILE B C 1
ATOM 4882 O O . ILE B 1 132 ? 85.580 127.947 105.263 1.00 47.81 132 ILE B O 1
ATOM 4887 N N . VAL B 1 133 ? 85.522 129.041 107.226 1.00 47.69 133 VAL B N 1
ATOM 4888 C CA . VAL B 1 133 ? 85.453 130.348 106.583 1.00 47.69 133 VAL B CA 1
ATOM 4889 C C . VAL B 1 133 ? 86.764 130.666 105.880 1.00 47.69 133 VAL B C 1
ATOM 4890 O O . VAL B 1 133 ? 86.773 131.222 104.776 1.00 47.69 133 VAL B O 1
ATOM 4894 N N . ALA B 1 134 ? 87.892 130.319 106.504 1.00 46.53 134 ALA B N 1
ATOM 4895 C CA . ALA B 1 134 ? 89.187 130.547 105.872 1.00 46.53 134 ALA B CA 1
ATOM 4896 C C . ALA B 1 134 ? 89.320 129.741 104.588 1.00 46.53 134 ALA B C 1
ATOM 4897 O O . ALA B 1 134 ? 89.880 130.224 103.599 1.00 46.53 134 ALA B O 1
ATOM 4899 N N . THR B 1 135 ? 88.817 128.505 104.587 1.00 46.97 135 THR B N 1
ATOM 4900 C CA . THR B 1 135 ? 88.825 127.703 103.369 1.00 46.97 135 THR B CA 1
ATOM 4901 C C . THR B 1 135 ? 88.009 128.369 102.271 1.00 46.97 135 THR B C 1
ATOM 4902 O O . THR B 1 135 ? 88.449 128.446 101.118 1.00 46.97 135 THR B O 1
ATOM 4906 N N . VAL B 1 136 ? 86.819 128.860 102.612 1.00 46.82 136 VAL B N 1
ATOM 4907 C CA . VAL B 1 136 ? 85.968 129.509 101.623 1.00 46.82 136 VAL B CA 1
ATOM 4908 C C . VAL B 1 136 ? 86.589 130.816 101.153 1.00 46.82 136 VAL B C 1
ATOM 4909 O O . VAL B 1 136 ? 86.682 131.081 99.949 1.00 46.82 136 VAL B O 1
ATOM 4913 N N . ALA B 1 137 ? 87.020 131.655 102.097 1.00 45.58 137 ALA B N 1
ATOM 4914 C CA . ALA B 1 137 ? 87.536 132.971 101.738 1.00 45.58 137 ALA B CA 1
ATOM 4915 C C . ALA B 1 137 ? 88.806 132.861 100.906 1.00 45.58 137 ALA B C 1
ATOM 4916 O O . ALA B 1 137 ? 89.001 133.627 99.957 1.00 45.58 137 ALA B O 1
ATOM 4918 N N . ALA B 1 138 ? 89.686 131.920 101.249 1.00 46.36 138 ALA B N 1
ATOM 4919 C CA . ALA B 1 138 ? 90.858 131.678 100.415 1.00 46.36 138 ALA B CA 1
ATOM 4920 C C . ALA B 1 138 ? 90.452 131.163 99.042 1.00 46.36 138 ALA B C 1
ATOM 4921 O O . ALA B 1 138 ? 91.018 131.574 98.023 1.00 46.36 138 ALA B O 1
ATOM 4923 N N . SER B 1 139 ? 89.475 130.255 98.996 1.00 47.43 139 SER B N 1
ATOM 4924 C CA . SER B 1 139 ? 88.980 129.757 97.719 1.00 47.43 139 SER B CA 1
ATOM 4925 C C . SER B 1 139 ? 88.284 130.857 96.929 1.00 47.43 139 SER B C 1
ATOM 4926 O O . SER B 1 139 ? 88.448 130.952 95.708 1.00 47.43 139 SER B O 1
ATOM 4929 N N . LEU B 1 140 ? 87.495 131.688 97.611 1.00 46.83 140 LEU B N 1
ATOM 4930 C CA . LEU B 1 140 ? 86.775 132.763 96.937 1.00 46.83 140 LEU B CA 1
ATOM 4931 C C . LEU B 1 140 ? 87.739 133.788 96.354 1.00 46.83 140 LEU B C 1
ATOM 4932 O O . LEU B 1 140 ? 87.619 134.179 95.188 1.00 46.83 140 LEU B O 1
ATOM 4937 N N . ILE B 1 141 ? 88.701 134.241 97.159 1.00 47.22 141 ILE B N 1
ATOM 4938 C CA . ILE B 1 141 ? 89.638 135.261 96.701 1.00 47.22 141 ILE B CA 1
ATOM 4939 C C . ILE B 1 141 ? 90.537 134.710 95.602 1.00 47.22 141 ILE B C 1
ATOM 4940 O O . ILE B 1 141 ? 90.827 135.398 94.617 1.00 47.22 141 ILE B O 1
ATOM 4945 N N . GLY B 1 142 ? 90.987 133.463 95.747 1.00 48.10 142 GLY B N 1
ATOM 4946 C CA . GLY B 1 142 ? 91.828 132.869 94.721 1.00 48.10 142 GLY B CA 1
ATOM 4947 C C . GLY B 1 142 ? 91.122 132.739 93.385 1.00 48.10 142 GLY B C 1
ATOM 4948 O O . GLY B 1 142 ? 91.716 132.980 92.333 1.00 48.10 142 GLY B O 1
ATOM 4949 N N . CYS B 1 143 ? 89.847 132.347 93.409 1.00 48.30 143 CYS B N 1
ATOM 4950 C CA . CYS B 1 143 ? 89.083 132.232 92.171 1.00 48.30 143 CYS B CA 1
ATOM 4951 C C . CYS B 1 143 ? 88.869 133.594 91.525 1.00 48.30 143 CYS B C 1
ATOM 4952 O O . CYS B 1 143 ? 88.943 133.726 90.298 1.00 48.30 143 CYS B O 1
ATOM 4955 N N . VAL B 1 144 ? 88.591 134.619 92.333 1.00 49.00 144 VAL B N 1
ATOM 4956 C CA . VAL B 1 144 ? 88.357 135.954 91.793 1.00 49.00 144 VAL B CA 1
ATOM 4957 C C . VAL B 1 144 ? 89.631 136.516 91.172 1.00 49.00 144 VAL B C 1
ATOM 4958 O O . VAL B 1 144 ? 89.597 137.119 90.093 1.00 49.00 144 VAL B O 1
ATOM 4962 N N . ILE B 1 145 ? 90.773 136.330 91.838 1.00 50.03 145 ILE B N 1
ATOM 4963 C CA . ILE B 1 145 ? 92.040 136.801 91.286 1.00 50.03 145 ILE B CA 1
ATOM 4964 C C . ILE B 1 145 ? 92.353 136.082 89.982 1.00 50.03 145 ILE B C 1
ATOM 4965 O O . ILE B 1 145 ? 92.758 136.705 88.993 1.00 50.03 145 ILE B O 1
ATOM 4970 N N . MET B 1 146 ? 92.174 134.760 89.958 1.00 51.98 146 MET B N 1
ATOM 4971 C CA . MET B 1 146 ? 92.421 134.000 88.738 1.00 51.98 146 MET B CA 1
ATOM 4972 C C . MET B 1 146 ? 91.444 134.389 87.637 1.00 51.98 146 MET B C 1
ATOM 4973 O O . MET B 1 146 ? 91.830 134.516 86.470 1.00 51.98 146 MET B O 1
ATOM 4978 N N . GLY B 1 147 ? 90.172 134.575 87.987 1.00 52.88 147 GLY B N 1
ATOM 4979 C CA . GLY B 1 147 ? 89.186 134.932 86.982 1.00 52.88 147 GLY B CA 1
ATOM 4980 C C . GLY B 1 147 ? 89.408 136.313 86.398 1.00 52.88 147 GLY B C 1
ATOM 4981 O O . GLY B 1 147 ? 89.193 136.532 85.203 1.00 52.88 147 GLY B O 1
ATOM 4982 N N . LEU B 1 148 ? 89.839 137.264 87.226 1.00 54.81 148 LEU B N 1
ATOM 4983 C CA . LEU B 1 148 ? 89.973 138.639 86.759 1.00 54.81 148 LEU B CA 1
ATOM 4984 C C . LEU B 1 148 ? 91.352 138.903 86.167 1.00 54.81 148 LEU B C 1
ATOM 4985 O O . LEU B 1 148 ? 91.466 139.358 85.024 1.00 54.81 148 LEU B O 1
ATOM 4990 N N . MET B 1 149 ? 92.410 138.629 86.928 1.00 57.97 149 MET B N 1
ATOM 4991 C CA . MET B 1 149 ? 93.751 138.996 86.490 1.00 57.97 149 MET B CA 1
ATOM 4992 C C . MET B 1 149 ? 94.293 138.058 85.418 1.00 57.97 149 MET B C 1
ATOM 4993 O O . MET B 1 149 ? 95.003 138.505 84.511 1.00 57.97 149 MET B O 1
ATOM 4998 N N . ALA B 1 150 ? 93.967 136.770 85.489 1.00 54.76 150 ALA B N 1
ATOM 4999 C CA . ALA B 1 150 ? 94.444 135.807 84.505 1.00 54.76 150 ALA B CA 1
ATOM 5000 C C . ALA B 1 150 ? 93.420 135.480 83.431 1.00 54.76 150 ALA B C 1
ATOM 5001 O O . ALA B 1 150 ? 93.809 135.111 82.318 1.00 54.7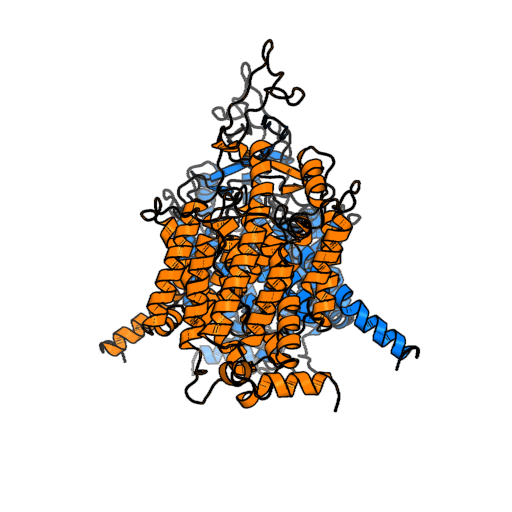6 150 ALA B O 1
ATOM 5003 N N . ASN B 1 151 ? 92.128 135.604 83.738 1.00 55.09 151 ASN B N 1
ATOM 5004 C CA . ASN B 1 151 ? 91.043 135.322 82.798 1.00 55.09 151 ASN B CA 1
ATOM 5005 C C . ASN B 1 151 ? 91.108 133.877 82.300 1.00 55.09 151 ASN B C 1
ATOM 5006 O O . ASN B 1 151 ? 91.156 133.601 81.101 1.00 55.09 151 ASN B O 1
ATOM 5011 N N . LEU B 1 152 ? 91.107 132.951 83.251 1.00 53.63 152 LEU B N 1
ATOM 5012 C CA . LEU B 1 152 ? 91.129 131.534 82.935 1.00 53.63 152 LEU B CA 1
ATOM 5013 C C . LEU B 1 152 ? 90.063 130.803 83.735 1.00 53.63 152 LEU B C 1
ATOM 5014 O O . LEU B 1 152 ? 89.758 131.186 84.868 1.00 53.63 152 LEU B O 1
ATOM 5019 N N . PRO B 1 153 ? 89.481 129.738 83.167 1.00 53.82 153 PRO B N 1
ATOM 5020 C CA . PRO B 1 153 ? 88.431 128.968 83.846 1.00 53.82 153 PRO B CA 1
ATOM 5021 C C . PRO B 1 153 ? 88.967 127.999 84.898 1.00 53.82 153 PRO B C 1
ATOM 5022 O O . PRO B 1 153 ? 88.668 126.805 84.879 1.00 53.82 153 PRO B O 1
ATOM 5026 N N . LEU B 1 154 ? 89.759 128.521 85.828 1.00 51.17 154 LEU B N 1
ATOM 5027 C CA . LEU B 1 154 ? 90.424 127.719 86.842 1.00 51.17 154 LEU B CA 1
ATOM 5028 C C . LEU B 1 154 ? 89.943 128.121 88.228 1.00 51.17 154 LEU B C 1
ATOM 5029 O O . LEU B 1 154 ? 89.835 129.311 88.538 1.00 51.17 154 LEU B O 1
ATOM 5034 N N . ALA B 1 155 ? 89.659 127.123 89.056 1.00 49.31 155 ALA B N 1
ATOM 5035 C CA . ALA B 1 155 ? 89.185 127.333 90.416 1.00 49.31 155 ALA B CA 1
ATOM 5036 C C . ALA B 1 155 ? 90.307 127.026 91.395 1.00 49.31 155 ALA B C 1
ATOM 5037 O O . ALA B 1 155 ? 91.035 126.043 91.224 1.00 49.31 155 ALA B O 1
ATOM 5039 N N . LEU B 1 156 ? 90.445 127.868 92.415 1.00 48.46 156 LEU B N 1
ATOM 5040 C CA . LEU B 1 156 ? 91.504 127.745 93.405 1.00 48.46 156 LEU B CA 1
ATOM 5041 C C . LEU B 1 156 ? 90.910 127.438 94.771 1.00 48.46 156 LEU B C 1
ATOM 5042 O O . LEU B 1 156 ? 89.859 127.971 95.137 1.00 48.46 156 LEU B O 1
ATOM 5047 N N . ALA B 1 157 ? 91.588 126.574 95.516 1.00 47.53 157 ALA B N 1
ATOM 5048 C CA . ALA B 1 157 ? 91.174 126.177 96.854 1.00 47.53 157 ALA B CA 1
ATOM 5049 C C . ALA B 1 157 ? 92.380 125.589 97.576 1.00 47.53 157 ALA B C 1
ATOM 5050 O O . ALA B 1 157 ? 93.376 125.257 96.923 1.00 47.53 157 ALA B O 1
ATOM 5052 N N . PRO B 1 158 ? 92.354 125.470 98.904 1.00 47.30 158 PRO B N 1
ATOM 5053 C CA . PRO B 1 158 ? 93.472 124.822 99.599 1.00 47.30 158 PRO B CA 1
ATOM 5054 C C . PRO B 1 158 ? 93.703 123.412 99.077 1.00 47.30 158 PRO B C 1
ATOM 5055 O O . PRO B 1 158 ? 92.824 122.552 99.142 1.00 47.30 158 PRO B O 1
ATOM 5059 N N . GLY B 1 159 ? 94.907 123.183 98.561 1.00 47.67 159 GLY B N 1
ATOM 5060 C CA . GLY B 1 159 ? 95.203 121.962 97.834 1.00 47.67 159 GLY B CA 1
ATOM 5061 C C . GLY B 1 159 ? 95.361 120.758 98.747 1.00 47.67 159 GLY B C 1
ATOM 5062 O O . GLY B 1 159 ? 95.984 120.838 99.802 1.00 47.67 159 GLY B O 1
ATOM 5063 N N . MET B 1 160 ? 94.802 119.630 98.302 1.00 47.15 160 MET B N 1
ATOM 5064 C CA . MET B 1 160 ? 94.869 118.398 99.081 1.00 47.15 160 MET B CA 1
ATOM 5065 C C . MET B 1 160 ? 96.309 117.945 99.279 1.00 47.15 160 MET B C 1
ATOM 5066 O O . MET B 1 160 ? 96.619 117.241 100.246 1.00 47.15 160 MET B O 1
ATOM 5071 N N . GLY B 1 161 ? 97.200 118.329 98.365 1.00 47.58 161 GLY B N 1
ATOM 5072 C CA . GLY B 1 161 ? 98.600 117.970 98.516 1.00 47.58 161 GLY B CA 1
ATOM 5073 C C . GLY B 1 161 ? 99.241 118.604 99.735 1.00 47.58 161 GLY B C 1
ATOM 5074 O O . GLY B 1 161 ? 100.176 118.048 100.315 1.00 47.58 161 GLY B O 1
ATOM 5075 N N . THR B 1 162 ? 98.752 119.779 100.137 1.00 48.15 162 THR B N 1
ATOM 5076 C CA . THR B 1 162 ? 99.384 120.501 101.234 1.00 48.15 162 THR B CA 1
ATOM 5077 C C . THR B 1 162 ? 98.555 120.501 102.513 1.00 48.15 162 THR B C 1
ATOM 5078 O O . THR B 1 162 ? 99.087 120.840 103.573 1.00 48.15 162 THR B O 1
ATOM 5082 N N . ASN B 1 163 ? 97.267 120.145 102.449 1.00 47.77 163 ASN B N 1
ATOM 5083 C CA . ASN B 1 163 ? 96.451 120.127 103.662 1.00 47.77 163 ASN B CA 1
ATOM 5084 C C . ASN B 1 163 ? 97.019 119.161 104.690 1.00 47.77 163 ASN B C 1
ATOM 5085 O O . ASN B 1 163 ? 97.341 119.542 105.819 1.00 47.77 163 ASN B O 1
ATOM 5090 N N . ALA B 1 164 ? 97.131 117.891 104.305 1.00 46.75 164 ALA B N 1
ATOM 5091 C CA . ALA B 1 164 ? 97.567 116.861 105.238 1.00 46.75 164 ALA B CA 1
ATOM 5092 C C . ALA B 1 164 ? 99.005 117.084 105.685 1.00 46.75 164 ALA B C 1
ATOM 5093 O O . ALA B 1 164 ? 99.342 116.852 106.851 1.00 46.75 164 ALA B O 1
ATOM 5095 N N . TYR B 1 165 ? 99.871 117.517 104.768 1.00 46.84 165 TYR B N 1
ATOM 5096 C CA . TYR B 1 165 ? 101.255 117.797 105.133 1.00 46.84 165 TYR B CA 1
ATOM 5097 C C . TYR B 1 165 ? 101.334 118.939 106.139 1.00 46.84 165 TYR B C 1
ATOM 5098 O O . TYR B 1 165 ? 102.100 118.879 107.106 1.00 46.84 165 TYR B O 1
ATOM 5107 N N . PHE B 1 166 ? 100.544 119.992 105.922 1.00 46.13 166 PHE B N 1
ATOM 5108 C CA . PHE B 1 166 ? 100.527 121.120 106.848 1.00 46.13 166 PHE B CA 1
ATOM 5109 C C . PHE B 1 166 ? 100.035 120.693 108.224 1.00 46.13 166 PHE B C 1
ATOM 5110 O O . PHE B 1 166 ? 100.620 121.060 109.248 1.00 46.13 166 PHE B O 1
ATOM 5118 N N . ALA B 1 167 ? 98.960 119.905 108.268 1.00 47.15 167 ALA B N 1
ATOM 5119 C CA . ALA B 1 167 ? 98.301 119.629 109.538 1.00 47.15 167 ALA B CA 1
ATOM 5120 C C . ALA B 1 167 ? 99.008 118.537 110.327 1.00 47.15 167 ALA B C 1
ATOM 5121 O O . ALA B 1 167 ? 99.293 118.714 111.514 1.00 47.15 167 ALA B O 1
ATOM 5123 N N . TYR B 1 168 ? 99.285 117.400 109.694 1.00 47.80 168 TYR B N 1
ATOM 5124 C CA . TYR B 1 168 ? 99.761 116.223 110.402 1.00 47.80 168 TYR B CA 1
ATOM 5125 C C . TYR B 1 168 ? 101.276 116.090 110.431 1.00 47.80 168 TYR B C 1
ATOM 5126 O O . TYR B 1 168 ? 101.793 115.284 111.211 1.00 47.80 168 TYR B O 1
ATOM 5135 N N . THR B 1 169 ? 102.000 116.848 109.611 1.00 46.60 169 THR B N 1
ATOM 5136 C CA . THR B 1 169 ? 103.452 116.748 109.550 1.00 46.60 169 THR B CA 1
ATOM 5137 C C . THR B 1 169 ? 104.142 118.020 110.024 1.00 46.60 169 THR B C 1
ATOM 5138 O O . THR B 1 169 ? 104.990 117.965 110.917 1.00 46.60 169 THR B O 1
ATOM 5142 N N . VAL B 1 170 ? 103.809 119.170 109.436 1.00 46.05 170 VAL B N 1
ATOM 5143 C CA . VAL B 1 170 ? 104.461 120.417 109.821 1.00 46.05 170 VAL B CA 1
ATOM 5144 C C . VAL B 1 170 ? 104.070 120.809 111.240 1.00 46.05 170 VAL B C 1
ATOM 5145 O O . VAL B 1 170 ? 104.926 121.113 112.077 1.00 46.05 170 VAL B O 1
ATOM 5149 N N . VAL B 1 171 ? 102.774 120.798 111.533 1.00 47.21 171 VAL B N 1
ATOM 5150 C CA . VAL B 1 171 ? 102.272 121.158 112.850 1.00 47.21 171 VAL B CA 1
ATOM 5151 C C . VAL B 1 171 ? 101.996 119.927 113.701 1.00 47.21 171 VAL B C 1
ATOM 5152 O O . VAL B 1 171 ? 102.135 119.971 114.923 1.00 47.21 171 VAL B O 1
ATOM 5156 N N . GLY B 1 172 ? 101.609 118.823 113.073 1.00 48.09 172 GLY B N 1
ATOM 5157 C CA . GLY B 1 172 ? 101.266 117.616 113.791 1.00 48.09 172 GLY B CA 1
ATOM 5158 C C . GLY B 1 172 ? 99.858 117.666 114.350 1.00 48.09 172 GLY B C 1
ATOM 5159 O O . GLY B 1 172 ? 99.185 118.698 114.356 1.00 48.09 172 GLY B O 1
ATOM 5160 N N . PHE B 1 173 ? 99.405 116.515 114.834 1.00 50.99 173 PHE B N 1
ATOM 5161 C CA . PHE B 1 173 ? 98.079 116.437 115.427 1.00 50.99 173 PHE B CA 1
ATOM 5162 C C . PHE B 1 173 ? 98.052 117.208 116.738 1.00 50.99 173 PHE B C 1
ATOM 5163 O O . PHE B 1 173 ? 98.819 116.908 117.659 1.00 50.99 173 PHE B O 1
ATOM 5171 N N . HIS B 1 174 ? 97.163 118.198 116.817 1.00 51.81 174 HIS B N 1
ATOM 5172 C CA . HIS B 1 174 ? 97.035 119.060 117.992 1.00 51.81 174 HIS B CA 1
ATOM 5173 C C . HIS B 1 174 ? 98.369 119.710 118.347 1.00 51.81 174 HIS B C 1
ATOM 5174 O O . HIS B 1 174 ? 98.742 119.815 119.515 1.00 51.81 174 HIS B O 1
ATOM 5181 N N . GLY B 1 175 ? 99.093 120.151 117.324 1.00 50.87 175 GLY B N 1
ATOM 5182 C CA . GLY B 1 175 ? 100.347 120.855 117.541 1.00 50.87 175 GLY B CA 1
ATOM 5183 C C . GLY B 1 175 ? 101.440 120.014 118.162 1.00 50.87 175 GLY B C 1
ATOM 5184 O O . GLY B 1 175 ? 102.206 120.513 118.994 1.00 50.87 175 GLY B O 1
ATOM 5185 N N . SER B 1 176 ? 101.534 118.746 117.773 1.00 51.24 176 SER B N 1
ATOM 5186 C CA . SER B 1 176 ? 102.571 117.858 118.276 1.00 51.24 176 SER B CA 1
ATOM 5187 C C . SER B 1 176 ? 103.813 117.840 117.396 1.00 51.24 176 SER B C 1
ATOM 5188 O O . SER B 1 176 ? 104.773 117.134 117.721 1.00 51.24 176 SER B O 1
ATOM 5191 N N . GLY B 1 177 ? 103.822 118.594 116.300 1.00 50.96 177 GLY B N 1
ATOM 5192 C CA . GLY B 1 177 ? 104.961 118.635 115.412 1.00 50.96 177 GLY B CA 1
ATOM 5193 C C . GLY B 1 177 ? 106.033 119.595 115.885 1.00 50.96 177 GLY B C 1
ATOM 5194 O O . GLY B 1 177 ? 105.963 120.187 116.961 1.00 50.96 177 GLY B O 1
ATOM 5195 N N . SER B 1 178 ? 107.055 119.747 115.044 1.00 52.38 178 SER B N 1
ATOM 5196 C CA . SER B 1 178 ? 108.201 120.582 115.378 1.00 52.38 178 SER B CA 1
ATOM 5197 C C . SER B 1 178 ? 107.989 122.053 115.052 1.00 52.38 178 SER B C 1
ATOM 5198 O O . SER B 1 178 ? 108.810 122.883 115.455 1.00 52.38 178 SER B O 1
ATOM 5201 N N . ILE B 1 179 ? 106.920 122.397 114.339 1.00 49.17 179 ILE B N 1
ATOM 5202 C CA . ILE B 1 179 ? 106.626 123.773 113.960 1.00 49.17 179 ILE B CA 1
ATOM 5203 C C . ILE B 1 179 ? 105.220 124.103 114.436 1.00 49.17 179 ILE B C 1
ATOM 5204 O O . ILE B 1 179 ? 104.290 123.319 114.222 1.00 49.17 179 ILE B O 1
ATOM 5209 N N . SER B 1 180 ? 105.069 125.250 115.092 1.00 47.63 180 SER B N 1
ATOM 5210 C CA . SER B 1 180 ? 103.759 125.664 115.566 1.00 47.63 180 SER B CA 1
ATOM 5211 C C . SER B 1 180 ? 102.870 126.070 114.394 1.00 47.63 180 SER B C 1
ATOM 5212 O O . SER B 1 180 ? 103.336 126.317 113.280 1.00 47.63 180 SER B O 1
ATOM 5215 N N . TYR B 1 181 ? 101.564 126.128 114.662 1.00 47.54 181 TYR B N 1
ATOM 5216 C CA . TYR B 1 181 ? 100.613 126.495 113.618 1.00 47.54 181 TYR B CA 1
ATOM 5217 C C . TYR B 1 181 ? 100.860 127.911 113.116 1.00 47.54 181 TYR B C 1
ATOM 5218 O O . TYR B 1 181 ? 100.783 128.172 111.911 1.00 47.54 181 TYR B O 1
ATOM 5227 N N . ARG B 1 182 ? 101.145 128.843 114.028 1.00 48.73 182 ARG B N 1
ATOM 5228 C CA . ARG B 1 182 ? 101.434 130.213 113.618 1.00 48.73 182 ARG B CA 1
ATOM 5229 C C . ARG B 1 182 ? 102.714 130.289 112.797 1.00 48.73 182 ARG B C 1
ATOM 5230 O O . ARG B 1 182 ? 102.784 131.030 111.810 1.00 48.73 182 ARG B O 1
ATOM 5238 N N . THR B 1 183 ? 103.745 129.543 113.198 1.00 48.16 183 THR B N 1
ATOM 5239 C CA . THR B 1 183 ? 104.994 129.545 112.445 1.00 48.16 183 THR B CA 1
ATOM 5240 C C . THR B 1 183 ? 104.820 128.870 111.092 1.00 48.16 183 THR B C 1
ATOM 5241 O O . THR B 1 183 ? 105.436 129.278 110.102 1.00 48.16 183 THR B O 1
ATOM 5245 N N . ALA B 1 184 ? 103.985 127.831 111.030 1.00 46.49 184 ALA B N 1
ATOM 5246 C CA . ALA B 1 184 ? 103.715 127.178 109.755 1.00 46.49 184 ALA B CA 1
ATOM 5247 C C . ALA B 1 184 ? 102.955 128.095 108.809 1.00 46.49 184 ALA B C 1
ATOM 5248 O O . ALA B 1 184 ? 103.115 127.995 107.588 1.00 46.49 184 ALA B O 1
ATOM 5250 N N . LEU B 1 185 ? 102.117 128.982 109.347 1.00 45.85 185 LEU B N 1
ATOM 5251 C CA . LEU B 1 185 ? 101.451 129.973 108.508 1.00 45.85 185 LEU B CA 1
ATOM 5252 C C . LEU B 1 185 ? 102.457 130.934 107.893 1.00 45.85 185 LEU B C 1
ATOM 5253 O O . LEU B 1 185 ? 102.312 131.334 106.733 1.00 45.85 185 LEU B O 1
ATOM 5258 N N . ALA B 1 186 ? 103.478 131.324 108.659 1.00 46.91 186 ALA B N 1
ATOM 5259 C CA . ALA B 1 186 ? 104.534 132.167 108.110 1.00 46.91 186 ALA B CA 1
ATOM 5260 C C . ALA B 1 186 ? 105.325 131.429 107.040 1.00 46.91 186 ALA B C 1
ATOM 5261 O O . ALA B 1 186 ? 105.804 132.041 106.079 1.00 46.91 186 ALA B O 1
ATOM 5263 N N . ALA B 1 187 ? 105.485 130.113 107.196 1.00 46.16 187 ALA B N 1
ATOM 5264 C CA . ALA B 1 187 ? 106.134 129.323 106.156 1.00 46.16 187 ALA B CA 1
ATOM 5265 C C . ALA B 1 187 ? 105.329 129.351 104.866 1.00 46.16 187 ALA B C 1
ATOM 5266 O O . ALA B 1 187 ? 105.898 129.457 103.775 1.00 46.16 187 ALA B O 1
ATOM 5268 N N . VAL B 1 188 ? 104.003 129.254 104.971 1.00 45.94 188 VAL B N 1
ATOM 5269 C CA . VAL B 1 188 ? 103.149 129.341 103.791 1.00 45.94 188 VAL B CA 1
ATOM 5270 C C . VAL B 1 188 ? 103.171 130.752 103.217 1.00 45.94 188 VAL B C 1
ATOM 5271 O O . VAL B 1 188 ? 103.197 130.941 101.996 1.00 45.94 188 VAL B O 1
ATOM 5275 N N . PHE B 1 189 ? 103.156 131.762 104.087 1.00 46.41 189 PHE B N 1
ATOM 5276 C CA . PHE B 1 189 ? 103.170 133.148 103.630 1.00 46.41 189 PHE B CA 1
ATOM 5277 C C . PHE B 1 189 ? 104.453 133.464 102.871 1.00 46.41 189 PHE B C 1
ATOM 5278 O O . PHE B 1 189 ? 104.417 134.056 101.787 1.00 46.41 189 PHE B O 1
ATOM 5286 N N . ILE B 1 190 ? 105.601 133.074 103.427 1.00 47.89 190 ILE B N 1
ATOM 5287 C CA . ILE B 1 190 ? 106.872 133.315 102.751 1.00 47.89 190 ILE B CA 1
ATOM 5288 C C . ILE B 1 190 ? 106.991 132.434 101.513 1.00 47.89 190 ILE B C 1
ATOM 5289 O O . ILE B 1 190 ? 107.577 132.835 100.501 1.00 47.89 190 ILE B O 1
ATOM 5294 N N . GLU B 1 191 ? 106.433 131.223 101.571 1.00 49.60 191 GLU B N 1
ATOM 5295 C CA . GLU B 1 191 ? 106.395 130.363 100.392 1.00 49.60 191 GLU B CA 1
ATOM 5296 C C . GLU B 1 191 ? 105.611 131.010 99.259 1.00 49.60 191 GLU B C 1
ATOM 5297 O O . GLU B 1 191 ? 106.026 130.953 98.097 1.00 49.60 191 GLU B O 1
ATOM 5303 N N . GLY B 1 192 ? 104.470 131.623 99.575 1.00 48.93 192 GLY B N 1
ATOM 5304 C CA . GLY B 1 192 ? 103.725 132.339 98.554 1.00 48.93 192 GLY B CA 1
ATOM 5305 C C . GLY B 1 192 ? 104.495 133.516 97.991 1.00 48.93 192 GLY B C 1
ATOM 5306 O O . GLY B 1 192 ? 104.425 133.801 96.794 1.00 48.93 192 GLY B O 1
ATOM 5307 N N . LEU B 1 193 ? 105.235 134.223 98.848 1.00 48.44 193 LEU B N 1
ATOM 5308 C CA . LEU B 1 193 ? 106.028 135.356 98.384 1.00 48.44 193 LEU B CA 1
ATOM 5309 C C . LEU B 1 193 ? 107.183 134.901 97.503 1.00 48.44 193 LEU B C 1
ATOM 5310 O O . LEU B 1 193 ? 107.465 135.521 96.472 1.00 48.44 193 LEU B O 1
ATOM 5315 N N . ILE B 1 194 ? 107.871 133.827 97.897 1.00 50.13 194 ILE B N 1
ATOM 5316 C CA . ILE B 1 194 ? 108.954 133.296 97.075 1.00 50.13 194 ILE B CA 1
ATOM 5317 C C . ILE B 1 194 ? 108.410 132.765 95.756 1.00 50.13 194 ILE B C 1
ATOM 5318 O O . ILE B 1 194 ? 108.988 133.004 94.690 1.00 50.13 194 ILE B O 1
ATOM 5323 N N . PHE B 1 195 ? 107.291 132.040 95.805 1.00 51.37 195 PHE B N 1
ATOM 5324 C CA . PHE B 1 195 ? 106.692 131.516 94.583 1.00 51.37 195 PHE B CA 1
ATOM 5325 C C . PHE B 1 195 ? 106.255 132.644 93.659 1.00 51.37 195 PHE B C 1
ATOM 5326 O O . PHE B 1 195 ? 106.397 132.543 92.436 1.00 51.37 195 PHE B O 1
ATOM 5334 N N . LEU B 1 196 ? 105.717 133.725 94.224 1.00 52.00 196 LEU B N 1
ATOM 5335 C CA . LEU B 1 196 ? 105.335 134.872 93.408 1.00 52.00 196 LEU B CA 1
ATOM 5336 C C . LEU B 1 196 ? 106.559 135.543 92.797 1.00 52.00 196 LEU B C 1
ATOM 5337 O O . LEU B 1 196 ? 106.516 135.997 91.649 1.00 52.00 196 LEU B O 1
ATOM 5342 N N . PHE B 1 197 ? 107.655 135.626 93.552 1.00 52.59 197 PHE B N 1
ATOM 5343 C CA . PHE B 1 197 ? 108.844 136.310 93.054 1.00 52.59 197 PHE B CA 1
ATOM 5344 C C . PHE B 1 197 ? 109.491 135.542 91.909 1.00 52.59 197 PHE B C 1
ATOM 5345 O O . PHE B 1 197 ? 109.804 136.120 90.863 1.00 52.59 197 PHE B O 1
ATOM 5353 N N . ILE B 1 198 ? 109.705 134.237 92.088 1.00 54.52 198 ILE B N 1
ATOM 5354 C CA . ILE B 1 198 ? 110.366 133.453 91.048 1.00 54.52 198 ILE B CA 1
ATOM 5355 C C . ILE B 1 198 ? 109.479 133.349 89.815 1.00 54.52 198 ILE B C 1
ATOM 5356 O O . ILE B 1 198 ? 109.970 133.329 88.680 1.00 54.52 198 ILE B O 1
ATOM 5361 N N . SER B 1 199 ? 108.163 133.275 90.014 1.00 55.58 199 SER B N 1
ATOM 5362 C CA . SER B 1 199 ? 107.248 133.263 88.878 1.00 55.58 199 SER B CA 1
ATOM 5363 C C . SER B 1 199 ? 107.272 134.593 88.137 1.00 55.58 199 SER B C 1
ATOM 5364 O O . SER B 1 199 ? 107.185 134.625 86.905 1.00 55.58 199 SER B O 1
ATOM 5367 N N . ALA B 1 200 ? 107.391 135.701 88.871 1.00 56.36 200 ALA B N 1
ATOM 5368 C CA . ALA B 1 200 ? 107.407 137.016 88.246 1.00 56.36 200 ALA B CA 1
ATOM 5369 C C . ALA B 1 200 ? 108.675 137.268 87.441 1.00 56.36 200 ALA B C 1
ATOM 5370 O O . ALA B 1 200 ? 108.646 138.072 86.504 1.00 56.36 200 ALA B O 1
ATOM 5372 N N . ILE B 1 201 ? 109.781 136.607 87.778 1.00 56.29 201 ILE B N 1
ATOM 5373 C CA . ILE B 1 201 ? 111.048 136.798 87.083 1.00 56.29 201 ILE B CA 1
ATOM 5374 C C . ILE B 1 201 ? 111.352 135.676 86.108 1.00 56.29 201 ILE B C 1
ATOM 5375 O O . ILE B 1 201 ? 112.423 135.685 85.487 1.00 56.29 201 ILE B O 1
ATOM 5380 N N . GLY B 1 202 ? 110.451 134.710 85.951 1.00 59.07 202 GLY B N 1
ATOM 5381 C CA . GLY B 1 202 ? 110.632 133.659 84.973 1.00 59.07 202 GLY B CA 1
ATOM 5382 C C . GLY B 1 202 ? 111.500 132.500 85.404 1.00 59.07 202 GLY B C 1
ATOM 5383 O O . GLY B 1 202 ? 111.849 131.666 84.562 1.00 59.07 202 GLY B O 1
ATOM 5384 N N . PHE B 1 203 ? 111.861 132.414 86.681 1.00 61.25 203 PHE B N 1
ATOM 5385 C CA . PHE B 1 203 ? 112.695 131.326 87.173 1.00 61.25 203 PHE B CA 1
ATOM 5386 C C . PHE B 1 203 ? 111.889 130.151 87.707 1.00 61.25 203 PHE B C 1
ATOM 5387 O O . PHE B 1 203 ? 112.480 129.213 88.251 1.00 61.25 203 PHE B O 1
ATOM 5395 N N . ARG B 1 204 ? 110.562 130.182 87.580 1.00 60.02 204 ARG B N 1
ATOM 5396 C CA . ARG B 1 204 ? 109.747 129.069 88.055 1.00 60.02 204 ARG B CA 1
ATOM 5397 C C . ARG B 1 204 ? 110.018 127.799 87.259 1.00 60.02 204 ARG B C 1
ATOM 5398 O O . ARG B 1 204 ? 110.087 126.705 87.831 1.00 60.02 204 ARG B O 1
ATOM 5406 N N . ALA B 1 205 ? 110.162 127.920 85.937 1.00 61.28 205 ALA B N 1
ATOM 5407 C CA . ALA B 1 205 ? 110.415 126.744 85.111 1.00 61.28 205 ALA B CA 1
ATOM 5408 C C . ALA B 1 205 ? 111.784 126.146 85.404 1.00 61.28 205 ALA B C 1
ATOM 5409 O O . ALA B 1 205 ? 111.959 124.923 85.355 1.00 61.28 205 ALA B O 1
ATOM 5411 N N . LYS B 1 206 ? 112.772 126.994 85.700 1.00 63.29 206 LYS B N 1
ATOM 5412 C CA . LYS B 1 206 ? 114.101 126.494 86.033 1.00 63.29 206 LYS B CA 1
ATOM 5413 C C . LYS B 1 206 ? 114.082 125.693 87.328 1.00 63.29 206 LYS B C 1
ATOM 5414 O O . LYS B 1 206 ? 114.775 124.676 87.447 1.00 63.29 206 LYS B O 1
ATOM 5420 N N . LEU B 1 207 ? 113.307 126.140 88.317 1.00 61.34 207 LEU B N 1
ATOM 5421 C CA . LEU B 1 207 ? 113.215 125.394 89.567 1.00 61.34 207 LEU B CA 1
ATOM 5422 C C . LEU B 1 207 ? 112.387 124.127 89.406 1.00 61.34 207 LEU B C 1
ATOM 5423 O O . LEU B 1 207 ? 112.583 123.163 90.154 1.00 61.34 207 LEU B O 1
ATOM 5428 N N . ALA B 1 208 ? 111.458 124.109 88.447 1.00 61.86 208 ALA B N 1
ATOM 5429 C CA . ALA B 1 208 ? 110.642 122.919 88.235 1.00 61.86 208 ALA B CA 1
ATOM 5430 C C . ALA B 1 208 ? 111.472 121.751 87.722 1.00 61.86 208 ALA B C 1
ATOM 5431 O O . ALA B 1 208 ? 111.209 120.598 88.084 1.00 61.86 208 ALA B O 1
ATOM 5433 N N . LYS B 1 209 ? 112.470 122.021 86.881 1.00 64.79 209 LYS B N 1
ATOM 5434 C CA . LYS B 1 209 ? 113.332 120.966 86.365 1.00 64.79 209 LYS B CA 1
ATOM 5435 C C . LYS B 1 209 ? 114.420 120.559 87.348 1.00 64.79 209 LYS B C 1
ATOM 5436 O O . LYS B 1 209 ? 115.122 119.574 87.096 1.00 64.79 209 LYS B O 1
ATOM 5442 N N . LEU B 1 210 ? 114.582 121.291 88.452 1.00 60.99 210 LEU B N 1
ATOM 5443 C CA . LEU B 1 210 ? 115.565 120.908 89.459 1.00 60.99 210 LEU B CA 1
ATOM 5444 C C . LEU B 1 210 ? 115.208 119.572 90.097 1.00 60.99 210 LEU B C 1
ATOM 5445 O O . LEU B 1 210 ? 116.094 118.764 90.398 1.00 60.99 210 LEU B O 1
ATOM 5450 N N . VAL B 1 211 ? 113.923 119.327 90.317 1.00 57.85 211 VAL B N 1
ATOM 5451 C CA . VAL B 1 211 ? 113.484 118.045 90.881 1.00 57.85 211 VAL B CA 1
ATOM 5452 C C . VAL B 1 211 ? 113.637 116.956 89.827 1.00 57.85 211 VAL B C 1
ATOM 5453 O O . VAL B 1 211 ? 113.229 117.160 88.669 1.00 57.85 211 VAL B O 1
ATOM 5457 N N . PRO B 1 212 ? 114.220 115.806 90.163 1.00 52.40 212 PRO B N 1
ATOM 5458 C CA . PRO B 1 212 ? 114.371 114.737 89.171 1.00 52.40 212 PRO B CA 1
ATOM 5459 C C . PRO B 1 212 ? 113.025 114.222 88.687 1.00 52.40 212 PRO B C 1
ATOM 5460 O O . PRO B 1 212 ? 112.025 114.255 89.406 1.00 52.40 212 PRO B O 1
ATOM 5464 N N . LYS B 1 213 ? 113.012 113.746 87.442 1.00 52.72 213 LYS B N 1
ATOM 5465 C CA . LYS B 1 213 ? 111.763 113.294 86.830 1.00 52.72 213 LYS B CA 1
ATOM 5466 C C . LYS B 1 213 ? 111.100 112.147 87.584 1.00 52.72 213 LYS B C 1
ATOM 5467 O O . LYS B 1 213 ? 109.885 112.231 87.833 1.00 52.72 213 LYS B O 1
ATOM 5473 N N . PRO B 1 214 ? 111.793 111.061 87.956 1.00 51.05 214 PRO B N 1
ATOM 5474 C CA . PRO B 1 214 ? 111.103 110.013 88.731 1.00 51.05 214 PRO B CA 1
ATOM 5475 C C . PRO B 1 214 ? 110.580 110.497 90.070 1.00 51.05 214 PRO B C 1
ATOM 5476 O O . PRO B 1 214 ? 109.519 110.047 90.517 1.00 51.05 214 PRO B O 1
ATOM 5480 N N . VAL B 1 215 ? 111.301 111.405 90.730 1.00 50.41 215 VAL B N 1
ATOM 5481 C CA . VAL B 1 215 ? 110.834 111.937 92.005 1.00 50.41 215 VAL B CA 1
ATOM 5482 C C . VAL B 1 215 ? 109.627 112.840 91.795 1.00 50.41 215 VAL B C 1
ATOM 5483 O O . VAL B 1 215 ? 108.663 112.803 92.567 1.00 50.41 215 VAL B O 1
ATOM 5487 N N . ARG B 1 216 ? 109.661 113.665 90.748 1.00 52.56 216 ARG B N 1
ATOM 5488 C CA . ARG B 1 216 ? 108.550 114.568 90.471 1.00 52.56 216 ARG B CA 1
ATOM 5489 C C . ARG B 1 216 ? 107.278 113.803 90.130 1.00 52.56 216 ARG B C 1
ATOM 5490 O O . ARG B 1 216 ? 106.188 114.160 90.591 1.00 52.56 216 ARG B O 1
ATOM 5498 N N . ILE B 1 217 ? 107.393 112.750 89.320 1.00 51.24 217 ILE B N 1
ATOM 5499 C CA . ILE B 1 217 ? 106.213 111.984 88.930 1.00 51.24 217 ILE B CA 1
ATOM 5500 C C . ILE B 1 217 ? 105.677 111.177 90.105 1.00 51.24 217 ILE B C 1
ATOM 5501 O O . ILE B 1 217 ? 104.466 111.147 90.354 1.00 51.24 217 ILE B O 1
ATOM 5506 N N . SER B 1 218 ? 106.561 110.512 90.847 1.00 49.36 218 SER B N 1
ATOM 5507 C CA . SER B 1 218 ? 106.134 109.634 91.927 1.00 49.36 218 SER B CA 1
ATOM 5508 C C . SER B 1 218 ? 105.748 110.384 93.193 1.00 49.36 218 SER B C 1
ATOM 5509 O O . SER B 1 218 ? 105.187 109.770 94.105 1.00 49.36 218 SER B O 1
ATOM 5512 N N . SER B 1 219 ? 106.043 111.682 93.280 1.00 48.16 219 SER B N 1
ATOM 5513 C CA . SER B 1 219 ? 105.602 112.457 94.434 1.00 48.16 219 SER B CA 1
ATOM 5514 C C . SER B 1 219 ? 104.083 112.547 94.480 1.00 48.16 219 SER B C 1
ATOM 5515 O O . SER B 1 219 ? 103.484 112.516 95.560 1.00 48.16 219 SER B O 1
ATOM 5518 N N . SER B 1 220 ? 103.444 112.667 93.315 1.00 47.44 220 SER B N 1
ATOM 5519 C CA . SER B 1 220 ? 101.987 112.690 93.269 1.00 47.44 220 SER B CA 1
ATOM 5520 C C . SER B 1 220 ? 101.400 111.371 93.755 1.00 47.44 220 SER B C 1
ATOM 5521 O O . SER B 1 220 ? 100.404 111.358 94.485 1.00 47.44 220 SER B O 1
ATOM 5524 N N . ALA B 1 221 ? 102.003 110.250 93.359 1.00 47.27 221 ALA B N 1
ATOM 5525 C CA . ALA B 1 221 ? 101.543 108.955 93.849 1.00 47.27 221 ALA B CA 1
ATOM 5526 C C . ALA B 1 221 ? 101.857 108.783 95.329 1.00 47.27 221 ALA B C 1
ATOM 5527 O O . ALA B 1 221 ? 101.091 108.147 96.062 1.00 47.27 221 ALA B O 1
ATOM 5529 N N . GLY B 1 222 ? 102.984 109.331 95.784 1.00 45.66 222 GLY B N 1
ATOM 5530 C CA . GLY B 1 222 ? 103.325 109.238 97.193 1.00 45.66 222 GLY B CA 1
ATOM 5531 C C . GLY B 1 222 ? 102.372 110.015 98.080 1.00 45.66 222 GLY B C 1
ATOM 5532 O O . GLY B 1 222 ? 102.026 109.569 99.176 1.00 45.66 222 GLY B O 1
ATOM 5533 N N . ILE B 1 223 ? 101.946 111.195 97.626 1.00 45.67 223 ILE B N 1
ATOM 5534 C CA . ILE B 1 223 ? 100.975 111.977 98.386 1.00 45.67 223 ILE B CA 1
ATOM 5535 C C . ILE B 1 223 ? 99.627 111.270 98.406 1.00 45.67 223 ILE B C 1
ATOM 5536 O O . ILE B 1 223 ? 98.909 111.295 99.413 1.00 45.67 223 ILE B O 1
ATOM 5541 N N . GLY B 1 224 ? 99.263 110.625 97.296 1.00 44.98 224 GLY B N 1
ATOM 5542 C CA . GLY B 1 224 ? 98.018 109.878 97.261 1.00 44.98 224 GLY B CA 1
ATOM 5543 C C . GLY B 1 224 ? 97.998 108.725 98.246 1.00 44.98 224 GLY B C 1
ATOM 5544 O O . GLY B 1 224 ? 96.984 108.475 98.902 1.00 44.98 224 GLY B O 1
ATOM 5545 N N . LEU B 1 225 ? 99.113 108.001 98.356 1.00 44.47 225 LEU B N 1
ATOM 5546 C CA . LEU B 1 225 ? 99.225 106.973 99.386 1.00 44.47 225 LEU B CA 1
ATOM 5547 C C . LEU B 1 225 ? 99.185 107.595 100.774 1.00 44.47 225 LEU B C 1
ATOM 5548 O O . LEU B 1 225 ? 98.594 107.032 101.702 1.00 44.47 225 LEU B O 1
ATOM 5553 N N . PHE B 1 226 ? 99.821 108.756 100.931 1.00 44.16 226 PHE B N 1
ATOM 5554 C CA . PHE B 1 226 ? 99.787 109.475 102.199 1.00 44.16 226 PHE B CA 1
ATOM 5555 C C . PHE B 1 226 ? 98.365 109.884 102.559 1.00 44.16 226 PHE B C 1
ATOM 5556 O O . PHE B 1 226 ? 97.940 109.751 103.711 1.00 44.16 226 PHE B O 1
ATOM 5564 N N . LEU B 1 227 ? 97.612 110.386 101.578 1.00 43.76 227 LEU B N 1
ATOM 5565 C CA . LEU B 1 227 ? 96.238 110.802 101.835 1.00 43.76 227 LEU B CA 1
ATOM 5566 C C . LEU B 1 227 ? 95.336 109.606 102.111 1.00 43.76 227 LEU B C 1
ATOM 5567 O O . LEU B 1 227 ? 94.463 109.670 102.983 1.00 43.76 227 LEU B O 1
ATOM 5572 N N . ALA B 1 228 ? 95.523 108.512 101.371 1.00 43.95 228 ALA B N 1
ATOM 5573 C CA . ALA B 1 228 ? 94.713 107.320 101.597 1.00 43.95 228 ALA B CA 1
ATOM 5574 C C . ALA B 1 228 ? 95.011 106.699 102.955 1.00 43.95 228 ALA B C 1
ATOM 5575 O O . ALA B 1 228 ? 94.106 106.190 103.624 1.00 43.95 228 ALA B O 1
ATOM 5577 N N . PHE B 1 229 ? 96.277 106.725 103.374 1.00 45.29 229 PHE B N 1
ATOM 5578 C CA . PHE B 1 229 ? 96.628 106.249 104.708 1.00 45.29 229 PHE B CA 1
ATOM 5579 C C . PHE B 1 229 ? 95.922 107.070 105.778 1.00 45.29 229 PHE B C 1
ATOM 5580 O O . PHE B 1 229 ? 95.419 106.520 106.764 1.00 45.29 229 PHE B O 1
ATOM 5588 N N . ILE B 1 230 ? 95.865 108.388 105.594 1.00 45.87 230 ILE B N 1
ATOM 5589 C CA . ILE B 1 230 ? 95.128 109.242 106.520 1.00 45.87 230 ILE B CA 1
ATOM 5590 C C . ILE B 1 230 ? 93.646 108.896 106.501 1.00 45.87 230 ILE B C 1
ATOM 5591 O O . ILE B 1 230 ? 92.988 108.863 107.548 1.00 45.87 230 ILE B O 1
ATOM 5596 N N . GLY B 1 231 ? 93.100 108.614 105.320 1.00 46.10 231 GLY B N 1
ATOM 5597 C CA . GLY B 1 231 ? 91.727 108.156 105.236 1.00 46.10 231 GLY B CA 1
ATOM 5598 C C . GLY B 1 231 ? 91.468 106.830 105.918 1.00 46.10 231 GLY B C 1
ATOM 5599 O O . GLY B 1 231 ? 90.303 106.489 106.147 1.00 46.10 231 GLY B O 1
ATOM 5600 N N . LEU B 1 232 ? 92.518 106.079 106.244 1.00 46.21 232 LEU B N 1
ATOM 5601 C CA . LEU B 1 232 ? 92.398 104.805 106.934 1.00 46.21 232 LEU B CA 1
ATOM 5602 C C . LEU B 1 232 ? 92.827 104.879 108.395 1.00 46.21 232 LEU B C 1
ATOM 5603 O O . LEU B 1 232 ? 93.114 103.843 108.996 1.00 46.21 232 LEU B O 1
ATOM 5608 N N . GLN B 1 233 ? 92.900 106.073 108.972 1.00 48.98 233 GLN B N 1
ATOM 5609 C CA . GLN B 1 233 ? 93.205 106.215 110.386 1.00 48.98 233 GLN B CA 1
ATOM 5610 C C . GLN B 1 233 ? 91.907 106.459 111.154 1.00 48.98 233 GLN B C 1
ATOM 5611 O O . GLN B 1 233 ? 90.812 106.426 110.587 1.00 48.98 233 GLN B O 1
ATOM 5617 N N . ASN B 1 234 ? 92.010 106.712 112.458 1.00 54.71 234 ASN B N 1
ATOM 5618 C CA . ASN B 1 234 ? 90.833 106.854 113.311 1.00 54.71 234 ASN B CA 1
ATOM 5619 C C . ASN B 1 234 ? 90.422 108.310 113.492 1.00 54.71 234 ASN B C 1
ATOM 5620 O O . ASN B 1 234 ? 89.293 108.685 113.164 1.00 54.71 234 ASN B O 1
ATOM 5625 N N . ASN B 1 235 ? 91.321 109.144 114.014 1.00 54.77 235 ASN B N 1
ATOM 5626 C CA . ASN B 1 235 ? 91.027 110.565 114.148 1.00 54.77 235 ASN B CA 1
ATOM 5627 C C . ASN B 1 235 ? 90.974 111.266 112.801 1.00 54.77 235 ASN B C 1
ATOM 5628 O O . ASN B 1 235 ? 90.649 112.456 112.747 1.00 54.77 235 ASN B O 1
ATOM 5633 N N . GLN B 1 236 ? 91.277 110.555 111.728 1.00 51.68 236 GLN B N 1
ATOM 5634 C CA . GLN B 1 236 ? 91.463 111.130 110.409 1.00 51.68 236 GLN B CA 1
ATOM 5635 C C . GLN B 1 236 ? 90.491 110.594 109.370 1.00 51.68 236 GLN B C 1
ATOM 5636 O O . GLN B 1 236 ? 90.042 111.361 108.516 1.00 51.68 236 GLN B O 1
ATOM 5642 N N . GLY B 1 237 ? 90.151 109.309 109.424 1.00 48.40 237 GLY B N 1
ATOM 5643 C CA . GLY B 1 237 ? 89.285 108.705 108.433 1.00 48.40 237 GLY B CA 1
ATOM 5644 C C . GLY B 1 237 ? 88.348 107.654 108.991 1.00 48.40 237 GLY B C 1
ATOM 5645 O O . GLY B 1 237 ? 87.719 107.862 110.032 1.00 48.40 237 GLY B O 1
ATOM 5646 N N . ILE B 1 238 ? 88.252 106.512 108.304 1.00 47.37 238 ILE B N 1
ATOM 5647 C CA . ILE B 1 238 ? 87.273 105.486 108.657 1.00 47.37 238 ILE B CA 1
ATOM 5648 C C . ILE B 1 238 ? 87.799 104.456 109.644 1.00 47.37 238 ILE B C 1
ATOM 5649 O O . ILE B 1 238 ? 87.013 103.636 110.142 1.00 47.37 238 ILE B O 1
ATOM 5654 N N . GLY B 1 239 ? 89.092 104.467 109.948 1.00 49.71 239 GLY B N 1
ATOM 5655 C CA . GLY B 1 239 ? 89.678 103.392 110.720 1.00 49.71 239 GLY B CA 1
ATOM 5656 C C . GLY B 1 239 ? 90.262 102.333 109.809 1.00 49.71 239 GLY B C 1
ATOM 5657 O O . GLY B 1 239 ? 90.769 102.657 108.733 1.00 49.71 239 GLY B O 1
ATOM 5658 N N . LEU B 1 240 ? 90.186 101.070 110.218 1.00 49.23 240 LEU B N 1
ATOM 5659 C CA . LEU B 1 240 ? 90.685 99.883 109.533 1.00 49.23 240 LEU B CA 1
ATOM 5660 C C . LEU B 1 240 ? 92.205 99.759 109.634 1.00 49.23 240 LEU B C 1
ATOM 5661 O O . LEU B 1 240 ? 92.737 98.692 109.332 1.00 49.23 240 LEU B O 1
ATOM 5666 N N . VAL B 1 241 ? 92.915 100.771 110.120 1.00 47.83 241 VAL B N 1
ATOM 5667 C CA . VAL B 1 241 ? 94.348 100.669 110.364 1.00 47.83 241 VAL B CA 1
ATOM 5668 C C . VAL B 1 241 ? 94.610 101.161 111.777 1.00 47.83 241 VAL B C 1
ATOM 5669 O O . VAL B 1 241 ? 94.360 102.331 112.087 1.00 47.83 241 VAL B O 1
ATOM 5673 N N . GLY B 1 242 ? 95.105 100.268 112.632 1.00 49.43 242 GLY B N 1
ATOM 5674 C CA . GLY B 1 242 ? 95.353 100.588 114.020 1.00 49.43 242 GLY B CA 1
ATOM 5675 C C . GLY B 1 242 ? 96.732 100.127 114.448 1.00 49.43 242 GLY B C 1
ATOM 5676 O O . GLY B 1 242 ? 97.497 99.567 113.662 1.00 49.43 242 GLY B O 1
ATOM 5677 N N . TYR B 1 243 ? 97.027 100.380 115.717 1.00 53.63 243 TYR B N 1
ATOM 5678 C CA . TYR B 1 243 ? 98.322 100.026 116.271 1.00 53.63 243 TYR B CA 1
ATOM 5679 C C . TYR B 1 243 ? 98.457 98.516 116.425 1.00 53.63 243 TYR B C 1
ATOM 5680 O O . TYR B 1 243 ? 97.479 97.797 116.643 1.00 53.63 243 TYR B O 1
ATOM 5689 N N . SER B 1 244 ? 99.694 98.040 116.304 1.00 52.16 244 SER B N 1
ATOM 5690 C CA . SER B 1 244 ? 100.029 96.642 116.548 1.00 52.16 244 SER B CA 1
ATOM 5691 C C . SER B 1 244 ? 101.306 96.601 117.373 1.00 52.16 244 SER B C 1
ATOM 5692 O O . SER B 1 244 ? 102.294 97.271 117.012 1.00 52.16 244 SER B O 1
ATOM 5695 N N . PRO B 1 245 ? 101.342 95.857 118.477 1.00 54.08 245 PRO B N 1
ATOM 5696 C CA . PRO B 1 245 ? 102.598 95.747 119.235 1.00 54.08 245 PRO B CA 1
ATOM 5697 C C . PRO B 1 245 ? 103.733 95.138 118.434 1.00 54.08 245 PRO B C 1
ATOM 5698 O O . PRO B 1 245 ? 104.898 95.485 118.664 1.00 54.08 245 PRO B O 1
ATOM 5702 N N . SER B 1 246 ? 103.433 94.244 117.493 1.00 51.26 246 SER B N 1
ATOM 5703 C CA . SER B 1 246 ? 104.469 93.525 116.762 1.00 51.26 246 SER B CA 1
ATOM 5704 C C . SER B 1 246 ? 104.733 94.115 115.380 1.00 51.26 246 SER B C 1
ATOM 5705 O O . SER B 1 246 ? 105.891 94.305 114.997 1.00 51.26 246 SER B O 1
ATOM 5708 N N . THR B 1 247 ? 103.679 94.412 114.622 1.00 49.77 247 THR B N 1
ATOM 5709 C CA . THR B 1 247 ? 103.822 94.879 113.249 1.00 49.77 247 THR B CA 1
ATOM 5710 C C . THR B 1 247 ? 103.585 96.373 113.089 1.00 49.77 247 THR B C 1
ATOM 5711 O O . THR B 1 247 ? 103.755 96.890 111.979 1.00 49.77 247 THR B O 1
ATOM 5715 N N . LEU B 1 248 ? 103.156 97.055 114.152 1.00 49.83 248 LEU B N 1
ATOM 5716 C CA . LEU B 1 248 ? 102.973 98.502 114.214 1.00 49.83 248 LEU B CA 1
ATOM 5717 C C . LEU B 1 248 ? 101.742 98.962 113.440 1.00 49.83 248 LEU B C 1
ATOM 5718 O O . LEU B 1 248 ? 101.287 100.095 113.618 1.00 49.83 248 LEU B O 1
ATOM 5723 N N . VAL B 1 249 ? 101.146 98.067 112.650 1.00 48.12 249 VAL B N 1
ATOM 5724 C CA . VAL B 1 249 ? 99.918 98.332 111.903 1.00 48.12 249 VAL B CA 1
ATOM 5725 C C . VAL B 1 249 ? 99.199 97.012 111.660 1.00 48.12 249 VAL B C 1
ATOM 5726 O O . VAL B 1 249 ? 99.804 96.043 111.190 1.00 48.12 249 VAL B O 1
ATOM 5730 N N . THR B 1 250 ? 97.910 96.962 111.979 1.00 49.68 250 THR B N 1
ATOM 5731 C CA . THR B 1 250 ? 97.057 95.816 111.676 1.00 49.68 250 THR B CA 1
ATOM 5732 C C . THR B 1 250 ? 95.654 96.316 111.368 1.00 49.68 250 THR B C 1
ATOM 5733 O O . THR B 1 250 ? 95.439 97.499 111.093 1.00 49.68 250 THR B O 1
ATOM 5737 N N . LEU B 1 251 ? 94.697 95.395 111.417 1.00 51.63 251 LEU B N 1
ATOM 5738 C CA . LEU B 1 251 ? 93.317 95.676 111.046 1.00 51.63 251 LEU B CA 1
ATOM 5739 C C . LEU B 1 251 ? 92.590 96.301 112.231 1.00 51.63 251 LEU B C 1
ATOM 5740 O O . LEU B 1 251 ? 92.373 95.653 113.257 1.00 51.63 251 LEU B O 1
ATOM 5745 N N . ALA B 1 252 ? 92.233 97.566 112.083 1.00 52.16 252 ALA B N 1
ATOM 5746 C CA . ALA B 1 252 ? 91.409 98.318 113.018 1.00 52.16 252 ALA B CA 1
ATOM 5747 C C . ALA B 1 252 ? 89.946 98.173 112.601 1.00 52.16 252 ALA B C 1
ATOM 5748 O O . ALA B 1 252 ? 89.552 97.146 112.042 1.00 52.16 252 ALA B O 1
ATOM 5750 N N . ALA B 1 253 ? 89.126 99.169 112.946 1.00 53.81 253 ALA B N 1
ATOM 5751 C CA . ALA B 1 253 ? 87.688 99.225 112.699 1.00 53.81 253 ALA B CA 1
ATOM 5752 C C . ALA B 1 253 ? 86.937 98.373 113.706 1.00 53.81 253 ALA B C 1
ATOM 5753 O O . ALA B 1 253 ? 85.876 97.818 113.404 1.00 53.81 253 ALA B O 1
ATOM 5755 N N . CYS B 1 254 ? 87.491 98.270 114.903 1.00 57.51 254 CYS B N 1
ATOM 5756 C CA . CYS B 1 254 ? 86.734 97.839 116.058 1.00 57.51 254 CYS B CA 1
ATOM 5757 C C . CYS B 1 254 ? 85.957 99.023 116.625 1.00 57.51 254 CYS B C 1
ATOM 5758 O O . CYS B 1 254 ? 86.304 100.179 116.373 1.00 57.51 254 CYS B O 1
ATOM 5761 N N . PRO B 1 255 ? 84.890 98.766 117.382 1.00 57.27 255 PRO B N 1
ATOM 5762 C CA . PRO B 1 255 ? 84.121 99.874 117.959 1.00 57.27 255 PRO B CA 1
ATOM 5763 C C . PRO B 1 255 ? 84.976 100.728 118.881 1.00 57.27 255 PRO B C 1
ATOM 5764 O O . PRO B 1 255 ? 85.948 100.258 119.478 1.00 57.27 255 PRO B O 1
ATOM 5768 N N . ALA B 1 256 ? 84.607 102.008 118.980 1.00 59.05 256 ALA B N 1
ATOM 5769 C CA . ALA B 1 256 ? 85.379 102.948 119.785 1.00 59.05 256 ALA B CA 1
ATOM 5770 C C . ALA B 1 256 ? 85.449 102.523 121.245 1.00 59.05 256 ALA B C 1
ATOM 5771 O O . ALA B 1 256 ? 86.406 102.871 121.946 1.00 59.05 256 ALA B O 1
ATOM 5773 N N . SER B 1 257 ? 84.452 101.776 121.722 1.00 60.54 257 SER B N 1
ATOM 5774 C CA . SER B 1 257 ? 84.490 101.269 123.087 1.00 60.54 257 SER B CA 1
ATOM 5775 C C . SER B 1 257 ? 85.570 100.214 123.285 1.00 60.54 257 SER B C 1
ATOM 5776 O O . SER B 1 257 ? 85.973 99.967 124.426 1.00 60.54 257 SER B O 1
ATOM 5779 N N . SER B 1 258 ? 86.046 99.589 122.209 1.00 59.97 258 SER B N 1
ATOM 5780 C CA . SER B 1 258 ? 87.080 98.567 122.289 1.00 59.97 258 SER B CA 1
ATOM 5781 C C . SER B 1 258 ? 88.432 99.063 121.789 1.00 59.97 258 SER B C 1
ATOM 5782 O O . SER B 1 258 ? 89.247 98.261 121.325 1.00 59.97 258 SER B O 1
ATOM 5785 N N . ARG B 1 259 ? 88.681 100.365 121.866 1.00 60.80 259 ARG B N 1
ATOM 5786 C CA . ARG B 1 259 ? 89.966 100.945 121.510 1.00 60.80 259 ARG B CA 1
ATOM 5787 C C . ARG B 1 259 ? 90.627 101.511 122.758 1.00 60.80 259 ARG B C 1
ATOM 5788 O O . ARG B 1 259 ? 89.969 102.152 123.583 1.00 60.80 259 ARG B O 1
ATOM 5796 N N . ILE B 1 260 ? 91.929 101.269 122.894 1.00 61.77 260 ILE B N 1
ATOM 5797 C CA . ILE B 1 260 ? 92.671 101.654 124.084 1.00 61.77 260 ILE B CA 1
ATOM 5798 C C . ILE B 1 260 ? 93.926 102.412 123.675 1.00 61.77 260 ILE B C 1
ATOM 5799 O O . ILE B 1 260 ? 94.406 102.310 122.545 1.00 61.77 260 ILE B O 1
ATOM 5804 N N . SER B 1 261 ? 94.452 103.181 124.622 1.00 64.65 261 SER B N 1
ATOM 5805 C CA . SER B 1 261 ? 95.604 104.035 124.390 1.00 64.65 261 SER B CA 1
ATOM 5806 C C . SER B 1 261 ? 96.901 103.303 124.717 1.00 64.65 261 SER B C 1
ATOM 5807 O O . SER B 1 261 ? 96.908 102.186 125.236 1.00 64.65 261 SER B O 1
ATOM 5810 N N . LEU B 1 262 ? 98.015 103.958 124.402 1.00 62.21 262 LEU B N 1
ATOM 5811 C CA . LEU B 1 262 ? 99.343 103.437 124.676 1.00 62.21 262 LEU B CA 1
ATOM 5812 C C . LEU B 1 262 ? 100.193 104.525 125.306 1.00 62.21 262 LEU B C 1
ATOM 5813 O O . LEU B 1 262 ? 100.022 105.712 125.019 1.00 62.21 262 LEU B O 1
ATOM 5818 N N . ALA B 1 263 ? 101.120 104.110 126.164 1.00 65.36 263 ALA B N 1
ATOM 5819 C CA . ALA B 1 263 ? 102.072 105.026 126.750 1.00 65.36 263 ALA B CA 1
ATOM 5820 C C . ALA B 1 263 ? 103.432 104.348 126.796 1.00 65.36 263 ALA B C 1
ATOM 5821 O O . ALA B 1 263 ? 103.509 103.120 126.948 1.00 65.36 263 ALA B O 1
ATOM 5823 N N . PRO B 1 264 ? 104.513 105.111 126.650 1.00 68.07 264 PRO B N 1
ATOM 5824 C CA . PRO B 1 264 ? 105.850 104.515 126.733 1.00 68.07 264 PRO B CA 1
ATOM 5825 C C . PRO B 1 264 ? 106.122 103.929 128.110 1.00 68.07 264 PRO B C 1
ATOM 5826 O O . PRO B 1 264 ? 105.660 104.446 129.129 1.00 68.07 264 PRO B O 1
ATOM 5830 N N . VAL B 1 265 ? 106.882 102.833 128.129 1.00 72.56 265 VAL B N 1
ATOM 5831 C CA . VAL B 1 265 ? 107.229 102.134 129.358 1.00 72.56 265 VAL B CA 1
ATOM 5832 C C . VAL B 1 265 ? 108.716 101.804 129.343 1.00 72.56 265 VAL B C 1
ATOM 5833 O O . VAL B 1 265 ? 109.390 101.897 128.315 1.00 72.56 265 VAL B O 1
ATOM 5837 N N . ILE B 1 266 ? 109.222 101.414 130.509 1.00 82.52 266 ILE B N 1
ATOM 5838 C CA . ILE B 1 266 ? 110.624 101.052 130.691 1.00 82.52 266 ILE B CA 1
ATOM 5839 C C . ILE B 1 266 ? 110.685 99.555 130.957 1.00 82.52 266 ILE B C 1
ATOM 5840 O O . ILE B 1 266 ? 110.109 99.065 131.936 1.00 82.52 266 ILE B O 1
ATOM 5845 N N . THR B 1 267 ? 111.388 98.828 130.096 1.00 87.40 267 THR B N 1
ATOM 5846 C CA . THR B 1 267 ? 111.576 97.399 130.276 1.00 87.40 267 THR B CA 1
ATOM 5847 C C . THR B 1 267 ? 112.859 97.123 131.056 1.00 87.40 267 THR B C 1
ATOM 5848 O O . THR B 1 267 ? 113.692 98.005 131.275 1.00 87.40 267 THR B O 1
ATOM 5852 N N . SER B 1 268 ? 113.010 95.871 131.479 1.00 95.78 268 SER B N 1
ATOM 5853 C CA . SER B 1 268 ? 114.177 95.430 132.231 1.00 95.78 268 SER B CA 1
ATOM 5854 C C . SER B 1 268 ? 114.426 93.966 131.891 1.00 95.78 268 SER B C 1
ATOM 5855 O O . SER B 1 268 ? 113.917 93.444 130.896 1.00 95.78 268 SER B O 1
ATOM 5858 N N . ALA B 1 269 ? 115.227 93.298 132.715 1.00 102.23 269 ALA B N 1
ATOM 5859 C CA . ALA B 1 269 ? 115.443 91.866 132.572 1.00 102.23 269 ALA B CA 1
ATOM 5860 C C . ALA B 1 269 ? 114.433 91.043 133.359 1.00 102.23 269 ALA B C 1
ATOM 5861 O O . ALA B 1 269 ? 114.547 89.813 133.391 1.00 102.23 269 ALA B O 1
ATOM 5863 N N . ASN B 1 270 ? 113.456 91.689 133.994 1.00 105.98 270 ASN B N 1
ATOM 5864 C CA . ASN B 1 270 ? 112.392 91.011 134.723 1.00 105.98 270 ASN B CA 1
ATOM 5865 C C . ASN B 1 270 ? 111.067 91.025 133.978 1.00 105.98 270 ASN B C 1
ATOM 5866 O O . ASN B 1 270 ? 110.476 89.968 133.738 1.00 105.98 270 ASN B O 1
ATOM 5871 N N . GLY B 1 271 ? 110.589 92.207 133.600 1.00 100.48 271 GLY B N 1
ATOM 5872 C CA . GLY B 1 271 ? 109.264 92.358 133.036 1.00 100.48 271 GLY B CA 1
ATOM 5873 C C . GLY B 1 271 ? 108.482 93.421 133.776 1.00 100.48 271 GLY B C 1
ATOM 5874 O O . GLY B 1 271 ? 107.269 93.559 133.595 1.00 100.48 271 GLY B O 1
ATOM 5875 N N . THR B 1 272 ? 109.180 94.183 134.621 1.00 99.55 272 THR B N 1
ATOM 5876 C CA . THR B 1 272 ? 108.565 95.235 135.431 1.00 99.55 272 THR B CA 1
ATOM 5877 C C . THR B 1 272 ? 108.409 96.507 134.593 1.00 99.55 272 THR B C 1
ATOM 5878 O O . THR B 1 272 ? 109.032 97.545 134.826 1.00 99.55 272 THR B O 1
ATOM 5882 N N . VAL B 1 273 ? 107.524 96.414 133.603 1.00 89.73 273 VAL B N 1
ATOM 5883 C CA . VAL B 1 273 ? 107.276 97.522 132.685 1.00 89.73 273 VAL B CA 1
ATOM 5884 C C . VAL B 1 273 ? 106.576 98.629 133.472 1.00 89.73 273 VAL B C 1
ATOM 5885 O O . VAL B 1 273 ? 105.406 98.514 133.840 1.00 89.73 273 VAL B O 1
ATOM 5889 N N . SER B 1 274 ? 107.308 99.700 133.756 1.00 83.67 274 SER B N 1
ATOM 5890 C CA . SER B 1 274 ? 106.769 100.834 134.488 1.00 83.67 274 SER B CA 1
ATOM 5891 C C . SER B 1 274 ? 106.514 101.998 133.541 1.00 83.67 274 SER B C 1
ATOM 5892 O O . SER B 1 274 ? 107.232 102.193 132.558 1.00 83.67 274 SER B O 1
ATOM 5895 N N . LEU B 1 275 ? 105.482 102.775 133.851 1.00 78.35 275 LEU B N 1
ATOM 5896 C CA . LEU B 1 275 ? 105.084 103.871 132.981 1.00 78.35 275 LEU B CA 1
ATOM 5897 C C . LEU B 1 275 ? 106.157 104.952 132.952 1.00 78.35 275 LEU B C 1
ATOM 5898 O O . LEU B 1 275 ? 106.739 105.301 133.983 1.00 78.35 275 LEU B O 1
ATOM 5903 N N . LEU B 1 276 ? 106.416 105.485 131.762 1.00 75.89 276 LEU B N 1
ATOM 5904 C CA . LEU B 1 276 ? 107.391 106.553 131.584 1.00 75.89 276 LEU B CA 1
ATOM 5905 C C . LEU B 1 276 ? 106.706 107.890 131.838 1.00 75.89 276 LEU B C 1
ATOM 5906 O O . LEU B 1 276 ? 105.847 108.309 131.055 1.00 75.89 276 LEU B O 1
ATOM 5911 N N . ALA B 1 277 ? 107.086 108.551 132.929 1.00 75.20 277 ALA B N 1
ATOM 5912 C CA . ALA B 1 277 ? 106.454 109.808 133.304 1.00 75.20 277 ALA B CA 1
ATOM 5913 C C . ALA B 1 277 ? 106.683 110.863 132.230 1.00 75.20 277 ALA B C 1
ATOM 5914 O O . ALA B 1 277 ? 107.794 111.013 131.715 1.00 75.20 277 ALA B O 1
ATOM 5916 N N . GLY B 1 278 ? 105.623 111.594 131.894 1.00 74.31 278 GLY B N 1
ATOM 5917 C CA . GLY B 1 278 ? 105.682 112.578 130.838 1.00 74.31 278 GLY B CA 1
ATOM 5918 C C . GLY B 1 278 ? 105.548 112.022 129.440 1.00 74.31 278 GLY B C 1
ATOM 5919 O O . GLY B 1 278 ? 105.661 112.788 128.474 1.00 74.31 278 GLY B O 1
ATOM 5920 N N . GLY B 1 279 ? 105.315 110.719 129.296 1.00 72.23 279 GLY B N 1
ATOM 5921 C CA . GLY B 1 279 ? 105.200 110.140 127.973 1.00 72.23 279 GLY B CA 1
ATOM 5922 C C . GLY B 1 279 ? 103.963 110.627 127.244 1.00 72.23 279 GLY B C 1
ATOM 5923 O O . GLY B 1 279 ? 102.931 110.925 127.845 1.00 72.23 279 GLY B O 1
ATOM 5924 N N . SER B 1 280 ? 104.077 110.702 125.922 1.00 68.86 280 SER B N 1
ATOM 5925 C CA . SER B 1 280 ? 102.992 111.183 125.072 1.00 68.86 280 SER B CA 1
ATOM 5926 C C . SER B 1 280 ? 102.034 110.030 124.806 1.00 68.86 280 SER B C 1
ATOM 5927 O O . SER B 1 280 ? 102.299 109.164 123.970 1.00 68.86 280 SER B O 1
ATOM 5930 N N . VAL B 1 281 ? 100.912 110.017 125.526 1.00 66.74 281 VAL B N 1
ATOM 5931 C CA . VAL B 1 281 ? 99.911 108.974 125.345 1.00 66.74 281 VAL B CA 1
ATOM 5932 C C . VAL B 1 281 ? 99.233 109.146 123.993 1.00 66.74 281 VAL B C 1
ATOM 5933 O O . VAL B 1 281 ? 98.901 110.265 123.579 1.00 66.74 281 VAL B O 1
ATOM 5937 N N . SER B 1 282 ? 99.024 108.034 123.296 1.00 64.29 282 SER B N 1
ATOM 5938 C CA . SER B 1 282 ? 98.409 108.054 121.977 1.00 64.29 282 SER B CA 1
ATOM 5939 C C . SER B 1 282 ? 96.905 108.269 122.117 1.00 64.29 282 SER B C 1
ATOM 5940 O O . SER B 1 282 ? 96.386 108.529 123.206 1.00 64.29 282 SER B O 1
ATOM 5943 N N . GLY B 1 283 ? 96.181 108.146 121.010 1.00 64.05 283 GLY B N 1
ATOM 5944 C CA . GLY B 1 283 ? 94.740 108.268 121.055 1.00 64.05 283 GLY B CA 1
ATOM 5945 C C . GLY B 1 283 ? 94.114 106.949 121.445 1.00 64.05 283 GLY B C 1
ATOM 5946 O O . GLY B 1 283 ? 94.489 106.364 122.462 1.00 64.05 283 GLY B O 1
ATOM 5947 N N . ASP B 1 284 ? 93.164 106.462 120.654 1.00 63.55 284 ASP B N 1
ATOM 5948 C CA . ASP B 1 284 ? 92.571 105.142 120.860 1.00 63.55 284 ASP B CA 1
ATOM 5949 C C . ASP B 1 284 ? 92.814 104.367 119.571 1.00 63.55 284 ASP B C 1
ATOM 5950 O O . ASP B 1 284 ? 91.966 104.347 118.675 1.00 63.55 284 ASP B O 1
ATOM 5955 N N . ILE B 1 285 ? 93.977 103.729 119.484 1.00 59.99 285 ILE B N 1
ATOM 5956 C CA . ILE B 1 285 ? 94.441 103.131 118.238 1.00 59.99 285 ILE B CA 1
ATOM 5957 C C . ILE B 1 285 ? 94.616 101.624 118.323 1.00 59.99 285 ILE B C 1
ATOM 5958 O O . ILE B 1 285 ? 94.775 100.980 117.275 1.00 59.99 285 ILE B O 1
ATOM 5963 N N . MET B 1 286 ? 94.589 101.033 119.512 1.00 61.21 286 MET B N 1
ATOM 5964 C CA . MET B 1 286 ? 94.792 99.601 119.680 1.00 61.21 286 MET B CA 1
ATOM 5965 C C . MET B 1 286 ? 93.446 98.929 119.908 1.00 61.21 286 MET B C 1
ATOM 5966 O O . MET B 1 286 ? 92.739 99.259 120.865 1.00 61.21 286 MET B O 1
ATOM 5971 N N . CYS B 1 287 ? 93.099 97.992 119.032 1.00 63.28 287 CYS B N 1
ATOM 5972 C CA . CYS B 1 287 ? 91.867 97.229 119.158 1.00 63.28 287 CYS B CA 1
ATOM 5973 C C . CYS B 1 287 ? 92.104 96.016 120.047 1.00 63.28 287 CYS B C 1
ATOM 5974 O O . CYS B 1 287 ? 93.033 95.238 119.809 1.00 63.28 287 CYS B O 1
ATOM 5977 N N . ILE B 1 288 ? 91.268 95.861 121.070 1.00 63.23 288 ILE B N 1
ATOM 5978 C CA . ILE B 1 288 ? 91.353 94.677 121.915 1.00 63.23 288 ILE B CA 1
ATOM 5979 C C . ILE B 1 288 ? 90.483 93.543 121.384 1.00 63.23 288 ILE B C 1
ATOM 5980 O O . ILE B 1 288 ? 90.875 92.375 121.469 1.00 63.23 288 ILE B O 1
ATOM 5985 N N . HIS B 1 289 ? 89.317 93.857 120.834 1.00 64.46 289 HIS B N 1
ATOM 5986 C CA . HIS B 1 289 ? 88.416 92.850 120.286 1.00 64.46 289 HIS B CA 1
ATOM 5987 C C . HIS B 1 289 ? 87.432 93.552 119.359 1.00 64.46 289 HIS B C 1
ATOM 5988 O O . HIS B 1 289 ? 87.438 94.780 119.228 1.00 64.46 289 HIS B O 1
ATOM 5995 N N . GLY B 1 290 ? 86.582 92.759 118.717 1.00 59.63 290 GLY B N 1
ATOM 5996 C CA . GLY B 1 290 ? 85.567 93.292 117.827 1.00 59.63 290 GLY B CA 1
ATOM 5997 C C . GLY B 1 290 ? 86.096 93.917 116.555 1.00 59.63 290 GLY B C 1
ATOM 5998 O O . GLY B 1 290 ? 85.571 94.946 116.115 1.00 59.63 290 GLY B O 1
ATOM 5999 N N . ARG B 1 291 ? 87.113 93.317 115.946 1.00 56.84 291 ARG B N 1
ATOM 6000 C CA . ARG B 1 291 ? 87.665 93.846 114.707 1.00 56.84 291 ARG B CA 1
ATOM 6001 C C . ARG B 1 291 ? 86.635 93.779 113.586 1.00 56.84 291 ARG B C 1
ATOM 6002 O O . ARG B 1 291 ? 85.847 92.834 113.501 1.00 56.84 291 ARG B O 1
ATOM 6010 N N . MET B 1 292 ? 86.653 94.796 112.721 1.00 54.56 292 MET B N 1
ATOM 6011 C CA . MET B 1 292 ? 85.704 94.929 111.614 1.00 54.56 292 MET B CA 1
ATOM 6012 C C . MET B 1 292 ? 84.259 94.939 112.098 1.00 54.56 292 MET B C 1
ATOM 6013 O O . MET B 1 292 ? 83.378 94.354 111.466 1.00 54.56 292 MET B O 1
ATOM 6018 N N . GLU B 1 293 ? 84.000 95.609 113.220 1.00 54.49 293 GLU B N 1
ATOM 6019 C CA . GLU B 1 293 ? 82.657 95.691 113.768 1.00 54.49 293 GLU B CA 1
ATOM 6020 C C . GLU B 1 293 ? 82.215 97.109 114.096 1.00 54.49 293 GLU B C 1
ATOM 6021 O O . GLU B 1 293 ? 81.095 97.287 114.584 1.00 54.49 293 GLU B O 1
ATOM 6027 N N . SER B 1 294 ? 83.046 98.111 113.854 1.00 51.08 294 SER B N 1
ATOM 6028 C CA . SER B 1 294 ? 82.662 99.481 114.170 1.00 51.08 294 SER B CA 1
ATOM 6029 C C . SER B 1 294 ? 81.639 99.974 113.159 1.00 51.08 294 SER B C 1
ATOM 6030 O O . SER B 1 294 ? 81.901 99.922 111.951 1.00 51.08 294 SER B O 1
ATOM 6033 N N . PRO B 1 295 ? 80.469 100.440 113.595 1.00 47.39 295 PRO B N 1
ATOM 6034 C CA . PRO B 1 295 ? 79.487 100.962 112.635 1.00 47.39 295 PRO B CA 1
ATOM 6035 C C . PRO B 1 295 ? 79.973 102.178 111.868 1.00 47.39 295 PRO B C 1
ATOM 6036 O O . PRO B 1 295 ? 79.562 102.373 110.717 1.00 47.39 295 PRO B O 1
ATOM 6040 N N . THR B 1 296 ? 80.828 103.010 112.467 1.00 45.60 296 THR B N 1
ATOM 6041 C CA . THR B 1 296 ? 81.309 104.196 111.766 1.00 45.60 296 THR B CA 1
ATOM 6042 C C . THR B 1 296 ? 82.207 103.829 110.594 1.00 45.60 296 THR B C 1
ATOM 6043 O O . THR B 1 296 ? 82.178 104.504 109.559 1.00 45.60 296 THR B O 1
ATOM 6047 N N . PHE B 1 297 ? 83.018 102.781 110.738 1.00 45.41 297 PHE B N 1
ATOM 6048 C CA . PHE B 1 297 ? 83.817 102.311 109.612 1.00 45.41 297 PHE B CA 1
ATOM 6049 C C . PHE B 1 297 ? 82.932 101.787 108.491 1.00 45.41 297 PHE B C 1
ATOM 6050 O O . PHE B 1 297 ? 83.177 102.070 107.313 1.00 45.41 297 PHE B O 1
ATOM 6058 N N . TRP B 1 298 ? 81.899 101.018 108.837 1.00 45.20 298 TRP B N 1
ATOM 6059 C CA . TRP B 1 298 ? 81.009 100.478 107.817 1.00 45.20 298 TRP B CA 1
ATOM 6060 C C . TRP B 1 298 ? 80.174 101.576 107.175 1.00 45.20 298 TRP B C 1
ATOM 6061 O O . TRP B 1 298 ? 79.850 101.499 105.985 1.00 45.20 298 TRP B O 1
ATOM 6072 N N . LEU B 1 299 ? 79.809 102.603 107.945 1.00 43.32 299 LEU B N 1
ATOM 6073 C CA . LEU B 1 299 ? 79.160 103.766 107.351 1.00 43.32 299 LEU B CA 1
ATOM 6074 C C . LEU B 1 299 ? 80.102 104.476 106.389 1.00 43.32 299 LEU B C 1
ATOM 6075 O O . LEU B 1 299 ? 79.680 104.941 105.324 1.00 43.32 299 LEU B O 1
ATOM 6080 N N . GLY B 1 300 ? 81.382 104.572 106.749 1.00 42.83 300 GLY B N 1
ATOM 6081 C CA . GLY B 1 300 ? 82.360 105.114 105.822 1.00 42.83 300 GLY B CA 1
ATOM 6082 C C . GLY B 1 300 ? 82.516 104.262 104.578 1.00 42.83 300 GLY B C 1
ATOM 6083 O O . GLY B 1 300 ? 82.689 104.784 103.476 1.00 42.83 300 GLY B O 1
ATOM 6084 N N . ILE B 1 301 ? 82.449 102.940 104.734 1.00 42.44 301 ILE B N 1
ATOM 6085 C CA . ILE B 1 301 ? 82.564 102.052 103.580 1.00 42.44 301 ILE B CA 1
ATOM 6086 C C . ILE B 1 301 ? 81.402 102.273 102.622 1.00 42.44 301 ILE B C 1
ATOM 6087 O O . ILE B 1 301 ? 81.577 102.261 101.397 1.00 42.44 301 ILE B O 1
ATOM 6092 N N . VAL B 1 302 ? 80.199 102.485 103.160 1.00 42.17 302 VAL B N 1
ATOM 6093 C CA . VAL B 1 302 ? 79.051 102.792 102.311 1.00 42.17 302 VAL B CA 1
ATOM 6094 C C . VAL B 1 302 ? 79.274 104.104 101.572 1.00 42.17 302 VAL B C 1
ATOM 6095 O O . VAL B 1 302 ? 78.991 104.214 100.373 1.00 42.17 302 VAL B O 1
ATOM 6099 N N . GLY B 1 303 ? 79.786 105.118 102.271 1.00 43.02 303 GLY B N 1
ATOM 6100 C CA . GLY B 1 303 ? 80.137 106.358 101.601 1.00 43.02 303 GLY B CA 1
ATOM 6101 C C . GLY B 1 303 ? 81.242 106.171 100.580 1.00 43.02 303 GLY B C 1
ATOM 6102 O O . GLY B 1 303 ? 81.275 106.851 99.554 1.00 43.02 303 GLY B O 1
ATOM 6103 N N . PHE B 1 304 ? 82.167 105.250 100.855 1.00 43.12 304 PHE B N 1
ATOM 6104 C CA . PHE B 1 304 ? 83.196 104.912 99.878 1.00 43.12 304 PHE B CA 1
ATOM 6105 C C . PHE B 1 304 ? 82.580 104.316 98.620 1.00 43.12 304 PHE B C 1
ATOM 6106 O O . PHE B 1 304 ? 82.993 104.642 97.502 1.00 43.12 304 PHE B O 1
ATOM 6114 N N . VAL B 1 305 ? 81.588 103.441 98.785 1.00 43.80 305 VAL B N 1
ATOM 6115 C CA . VAL B 1 305 ? 80.937 102.819 97.638 1.00 43.80 305 VAL B CA 1
ATOM 6116 C C . VAL B 1 305 ? 80.136 103.850 96.852 1.00 43.80 305 VAL B C 1
ATOM 6117 O O . VAL B 1 305 ? 80.090 103.809 95.617 1.00 43.80 305 VAL B O 1
ATOM 6121 N N . ILE B 1 306 ? 79.498 104.791 97.550 1.00 44.04 306 ILE B N 1
ATOM 6122 C CA . ILE B 1 306 ? 78.677 105.794 96.875 1.00 44.04 306 ILE B CA 1
ATOM 6123 C C . ILE B 1 306 ? 79.539 106.681 95.986 1.00 44.04 306 ILE B C 1
ATOM 6124 O O . ILE B 1 306 ? 79.202 106.942 94.826 1.00 44.04 306 ILE B O 1
ATOM 6129 N N . ILE B 1 307 ? 80.666 107.159 96.515 1.00 45.34 307 ILE B N 1
ATOM 6130 C CA . ILE B 1 307 ? 81.567 107.977 95.709 1.00 45.34 307 ILE B CA 1
ATOM 6131 C C . ILE B 1 307 ? 82.167 107.154 94.579 1.00 45.34 307 ILE B C 1
ATOM 6132 O O . ILE B 1 307 ? 82.308 107.638 93.451 1.00 45.34 307 ILE B O 1
ATOM 6137 N N . ALA B 1 308 ? 82.532 105.902 94.862 1.00 45.65 308 ALA B N 1
ATOM 6138 C CA . ALA B 1 308 ? 83.170 105.070 93.850 1.00 45.65 308 ALA B CA 1
ATOM 6139 C C . ALA B 1 308 ? 82.251 104.840 92.658 1.00 45.65 308 ALA B C 1
ATOM 6140 O O . ALA B 1 308 ? 82.683 104.946 91.506 1.00 45.65 308 ALA B O 1
ATOM 6142 N N . TYR B 1 309 ? 80.979 104.525 92.910 1.00 47.54 309 TYR B N 1
ATOM 6143 C CA . TYR B 1 309 ? 80.031 104.386 91.810 1.00 47.54 309 TYR B CA 1
ATOM 6144 C C . TYR B 1 309 ? 79.790 105.710 91.102 1.00 47.54 309 TYR B C 1
ATOM 6145 O O . TYR B 1 309 ? 79.713 105.753 89.870 1.00 47.54 309 TYR B O 1
ATOM 6154 N N . CYS B 1 310 ? 79.658 106.798 91.858 1.00 47.83 310 CYS B N 1
ATOM 6155 C CA . CYS B 1 310 ? 79.453 108.097 91.229 1.00 47.83 310 CYS B CA 1
ATOM 6156 C C . CYS B 1 310 ? 80.673 108.507 90.415 1.00 47.83 310 CYS B C 1
ATOM 6157 O O . CYS B 1 310 ? 80.547 109.192 89.394 1.00 47.83 310 CYS B O 1
ATOM 6160 N N . LEU B 1 311 ? 81.865 108.101 90.854 1.00 47.31 311 LEU B N 1
ATOM 6161 C CA . LEU B 1 311 ? 83.062 108.329 90.053 1.00 47.31 311 LEU B CA 1
ATOM 6162 C C . LEU B 1 311 ? 83.060 107.454 88.807 1.00 47.31 311 LEU B C 1
ATOM 6163 O O . LEU B 1 311 ? 83.458 107.899 87.724 1.00 47.31 311 LEU B O 1
ATOM 6168 N N . VAL B 1 312 ? 82.621 106.201 88.944 1.00 47.48 312 VAL B N 1
ATOM 6169 C CA . VAL B 1 312 ? 82.549 105.298 87.799 1.00 47.48 312 VAL B CA 1
ATOM 6170 C C . VAL B 1 312 ? 81.549 105.814 86.774 1.00 47.48 312 VAL B C 1
ATOM 6171 O O . VAL B 1 312 ? 81.818 105.814 85.566 1.00 47.48 312 VAL B O 1
ATOM 6175 N N . LYS B 1 313 ? 80.388 106.270 87.235 1.00 49.89 313 LYS B N 1
ATOM 6176 C CA . LYS B 1 313 ? 79.322 106.732 86.357 1.00 49.89 313 LYS B CA 1
ATOM 6177 C C . LYS B 1 313 ? 79.541 108.149 85.844 1.00 49.89 313 LYS B C 1
ATOM 6178 O O . LYS B 1 313 ? 78.623 108.717 85.243 1.00 49.89 313 LYS B O 1
ATOM 6184 N N . ASN B 1 314 ? 80.725 108.725 86.065 1.00 51.05 314 ASN B N 1
ATOM 6185 C CA . ASN B 1 314 ? 81.047 110.083 85.619 1.00 51.05 314 ASN B CA 1
ATOM 6186 C C . ASN B 1 314 ? 80.050 111.100 86.166 1.00 51.05 314 ASN B C 1
ATOM 6187 O O . ASN B 1 314 ? 79.628 112.022 85.466 1.00 51.05 314 ASN B O 1
ATOM 6192 N N . VAL B 1 315 ? 79.669 110.932 87.427 1.00 49.93 315 VAL B N 1
ATOM 6193 C CA . VAL B 1 315 ? 78.722 111.827 88.080 1.00 49.93 315 VAL B CA 1
ATOM 6194 C C . VAL B 1 315 ? 79.501 112.965 88.723 1.00 49.93 315 VAL B C 1
ATOM 6195 O O . VAL B 1 315 ? 80.371 112.733 89.570 1.00 49.93 315 VAL B O 1
ATOM 6199 N N . LYS B 1 316 ? 79.198 114.195 88.317 1.00 52.91 316 LYS B N 1
ATOM 6200 C CA . LYS B 1 316 ? 79.845 115.357 88.906 1.00 52.91 316 LYS B CA 1
ATOM 6201 C C . LYS B 1 316 ? 79.417 115.525 90.358 1.00 52.91 316 LYS B C 1
ATOM 6202 O O . LYS B 1 316 ? 78.265 115.275 90.723 1.00 52.91 316 LYS B O 1
ATOM 6208 N N . GLY B 1 317 ? 80.354 115.967 91.185 1.00 49.65 317 GLY B N 1
ATOM 6209 C CA . GLY B 1 317 ? 80.101 116.033 92.612 1.00 49.65 317 GLY B CA 1
ATOM 6210 C C . GLY B 1 317 ? 79.986 114.671 93.257 1.00 49.65 317 GLY B C 1
ATOM 6211 O O . GLY B 1 317 ? 79.138 114.474 94.135 1.00 49.65 317 GLY B O 1
ATOM 6212 N N . ALA B 1 318 ? 80.822 113.721 92.837 1.00 48.77 318 ALA B N 1
ATOM 6213 C CA . ALA B 1 318 ? 80.781 112.383 93.415 1.00 48.77 318 ALA B CA 1
ATOM 6214 C C . ALA B 1 318 ? 81.141 112.403 94.894 1.00 48.77 318 ALA B C 1
ATOM 6215 O O . ALA B 1 318 ? 80.509 111.715 95.703 1.00 48.77 318 ALA B O 1
ATOM 6217 N N . MET B 1 319 ? 82.158 113.183 95.267 1.00 48.68 319 MET B N 1
ATOM 6218 C CA . MET B 1 319 ? 82.618 113.171 96.650 1.00 48.68 319 MET B CA 1
ATOM 6219 C C . MET B 1 319 ? 81.665 113.915 97.577 1.00 48.68 319 MET B C 1
ATOM 6220 O O . MET B 1 319 ? 81.642 113.639 98.780 1.00 48.68 319 MET B O 1
ATOM 6225 N N . ILE B 1 320 ? 80.880 114.856 97.050 1.00 47.47 320 ILE B N 1
ATOM 6226 C CA . ILE B 1 320 ? 79.848 115.498 97.861 1.00 47.47 320 ILE B CA 1
ATOM 6227 C C . ILE B 1 320 ? 78.805 114.485 98.302 1.00 47.47 320 ILE B C 1
ATOM 6228 O O . ILE B 1 320 ? 78.423 114.430 99.476 1.00 47.47 320 ILE B O 1
ATOM 6233 N N . TYR B 1 321 ? 78.331 113.664 97.367 1.00 47.69 321 TYR B N 1
ATOM 6234 C CA . TYR B 1 321 ? 77.229 112.759 97.671 1.00 47.69 321 TYR B CA 1
ATOM 6235 C C . TYR B 1 321 ? 77.630 111.728 98.717 1.00 47.69 321 TYR B C 1
ATOM 6236 O O . TYR B 1 321 ? 76.827 111.377 99.587 1.00 47.69 321 TYR B O 1
ATOM 6245 N N . GLY B 1 322 ? 78.864 111.230 98.649 1.00 45.06 322 GLY B N 1
ATOM 6246 C CA . GLY B 1 322 ? 79.342 110.336 99.689 1.00 45.06 322 GLY B CA 1
ATOM 6247 C C . GLY B 1 322 ? 79.530 111.034 101.022 1.00 45.06 322 GLY B C 1
ATOM 6248 O O . GLY B 1 322 ? 79.194 110.482 102.073 1.00 45.06 322 GLY B O 1
ATOM 6249 N N . ILE B 1 323 ? 80.078 112.251 101.002 1.00 43.00 323 ILE B N 1
ATOM 6250 C CA . ILE B 1 323 ? 80.239 113.012 102.236 1.00 43.00 323 ILE B CA 1
ATOM 6251 C C . ILE B 1 323 ? 78.882 113.368 102.824 1.00 43.00 323 ILE B C 1
ATOM 6252 O O . ILE B 1 323 ? 78.654 113.213 104.029 1.00 43.00 323 ILE B O 1
ATOM 6257 N N . VAL B 1 324 ? 77.960 113.842 101.985 1.00 43.35 324 VAL B N 1
ATOM 6258 C CA . VAL B 1 324 ? 76.650 114.259 102.474 1.00 43.35 324 VAL B CA 1
ATOM 6259 C C . VAL B 1 324 ? 75.887 113.070 103.042 1.00 43.35 324 VAL B C 1
ATOM 6260 O O . VAL B 1 324 ? 75.251 113.172 104.097 1.00 43.35 324 VAL B O 1
ATOM 6264 N N . PHE B 1 325 ? 75.943 111.924 102.362 1.00 43.82 325 PHE B N 1
ATOM 6265 C CA . PHE B 1 325 ? 75.208 110.755 102.834 1.00 43.82 325 PHE B CA 1
ATOM 6266 C C . PHE B 1 325 ? 75.721 110.291 104.191 1.00 43.82 325 PHE B C 1
ATOM 6267 O O . PHE B 1 325 ? 74.935 110.017 105.104 1.00 43.82 325 PHE B O 1
ATOM 6275 N N . VAL B 1 326 ? 77.043 110.189 104.342 1.00 43.05 326 VAL B N 1
ATOM 6276 C CA . VAL B 1 326 ? 77.609 109.754 105.615 1.00 43.05 326 VAL B CA 1
ATOM 6277 C C . VAL B 1 326 ? 77.357 110.799 106.693 1.00 43.05 326 VAL B C 1
ATOM 6278 O O . VAL B 1 326 ? 77.047 110.467 107.843 1.00 43.05 326 VAL B O 1
ATOM 6282 N N . THR B 1 327 ? 77.488 112.079 106.340 1.00 43.24 327 THR B N 1
ATOM 6283 C CA . THR B 1 327 ? 77.243 113.142 107.308 1.00 43.24 327 THR B CA 1
ATOM 6284 C C . THR B 1 327 ? 75.779 113.185 107.726 1.00 43.24 327 THR B C 1
ATOM 6285 O O . THR B 1 327 ? 75.471 113.370 108.909 1.00 43.24 327 THR B O 1
ATOM 6289 N N . ALA B 1 328 ? 74.861 113.022 106.770 1.00 42.32 328 ALA B N 1
ATOM 6290 C CA . ALA B 1 328 ? 73.438 113.065 107.095 1.00 42.32 328 ALA B CA 1
ATOM 6291 C C . ALA B 1 328 ? 73.047 111.931 108.032 1.00 42.32 328 ALA B C 1
ATOM 6292 O O . ALA B 1 328 ? 72.248 112.126 108.955 1.00 42.32 328 ALA B O 1
ATOM 6294 N N . VAL B 1 329 ? 73.590 110.734 107.804 1.00 42.92 329 VAL B N 1
ATOM 6295 C CA . VAL B 1 329 ? 73.328 109.617 108.706 1.00 42.92 329 VAL B CA 1
ATOM 6296 C C . VAL B 1 329 ? 73.926 109.892 110.079 1.00 42.92 329 VAL B C 1
ATOM 6297 O O . VAL B 1 329 ? 73.350 109.525 111.110 1.00 42.92 329 VAL B O 1
ATOM 6301 N N . SER B 1 330 ? 75.081 110.554 110.118 1.00 44.16 330 SER B N 1
ATOM 6302 C CA . SER B 1 330 ? 75.739 110.886 111.374 1.00 44.16 330 SER B CA 1
ATOM 6303 C C . SER B 1 330 ? 75.076 112.040 112.111 1.00 44.16 330 SER B C 1
ATOM 6304 O O . SER B 1 330 ? 75.444 112.311 113.258 1.00 44.16 330 SER B O 1
ATOM 6307 N N . TRP B 1 331 ? 74.122 112.729 111.487 1.00 42.63 331 TRP B N 1
ATOM 6308 C CA . TRP B 1 331 ? 73.450 113.847 112.133 1.00 42.63 331 TRP B CA 1
ATOM 6309 C C . TRP B 1 331 ? 72.351 113.409 113.087 1.00 42.63 331 TRP B C 1
ATOM 6310 O O . TRP B 1 331 ? 71.892 114.225 113.892 1.00 42.63 331 TRP B O 1
ATOM 6321 N N . PHE B 1 332 ? 71.915 112.156 113.015 1.00 45.16 332 PHE B N 1
ATOM 6322 C CA . PHE B 1 332 ? 70.966 111.648 113.991 1.00 45.16 332 PHE B CA 1
ATOM 6323 C C . PHE B 1 332 ? 71.654 111.491 115.341 1.00 45.16 332 PHE B C 1
ATOM 6324 O O . PHE B 1 332 ? 72.825 111.115 115.428 1.00 45.16 332 PHE B O 1
ATOM 6332 N N . ARG B 1 333 ? 70.910 111.784 116.403 1.00 50.76 333 ARG B N 1
ATOM 6333 C CA . ARG B 1 333 ? 71.529 112.112 117.680 1.00 50.76 333 ARG B CA 1
ATOM 6334 C C . ARG B 1 333 ? 71.915 110.893 118.512 1.00 50.76 333 ARG B C 1
ATOM 6335 O O . ARG B 1 333 ? 72.958 110.910 119.174 1.00 50.76 333 ARG B O 1
ATOM 6343 N N . ASN B 1 334 ? 71.109 109.834 118.505 1.00 52.34 334 ASN B N 1
ATOM 6344 C CA . ASN B 1 334 ? 71.280 108.734 119.448 1.00 52.34 334 ASN B CA 1
ATOM 6345 C C . ASN B 1 334 ? 71.658 107.423 118.766 1.00 52.34 334 ASN B C 1
ATOM 6346 O O . ASN B 1 334 ? 71.151 106.360 119.130 1.00 52.34 334 ASN B O 1
ATOM 6351 N N . THR B 1 335 ? 72.547 107.480 117.783 1.00 50.50 335 THR B N 1
ATOM 6352 C CA . THR B 1 335 ? 73.050 106.288 117.120 1.00 50.50 335 THR B CA 1
ATOM 6353 C C . THR B 1 335 ? 74.526 106.085 117.448 1.00 50.50 335 THR B C 1
ATOM 6354 O O . THR B 1 335 ? 75.165 106.909 118.104 1.00 50.50 335 THR B O 1
ATOM 6358 N N . GLU B 1 336 ? 75.062 104.957 116.988 1.00 52.23 336 GLU B N 1
ATOM 6359 C CA . GLU B 1 336 ? 76.477 104.667 117.170 1.00 52.23 336 GLU B CA 1
ATOM 6360 C C . GLU B 1 336 ? 77.358 105.358 116.139 1.00 52.23 336 GLU B C 1
ATOM 6361 O O . GLU B 1 336 ? 78.578 105.407 116.324 1.00 52.23 336 GLU B O 1
ATOM 6367 N N . VAL B 1 337 ? 76.775 105.888 115.068 1.00 47.40 337 VAL B N 1
ATOM 6368 C CA . VAL B 1 337 ? 77.512 106.616 114.047 1.00 47.40 337 VAL B CA 1
ATOM 6369 C C . VAL B 1 337 ? 77.267 108.118 114.158 1.00 47.40 337 VAL B C 1
ATOM 6370 O O . VAL B 1 337 ? 77.511 108.854 113.209 1.00 47.40 337 VAL B O 1
ATOM 6374 N N . THR B 1 338 ? 76.786 108.579 115.308 1.00 46.86 338 THR B N 1
ATOM 6375 C CA . THR B 1 338 ? 76.389 109.972 115.446 1.00 46.86 338 THR B CA 1
ATOM 6376 C C . THR B 1 338 ? 77.600 110.895 115.435 1.00 46.86 338 THR B C 1
ATOM 6377 O O . THR B 1 338 ? 78.688 110.533 115.891 1.00 46.86 338 THR B O 1
ATOM 6381 N N . ALA B 1 339 ? 77.408 112.091 114.885 1.00 47.07 339 ALA B N 1
ATOM 6382 C CA . ALA B 1 339 ? 78.411 113.143 114.939 1.00 47.07 339 ALA B CA 1
ATOM 6383 C C . ALA B 1 339 ? 78.270 114.020 116.173 1.00 47.07 339 ALA B C 1
ATOM 6384 O O . ALA B 1 339 ? 79.134 114.870 116.414 1.00 47.07 339 ALA B O 1
ATOM 6386 N N . PHE B 1 340 ? 77.210 113.829 116.956 1.00 48.04 340 PHE B N 1
ATOM 6387 C CA . PHE B 1 340 ? 76.957 114.596 118.173 1.00 48.04 340 PHE B CA 1
ATOM 6388 C C . PHE B 1 340 ? 76.737 113.612 119.313 1.00 48.04 340 PHE B C 1
ATOM 6389 O O . PHE B 1 340 ? 75.593 113.286 119.656 1.00 48.04 340 PHE B O 1
ATOM 6397 N N . PRO B 1 341 ? 77.812 113.112 119.918 1.00 51.70 341 PRO B N 1
ATOM 6398 C CA . PRO B 1 341 ? 77.659 112.176 121.035 1.00 51.70 341 PRO B CA 1
ATOM 6399 C C . PRO B 1 341 ? 77.013 112.850 122.235 1.00 51.70 341 PRO B C 1
ATOM 6400 O O . PRO B 1 341 ? 77.047 114.071 122.391 1.00 51.70 341 PRO B O 1
ATOM 6404 N N . ASN B 1 342 ? 76.409 112.031 123.093 1.00 56.35 342 ASN B N 1
ATOM 6405 C CA . ASN B 1 342 ? 75.694 112.559 124.248 1.00 56.35 342 ASN B CA 1
ATOM 6406 C C . ASN B 1 342 ? 76.669 113.040 125.314 1.00 56.35 342 ASN B C 1
ATOM 6407 O O . ASN B 1 342 ? 76.705 112.501 126.424 1.00 56.35 342 ASN B O 1
ATOM 6412 N N . THR B 1 343 ? 77.461 114.058 124.982 1.00 55.67 343 THR B N 1
ATOM 6413 C CA . THR B 1 343 ? 78.422 114.655 125.896 1.00 55.67 343 THR B CA 1
ATOM 6414 C C . THR B 1 343 ? 78.250 116.166 125.850 1.00 55.67 343 THR B C 1
ATOM 6415 O O . THR B 1 343 ? 77.421 116.694 125.102 1.00 55.67 343 THR B O 1
ATOM 6419 N N . SER B 1 344 ? 79.037 116.871 126.665 1.00 56.58 344 SER B N 1
ATOM 6420 C CA . SER B 1 344 ? 79.002 118.329 126.636 1.00 56.58 344 SER B CA 1
ATOM 6421 C C . SER B 1 344 ? 79.488 118.863 125.295 1.00 56.58 344 SER B C 1
ATOM 6422 O O . SER B 1 344 ? 78.903 119.801 124.742 1.00 56.58 344 SER B O 1
ATOM 6425 N N . ALA B 1 345 ? 80.563 118.281 124.759 1.00 54.56 345 ALA B N 1
ATOM 6426 C CA . ALA B 1 345 ? 81.045 118.683 123.442 1.00 54.56 345 ALA B CA 1
ATOM 6427 C C . ALA B 1 345 ? 80.036 118.338 122.355 1.00 54.56 345 ALA B C 1
ATOM 6428 O O . ALA B 1 345 ? 79.817 119.129 121.431 1.00 54.56 345 ALA B O 1
ATOM 6430 N N . GLY B 1 346 ? 79.419 117.160 122.443 1.00 52.31 346 GLY B N 1
ATOM 6431 C CA . GLY B 1 346 ? 78.427 116.780 121.452 1.00 52.31 346 GLY B CA 1
ATOM 6432 C C . GLY B 1 346 ? 77.183 117.645 121.507 1.00 52.31 346 GLY B C 1
ATOM 6433 O O . GLY B 1 346 ? 76.591 117.960 120.472 1.00 52.31 346 GLY B O 1
ATOM 6434 N N . ASP B 1 347 ? 76.761 118.029 122.713 1.00 54.68 347 ASP B N 1
ATOM 6435 C CA . ASP B 1 347 ? 75.622 118.932 122.844 1.00 54.68 347 ASP B CA 1
ATOM 6436 C C . ASP B 1 347 ? 75.932 120.296 122.243 1.00 54.68 347 ASP B C 1
ATOM 6437 O O . ASP B 1 347 ? 75.081 120.897 121.578 1.00 54.68 347 ASP B O 1
ATOM 6442 N N . ALA B 1 348 ? 77.143 120.805 122.478 1.00 53.33 348 ALA B N 1
ATOM 6443 C CA . ALA B 1 348 ? 77.534 122.084 121.895 1.00 53.33 348 ALA B CA 1
ATOM 6444 C C . ALA B 1 348 ? 77.636 121.991 120.380 1.00 53.33 348 ALA B C 1
ATOM 6445 O O . ALA B 1 348 ? 77.221 122.909 119.665 1.00 53.33 348 ALA B O 1
ATOM 6447 N N . ALA B 1 349 ? 78.196 120.891 119.871 1.00 51.30 349 ALA B N 1
ATOM 6448 C CA . ALA B 1 349 ? 78.291 120.708 118.428 1.00 51.30 349 ALA B CA 1
ATOM 6449 C C . ALA B 1 349 ? 76.911 120.619 117.792 1.00 51.30 349 ALA B C 1
ATOM 6450 O O . ALA B 1 349 ? 76.674 121.189 116.721 1.00 51.30 349 ALA B O 1
ATOM 6452 N N . HIS B 1 350 ? 75.987 119.901 118.435 1.00 49.82 350 HIS B N 1
ATOM 6453 C CA . HIS B 1 350 ? 74.622 119.831 117.926 1.00 49.82 350 HIS B CA 1
ATOM 6454 C C . HIS B 1 350 ? 73.936 121.187 117.997 1.00 49.82 350 HIS B C 1
ATOM 6455 O O . HIS B 1 350 ? 73.195 121.563 117.082 1.00 49.82 350 HIS B O 1
ATOM 6462 N N . ASP B 1 351 ? 74.167 121.935 119.078 1.00 51.12 351 ASP B N 1
ATOM 6463 C CA . ASP B 1 351 ? 73.528 123.238 119.231 1.00 51.12 351 ASP B CA 1
ATOM 6464 C C . ASP B 1 351 ? 73.940 124.187 118.115 1.00 51.12 351 ASP B C 1
ATOM 6465 O O . ASP B 1 351 ? 73.106 124.922 117.575 1.00 51.12 351 ASP B O 1
ATOM 6470 N N . TYR B 1 352 ? 75.225 124.192 117.761 1.00 49.01 352 TYR B N 1
ATOM 6471 C CA . TYR B 1 352 ? 75.669 124.976 116.616 1.00 49.01 352 TYR B CA 1
ATOM 6472 C C . TYR B 1 352 ? 75.088 124.426 115.321 1.00 49.01 352 TYR B C 1
ATOM 6473 O O . TYR B 1 352 ? 74.743 125.190 114.415 1.00 49.01 352 TYR B O 1
ATOM 6482 N N . PHE B 1 353 ? 74.967 123.102 115.216 1.00 46.75 353 PHE B N 1
ATOM 6483 C CA . PHE B 1 353 ? 74.389 122.501 114.020 1.00 46.75 353 PHE B CA 1
ATOM 6484 C C . PHE B 1 353 ? 72.911 122.841 113.877 1.00 46.75 353 PHE B C 1
ATOM 6485 O O . PHE B 1 353 ? 72.383 122.842 112.759 1.00 46.75 353 PHE B O 1
ATOM 6493 N N . LYS B 1 354 ? 72.231 123.140 114.988 1.00 51.32 354 LYS B N 1
ATOM 6494 C CA . LYS B 1 354 ? 70.803 123.440 114.932 1.00 51.32 354 LYS B CA 1
ATOM 6495 C C . LYS B 1 354 ? 70.522 124.657 114.060 1.00 51.32 354 LYS B C 1
ATOM 6496 O O . LYS B 1 354 ? 69.610 124.633 113.226 1.00 51.32 354 LYS B O 1
ATOM 6502 N N . LYS B 1 355 ? 71.286 125.730 114.240 1.00 51.29 355 LYS B N 1
ATOM 6503 C CA . LYS B 1 355 ? 71.158 126.904 113.384 1.00 51.29 355 LYS B CA 1
ATOM 6504 C C . LYS B 1 355 ? 71.768 126.570 112.030 1.00 51.29 355 LYS B C 1
ATOM 6505 O O . LYS B 1 355 ? 72.989 126.460 111.902 1.00 51.29 355 LYS B O 1
ATOM 6511 N N . ILE B 1 356 ? 70.918 126.390 111.020 1.00 50.60 356 ILE B N 1
ATOM 6512 C CA . ILE B 1 356 ? 71.402 125.944 109.717 1.00 50.60 356 ILE B CA 1
ATOM 6513 C C . ILE B 1 356 ? 72.336 126.981 109.109 1.00 50.60 356 ILE B C 1
ATOM 6514 O O . ILE B 1 356 ? 73.324 126.637 108.449 1.00 50.60 356 ILE B O 1
ATOM 6519 N N . VAL B 1 357 ? 72.048 128.260 109.328 1.00 52.49 357 VAL B N 1
ATOM 6520 C CA . VAL B 1 357 ? 72.794 129.354 108.723 1.00 52.49 357 VAL B CA 1
ATOM 6521 C C . VAL B 1 357 ? 73.466 130.171 109.816 1.00 52.49 357 VAL B C 1
ATOM 6522 O O . VAL B 1 357 ? 72.864 130.451 110.859 1.00 52.49 357 VAL B O 1
ATOM 6526 N N . ASP B 1 358 ? 74.723 130.540 109.579 1.00 53.78 358 ASP B N 1
ATOM 6527 C CA . ASP B 1 358 ? 75.470 131.385 110.498 1.00 53.78 358 ASP B CA 1
ATOM 6528 C C . ASP B 1 358 ? 76.572 132.097 109.732 1.00 53.78 358 ASP B C 1
ATOM 6529 O O . ASP B 1 358 ? 77.270 131.482 108.923 1.00 53.78 358 ASP B O 1
ATOM 6534 N N . VAL B 1 359 ? 76.719 133.391 109.988 1.00 54.00 359 VAL B N 1
ATOM 6535 C CA . VAL B 1 359 ? 77.787 134.190 109.393 1.00 54.00 359 VAL B CA 1
ATOM 6536 C C . VAL B 1 359 ? 78.918 134.203 110.414 1.00 54.00 359 VAL B C 1
ATOM 6537 O O . VAL B 1 359 ? 79.007 135.084 111.270 1.00 54.00 359 VAL B O 1
ATOM 6541 N N . HIS B 1 360 ? 79.793 133.208 110.324 1.00 52.01 360 HIS B N 1
ATOM 6542 C CA . HIS B 1 360 ? 80.911 133.102 111.248 1.00 52.01 360 HIS B CA 1
ATOM 6543 C C . HIS B 1 360 ? 82.028 134.047 110.833 1.00 52.01 360 HIS B C 1
ATOM 6544 O O . HIS B 1 360 ? 82.343 134.181 109.648 1.00 52.01 360 HIS B O 1
ATOM 6551 N N . VAL B 1 361 ? 82.624 134.706 111.820 1.00 52.95 361 VAL B N 1
ATOM 6552 C CA . VAL B 1 361 ? 83.717 135.646 111.607 1.00 52.95 361 VAL B CA 1
ATOM 6553 C C . VAL B 1 361 ? 84.985 135.031 112.177 1.00 52.95 361 VAL B C 1
ATOM 6554 O O . VAL B 1 361 ? 84.997 134.578 113.328 1.00 52.95 361 VAL B O 1
ATOM 6558 N N . ILE B 1 362 ? 86.046 135.004 111.371 1.00 51.69 362 ILE B N 1
ATOM 6559 C CA . ILE B 1 362 ? 87.300 134.410 111.816 1.00 51.69 362 ILE B CA 1
ATOM 6560 C C . ILE B 1 362 ? 87.872 135.255 112.943 1.00 51.69 362 ILE B C 1
ATOM 6561 O O . ILE B 1 362 ? 88.080 136.465 112.789 1.00 51.69 362 ILE B O 1
ATOM 6566 N N . LYS B 1 363 ? 88.133 134.621 114.083 1.00 56.74 363 LYS B N 1
ATOM 6567 C CA . LYS B 1 363 ? 88.588 135.311 115.282 1.00 56.74 363 LYS B CA 1
ATOM 6568 C C . LYS B 1 363 ? 90.011 134.946 115.671 1.00 56.74 363 LYS B C 1
ATOM 6569 O O . LYS B 1 363 ? 90.792 135.822 116.053 1.00 56.74 363 LYS B O 1
ATOM 6575 N N . HIS B 1 364 ? 90.369 133.667 115.584 1.00 54.14 364 HIS B N 1
ATOM 6576 C CA . HIS B 1 364 ? 91.671 133.198 116.034 1.00 54.14 364 HIS B CA 1
ATOM 6577 C C . HIS B 1 364 ? 92.648 132.929 114.901 1.00 54.14 364 HIS B C 1
ATOM 6578 O O . HIS B 1 364 ? 93.861 133.007 115.119 1.00 54.14 364 HIS B O 1
ATOM 6585 N N . THR B 1 365 ? 92.154 132.631 113.703 1.00 50.74 365 THR B N 1
ATOM 6586 C CA . THR B 1 365 ? 92.988 132.109 112.631 1.00 50.74 365 THR B CA 1
ATOM 6587 C C . THR B 1 365 ? 93.472 133.180 111.661 1.00 50.74 365 THR B C 1
ATOM 6588 O O . THR B 1 365 ? 94.597 133.083 111.161 1.00 50.74 365 THR B O 1
ATOM 6592 N N . ALA B 1 366 ? 92.669 134.209 111.400 1.00 49.85 366 ALA B N 1
ATOM 6593 C CA . ALA B 1 366 ? 93.062 135.244 110.453 1.00 49.85 366 ALA B CA 1
ATOM 6594 C C . ALA B 1 366 ? 94.147 136.130 111.049 1.00 49.85 366 ALA B C 1
ATOM 6595 O O . ALA B 1 366 ? 94.039 136.579 112.194 1.00 49.85 366 ALA B O 1
ATOM 6597 N N . GLY B 1 367 ? 95.188 136.388 110.265 1.00 49.31 367 GLY B N 1
ATOM 6598 C CA . GLY B 1 367 ? 96.293 137.209 110.732 1.00 49.31 367 GLY B CA 1
ATOM 6599 C C . GLY B 1 367 ? 97.045 136.607 111.897 1.00 49.31 367 GLY B C 1
ATOM 6600 O O . GLY B 1 367 ? 97.495 137.337 112.788 1.00 49.31 367 GLY B O 1
ATOM 6601 N N . ALA B 1 368 ? 97.197 135.284 111.909 1.00 50.14 368 ALA B N 1
ATOM 6602 C CA . ALA B 1 368 ? 97.869 134.572 112.987 1.00 50.14 368 ALA B CA 1
ATOM 6603 C C . ALA B 1 368 ? 99.288 134.167 112.604 1.00 50.14 368 ALA B C 1
ATOM 6604 O O . ALA B 1 368 ? 99.789 133.137 113.056 1.00 50.14 368 ALA B O 1
ATOM 6606 N N . LEU B 1 369 ? 99.942 134.966 111.768 1.00 49.60 369 LEU B N 1
ATOM 6607 C CA . LEU B 1 369 ? 101.306 134.672 111.359 1.00 49.60 369 LEU B CA 1
ATOM 6608 C C . LEU B 1 369 ? 102.276 134.902 112.511 1.00 49.60 369 LEU B C 1
ATOM 6609 O O . LEU B 1 369 ? 102.037 135.719 113.403 1.00 49.60 369 LEU B O 1
ATOM 6614 N N . SER B 1 370 ? 103.384 134.167 112.485 1.00 52.95 370 SER B N 1
ATOM 6615 C CA . SER B 1 370 ? 104.435 134.326 113.484 1.00 52.95 370 SER B CA 1
ATOM 6616 C C . SER B 1 370 ? 105.766 133.972 112.843 1.00 52.95 370 SER B C 1
ATOM 6617 O O . SER B 1 370 ? 105.970 132.827 112.432 1.00 52.95 370 SER B O 1
ATOM 6620 N N . PHE B 1 371 ? 106.666 134.951 112.763 1.00 54.40 371 PHE B N 1
ATOM 6621 C CA . PHE B 1 371 ? 107.972 134.773 112.142 1.00 54.40 371 PHE B CA 1
ATOM 6622 C C . PHE B 1 371 ? 109.059 134.446 113.159 1.00 54.40 371 PHE B C 1
ATOM 6623 O O . PHE B 1 371 ? 110.243 134.681 112.901 1.00 54.40 371 PHE B O 1
ATOM 6631 N N . SER B 1 372 ? 108.677 133.904 114.316 1.00 58.62 372 SER B N 1
ATOM 6632 C CA . SER B 1 372 ? 109.648 133.614 115.363 1.00 58.62 372 SER B CA 1
ATOM 6633 C C . SER B 1 372 ? 110.499 132.392 115.045 1.00 58.62 372 SER B C 1
ATOM 6634 O O . SER B 1 372 ? 111.642 132.304 115.505 1.00 58.62 372 SER B O 1
ATOM 6637 N N . GLY B 1 373 ? 109.971 131.449 114.271 1.00 56.13 373 GLY B N 1
ATOM 6638 C CA . GLY B 1 373 ? 110.667 130.202 114.027 1.00 56.13 373 GLY B CA 1
ATOM 6639 C C . GLY B 1 373 ? 111.452 130.135 112.734 1.00 56.13 373 GLY B C 1
ATOM 6640 O O . GLY B 1 373 ? 111.779 129.040 112.271 1.00 56.13 373 GLY B O 1
ATOM 6641 N N . ILE B 1 374 ? 111.770 131.290 112.144 1.00 55.71 374 ILE B N 1
ATOM 6642 C CA . ILE B 1 374 ? 112.483 131.304 110.868 1.00 55.71 374 ILE B CA 1
ATOM 6643 C C . ILE B 1 374 ? 113.843 130.629 110.998 1.00 55.71 374 ILE B C 1
ATOM 6644 O O . ILE B 1 374 ? 114.255 129.857 110.124 1.00 55.71 374 ILE B O 1
ATOM 6649 N N . ASN B 1 375 ? 114.560 130.905 112.088 1.00 57.44 375 ASN B N 1
ATOM 6650 C CA . ASN B 1 375 ? 115.909 130.378 112.254 1.00 57.44 375 ASN B CA 1
ATOM 6651 C C . ASN B 1 375 ? 115.948 128.864 112.418 1.00 57.44 375 ASN B C 1
ATOM 6652 O O . ASN B 1 375 ? 117.033 128.281 112.331 1.00 57.44 375 ASN B O 1
ATOM 6657 N N . LYS B 1 376 ? 114.810 128.218 112.653 1.00 56.30 376 LYS B N 1
ATOM 6658 C CA . LYS B 1 376 ? 114.788 126.778 112.859 1.00 56.30 376 LYS B CA 1
ATOM 6659 C C . LYS B 1 376 ? 114.849 126.039 111.529 1.00 56.30 376 LYS B C 1
ATOM 6660 O O . LYS B 1 376 ? 114.324 126.506 110.515 1.00 56.30 376 LYS B O 1
ATOM 6666 N N . GLY B 1 377 ? 115.506 124.878 111.540 1.00 52.54 377 GLY B N 1
ATOM 6667 C CA . GLY B 1 377 ? 115.616 124.088 110.325 1.00 52.54 377 GLY B CA 1
ATOM 6668 C C . GLY B 1 377 ? 114.290 123.514 109.864 1.00 52.54 377 GLY B C 1
ATOM 6669 O O . GLY B 1 377 ? 114.040 123.395 108.662 1.00 52.54 377 GLY B O 1
ATOM 6670 N N . HIS B 1 378 ? 113.426 123.137 110.810 1.00 52.90 378 HIS B N 1
ATOM 6671 C CA . HIS B 1 378 ? 112.145 122.542 110.446 1.00 52.90 378 HIS B CA 1
ATOM 6672 C C . HIS B 1 378 ? 111.239 123.539 109.738 1.00 52.90 378 HIS B C 1
ATOM 6673 O O . HIS B 1 378 ? 110.375 123.139 108.951 1.00 52.90 378 HIS B O 1
ATOM 6680 N N . PHE B 1 379 ? 111.408 124.833 110.013 1.00 50.77 379 PHE B N 1
ATOM 6681 C CA . PHE B 1 379 ? 110.642 125.846 109.295 1.00 50.77 379 PHE B CA 1
ATOM 6682 C C . PHE B 1 379 ? 110.984 125.841 107.812 1.00 50.77 379 PHE B C 1
ATOM 6683 O O . PHE B 1 379 ? 110.093 125.920 106.959 1.00 50.77 379 PHE B O 1
ATOM 6691 N N . TRP B 1 380 ? 112.273 125.749 107.487 1.00 50.41 380 TRP B N 1
ATOM 6692 C CA . TRP B 1 380 ? 112.699 125.762 106.095 1.00 50.41 380 TRP B CA 1
ATOM 6693 C C . TRP B 1 380 ? 112.454 124.427 105.408 1.00 50.41 380 TRP B C 1
ATOM 6694 O O . TRP B 1 380 ? 112.276 124.390 104.187 1.00 50.41 380 TRP B O 1
ATOM 6705 N N . GLU B 1 381 ? 112.449 123.328 106.163 1.00 50.56 381 GLU B N 1
ATOM 6706 C CA . GLU B 1 381 ? 112.043 122.052 105.588 1.00 50.56 381 GLU B CA 1
ATOM 6707 C C . GLU B 1 381 ? 110.588 122.098 105.145 1.00 50.56 381 GLU B C 1
ATOM 6708 O O . GLU B 1 381 ? 110.236 121.573 104.083 1.00 50.56 381 GLU B O 1
ATOM 6714 N N . ALA B 1 382 ? 109.726 122.722 105.950 1.00 49.11 382 ALA B N 1
ATOM 6715 C CA . ALA B 1 382 ? 108.331 122.886 105.561 1.00 49.11 382 ALA B CA 1
ATOM 6716 C C . ALA B 1 382 ? 108.185 123.905 104.439 1.00 49.11 382 ALA B C 1
ATOM 6717 O O . ALA B 1 382 ? 107.398 123.702 103.509 1.00 49.11 382 ALA B O 1
ATOM 6719 N N . LEU B 1 383 ? 108.932 125.010 104.513 1.00 47.88 383 LEU B N 1
ATOM 6720 C CA . LEU B 1 383 ? 108.824 126.051 103.495 1.00 47.88 383 LEU B CA 1
ATOM 6721 C C . LEU B 1 383 ? 109.245 125.538 102.126 1.00 47.88 383 LEU B C 1
ATOM 6722 O O . LEU B 1 383 ? 108.580 125.814 101.121 1.00 47.88 383 LEU B O 1
ATOM 6727 N N . VAL B 1 384 ? 110.352 124.798 102.063 1.00 47.83 384 VAL B N 1
ATOM 6728 C CA . VAL B 1 384 ? 110.823 124.280 100.783 1.00 47.83 384 VAL B CA 1
ATOM 6729 C C . VAL B 1 384 ? 109.872 123.212 100.257 1.00 47.83 384 VAL B C 1
ATOM 6730 O O . VAL B 1 384 ? 109.600 123.143 99.053 1.00 47.83 384 VAL B O 1
ATOM 6734 N N . THR B 1 385 ? 109.349 122.365 101.146 1.00 47.57 385 THR B N 1
ATOM 6735 C CA . THR B 1 385 ? 108.401 121.343 100.717 1.00 47.57 385 THR B CA 1
ATOM 6736 C C . THR B 1 385 ? 107.103 121.969 100.225 1.00 47.57 385 THR B C 1
ATOM 6737 O O . THR B 1 385 ? 106.513 121.500 99.246 1.00 47.57 385 THR B O 1
ATOM 6741 N N . PHE B 1 386 ? 106.639 123.027 100.893 1.00 47.91 386 PHE B N 1
ATOM 6742 C CA . PHE B 1 386 ? 105.486 123.763 100.387 1.00 47.91 386 PHE B CA 1
ATOM 6743 C C . PHE B 1 386 ? 105.777 124.354 99.015 1.00 47.91 386 PHE B C 1
ATOM 6744 O O . PHE B 1 386 ? 104.924 124.321 98.122 1.00 47.91 386 PHE B O 1
ATOM 6752 N N . LEU B 1 387 ? 106.981 124.898 98.831 1.00 50.21 387 LEU B N 1
ATOM 6753 C CA . LEU B 1 387 ? 107.327 125.541 97.568 1.00 50.21 387 LEU B CA 1
ATOM 6754 C C . LEU B 1 387 ? 107.400 124.530 96.430 1.00 50.21 387 LEU B C 1
ATOM 6755 O O . LEU B 1 387 ? 106.806 124.737 95.367 1.00 50.21 387 LEU B O 1
ATOM 6760 N N . TYR B 1 388 ? 108.128 123.430 96.632 1.00 53.14 388 TYR B N 1
ATOM 6761 C CA . TYR B 1 388 ? 108.270 122.442 95.568 1.00 53.14 388 TYR B CA 1
ATOM 6762 C C . TYR B 1 388 ? 106.950 121.748 95.261 1.00 53.14 388 TYR B C 1
ATOM 6763 O O . TYR B 1 388 ? 106.639 121.496 94.092 1.00 53.14 388 TYR B O 1
ATOM 6772 N N . VAL B 1 389 ? 106.159 121.431 96.286 1.00 50.28 389 VAL B N 1
ATOM 6773 C CA . VAL B 1 389 ? 104.856 120.824 96.033 1.00 50.28 389 VAL B CA 1
ATOM 6774 C C . VAL B 1 389 ? 103.975 121.780 95.243 1.00 50.28 389 VAL B C 1
ATOM 6775 O O . VAL B 1 389 ? 103.321 121.384 94.273 1.00 50.28 389 VAL B O 1
ATOM 6779 N N . ASP B 1 390 ? 103.957 123.057 95.631 1.00 52.20 390 ASP B N 1
ATOM 6780 C CA . ASP B 1 390 ? 103.162 124.038 94.899 1.00 52.20 390 ASP B CA 1
ATOM 6781 C C . ASP B 1 390 ? 103.693 124.246 93.486 1.00 52.20 390 ASP B C 1
ATOM 6782 O O . ASP B 1 390 ? 102.910 124.339 92.535 1.00 52.20 390 ASP B O 1
ATOM 6787 N N . ILE B 1 391 ? 105.016 124.327 93.325 1.00 52.80 391 ILE B N 1
ATOM 6788 C CA . ILE B 1 391 ? 105.591 124.540 91.998 1.00 52.80 391 ILE B CA 1
ATOM 6789 C C . ILE B 1 391 ? 105.280 123.360 91.088 1.00 52.80 391 ILE B C 1
ATOM 6790 O O . ILE B 1 391 ? 104.790 123.530 89.966 1.00 52.80 391 ILE B O 1
ATOM 6795 N N . LEU B 1 392 ? 105.559 122.143 91.559 1.00 53.13 392 LEU B N 1
ATOM 6796 C CA . LEU B 1 392 ? 105.347 120.963 90.729 1.00 53.13 392 LEU B CA 1
ATOM 6797 C C . LEU B 1 392 ? 103.866 120.741 90.455 1.00 53.13 392 LEU B C 1
ATOM 6798 O O . LEU B 1 392 ? 103.481 120.383 89.336 1.00 53.13 392 LEU B O 1
ATOM 6803 N N . ASP B 1 393 ? 103.020 120.938 91.468 1.00 55.29 393 ASP B N 1
ATOM 6804 C CA . ASP B 1 393 ? 101.585 120.778 91.265 1.00 55.29 393 ASP B CA 1
ATOM 6805 C C . ASP B 1 393 ? 101.059 121.799 90.267 1.00 55.29 393 ASP B C 1
ATOM 6806 O O . ASP B 1 393 ? 100.418 121.437 89.276 1.00 55.29 393 ASP B O 1
ATOM 6811 N N . THR B 1 394 ? 101.343 123.081 90.500 1.00 54.93 394 THR B N 1
ATOM 6812 C CA . THR B 1 394 ? 100.786 124.126 89.647 1.00 54.93 394 THR B CA 1
ATOM 6813 C C . THR B 1 394 ? 101.305 124.013 88.221 1.00 54.93 394 THR B C 1
ATOM 6814 O O . THR B 1 394 ? 100.539 124.158 87.263 1.00 54.93 394 THR B O 1
ATOM 6818 N N . THR B 1 395 ? 102.603 123.751 88.057 1.00 56.80 395 THR B N 1
ATOM 6819 C CA . THR B 1 395 ? 103.163 123.608 86.717 1.00 56.80 395 THR B CA 1
ATOM 6820 C C . THR B 1 395 ? 102.540 122.424 85.988 1.00 56.80 395 THR B C 1
ATOM 6821 O O . THR B 1 395 ? 102.159 122.530 84.818 1.00 56.80 395 THR B O 1
ATOM 6825 N N . GLY B 1 396 ? 102.423 121.285 86.669 1.00 57.90 396 GLY B N 1
ATOM 6826 C CA . GLY B 1 396 ? 101.780 120.138 86.054 1.00 57.90 396 GLY B CA 1
ATOM 6827 C C . GLY B 1 396 ? 100.292 120.342 85.844 1.00 57.90 396 GLY B C 1
ATOM 6828 O O . GLY B 1 396 ? 99.745 119.961 84.807 1.00 57.90 396 GLY B O 1
ATOM 6829 N N . THR B 1 397 ? 99.618 120.947 86.823 1.00 58.42 397 THR B N 1
ATOM 6830 C CA . THR B 1 397 ? 98.168 121.089 86.753 1.00 58.42 397 THR B CA 1
ATOM 6831 C C . THR B 1 397 ? 97.760 122.140 85.727 1.00 58.42 397 THR B C 1
ATOM 6832 O O . THR B 1 397 ? 96.845 121.915 84.927 1.00 58.42 397 THR B O 1
ATOM 6836 N N . LEU B 1 398 ? 98.433 123.294 85.726 1.00 60.11 398 LEU B N 1
ATOM 6837 C CA . LEU B 1 398 ? 98.039 124.373 84.824 1.00 60.11 398 LEU B CA 1
ATOM 6838 C C . LEU B 1 398 ? 98.216 123.972 83.367 1.00 60.11 398 LEU B C 1
ATOM 6839 O O . LEU B 1 398 ? 97.349 124.246 82.530 1.00 60.11 398 LEU B O 1
ATOM 6844 N N . TYR B 1 399 ? 99.335 123.326 83.041 1.00 64.82 399 TYR B N 1
ATOM 6845 C CA . TYR B 1 399 ? 99.551 122.891 81.667 1.00 64.82 399 TYR B CA 1
ATOM 6846 C C . TYR B 1 399 ? 98.677 121.692 81.324 1.00 64.82 399 TYR B C 1
ATOM 6847 O O . TYR B 1 399 ? 98.485 121.375 80.145 1.00 64.82 399 TYR B O 1
ATOM 6856 N N . SER B 1 400 ? 98.140 121.011 82.338 1.00 66.46 400 SER B N 1
ATOM 6857 C CA . SER B 1 400 ? 97.255 119.880 82.076 1.00 66.46 400 SER B CA 1
ATOM 6858 C C . SER B 1 400 ? 95.931 120.337 81.475 1.00 66.46 400 SER B C 1
ATOM 6859 O O . SER B 1 400 ? 95.480 119.784 80.466 1.00 66.46 400 SER B O 1
ATOM 6862 N N . MET B 1 401 ? 95.289 121.344 82.076 1.00 66.96 401 MET B N 1
ATOM 6863 C CA . MET B 1 401 ? 94.039 121.838 81.505 1.00 66.96 401 MET B CA 1
ATOM 6864 C C . MET B 1 401 ? 94.291 122.681 80.264 1.00 66.96 401 MET B C 1
ATOM 6865 O O . MET B 1 401 ? 93.400 122.834 79.421 1.00 66.96 401 MET B O 1
ATOM 6870 N N . ALA B 1 402 ? 95.487 123.258 80.147 1.00 70.47 402 ALA B N 1
ATOM 6871 C CA . ALA B 1 402 ? 95.796 124.068 78.974 1.00 70.47 402 ALA B CA 1
ATOM 6872 C C . ALA B 1 402 ? 95.680 123.245 77.698 1.00 70.47 402 ALA B C 1
ATOM 6873 O O . ALA B 1 402 ? 95.312 123.770 76.641 1.00 70.47 402 ALA B O 1
ATOM 6875 N N . ARG B 1 403 ? 95.989 121.950 77.778 1.00 72.77 403 ARG B N 1
ATOM 6876 C CA . ARG B 1 403 ? 95.720 121.054 76.658 1.00 72.77 403 ARG B CA 1
ATOM 6877 C C . ARG B 1 403 ? 94.228 120.770 76.530 1.00 72.77 403 ARG B C 1
ATOM 6878 O O . ARG B 1 403 ? 93.708 120.627 75.417 1.00 72.77 403 ARG B O 1
ATOM 6886 N N . PHE B 1 404 ? 93.524 120.677 77.662 1.00 72.17 404 PHE B N 1
ATOM 6887 C CA . PHE B 1 404 ? 92.087 120.422 77.625 1.00 72.17 404 PHE B CA 1
ATOM 6888 C C . PHE B 1 404 ? 91.343 121.554 76.929 1.00 72.17 404 PHE B C 1
ATOM 6889 O O . PHE B 1 404 ? 90.475 121.310 76.084 1.00 72.17 404 PHE B O 1
ATOM 6897 N N . ALA B 1 405 ? 91.672 122.798 77.267 1.00 71.13 405 ALA B N 1
ATOM 6898 C CA . ALA B 1 405 ? 91.037 123.963 76.668 1.00 71.13 405 ALA B CA 1
ATOM 6899 C C . ALA B 1 405 ? 91.642 124.338 75.324 1.00 71.13 405 ALA B C 1
ATOM 6900 O O . ALA B 1 405 ? 91.135 125.252 74.666 1.00 71.13 405 ALA B O 1
ATOM 6902 N N . GLY B 1 406 ? 92.705 123.659 74.905 1.00 74.97 406 GLY B N 1
ATOM 6903 C CA . GLY B 1 406 ? 93.341 123.960 73.633 1.00 74.97 406 GLY B CA 1
ATOM 6904 C C . GLY B 1 406 ? 93.935 125.348 73.566 1.00 74.97 406 GLY B C 1
ATOM 6905 O O . GLY B 1 406 ? 93.954 125.964 72.493 1.00 74.97 406 GLY B O 1
ATOM 6906 N N . PHE B 1 407 ? 94.419 125.861 74.695 1.00 73.58 407 PHE B N 1
ATOM 6907 C CA . PHE B 1 407 ? 95.062 127.166 74.734 1.00 73.58 407 PHE B CA 1
ATOM 6908 C C . PHE B 1 407 ? 96.555 127.099 74.444 1.00 73.58 407 PHE B C 1
ATOM 6909 O O . PHE B 1 407 ? 97.188 128.149 74.297 1.00 73.58 407 PHE B O 1
ATOM 6917 N N . VAL B 1 408 ? 97.125 125.901 74.349 1.00 76.99 408 VAL B N 1
ATOM 6918 C CA . VAL B 1 408 ? 98.557 125.728 74.131 1.00 76.99 408 VAL B CA 1
ATOM 6919 C C . VAL B 1 408 ? 98.853 125.901 72.647 1.00 76.99 408 VAL B C 1
ATOM 6920 O O . VAL B 1 408 ? 98.235 125.246 71.801 1.00 76.99 408 VAL B O 1
ATOM 6924 N N . ASP B 1 409 ? 99.795 126.783 72.332 1.00 82.03 409 ASP B N 1
ATOM 6925 C CA . ASP B 1 409 ? 100.238 126.983 70.962 1.00 82.03 409 ASP B CA 1
ATOM 6926 C C . ASP B 1 409 ? 101.445 126.088 70.683 1.00 82.03 409 ASP B C 1
ATOM 6927 O O . ASP B 1 409 ? 101.766 125.181 71.455 1.00 82.03 409 ASP B O 1
ATOM 6932 N N . GLU B 1 410 ? 102.128 126.334 69.564 1.00 87.52 410 GLU B N 1
ATOM 6933 C CA . GLU B 1 410 ? 103.315 125.551 69.236 1.00 87.52 410 GLU B CA 1
ATOM 6934 C C . GLU B 1 410 ? 104.430 125.782 70.249 1.00 87.52 410 GLU B C 1
ATOM 6935 O O . GLU B 1 410 ? 105.162 124.850 70.601 1.00 87.52 410 GLU B O 1
ATOM 6941 N N . LYS B 1 411 ? 104.577 127.020 70.729 1.00 85.07 411 LYS B N 1
ATOM 6942 C CA . LYS B 1 411 ? 105.636 127.336 71.681 1.00 85.07 411 LYS B CA 1
ATOM 6943 C C . LYS B 1 411 ? 105.435 126.659 73.031 1.00 85.07 411 LYS B C 1
ATOM 6944 O O . LYS B 1 411 ? 106.402 126.519 73.787 1.00 85.07 411 LYS B O 1
ATOM 6950 N N . GLY B 1 412 ? 104.215 126.242 73.353 1.00 80.45 412 GLY B N 1
ATOM 6951 C CA . GLY B 1 412 ? 103.945 125.550 74.595 1.00 80.45 412 GLY B CA 1
ATOM 6952 C C . GLY B 1 412 ? 103.377 126.392 75.715 1.00 80.45 412 GLY B C 1
ATOM 6953 O O . GLY B 1 412 ? 103.265 125.892 76.840 1.00 80.45 412 GLY B O 1
ATOM 6954 N N . ASP B 1 413 ? 103.017 127.643 75.452 1.00 79.17 413 ASP B N 1
ATOM 6955 C CA . ASP B 1 413 ? 102.415 128.517 76.447 1.00 79.17 413 ASP B CA 1
ATOM 6956 C C . ASP B 1 413 ? 100.980 128.853 76.059 1.00 79.17 413 ASP B C 1
ATOM 6957 O O . ASP B 1 413 ? 100.576 128.708 74.902 1.00 79.17 413 ASP B O 1
ATOM 6962 N N . PHE B 1 414 ? 100.203 129.298 77.043 1.00 70.40 414 PHE B N 1
ATOM 6963 C CA . PHE B 1 414 ? 98.777 129.547 76.851 1.00 70.40 414 PHE B CA 1
ATOM 6964 C C . PHE B 1 414 ? 98.413 130.971 77.258 1.00 70.40 414 PHE B C 1
ATOM 6965 O O . PHE B 1 414 ? 97.448 131.214 77.986 1.00 70.40 414 PHE B O 1
ATOM 6973 N N . ALA B 1 415 ? 99.206 131.934 76.784 1.00 73.19 415 ALA B N 1
ATOM 6974 C CA . ALA B 1 415 ? 98.874 133.355 76.856 1.00 73.19 415 ALA B CA 1
ATOM 6975 C C . ALA B 1 415 ? 98.775 133.864 78.288 1.00 73.19 415 ALA B C 1
ATOM 6976 O O . ALA B 1 415 ? 99.628 134.634 78.740 1.00 73.19 415 ALA B O 1
ATOM 6978 N N . GLY B 1 416 ? 97.739 133.443 79.007 1.00 66.70 416 GLY B N 1
ATOM 6979 C CA . GLY B 1 416 ? 97.505 133.933 80.350 1.00 66.70 416 GLY B CA 1
ATOM 6980 C C . GLY B 1 416 ? 98.253 133.158 81.412 1.00 66.70 416 GLY B C 1
ATOM 6981 O O . GLY B 1 416 ? 97.910 133.231 82.594 1.00 66.70 416 GLY B O 1
ATOM 6982 N N . GLN B 1 417 ? 99.276 132.405 81.001 1.00 65.79 417 GLN B N 1
ATOM 6983 C CA . GLN B 1 417 ? 100.018 131.588 81.955 1.00 65.79 417 GLN B CA 1
ATOM 6984 C C . GLN B 1 417 ? 100.778 132.450 82.953 1.00 65.79 417 GLN B C 1
ATOM 6985 O O . GLN B 1 417 ? 100.909 132.081 84.125 1.00 65.79 417 GLN B O 1
ATOM 6991 N N . TYR B 1 418 ? 101.293 133.598 82.508 1.00 60.03 418 TYR B N 1
ATOM 6992 C CA . TYR B 1 418 ? 102.112 134.428 83.385 1.00 60.03 418 TYR B CA 1
ATOM 6993 C C . TYR B 1 418 ? 101.311 134.912 84.585 1.00 60.03 418 TYR B C 1
ATOM 6994 O O . TYR B 1 418 ? 101.785 134.862 85.725 1.00 60.03 418 TYR B O 1
ATOM 7003 N N . PHE B 1 419 ? 100.087 135.380 84.348 1.00 57.74 419 PHE B N 1
ATOM 7004 C CA . PHE B 1 419 ? 99.229 135.802 85.444 1.00 57.74 419 PHE B CA 1
ATOM 7005 C C . PHE B 1 419 ? 98.535 134.632 86.122 1.00 57.74 419 PHE B C 1
ATOM 7006 O O . PHE B 1 419 ? 98.036 134.791 87.240 1.00 57.74 419 PHE B O 1
ATOM 7014 N N . ALA B 1 420 ? 98.488 133.468 85.472 1.00 56.41 420 ALA B N 1
ATOM 7015 C CA . ALA B 1 420 ? 97.923 132.288 86.116 1.00 56.41 420 ALA B CA 1
ATOM 7016 C C . ALA B 1 420 ? 98.769 131.855 87.303 1.00 56.41 420 ALA B C 1
ATOM 7017 O O . ALA B 1 420 ? 98.233 131.475 88.350 1.00 56.41 420 ALA B O 1
ATOM 7019 N N . PHE B 1 421 ? 100.093 131.900 87.158 1.00 56.03 421 PHE B N 1
ATOM 7020 C CA . PHE B 1 421 ? 100.972 131.472 88.238 1.00 56.03 421 PHE B CA 1
ATOM 7021 C C . PHE B 1 421 ? 101.074 132.514 89.342 1.00 56.03 421 PHE B C 1
ATOM 7022 O O . PHE B 1 421 ? 101.240 132.152 90.511 1.00 56.03 421 PHE B O 1
ATOM 7030 N N . MET B 1 422 ? 100.985 133.802 89.003 1.00 55.43 422 MET B N 1
ATOM 7031 C CA . MET B 1 422 ? 100.951 134.823 90.043 1.00 55.43 422 MET B CA 1
ATOM 7032 C C . MET B 1 422 ? 99.603 134.859 90.749 1.00 55.43 422 MET B C 1
ATOM 7033 O O . MET B 1 422 ? 99.539 135.202 91.933 1.00 55.43 422 MET B O 1
ATOM 7038 N N . SER B 1 423 ? 98.520 134.524 90.044 1.00 53.58 423 SER B N 1
ATOM 7039 C CA . SER B 1 423 ? 97.228 134.385 90.709 1.00 53.58 423 SER B CA 1
ATOM 7040 C C . SER B 1 423 ? 97.267 133.263 91.734 1.00 53.58 423 SER B C 1
ATOM 7041 O O . SER B 1 423 ? 96.740 133.403 92.843 1.00 53.58 423 SER B O 1
ATOM 7044 N N . ASP B 1 424 ? 97.882 132.135 91.374 1.00 52.06 424 ASP B N 1
ATOM 7045 C CA . ASP B 1 424 ? 98.051 131.041 92.321 1.00 52.06 424 ASP B CA 1
ATOM 7046 C C . ASP B 1 424 ? 98.954 131.448 93.476 1.00 52.06 424 ASP B C 1
ATOM 7047 O O . ASP B 1 424 ? 98.670 131.135 94.637 1.00 52.06 424 ASP B O 1
ATOM 7052 N N . ALA B 1 425 ? 100.052 132.144 93.175 1.00 50.16 425 ALA B N 1
ATOM 7053 C CA . ALA B 1 425 ? 100.994 132.536 94.216 1.00 50.16 425 ALA B CA 1
ATOM 7054 C C . ALA B 1 425 ? 100.403 133.594 95.137 1.00 50.16 425 ALA B C 1
ATOM 7055 O O . ALA B 1 425 ? 100.591 133.539 96.357 1.00 50.16 425 ALA B O 1
ATOM 7057 N N . SER B 1 426 ? 99.693 134.572 94.570 1.00 49.63 426 SER B N 1
ATOM 7058 C CA . SER B 1 426 ? 99.066 135.600 95.394 1.00 49.63 426 SER B CA 1
ATOM 7059 C C . SER B 1 426 ? 98.014 134.999 96.313 1.00 49.63 426 SER B C 1
ATOM 7060 O O . SER B 1 426 ? 97.890 135.400 97.476 1.00 49.63 426 SER B O 1
ATOM 7063 N N . ALA B 1 427 ? 97.243 134.036 95.807 1.00 49.04 427 ALA B N 1
ATOM 7064 C CA . ALA B 1 427 ? 96.213 133.408 96.624 1.00 49.04 427 ALA B CA 1
ATOM 7065 C C . ALA B 1 427 ? 96.823 132.600 97.764 1.00 49.04 427 ALA B C 1
ATOM 7066 O O . ALA B 1 427 ? 96.197 132.431 98.816 1.00 49.04 427 ALA B O 1
ATOM 7068 N N . ILE B 1 428 ? 98.039 132.082 97.571 1.00 48.27 428 ILE B N 1
ATOM 7069 C CA . ILE B 1 428 ? 98.732 131.392 98.657 1.00 48.27 428 ILE B CA 1
ATOM 7070 C C . ILE B 1 428 ? 99.040 132.362 99.789 1.00 48.27 428 ILE B C 1
ATOM 7071 O O . ILE B 1 428 ? 98.874 132.036 100.970 1.00 48.27 428 ILE B O 1
ATOM 7076 N N . VAL B 1 429 ? 99.500 133.566 99.446 1.00 47.43 429 VAL B N 1
ATOM 7077 C CA . VAL B 1 429 ? 99.766 134.584 100.457 1.00 47.43 429 VAL B CA 1
ATOM 7078 C C . VAL B 1 429 ? 98.480 134.968 101.177 1.00 47.43 429 VAL B C 1
ATOM 7079 O O . VAL B 1 429 ? 98.456 135.105 102.406 1.00 47.43 429 VAL B O 1
ATOM 7083 N N . ILE B 1 430 ? 97.392 135.147 100.425 1.00 46.93 430 ILE B N 1
ATOM 7084 C CA . ILE B 1 430 ? 96.113 135.499 101.034 1.00 46.93 430 ILE B CA 1
ATOM 7085 C C . ILE B 1 430 ? 95.624 134.375 101.937 1.00 46.93 430 ILE B C 1
ATOM 7086 O O . ILE B 1 430 ? 95.126 134.619 103.042 1.00 46.93 430 ILE B O 1
ATOM 7091 N N . GLY B 1 431 ? 95.753 133.128 101.482 1.00 46.92 431 GLY B N 1
ATOM 7092 C CA . GLY B 1 431 ? 95.296 132.007 102.285 1.00 46.92 431 GLY B CA 1
ATOM 7093 C C . GLY B 1 431 ? 96.047 131.877 103.595 1.00 46.92 431 GLY B C 1
ATOM 7094 O O . GLY B 1 431 ? 95.459 131.552 104.629 1.00 46.92 431 GLY B O 1
ATOM 7095 N N . SER B 1 432 ? 97.358 132.122 103.569 1.00 46.92 432 SER B N 1
ATOM 7096 C CA . SER B 1 432 ? 98.145 132.084 104.798 1.00 46.92 432 SER B CA 1
ATOM 7097 C C . SER B 1 432 ? 97.698 133.165 105.771 1.00 46.92 432 SER B C 1
ATOM 7098 O O . SER B 1 432 ? 97.639 132.932 106.984 1.00 46.92 432 SER B O 1
ATOM 7101 N N . LEU B 1 433 ? 97.391 134.359 105.260 1.00 47.35 433 LEU B N 1
ATOM 7102 C CA . LEU B 1 433 ? 96.884 135.424 106.119 1.00 47.35 433 LEU B CA 1
ATOM 7103 C C . LEU B 1 433 ? 95.546 135.040 106.733 1.00 47.35 433 LEU B C 1
ATOM 7104 O O . LEU B 1 433 ? 95.279 135.343 107.901 1.00 47.35 433 LEU B O 1
ATOM 7109 N N . LEU B 1 434 ? 94.688 134.377 105.957 1.00 46.98 434 LEU B N 1
ATOM 7110 C CA . LEU B 1 434 ? 93.445 133.848 106.500 1.00 46.98 434 LEU B CA 1
ATOM 7111 C C . LEU B 1 434 ? 93.677 132.611 107.354 1.00 46.98 434 LEU B C 1
ATOM 7112 O O . LEU B 1 434 ? 92.791 132.228 108.123 1.00 46.98 434 LEU B O 1
ATOM 7117 N N . GLY B 1 435 ? 94.840 131.976 107.228 1.00 47.74 435 GLY B N 1
ATOM 7118 C CA . GLY B 1 435 ? 95.221 130.892 108.109 1.00 47.74 435 GLY B CA 1
ATOM 7119 C C . GLY B 1 435 ? 94.906 129.503 107.598 1.00 47.74 435 GLY B C 1
ATOM 7120 O O . GLY B 1 435 ? 94.422 128.657 108.353 1.00 47.74 435 GLY B O 1
ATOM 7121 N N . THR B 1 436 ? 95.186 129.248 106.325 1.00 48.53 436 THR B N 1
ATOM 7122 C CA . THR B 1 436 ? 94.925 127.952 105.721 1.00 48.53 436 THR B CA 1
ATOM 7123 C C . THR B 1 436 ? 96.178 127.456 105.014 1.00 48.53 436 THR B C 1
ATOM 7124 O O . THR B 1 436 ? 97.118 128.213 104.764 1.00 48.53 436 THR B O 1
ATOM 7128 N N . SER B 1 437 ? 96.177 126.164 104.699 1.00 48.64 437 SER B N 1
ATOM 7129 C CA . SER B 1 437 ? 97.265 125.526 103.970 1.00 48.64 437 SER B CA 1
ATOM 7130 C C . SER B 1 437 ? 97.322 126.118 102.567 1.00 48.64 437 SER B C 1
ATOM 7131 O O . SER B 1 437 ? 96.327 126.694 102.109 1.00 48.64 437 SER B O 1
ATOM 7134 N N . PRO B 1 438 ? 98.455 126.024 101.866 1.00 47.90 438 PRO B N 1
ATOM 7135 C CA . PRO B 1 438 ? 98.572 126.702 100.569 1.00 47.90 438 PRO B CA 1
ATOM 7136 C C . PRO B 1 438 ? 97.466 126.292 99.608 1.00 47.90 438 PRO B C 1
ATOM 7137 O O . PRO B 1 438 ? 97.120 125.115 99.491 1.00 47.90 438 PRO B O 1
ATOM 7141 N N . VAL B 1 439 ? 96.910 127.282 98.923 1.00 48.78 439 VAL B N 1
ATOM 7142 C CA . VAL B 1 439 ? 95.846 127.060 97.956 1.00 48.78 439 VAL B CA 1
ATOM 7143 C C . VAL B 1 439 ? 96.473 126.888 96.583 1.00 48.78 439 VAL B C 1
ATOM 7144 O O . VAL B 1 439 ? 97.509 127.481 96.268 1.00 48.78 439 VAL B O 1
ATOM 7148 N N . THR B 1 440 ? 95.847 126.078 95.748 1.00 50.47 440 THR B N 1
ATOM 7149 C CA . THR B 1 440 ? 96.377 125.866 94.420 1.00 50.47 440 THR B CA 1
ATOM 7150 C C . THR B 1 440 ? 95.261 125.617 93.444 1.00 50.47 440 THR B C 1
ATOM 7151 O O . THR B 1 440 ? 94.116 125.421 93.828 1.00 50.47 440 THR B O 1
ATOM 7155 N N . VAL B 1 441 ? 95.605 125.644 92.168 1.00 49.79 441 VAL B N 1
ATOM 7156 C CA . VAL B 1 441 ? 94.634 125.367 91.121 1.00 49.79 441 VAL B CA 1
ATOM 7157 C C . VAL B 1 441 ? 94.311 123.882 91.136 1.00 49.79 441 VAL B C 1
ATOM 7158 O O . VAL B 1 441 ? 95.205 123.035 91.024 1.00 49.79 441 VAL B O 1
ATOM 7162 N N . PHE B 1 442 ? 93.032 123.556 91.290 1.00 49.73 442 PHE B N 1
ATOM 7163 C CA . PHE B 1 442 ? 92.626 122.161 91.345 1.00 49.73 442 PHE B CA 1
ATOM 7164 C C . PHE B 1 442 ? 92.533 121.549 89.956 1.00 49.73 442 PHE B C 1
ATOM 7165 O O . PHE B 1 442 ? 92.156 122.214 88.988 1.00 49.73 442 PHE B O 1
ATOM 7173 N N . ILE B 1 443 ? 92.884 120.264 89.872 1.00 52.64 443 ILE B N 1
ATOM 7174 C CA . ILE B 1 443 ? 92.678 119.494 88.654 1.00 52.64 443 ILE B CA 1
ATOM 7175 C C . ILE B 1 443 ? 91.195 119.375 88.343 1.00 52.64 443 ILE B C 1
ATOM 7176 O O . ILE B 1 443 ? 90.816 119.139 87.191 1.00 52.64 443 ILE B O 1
ATOM 7181 N N . GLU B 1 444 ? 90.339 119.557 89.349 1.00 51.99 444 GLU B N 1
ATOM 7182 C CA . GLU B 1 444 ? 88.896 119.549 89.154 1.00 51.99 444 GLU B CA 1
ATOM 7183 C C . GLU B 1 444 ? 88.417 120.699 88.282 1.00 51.99 444 GLU B C 1
ATOM 7184 O O . GLU B 1 444 ? 87.265 120.676 87.836 1.00 51.99 444 GLU B O 1
ATOM 7190 N N . SER B 1 445 ? 89.263 121.702 88.037 1.00 52.84 445 SER B N 1
ATOM 7191 C CA . SER B 1 445 ? 88.919 122.756 87.092 1.00 52.84 445 SER B CA 1
ATOM 7192 C C . SER B 1 445 ? 88.737 122.219 85.680 1.00 52.84 445 SER B C 1
ATOM 7193 O O . SER B 1 445 ? 88.088 122.875 84.859 1.00 52.84 445 SER B O 1
ATOM 7196 N N . SER B 1 446 ? 89.299 121.046 85.380 1.00 54.49 446 SER B N 1
ATOM 7197 C 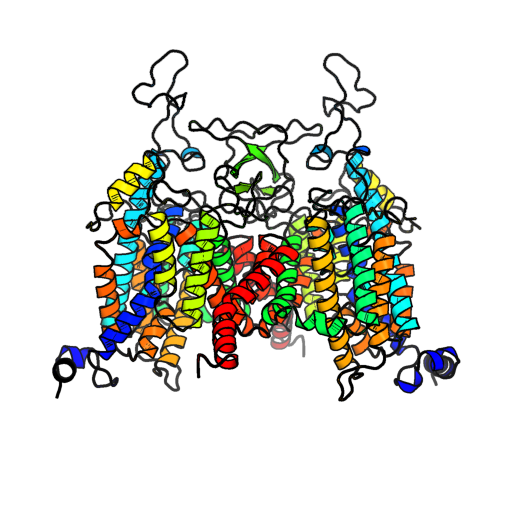CA . SER B 1 446 ? 89.128 120.454 84.058 1.00 54.49 446 SER B CA 1
ATOM 7198 C C . SER B 1 446 ? 87.678 120.078 83.794 1.00 54.49 446 SER B C 1
ATOM 7199 O O . SER B 1 446 ? 87.264 119.991 82.633 1.00 54.49 446 SER B O 1
ATOM 7202 N N . THR B 1 447 ? 86.897 119.843 84.850 1.00 54.00 447 THR B N 1
ATOM 7203 C CA . THR B 1 447 ? 85.488 119.511 84.668 1.00 54.00 447 THR B CA 1
ATOM 7204 C C . THR B 1 447 ? 84.730 120.663 84.024 1.00 54.00 447 THR B C 1
ATOM 7205 O O . THR B 1 447 ? 83.947 120.455 83.092 1.00 54.00 447 THR B O 1
ATOM 7209 N N . GLY B 1 448 ? 84.949 121.886 84.507 1.00 53.66 448 GLY B N 1
ATOM 7210 C CA . GLY B 1 448 ? 84.309 123.036 83.892 1.00 53.66 448 GLY B CA 1
ATOM 7211 C C . GLY B 1 448 ? 84.826 123.313 82.494 1.00 53.66 448 GLY B C 1
ATOM 7212 O O . GLY B 1 448 ? 84.067 123.718 81.612 1.00 53.66 448 GLY B O 1
ATOM 7213 N N . ILE B 1 449 ? 86.124 123.105 82.276 1.00 55.61 449 ILE B N 1
ATOM 7214 C CA . ILE B 1 449 ? 86.698 123.296 80.948 1.00 55.61 449 ILE B CA 1
ATOM 7215 C C . ILE B 1 449 ? 86.108 122.294 79.965 1.00 55.61 449 ILE B C 1
ATOM 7216 O O . ILE B 1 449 ? 85.802 122.634 78.816 1.00 55.61 449 ILE B O 1
ATOM 7221 N N . ARG B 1 450 ? 85.932 121.046 80.402 1.00 56.92 450 ARG B N 1
ATOM 7222 C CA . ARG B 1 450 ? 85.277 120.054 79.557 1.00 56.92 450 ARG B CA 1
ATOM 7223 C C . ARG B 1 450 ? 83.826 120.425 79.282 1.00 56.92 450 ARG B C 1
ATOM 7224 O O . ARG B 1 450 ? 83.291 120.091 78.220 1.00 56.92 450 ARG B O 1
ATOM 7232 N N . GLU B 1 451 ? 83.175 121.114 80.221 1.00 57.51 451 GLU B N 1
ATOM 7233 C CA . GLU B 1 451 ? 81.812 121.582 80.009 1.00 57.51 451 GLU B CA 1
ATOM 7234 C C . GLU B 1 451 ? 81.746 122.815 79.120 1.00 57.51 451 GLU B C 1
ATOM 7235 O O . GLU B 1 451 ? 80.648 123.212 78.717 1.00 57.51 451 GLU B O 1
ATOM 7241 N N . GLY B 1 452 ? 82.885 123.431 78.814 1.00 57.03 452 GLY B N 1
ATOM 7242 C CA . GLY B 1 452 ? 82.907 124.557 77.904 1.00 57.03 452 GLY B CA 1
ATOM 7243 C C . GLY B 1 452 ? 83.451 125.838 78.500 1.00 57.03 452 GLY B C 1
ATOM 7244 O O . GLY B 1 452 ? 83.456 126.878 77.836 1.00 57.03 452 GLY B O 1
ATOM 7245 N N . GLY B 1 453 ? 83.905 125.783 79.749 1.00 56.58 453 GLY B N 1
ATOM 7246 C CA . GLY B 1 453 ? 84.464 126.967 80.381 1.00 56.58 453 GLY B CA 1
ATOM 7247 C C . GLY B 1 453 ? 85.759 127.383 79.712 1.00 56.58 453 GLY B C 1
ATOM 7248 O O . GLY B 1 453 ? 86.691 126.582 79.577 1.00 56.58 453 GLY B O 1
ATOM 7249 N N . ARG B 1 454 ? 85.825 128.644 79.288 1.00 57.83 454 ARG B N 1
ATOM 7250 C CA . ARG B 1 454 ? 86.995 129.164 78.593 1.00 57.83 454 ARG B CA 1
ATOM 7251 C C . ARG B 1 454 ? 87.513 130.481 79.143 1.00 57.83 454 ARG B C 1
ATOM 7252 O O . ARG B 1 454 ? 88.688 130.795 78.922 1.00 57.83 454 ARG B O 1
ATOM 7260 N N . THR B 1 455 ? 86.696 131.257 79.842 1.00 56.19 455 THR B N 1
ATOM 7261 C CA . THR B 1 455 ? 87.072 132.572 80.332 1.00 56.19 455 THR B CA 1
ATOM 7262 C C . THR B 1 455 ? 87.115 132.570 81.855 1.00 56.19 455 THR B C 1
ATOM 7263 O O . THR B 1 455 ? 86.886 131.551 82.510 1.00 56.19 455 THR B O 1
ATOM 7267 N N . GLY B 1 456 ? 87.411 133.740 82.420 1.00 53.90 456 GLY B N 1
ATOM 7268 C CA . GLY B 1 456 ? 87.458 133.884 83.862 1.00 53.90 456 GLY B CA 1
ATOM 7269 C C . GLY B 1 456 ? 86.104 133.920 84.533 1.00 53.90 456 GLY B C 1
ATOM 7270 O O . GLY B 1 456 ? 86.044 133.867 85.765 1.00 53.90 456 GLY B O 1
ATOM 7271 N N . LEU B 1 457 ? 85.021 134.013 83.757 1.00 54.15 457 LEU B N 1
ATOM 7272 C CA . LEU B 1 457 ? 83.686 133.975 84.343 1.00 54.15 457 LEU B CA 1
ATOM 7273 C C . LEU B 1 457 ? 83.398 132.625 84.982 1.00 54.15 457 LEU B C 1
ATOM 7274 O O . LEU B 1 457 ? 82.557 132.531 85.882 1.00 54.15 457 LEU B O 1
ATOM 7279 N N . THR B 1 458 ? 84.070 131.569 84.520 1.00 53.01 458 THR B N 1
ATOM 7280 C CA . THR B 1 458 ? 83.958 130.274 85.180 1.00 53.01 458 THR B CA 1
ATOM 7281 C C . THR B 1 458 ? 84.505 130.336 86.599 1.00 53.01 458 THR B C 1
ATOM 7282 O O . THR B 1 458 ? 83.901 129.792 87.531 1.00 53.01 458 THR B O 1
ATOM 7286 N N . ALA B 1 459 ? 85.647 131.002 86.785 1.00 50.91 459 ALA B N 1
ATOM 7287 C CA . ALA B 1 459 ? 86.212 131.146 88.121 1.00 50.91 459 ALA B CA 1
ATOM 7288 C C . ALA B 1 459 ? 85.347 132.045 88.995 1.00 50.91 459 ALA B C 1
ATOM 7289 O O . ALA B 1 459 ? 85.178 131.779 90.190 1.00 50.91 459 ALA B O 1
ATOM 7291 N N . ILE B 1 460 ? 84.800 133.119 88.421 1.00 50.58 460 ILE B N 1
ATOM 7292 C CA . ILE B 1 460 ? 83.914 134.000 89.177 1.00 50.58 460 ILE B CA 1
ATOM 7293 C C . ILE B 1 460 ? 82.660 133.251 89.605 1.00 50.58 460 ILE B C 1
ATOM 7294 O O . ILE B 1 460 ? 82.175 133.416 90.730 1.00 50.58 460 ILE B O 1
ATOM 7299 N N . THR B 1 461 ? 82.112 132.421 88.715 1.00 51.19 461 THR B N 1
ATOM 7300 C CA . THR B 1 461 ? 80.950 131.613 89.070 1.00 51.19 461 THR B CA 1
ATOM 7301 C C . THR B 1 461 ? 81.273 130.662 90.213 1.00 51.19 461 THR B C 1
ATOM 7302 O O . THR B 1 461 ? 80.455 130.468 91.120 1.00 51.19 461 THR B O 1
ATOM 7306 N N . VAL B 1 462 ? 82.459 130.055 90.184 1.00 49.86 462 VAL B N 1
ATOM 7307 C CA . VAL B 1 462 ? 82.887 129.199 91.286 1.00 49.86 462 VAL B CA 1
ATOM 7308 C C . VAL B 1 462 ? 83.024 130.011 92.566 1.00 49.86 462 VAL B C 1
ATOM 7309 O O . VAL B 1 462 ? 82.622 129.567 93.648 1.00 49.86 462 VAL B O 1
ATOM 7313 N N . ALA B 1 463 ? 83.589 131.216 92.464 1.00 48.85 463 ALA B N 1
ATOM 7314 C CA . ALA B 1 463 ? 83.763 132.062 93.640 1.00 48.85 463 ALA B CA 1
ATOM 7315 C C . ALA B 1 463 ? 82.423 132.461 94.243 1.00 48.85 463 ALA B C 1
ATOM 7316 O O . ALA B 1 463 ? 82.301 132.596 95.465 1.00 48.85 463 ALA B O 1
ATOM 7318 N N . VAL B 1 464 ? 81.409 132.670 93.401 1.00 48.66 464 VAL B N 1
ATOM 7319 C CA . VAL B 1 464 ? 80.081 133.009 93.906 1.00 48.66 464 VAL B CA 1
ATOM 7320 C C . VAL B 1 464 ? 79.486 131.832 94.667 1.00 48.66 464 VAL B C 1
ATOM 7321 O O . VAL B 1 464 ? 78.835 132.007 95.704 1.00 48.66 464 VAL B O 1
ATOM 7325 N N . TYR B 1 465 ? 79.704 130.612 94.170 1.00 49.68 465 TYR B N 1
ATOM 7326 C CA . TYR B 1 465 ? 79.236 129.428 94.881 1.00 49.68 465 TYR B CA 1
ATOM 7327 C C . TYR B 1 465 ? 79.890 129.300 96.248 1.00 49.68 465 TYR B C 1
ATOM 7328 O O . TYR B 1 465 ? 79.323 128.676 97.151 1.00 49.68 465 TYR B O 1
ATOM 7337 N N . PHE B 1 466 ? 81.083 129.872 96.419 1.00 50.28 466 PHE B N 1
ATOM 7338 C CA . PHE B 1 466 ? 81.728 129.844 97.725 1.00 50.28 466 PHE B CA 1
ATOM 7339 C C . PHE B 1 466 ? 81.085 130.832 98.688 1.00 50.28 466 PHE B C 1
ATOM 7340 O O . PHE B 1 466 ? 81.064 130.586 99.897 1.00 50.28 466 PHE B O 1
ATOM 7348 N N . LEU B 1 467 ? 80.549 131.945 98.184 1.00 51.38 467 LEU B N 1
ATOM 7349 C CA . LEU B 1 467 ? 79.735 132.807 99.036 1.00 51.38 467 LEU B CA 1
ATOM 7350 C C . LEU B 1 467 ? 78.571 132.025 99.628 1.00 51.38 467 LEU B C 1
ATOM 7351 O O . LEU B 1 467 ? 78.258 132.154 100.816 1.00 51.38 467 LEU B O 1
ATOM 7356 N N . LEU B 1 468 ? 77.919 131.201 98.807 1.00 51.35 468 LEU B N 1
ATOM 7357 C CA . LEU B 1 468 ? 76.867 130.333 99.318 1.00 51.35 468 LEU B CA 1
ATOM 7358 C C . LEU B 1 468 ? 77.432 129.224 100.194 1.00 51.35 468 LEU B C 1
ATOM 7359 O O . LEU B 1 468 ? 76.701 128.647 101.005 1.00 51.35 468 LEU B O 1
ATOM 7364 N N . ALA B 1 469 ? 78.716 128.893 100.035 1.00 52.58 469 ALA B N 1
ATOM 7365 C CA . ALA B 1 469 ? 79.336 127.923 100.933 1.00 52.58 469 ALA B CA 1
ATOM 7366 C C . ALA B 1 469 ? 79.421 128.473 102.350 1.00 52.58 469 ALA B C 1
ATOM 7367 O O . ALA B 1 469 ? 79.181 127.746 103.320 1.00 52.58 469 ALA B O 1
ATOM 7369 N N . MET B 1 470 ? 79.763 129.753 102.491 1.00 55.59 470 MET B N 1
ATOM 7370 C CA . MET B 1 470 ? 79.529 130.432 103.753 1.00 55.59 470 MET B CA 1
ATOM 7371 C C . MET B 1 470 ? 78.029 130.515 104.016 1.00 55.59 470 MET B C 1
ATOM 7372 O O . MET B 1 470 ? 77.201 130.180 103.168 1.00 55.59 470 MET B O 1
ATOM 7377 N N . PHE B 1 471 ? 77.683 130.972 105.217 1.00 54.07 471 PHE B N 1
ATOM 7378 C CA . PHE B 1 471 ? 76.335 130.916 105.769 1.00 54.07 471 PHE B CA 1
ATOM 7379 C C . PHE B 1 471 ? 75.900 129.480 106.009 1.00 54.07 471 PHE B C 1
ATOM 7380 O O . PHE B 1 471 ? 74.749 129.251 106.379 1.00 54.07 471 PHE B O 1
ATOM 7388 N N . PHE B 1 472 ? 76.777 128.502 105.784 1.00 50.90 472 PHE B N 1
ATOM 7389 C CA . PHE B 1 472 ? 76.504 127.102 106.081 1.00 50.90 472 PHE B CA 1
ATOM 7390 C C . PHE B 1 472 ? 77.629 126.479 106.895 1.00 50.90 472 PHE B C 1
ATOM 7391 O O . PHE B 1 472 ? 77.809 125.259 106.869 1.00 50.90 472 PHE B O 1
ATOM 7399 N N . THR B 1 473 ? 78.399 127.305 107.603 1.00 50.35 473 THR B N 1
ATOM 7400 C CA . THR B 1 473 ? 79.434 126.785 108.492 1.00 50.35 473 THR B CA 1
ATOM 7401 C C . THR B 1 473 ? 78.895 125.811 109.534 1.00 50.35 473 THR B C 1
ATOM 7402 O O . THR B 1 473 ? 79.552 124.780 109.763 1.00 50.35 473 THR B O 1
ATOM 7406 N N . PRO B 1 474 ? 77.756 126.052 110.196 1.00 48.60 474 PRO B N 1
ATOM 7407 C CA . PRO B 1 474 ? 77.215 125.012 111.084 1.00 48.60 474 PRO B CA 1
ATOM 7408 C C . PRO B 1 474 ? 76.914 123.722 110.363 1.00 48.60 474 PRO B C 1
ATOM 7409 O O . PRO B 1 474 ? 77.042 122.639 110.947 1.00 48.60 474 PRO B O 1
ATOM 7413 N N . LEU B 1 475 ? 76.509 123.813 109.102 1.00 48.59 475 LEU B N 1
ATOM 7414 C CA . LEU B 1 475 ? 76.167 122.629 108.335 1.00 48.59 475 LEU B CA 1
ATOM 7415 C C . LEU B 1 475 ? 77.423 121.881 107.904 1.00 48.59 475 LEU B C 1
ATOM 7416 O O . LEU B 1 475 ? 77.363 120.682 107.618 1.00 48.59 475 LEU B O 1
ATOM 7421 N N . LEU B 1 476 ? 78.566 122.574 107.869 1.00 47.35 476 LEU B N 1
ATOM 7422 C CA . LEU B 1 476 ? 79.838 121.991 107.463 1.00 47.35 476 LEU B CA 1
ATOM 7423 C C . LEU B 1 476 ? 80.736 121.622 108.635 1.00 47.35 476 LEU B C 1
ATOM 7424 O O . LEU B 1 476 ? 81.623 120.778 108.473 1.00 47.35 476 LEU B O 1
ATOM 7429 N N . ALA B 1 477 ? 80.546 122.241 109.799 1.00 47.31 477 ALA B N 1
ATOM 7430 C CA . ALA B 1 477 ? 81.338 121.903 110.973 1.00 47.31 477 ALA B CA 1
ATOM 7431 C C . ALA B 1 477 ? 80.890 120.609 111.633 1.00 47.31 477 ALA B C 1
ATOM 7432 O O . ALA B 1 477 ? 81.572 120.127 112.543 1.00 47.31 477 ALA B O 1
ATOM 7434 N N . SER B 1 478 ? 79.769 120.038 111.196 1.00 47.05 478 SER B N 1
ATOM 7435 C CA . SER B 1 478 ? 79.218 118.820 111.769 1.00 47.05 478 SER B CA 1
ATOM 7436 C C . SER B 1 478 ? 79.564 117.584 110.950 1.00 47.05 478 SER B C 1
ATOM 7437 O O . SER B 1 478 ? 78.818 116.600 110.978 1.00 47.05 478 SER B O 1
ATOM 7440 N N . ILE B 1 479 ? 80.671 117.616 110.218 1.00 44.81 479 ILE B N 1
ATOM 7441 C CA . ILE B 1 479 ? 81.050 116.512 109.342 1.00 44.81 479 ILE B CA 1
ATOM 7442 C C . ILE B 1 479 ? 82.037 115.610 110.074 1.00 44.81 479 ILE B C 1
ATOM 7443 O O . ILE B 1 479 ? 83.134 116.055 110.440 1.00 44.81 479 ILE B O 1
ATOM 7448 N N . PRO B 1 480 ? 81.692 114.349 110.306 1.00 43.53 480 PRO B N 1
ATOM 7449 C CA . PRO B 1 480 ? 82.522 113.485 111.149 1.00 43.53 480 PRO B CA 1
ATOM 7450 C C . PRO B 1 480 ? 83.761 112.983 110.418 1.00 43.53 480 PRO B C 1
ATOM 7451 O O . PRO B 1 480 ? 83.942 113.184 109.218 1.00 43.53 480 PRO B O 1
ATOM 7455 N N . ALA B 1 481 ? 84.625 112.317 111.188 1.00 44.59 481 ALA B N 1
ATOM 7456 C CA . ALA B 1 481 ? 85.873 111.801 110.636 1.00 44.59 481 ALA B CA 1
ATOM 7457 C C . ALA B 1 481 ? 85.619 110.722 109.594 1.00 44.59 481 ALA B C 1
ATOM 7458 O O . ALA B 1 481 ? 86.307 110.666 108.569 1.00 44.59 481 ALA B O 1
ATOM 7460 N N . TRP B 1 482 ? 84.638 109.851 109.835 1.00 43.54 482 TRP B N 1
ATOM 7461 C CA . TRP B 1 482 ? 84.343 108.801 108.870 1.00 43.54 482 TRP B CA 1
ATOM 7462 C C . TRP B 1 482 ? 83.676 109.335 107.610 1.00 43.54 482 TRP B C 1
ATOM 7463 O O . TRP B 1 482 ? 83.507 108.575 106.652 1.00 43.54 482 TRP B O 1
ATOM 7474 N N . ALA B 1 483 ? 83.292 110.612 107.589 1.00 42.66 483 ALA B N 1
ATOM 7475 C CA . ALA B 1 483 ? 82.821 111.224 106.352 1.00 42.66 483 ALA B CA 1
ATOM 7476 C C . ALA B 1 483 ? 83.976 111.809 105.549 1.00 42.66 483 ALA B C 1
ATOM 7477 O O . ALA B 1 483 ? 83.951 111.780 104.314 1.00 42.66 483 ALA B O 1
ATOM 7479 N N . VAL B 1 484 ? 84.991 112.349 106.229 1.00 43.78 484 VAL B N 1
ATOM 7480 C CA . VAL B 1 484 ? 86.188 112.821 105.534 1.00 43.78 484 VAL B CA 1
ATOM 7481 C C . VAL B 1 484 ? 86.873 111.653 104.838 1.00 43.78 484 VAL B C 1
ATOM 7482 O O . VAL B 1 484 ? 87.063 111.663 103.619 1.00 43.78 484 VAL B O 1
ATOM 7486 N N . GLY B 1 485 ? 87.342 110.684 105.621 1.00 43.22 485 GLY B N 1
ATOM 7487 C CA . GLY B 1 485 ? 87.289 109.285 105.263 1.00 43.22 485 GLY B CA 1
ATOM 7488 C C . GLY B 1 485 ? 87.525 108.927 103.810 1.00 43.22 485 GLY B C 1
ATOM 7489 O O . GLY B 1 485 ? 88.608 109.112 103.251 1.00 43.22 485 GLY B O 1
ATOM 7490 N N . PRO B 1 486 ? 86.490 108.367 103.189 1.00 43.13 486 PRO B N 1
ATOM 7491 C CA . PRO B 1 486 ? 86.619 107.775 101.847 1.00 43.13 486 PRO B CA 1
ATOM 7492 C C . PRO B 1 486 ? 87.088 108.765 100.791 1.00 43.13 486 PRO B C 1
ATOM 7493 O O . PRO B 1 486 ? 87.820 108.365 99.874 1.00 43.13 486 PRO B O 1
ATOM 7497 N N . PRO B 1 487 ? 86.680 110.044 100.840 1.00 42.94 487 PRO B N 1
ATOM 7498 C CA . PRO B 1 487 ? 87.294 111.008 99.911 1.00 42.94 487 PRO B CA 1
ATOM 7499 C C . PRO B 1 487 ? 88.810 111.031 99.970 1.00 42.94 487 PRO B C 1
ATOM 7500 O O . PRO B 1 487 ? 89.460 111.162 98.928 1.00 42.94 487 PRO B O 1
ATOM 7504 N N . LEU B 1 488 ? 89.393 110.904 101.162 1.00 44.13 488 LEU B N 1
ATOM 7505 C CA . LEU B 1 488 ? 90.846 110.842 101.268 1.00 44.13 488 LEU B CA 1
ATOM 7506 C C . LEU B 1 488 ? 91.397 109.611 100.560 1.00 44.13 488 LEU B C 1
ATOM 7507 O O . LEU B 1 488 ? 92.415 109.693 99.864 1.00 44.13 488 LEU B O 1
ATOM 7512 N N . ILE B 1 489 ? 90.740 108.462 100.728 1.00 43.98 489 ILE B N 1
ATOM 7513 C CA . ILE B 1 489 ? 91.189 107.243 100.063 1.00 43.98 489 ILE B CA 1
ATOM 7514 C C . ILE B 1 489 ? 91.008 107.356 98.556 1.00 43.98 489 ILE B C 1
ATOM 7515 O O . ILE B 1 489 ? 91.889 106.971 97.779 1.00 43.98 489 ILE B O 1
ATOM 7520 N N . LEU B 1 490 ? 89.866 107.887 98.118 1.00 44.99 490 LEU B N 1
ATOM 7521 C CA . LEU B 1 490 ? 89.578 107.937 96.689 1.00 44.99 490 LEU B CA 1
ATOM 7522 C C . LEU B 1 490 ? 90.400 109.003 95.978 1.00 44.99 490 LEU B C 1
ATOM 7523 O O . LEU B 1 490 ? 90.674 108.869 94.781 1.00 44.99 490 LEU B O 1
ATOM 7528 N N . VAL B 1 491 ? 90.790 110.067 96.681 1.00 46.20 491 VAL B N 1
ATOM 7529 C CA . VAL B 1 491 ? 91.752 111.006 96.113 1.00 46.20 491 VAL B CA 1
ATOM 7530 C C . VAL B 1 491 ? 93.077 110.303 95.852 1.00 46.20 491 VAL B C 1
ATOM 7531 O O . VAL B 1 491 ? 93.730 110.532 94.828 1.00 46.20 491 VAL B O 1
ATOM 7535 N N . GLY B 1 492 ? 93.484 109.421 96.767 1.00 46.27 492 GLY B N 1
ATOM 7536 C CA . GLY B 1 492 ? 94.713 108.674 96.573 1.00 46.27 492 GLY B CA 1
ATOM 7537 C C . GLY B 1 492 ? 94.661 107.720 95.398 1.00 46.27 492 GLY B C 1
ATOM 7538 O O . GLY B 1 492 ? 95.694 107.414 94.798 1.00 46.27 492 GLY B O 1
ATOM 7539 N N . VAL B 1 493 ? 93.470 107.223 95.061 1.00 47.60 493 VAL B N 1
ATOM 7540 C CA . VAL B 1 493 ? 93.335 106.338 93.907 1.00 47.60 493 VAL B CA 1
ATOM 7541 C C . VAL B 1 493 ? 93.608 107.105 92.619 1.00 47.60 493 VAL B C 1
ATOM 7542 O O . VAL B 1 493 ? 94.317 106.625 91.727 1.00 47.60 493 VAL B O 1
ATOM 7546 N N . MET B 1 494 ? 93.042 108.307 92.500 1.00 52.69 494 MET B N 1
ATOM 7547 C CA . MET B 1 494 ? 93.271 109.118 91.308 1.00 52.69 494 MET B CA 1
ATOM 7548 C C . MET B 1 494 ? 94.723 109.556 91.196 1.00 52.69 494 MET B C 1
ATOM 7549 O O . MET B 1 494 ? 95.295 109.558 90.101 1.00 52.69 494 MET B O 1
ATOM 7554 N N . MET B 1 495 ? 95.336 109.940 92.316 1.00 50.82 495 MET B N 1
ATOM 7555 C CA . MET B 1 495 ? 96.724 110.382 92.285 1.00 50.82 495 MET B CA 1
ATOM 7556 C C . MET B 1 495 ? 97.681 109.228 92.024 1.00 50.82 495 MET B C 1
ATOM 7557 O O . MET B 1 495 ? 98.871 109.461 91.792 1.00 50.82 495 MET B O 1
ATOM 7562 N N . MET B 1 496 ? 97.182 107.995 92.050 1.00 53.06 496 MET B N 1
ATOM 7563 C CA . MET B 1 496 ? 97.996 106.806 91.850 1.00 53.06 496 MET B CA 1
ATOM 7564 C C . MET B 1 496 ? 98.271 106.523 90.378 1.00 53.06 496 MET B C 1
ATOM 7565 O O . MET B 1 496 ? 99.144 105.704 90.073 1.00 53.06 496 MET B O 1
ATOM 7570 N N . LYS B 1 497 ? 97.571 107.196 89.461 1.00 54.74 497 LYS B N 1
ATOM 7571 C CA . LYS B 1 497 ? 97.703 106.915 88.035 1.00 54.74 497 LYS B CA 1
ATOM 7572 C C . LYS B 1 497 ? 99.031 107.374 87.455 1.00 54.74 497 LYS B C 1
ATOM 7573 O O . LYS B 1 497 ? 99.363 106.982 86.331 1.00 54.74 497 LYS B O 1
ATOM 7579 N N . SER B 1 498 ? 99.795 108.187 88.182 1.00 54.86 498 SER B N 1
ATOM 7580 C CA . SER B 1 498 ? 101.054 108.695 87.656 1.00 54.86 498 SER B CA 1
ATOM 7581 C C . SER B 1 498 ? 102.157 107.647 87.643 1.00 54.86 498 SER B C 1
ATOM 7582 O O . SER B 1 498 ? 103.199 107.881 87.026 1.00 54.86 498 SER B O 1
ATOM 7585 N N . VAL B 1 499 ? 101.953 106.500 88.293 1.00 54.99 499 VAL B N 1
ATOM 7586 C CA . VAL B 1 499 ? 102.992 105.477 88.341 1.00 54.99 499 VAL B CA 1
ATOM 7587 C C . VAL B 1 499 ? 103.264 104.902 86.959 1.00 54.99 499 VAL B C 1
ATOM 7588 O O . VAL B 1 499 ? 104.359 104.391 86.696 1.00 54.99 499 VAL B O 1
ATOM 7592 N N . THR B 1 500 ? 102.285 104.968 86.057 1.00 56.80 500 THR B N 1
ATOM 7593 C CA . THR B 1 500 ? 102.478 104.460 84.705 1.00 56.80 500 THR B CA 1
ATOM 7594 C C . THR B 1 500 ? 103.485 105.274 83.907 1.00 56.80 500 THR B C 1
ATOM 7595 O O . THR B 1 500 ? 103.919 104.818 82.844 1.00 56.80 500 THR B O 1
ATOM 7599 N N . GLU B 1 501 ? 103.857 106.459 84.383 1.00 58.26 501 GLU B N 1
ATOM 7600 C CA . GLU B 1 501 ? 104.839 107.306 83.724 1.00 58.26 501 GLU B CA 1
ATOM 7601 C C . GLU B 1 501 ? 106.256 107.052 84.216 1.00 58.26 501 GLU B C 1
ATOM 7602 O O . GLU B 1 501 ? 107.186 107.731 83.771 1.00 58.26 501 GLU B O 1
ATOM 7608 N N . ILE B 1 502 ? 106.441 106.096 85.121 1.00 55.41 502 ILE B N 1
ATOM 7609 C CA . ILE B 1 502 ? 107.746 105.770 85.680 1.00 55.41 502 ILE B CA 1
ATOM 7610 C C . ILE B 1 502 ? 108.305 104.565 84.940 1.00 55.41 502 ILE B C 1
ATOM 7611 O O . ILE B 1 502 ? 107.600 103.569 84.737 1.00 55.41 502 ILE B O 1
ATOM 7616 N N . ASP B 1 503 ? 109.567 104.657 84.528 1.00 57.47 503 ASP B N 1
ATOM 7617 C CA . ASP B 1 503 ? 110.263 103.541 83.893 1.00 57.47 503 ASP B CA 1
ATOM 7618 C C . ASP B 1 503 ? 110.682 102.567 84.986 1.00 57.47 503 ASP B C 1
ATOM 7619 O O . ASP B 1 503 ? 111.793 102.628 85.512 1.00 57.47 503 ASP B O 1
ATOM 7624 N N . TRP B 1 504 ? 109.776 101.653 85.332 1.00 54.60 504 TRP B N 1
ATOM 7625 C CA . TRP B 1 504 ? 110.038 100.704 86.407 1.00 54.60 504 TRP B CA 1
ATOM 7626 C C . TRP B 1 504 ? 111.085 99.662 86.041 1.00 54.60 504 TRP B C 1
ATOM 7627 O O . TRP B 1 504 ? 111.591 98.981 86.938 1.00 54.60 504 TRP B O 1
ATOM 7638 N N . GLU B 1 505 ? 111.414 99.512 84.758 1.00 58.40 505 GLU B N 1
ATOM 7639 C CA . GLU B 1 505 ? 112.492 98.611 84.370 1.00 58.40 505 GLU B CA 1
ATOM 7640 C C . GLU B 1 505 ? 113.861 99.202 84.676 1.00 58.40 505 GLU B C 1
ATOM 7641 O O . GLU B 1 505 ? 114.814 98.455 84.920 1.00 58.40 505 GLU B O 1
ATOM 7647 N N . ASP B 1 506 ? 113.978 100.527 84.666 1.00 56.66 506 ASP B N 1
ATOM 7648 C CA . ASP B 1 506 ? 115.234 101.193 84.984 1.00 56.66 506 ASP B CA 1
ATOM 7649 C C . ASP B 1 506 ? 115.337 101.375 86.493 1.00 56.66 506 ASP B C 1
ATOM 7650 O O . ASP B 1 506 ? 114.517 102.074 87.096 1.00 56.66 506 ASP B O 1
ATOM 7655 N N . MET B 1 507 ? 116.344 100.747 87.102 1.00 54.32 507 MET B N 1
ATOM 7656 C CA . MET B 1 507 ? 116.499 100.841 88.549 1.00 54.32 507 MET B CA 1
ATOM 7657 C C . MET B 1 507 ? 116.894 102.246 88.985 1.00 54.32 507 MET B C 1
ATOM 7658 O O . MET B 1 507 ? 116.583 102.652 90.109 1.00 54.32 507 MET B O 1
ATOM 7663 N N . ARG B 1 508 ? 117.581 102.999 88.123 1.00 55.39 508 ARG B N 1
ATOM 7664 C CA . ARG B 1 508 ? 117.901 104.384 88.449 1.00 55.39 508 ARG B CA 1
ATOM 7665 C C . ARG B 1 508 ? 116.662 105.265 88.470 1.00 55.39 508 ARG B C 1
ATOM 7666 O O . ARG B 1 508 ? 116.699 106.355 89.050 1.00 55.39 508 ARG B O 1
ATOM 7674 N N . GLU B 1 509 ? 115.575 104.826 87.839 1.00 53.69 509 GLU B N 1
ATOM 7675 C CA . GLU B 1 509 ? 114.298 105.520 87.900 1.00 53.69 509 GLU B CA 1
ATOM 7676 C C . GLU B 1 509 ? 113.317 104.886 88.869 1.00 53.69 509 GLU B C 1
ATOM 7677 O O . GLU B 1 509 ? 112.580 105.608 89.540 1.00 53.69 509 GLU B O 1
ATOM 7683 N N . ALA B 1 510 ? 113.298 103.556 88.959 1.00 49.92 510 ALA B N 1
ATOM 7684 C CA . ALA B 1 510 ? 112.332 102.871 89.809 1.00 49.92 510 ALA B CA 1
ATOM 7685 C C . ALA B 1 510 ? 112.632 103.066 91.289 1.00 49.92 510 ALA B C 1
ATOM 7686 O O . ALA B 1 510 ? 111.717 103.317 92.079 1.00 49.92 510 ALA B O 1
ATOM 7688 N N . ILE B 1 511 ? 113.895 102.943 91.685 1.00 46.94 511 ILE B N 1
ATOM 7689 C CA . ILE B 1 511 ? 114.273 103.019 93.094 1.00 46.94 511 ILE B CA 1
ATOM 7690 C C . ILE B 1 511 ? 113.987 104.410 93.657 1.00 46.94 511 ILE B C 1
ATOM 7691 O O . ILE B 1 511 ? 113.350 104.507 94.715 1.00 46.94 511 ILE B O 1
ATOM 7696 N N . PRO B 1 512 ? 114.423 105.508 93.021 1.00 47.03 512 PRO B N 1
ATOM 7697 C CA . PRO B 1 512 ? 114.024 106.828 93.540 1.00 47.03 512 PRO B CA 1
ATOM 7698 C C . PRO B 1 512 ? 112.523 107.048 93.530 1.00 47.03 512 PRO B C 1
ATOM 7699 O O . PRO B 1 512 ? 111.992 107.711 94.428 1.00 47.03 512 PRO B O 1
ATOM 7703 N N . ALA B 1 513 ? 111.822 106.513 92.529 1.00 46.37 513 ALA B N 1
ATOM 7704 C CA . ALA B 1 513 ? 110.372 106.654 92.489 1.00 46.37 513 ALA B CA 1
ATOM 7705 C C . ALA B 1 513 ? 109.709 105.842 93.592 1.00 46.37 513 ALA B C 1
ATOM 7706 O O . ALA B 1 513 ? 108.751 106.305 94.221 1.00 46.37 513 ALA B O 1
ATOM 7708 N N . PHE B 1 514 ? 110.198 104.625 93.834 1.00 45.93 514 PHE B N 1
ATOM 7709 C CA . PHE B 1 514 ? 109.644 103.805 94.904 1.00 45.93 514 PHE B CA 1
ATOM 7710 C C . PHE B 1 514 ? 109.898 104.433 96.268 1.00 45.93 514 PHE B C 1
ATOM 7711 O O . PHE B 1 514 ? 109.008 104.456 97.124 1.00 45.93 514 PHE B O 1
ATOM 7719 N N . VAL B 1 515 ? 111.110 104.947 96.488 1.00 45.77 515 VAL B N 1
ATOM 7720 C CA . VAL B 1 515 ? 111.438 105.567 97.768 1.00 45.77 515 VAL B CA 1
ATOM 7721 C C . VAL B 1 515 ? 110.574 106.799 98.001 1.00 45.77 515 VAL B C 1
ATOM 7722 O O . VAL B 1 515 ? 110.037 107.001 99.096 1.00 45.77 515 VAL B O 1
ATOM 7726 N N . THR B 1 516 ? 110.416 107.636 96.973 1.00 46.98 516 THR B N 1
ATOM 7727 C CA . THR B 1 516 ? 109.547 108.801 97.096 1.00 46.98 516 THR B CA 1
ATOM 7728 C C . THR B 1 516 ? 108.116 108.382 97.394 1.00 46.98 516 THR B C 1
ATOM 7729 O O . THR B 1 516 ? 107.431 109.004 98.214 1.00 46.98 516 THR B O 1
ATOM 7733 N N . MET B 1 517 ? 107.654 107.318 96.742 1.00 49.24 517 MET B N 1
ATOM 7734 C CA . MET B 1 517 ? 106.255 106.927 96.841 1.00 49.24 517 MET B CA 1
ATOM 7735 C C . MET B 1 517 ? 105.947 106.269 98.180 1.00 49.24 517 MET B C 1
ATOM 7736 O O . MET B 1 517 ? 104.853 106.448 98.725 1.00 49.24 517 MET B O 1
ATOM 7741 N N . ILE B 1 518 ? 106.890 105.503 98.723 1.00 46.23 518 ILE B N 1
ATOM 7742 C CA . ILE B 1 518 ? 106.605 104.725 99.923 1.00 46.23 518 ILE B CA 1
ATOM 7743 C C . ILE B 1 518 ? 106.962 105.476 101.204 1.00 46.23 518 ILE B C 1
ATOM 7744 O O . ILE B 1 518 ? 106.393 105.192 102.261 1.00 46.23 518 ILE B O 1
ATOM 7749 N N . LEU B 1 519 ? 107.889 106.434 101.142 1.00 46.30 519 LEU B N 1
ATOM 7750 C CA . LEU B 1 519 ? 108.279 107.137 102.359 1.00 46.30 519 LEU B CA 1
ATOM 7751 C C . LEU B 1 519 ? 107.222 108.142 102.795 1.00 46.30 519 LEU B C 1
ATOM 7752 O O . LEU B 1 519 ? 107.086 108.410 103.993 1.00 46.30 519 LEU B O 1
ATOM 7757 N N . MET B 1 520 ? 106.477 108.713 101.849 1.00 46.45 520 MET B N 1
ATOM 7758 C CA . MET B 1 520 ? 105.434 109.671 102.210 1.00 46.45 520 MET B CA 1
ATOM 7759 C C . MET B 1 520 ? 104.345 109.073 103.093 1.00 46.45 520 MET B C 1
ATOM 7760 O O . MET B 1 520 ? 103.884 109.771 104.010 1.00 46.45 520 MET B O 1
ATOM 7765 N N . PRO B 1 521 ? 103.847 107.848 102.863 1.00 45.75 521 PRO B N 1
ATOM 7766 C CA . PRO B 1 521 ? 102.913 107.266 103.838 1.00 45.75 521 PRO B CA 1
ATOM 7767 C C . PRO B 1 521 ? 103.593 106.643 105.050 1.00 45.75 521 PRO B C 1
ATOM 7768 O O . PRO B 1 521 ? 103.042 106.690 106.154 1.00 45.75 521 PRO B O 1
ATOM 7772 N N . LEU B 1 522 ? 104.779 106.056 104.871 1.00 46.74 522 LEU B N 1
ATOM 7773 C CA . LEU B 1 522 ? 105.403 105.309 105.960 1.00 46.74 522 LEU B CA 1
ATOM 7774 C C . LEU B 1 522 ? 106.053 106.235 106.981 1.00 46.74 522 LEU B C 1
ATOM 7775 O O . LEU B 1 522 ? 105.737 106.169 108.173 1.00 46.74 522 LEU B O 1
ATOM 7780 N N . THR B 1 523 ? 106.964 107.104 106.538 1.00 48.08 523 THR B N 1
ATOM 7781 C CA . THR B 1 523 ? 107.417 108.184 107.405 1.00 48.08 523 THR B CA 1
ATOM 7782 C C . THR B 1 523 ? 106.322 109.214 107.617 1.00 48.08 523 THR B C 1
ATOM 7783 O O . THR B 1 523 ? 106.460 110.085 108.481 1.00 48.08 523 THR B O 1
ATOM 7787 N N . TYR B 1 524 ? 105.255 109.121 106.828 1.00 48.22 524 TYR B N 1
ATOM 7788 C CA . TYR B 1 524 ? 104.013 109.862 107.012 1.00 48.22 524 TYR B CA 1
ATOM 7789 C C . TYR B 1 524 ? 104.283 111.348 106.765 1.00 48.22 524 TYR B C 1
ATOM 7790 O O . TYR B 1 524 ? 103.697 112.231 107.389 1.00 48.22 524 TYR B O 1
ATOM 7799 N N . SER B 1 525 ? 105.196 111.628 105.838 1.00 47.49 525 SER B N 1
ATOM 7800 C CA . SER B 1 525 ? 105.659 112.988 105.601 1.00 47.49 525 SER B CA 1
ATOM 7801 C C . SER B 1 525 ? 105.988 113.166 104.129 1.00 47.49 525 SER B C 1
ATOM 7802 O O . SER B 1 525 ? 106.744 112.374 103.561 1.00 47.49 525 SER B O 1
ATOM 7805 N N . VAL B 1 526 ? 105.423 114.210 103.522 1.00 47.03 526 VAL B N 1
ATOM 7806 C CA . VAL B 1 526 ? 105.741 114.526 102.134 1.00 47.03 526 VAL B CA 1
ATOM 7807 C C . VAL B 1 526 ? 107.192 114.973 102.009 1.00 47.03 526 VAL B C 1
ATOM 7808 O O . VAL B 1 526 ? 107.880 114.634 101.039 1.00 47.03 526 VAL B O 1
ATOM 7812 N N . ALA B 1 527 ? 107.681 115.738 102.987 1.00 46.80 527 ALA B N 1
ATOM 7813 C CA . ALA B 1 527 ? 109.054 116.229 102.934 1.00 46.80 527 ALA B CA 1
ATOM 7814 C C . ALA B 1 527 ? 110.057 115.084 102.965 1.00 46.80 527 ALA B C 1
ATOM 7815 O O . ALA B 1 527 ? 111.045 115.097 102.223 1.00 46.80 527 ALA B O 1
ATOM 7817 N N . TYR B 1 528 ? 109.824 114.087 103.819 1.00 48.20 528 TYR B N 1
ATOM 7818 C CA . TYR B 1 528 ? 110.767 112.981 103.939 1.00 48.20 528 TYR B CA 1
ATOM 7819 C C . TYR B 1 528 ? 110.777 112.122 102.682 1.00 48.20 528 TYR B C 1
ATOM 7820 O O . TYR B 1 528 ? 111.829 111.613 102.280 1.00 48.20 528 TYR B O 1
ATOM 7829 N N . GLY B 1 529 ? 109.615 111.940 102.053 1.00 47.63 529 GLY B N 1
ATOM 7830 C CA . GLY B 1 529 ? 109.581 111.237 100.782 1.00 47.63 529 GLY B CA 1
ATOM 7831 C C . GLY B 1 529 ? 110.345 111.969 99.697 1.00 47.63 529 GLY B C 1
ATOM 7832 O O . GLY B 1 529 ? 111.030 111.350 98.880 1.00 47.63 529 GLY B O 1
ATOM 7833 N N . LEU B 1 530 ? 110.232 113.298 99.669 1.00 46.88 530 LEU B N 1
ATOM 7834 C CA . LEU B 1 530 ? 110.985 114.085 98.699 1.00 46.88 530 LEU B CA 1
ATOM 7835 C C . LEU B 1 530 ? 112.481 114.035 98.982 1.00 46.88 530 LEU B C 1
ATOM 7836 O O . LEU B 1 530 ? 113.287 113.896 98.056 1.00 46.88 530 LEU B O 1
ATOM 7841 N N . ILE B 1 531 ? 112.872 114.159 100.251 1.00 46.18 531 ILE B N 1
ATOM 7842 C CA . ILE B 1 531 ? 114.290 114.144 100.598 1.00 46.18 531 ILE B CA 1
ATOM 7843 C C . ILE B 1 531 ? 114.901 112.783 100.291 1.00 46.18 531 ILE B C 1
ATOM 7844 O O . ILE B 1 531 ? 115.991 112.688 99.716 1.00 46.18 531 ILE B O 1
ATOM 7849 N N . GLY B 1 532 ? 114.208 111.709 100.671 1.00 47.31 532 GLY B N 1
ATOM 7850 C CA . GLY B 1 532 ? 114.731 110.378 100.413 1.00 47.31 532 GLY B CA 1
ATOM 7851 C C . GLY B 1 532 ? 114.794 110.050 98.934 1.00 47.31 532 GLY B C 1
ATOM 7852 O O . GLY B 1 532 ? 115.763 109.450 98.463 1.00 47.31 532 GLY B O 1
ATOM 7853 N N . GLY B 1 533 ? 113.759 110.429 98.184 1.00 48.01 533 GLY B N 1
ATOM 7854 C CA . GLY B 1 533 ? 113.761 110.168 96.755 1.00 48.01 533 GLY B CA 1
ATOM 7855 C C . GLY B 1 533 ? 114.819 110.959 96.010 1.00 48.01 533 GLY B C 1
ATOM 7856 O O . GLY B 1 533 ? 115.510 110.421 95.142 1.00 48.01 533 GLY B O 1
ATOM 7857 N N . ILE B 1 534 ? 114.951 112.248 96.326 1.00 47.46 534 ILE B N 1
ATOM 7858 C CA . ILE B 1 534 ? 115.997 113.057 95.712 1.00 47.46 534 ILE B CA 1
ATOM 7859 C C . ILE B 1 534 ? 117.372 112.562 96.141 1.00 47.46 534 ILE B C 1
ATOM 7860 O O . ILE B 1 534 ? 118.300 112.483 95.328 1.00 47.46 534 ILE B O 1
ATOM 7865 N N . GLY B 1 535 ? 117.523 112.217 97.420 1.00 47.17 535 GLY B N 1
ATOM 7866 C CA . GLY B 1 535 ? 118.794 111.692 97.889 1.00 47.17 535 GLY B CA 1
ATOM 7867 C C . GLY B 1 535 ? 119.163 110.377 97.231 1.00 47.17 535 GLY B C 1
ATOM 7868 O O . GLY B 1 535 ? 120.326 110.147 96.893 1.00 47.17 535 GLY B O 1
ATOM 7869 N N . SER B 1 536 ? 118.182 109.492 97.047 1.00 47.49 536 SER B N 1
ATOM 7870 C CA . SER B 1 536 ? 118.456 108.220 96.388 1.00 47.49 536 SER B CA 1
ATOM 7871 C C . SER B 1 536 ? 118.708 108.413 94.898 1.00 47.49 536 SER B C 1
ATOM 7872 O O . SER B 1 536 ? 119.495 107.674 94.297 1.00 47.49 536 SER B O 1
ATOM 7875 N N . TYR B 1 537 ? 118.041 109.392 94.282 1.00 48.98 537 TYR B N 1
ATOM 7876 C CA . TYR B 1 537 ? 118.303 109.694 92.879 1.00 48.98 537 TYR B CA 1
ATOM 7877 C C . TYR B 1 537 ? 119.728 110.191 92.679 1.00 48.98 537 TYR B C 1
ATOM 7878 O O . TYR B 1 537 ? 120.411 109.777 91.736 1.00 48.98 537 TYR B O 1
ATOM 7887 N N . VAL B 1 538 ? 120.190 111.087 93.552 1.00 48.64 538 VAL B N 1
ATOM 7888 C CA . VAL B 1 538 ? 121.531 111.645 93.411 1.00 48.64 538 VAL B CA 1
ATOM 7889 C C . VAL B 1 538 ? 122.583 110.562 93.602 1.00 48.64 538 VAL B C 1
ATOM 7890 O O . VAL B 1 538 ? 123.557 110.482 92.845 1.00 48.64 538 VAL B O 1
ATOM 7894 N N . VAL B 1 539 ? 122.402 109.709 94.612 1.00 47.89 539 VAL B N 1
ATOM 7895 C CA . VAL B 1 539 ? 123.369 108.648 94.877 1.00 47.89 539 VAL B CA 1
ATOM 7896 C C . VAL B 1 539 ? 123.421 107.666 93.714 1.00 47.89 539 VAL B C 1
ATOM 7897 O O . VAL B 1 539 ? 124.502 107.250 93.283 1.00 47.89 539 VAL B O 1
ATOM 7901 N N . LEU B 1 540 ? 122.257 107.286 93.183 1.00 49.05 540 LEU B N 1
ATOM 7902 C CA . LEU B 1 540 ? 122.220 106.290 92.117 1.00 49.05 540 LEU B CA 1
ATOM 7903 C C . LEU B 1 540 ? 122.774 106.831 90.806 1.00 49.05 540 LEU B C 1
ATOM 7904 O O . LEU B 1 540 ? 123.098 106.049 89.906 1.00 49.05 540 LEU B O 1
ATOM 7909 N N . HIS B 1 541 ? 122.883 108.148 90.671 1.00 52.16 541 HIS B N 1
ATOM 7910 C CA . HIS B 1 541 ? 123.412 108.758 89.462 1.00 52.16 541 HIS B CA 1
ATOM 7911 C C . HIS B 1 541 ? 124.825 109.292 89.632 1.00 52.16 541 HIS B C 1
ATOM 7912 O O . HIS B 1 541 ? 125.348 109.920 88.708 1.00 52.16 541 HIS B O 1
ATOM 7919 N N . LEU B 1 542 ? 125.455 109.063 90.786 1.00 53.08 542 LEU B N 1
ATOM 7920 C CA . LEU B 1 542 ? 126.818 109.539 90.989 1.00 53.08 542 LEU B CA 1
ATOM 7921 C C . LEU B 1 542 ? 127.787 108.866 90.026 1.00 53.08 542 LEU B C 1
ATOM 7922 O O . LEU B 1 542 ? 128.693 109.514 89.491 1.00 53.08 542 LEU B O 1
ATOM 7927 N N . TRP B 1 543 ? 127.617 107.562 89.802 1.00 59.03 543 TRP B N 1
ATOM 7928 C CA . TRP B 1 543 ? 128.481 106.851 88.865 1.00 59.03 543 TRP B CA 1
ATOM 7929 C C . TRP B 1 543 ? 128.308 107.391 87.450 1.00 59.03 543 TRP B C 1
ATOM 7930 O O . TRP B 1 543 ? 129.291 107.660 86.751 1.00 59.03 543 TRP B O 1
ATOM 7941 N N . ASP B 1 544 ? 127.058 107.565 87.014 1.00 62.27 544 ASP B N 1
ATOM 7942 C CA . ASP B 1 544 ? 126.808 108.071 85.668 1.00 62.27 544 ASP B CA 1
ATOM 7943 C C . ASP B 1 544 ? 127.310 109.500 85.509 1.00 62.27 544 ASP B C 1
ATOM 7944 O O . ASP B 1 544 ? 127.923 109.840 84.491 1.00 62.27 544 ASP B O 1
ATOM 7949 N N . TRP B 1 545 ? 127.052 110.355 86.500 1.00 59.15 545 TRP B N 1
ATOM 7950 C CA . TRP B 1 545 ? 127.541 111.728 86.432 1.00 59.15 545 TRP B CA 1
ATOM 7951 C C . TRP B 1 545 ? 129.060 111.774 86.527 1.00 59.15 545 TRP B C 1
ATOM 7952 O O . TRP B 1 545 ? 129.711 112.551 85.819 1.00 59.15 545 TRP B O 1
ATOM 7963 N N . GLY B 1 546 ? 129.642 110.953 87.402 1.00 67.17 546 GLY B N 1
ATOM 7964 C CA . GLY B 1 546 ? 131.090 110.919 87.516 1.00 67.17 546 GLY B CA 1
ATOM 7965 C C . GLY B 1 546 ? 131.763 110.413 86.256 1.00 67.17 546 GLY B C 1
ATOM 7966 O O . GLY B 1 546 ? 132.783 110.956 85.824 1.00 67.17 546 GLY B O 1
ATOM 7967 N N . GLU B 1 547 ? 131.207 109.360 85.652 1.00 72.71 547 GLU B N 1
ATOM 7968 C CA . GLU B 1 547 ? 131.755 108.856 84.397 1.00 72.71 547 GLU B CA 1
ATOM 7969 C C . GLU B 1 547 ? 131.639 109.893 83.289 1.00 72.71 547 GLU B C 1
ATOM 7970 O O . GLU B 1 547 ? 132.587 110.106 82.526 1.00 72.71 547 GLU B O 1
ATOM 7976 N N . GLU B 1 548 ? 130.483 110.553 83.189 1.00 76.72 548 GLU B N 1
ATOM 7977 C CA . GLU B 1 548 ? 130.294 111.566 82.157 1.00 76.72 548 GLU B CA 1
ATOM 7978 C C . GLU B 1 548 ? 131.179 112.780 82.409 1.00 76.72 548 GLU B C 1
ATOM 7979 O O . GLU B 1 548 ? 131.671 113.405 81.462 1.00 76.72 548 GLU B O 1
ATOM 7985 N N . GLY B 1 549 ? 131.398 113.126 83.679 1.00 78.24 549 GLY B N 1
ATOM 7986 C CA . GLY B 1 549 ? 132.279 114.239 83.990 1.00 78.24 549 GLY B CA 1
ATOM 7987 C C . GLY B 1 549 ? 133.715 113.982 83.576 1.00 78.24 549 GLY B C 1
ATOM 7988 O O . GLY B 1 549 ? 134.399 114.882 83.081 1.00 78.24 549 GLY B O 1
ATOM 7989 N N . LEU B 1 550 ? 134.196 112.754 83.780 1.00 81.83 550 LEU B N 1
ATOM 7990 C CA . LEU B 1 550 ? 135.551 112.410 83.364 1.00 81.83 550 LEU B CA 1
ATOM 7991 C C . LEU B 1 550 ? 135.691 112.458 81.847 1.00 81.83 550 LEU B C 1
ATOM 7992 O O . LEU B 1 550 ? 136.735 112.866 81.326 1.00 81.83 550 LEU B O 1
ATOM 7997 N N . VAL B 1 551 ? 134.650 112.040 81.124 1.00 84.36 551 VAL B N 1
ATOM 7998 C CA . VAL B 1 551 ? 134.674 112.117 79.665 1.00 84.36 551 VAL B CA 1
ATOM 7999 C C . VAL B 1 551 ? 134.781 113.567 79.212 1.00 84.36 551 VAL B C 1
ATOM 8000 O O . VAL B 1 551 ? 135.539 113.891 78.290 1.00 84.36 551 VAL B O 1
ATOM 8004 N N . LYS B 1 552 ? 134.023 114.462 79.851 1.00 85.03 552 LYS B N 1
ATOM 8005 C CA . LYS B 1 552 ? 134.129 115.882 79.534 1.00 85.03 552 LYS B CA 1
ATOM 8006 C C . LYS B 1 552 ? 135.528 116.406 79.829 1.00 85.03 552 LYS B C 1
ATOM 8007 O O . LYS B 1 552 ? 136.077 117.203 79.060 1.00 85.03 552 LYS B O 1
ATOM 8013 N N . LEU B 1 553 ? 136.120 115.971 80.943 1.00 87.55 553 LEU B N 1
ATOM 8014 C CA . LEU B 1 553 ? 137.495 116.340 81.249 1.00 87.55 553 LEU B CA 1
ATOM 8015 C C . LEU B 1 553 ? 138.488 115.665 80.310 1.00 87.55 553 LEU B C 1
ATOM 8016 O O . LEU B 1 553 ? 139.561 116.223 80.058 1.00 87.55 553 LEU B O 1
ATOM 8021 N N . GLY B 1 554 ? 138.152 114.489 79.781 1.00 89.53 554 GLY B N 1
ATOM 8022 C CA . GLY B 1 554 ? 138.995 113.790 78.837 1.00 89.53 554 GLY B CA 1
ATOM 8023 C C . GLY B 1 554 ? 139.717 112.579 79.389 1.00 89.53 554 GLY B C 1
ATOM 8024 O O . GLY B 1 554 ? 140.459 111.931 78.641 1.00 89.53 554 GLY B O 1
ATOM 8025 N N . PHE B 1 555 ? 139.526 112.252 80.669 1.00 91.64 555 PHE B N 1
ATOM 8026 C CA . PHE B 1 555 ? 140.212 111.099 81.242 1.00 91.64 555 PHE B CA 1
ATOM 8027 C C . PHE B 1 555 ? 139.673 109.786 80.689 1.00 91.64 555 PHE B C 1
ATOM 8028 O O . PHE B 1 555 ? 140.381 108.772 80.702 1.00 91.64 555 PHE B O 1
ATOM 8036 N N . LEU B 1 556 ? 138.434 109.778 80.206 1.00 92.01 556 LEU B N 1
ATOM 8037 C CA . LEU B 1 556 ? 137.817 108.579 79.658 1.00 92.01 556 LEU B CA 1
ATOM 8038 C C . LEU B 1 556 ? 137.251 108.876 78.277 1.00 92.01 556 LEU B C 1
ATOM 8039 O O . LEU B 1 556 ? 136.985 110.026 77.922 1.00 92.01 556 LEU B O 1
ATOM 8044 N N . LYS B 1 557 ? 137.072 107.814 77.499 1.00 94.83 557 LYS B N 1
ATOM 8045 C CA . LYS B 1 557 ? 136.569 107.935 76.137 1.00 94.83 557 LYS B CA 1
ATOM 8046 C C . LYS B 1 557 ? 135.131 107.439 76.036 1.00 94.83 557 LYS B C 1
ATOM 8047 O O . LYS B 1 557 ? 134.359 107.912 75.203 1.00 94.83 557 LYS B O 1
#

Sequence (1080 aa):
PKLLNRLNTYVGSSRVGKRFKLAERNSTFTTELRAGTATFLTMAYILAVNASILSDSGGTCSVSDCIPLCSNPAIEPSQCTGPGLRLIQPDVSCKFNPVNPGYAACVEEIRKDLIVATVAASLIGCVIMGLMANLPLALAPGMGTNAYFAYTVVGFHGSGSISYRTALAAVFIEGLIFLFISAIGFRAKLAKLVPKPVRISSSAGIGLFLAFIGLQNNQGIGLVGYSPSTLVTLAACPASSRISLAPVITSANGTVSLLAGGSVSGDIMCIHGRMESPTFWLGIVGFVIIAYCLVKNVKGAMIYGIVFVTAVSWFRNTEVTAFPNTSAGDAAHDYFKKIVDVHVIKHTAGALSFSGINKGHFWEALVTFLYVDILDTTGTLYSMARFAGFVDEKGDFAGQYFAFMSDASAIVIGSLLGTSPVTVFIESSTGIREGGRTGLTAITVAVYFLLAMFFTPLLASIPAWAVGPPLILVGVMMMKSVTEIDWEDMREAIPAFVTMILMPLTYSVAYGLIGGIGSYVVLHLWDWGEEGLVKLGFLKPKLLNRLNTYVGSSRVGKRFKLAERNSTFTTELRAGTATFLTMAYILAVNASILSDSGGTCSVSDCIPLCSNPAIEPSQCTGPGLRLIQPDVSCKFNPVNPGYAACVEEIRKDLIVATVAASLIGCVIMGLMANLPLALAPGMGTNAYFAYTVVGFHGSGSISYRTALAAVFIEGLIFLFISAIGFRAKLAKLVPKPVRISSSAGIGLFLAFIGLQNNQGIGLVGYSPSTLVTLAACPASSRISLAPVITSANGTVSLLAGGSVSGDIMCIHGRMESPTFWLGIVGFVIIAYCLVKNVKGAMIYGIVFVTAVSWFRNTEVTAFPNTSAGDAAHDYFKKIVDVHVIKHTAGALSFSGINKGHFWEALVTFLYVDILDTTGTLYSMARFAGFVDEKGDFAGQYFAFMSDASAIVIGSLLGTSPVTVFIESSTGIREGGRTGLTAITVAVYFLLAMFFTPLLASIPAWAVGPPLILVGVMMMKSVTEIDWEDMREAIPAFVTMILMPLTYSVAYGLIGGIGSYVVLHLWDWGEEGLVKLGFLK

Radius of gyration: 30.93 Å; Cα contacts (8 Å, |Δi|>4): 2359; chains: 2; bounding box: 76×87×82 Å

GO terms:
  GO:0005345 purine nucleobase transmembrane transporter activity (F, IMP)
  GO:0005829 cytosol (C, HDA)
  GO:0006863 purine nucleobase transport (P, IMP)
  GO:0015853 adenine transport (P, IMP)
  GO:0015854 guanine transport (P, IMP)

Secondary structure (DSSP, 8-state):
--HHHHHHHHHHHSHHHHHTTTGGGT--SHHHHHHHHHHHHHHTTHHHHHHHHHHHTTTT--GGGPPPEESSTTS-GGG--BTTB-EEPP-GGGGSSSPPHHHHHHHHHHHHHHHHHHHHHHHHHHHHIIIII--S--EEE-HHHHHIIIIIII-TTS-SSS-HHHHHHHHHHHHHHHHHHHHHT-HHHHHHHS-HHHHHHHHHHHHHHHHHHHTSTTTSS--EEEETTTEEEE----GGGEEEEEEEE--SS---EE-TT-----S-EE-S-TT--HHHHHHHHHHHHHHHHHHTT-TTHHHHHHHHHHHHHTSTTSTT-SS-SSHHHHHHHHHHHSS-B----SSSTT---GGGTTSHHHHHHHHHHHHHHHHHHHHHHHHHHHHHT---TTS--STHHHHHHHHHHHHHHHHHHT-SPEEE-TTHHHHHHHT--STHHHHHHHHHHHHHTTBHHHHTT--HHHHHHHHHHHHHHHGGGGGGS-TT-HHHHHHHHHHHHHHHHTT-HHHHHHHHHHHHHHHHHHHHHHHHHHHHTS--/--HHHHHHHHHHTSHHHHHTTTTTTT--SHHHHHHHHHHHHHHTTHHHHHHHHHHHTTTT--GGGPPPEESSTTS-GGG--BTTB-EEPP-GGGGSSSPPHHHHHHHHHHHHHHHHHHHHHHHHHHHHIIIII--S--EEE-HHHHHIIIIIIS-TTS-SSS-HHHHHHHHHHHHHHHHHHHHTT-HHHHHTTS-HHHHHHHHHHHHHHHHHHHTSTTTSS--EE--TTTS-EE----GGGEEEEEEEE--SS---EE-TT-----S-EE-S-TT--HHHHHHHHHHHHHHHHHHTT-TTHHHHHHHHHHHHHTSTTSTT-SS-SSHHHHHHHHHHHSS-------SSTT----TTTTSHHHHHHHHHHHHHHHHHHHHHHHHHHHHTT---TTS--STHHHHHHHHHHHHHHHHHHT-SPEEE-TTHHHHHHHT--STHHHHHHHHHHHHHTT-HHHHTT--HHHHHHHHHHHHHHHGGGGGGS-TT-HHHHHHHHHHHHHHHHT--HHHHHHHHHHHHHHHTHHHHHHHHHHHHTS--